Protein AF-0000000072933040 (afdb_homodimer)

Solvent-accessible surface area (backbone atoms only — not comparable to full-atom values): 58447 Å² total; per-residue (Å²): 134,60,80,68,62,63,61,52,56,67,63,56,72,63,55,68,73,72,76,81,72,90,64,68,70,64,56,59,56,57,64,57,33,71,54,54,78,55,61,25,45,39,67,64,51,66,70,76,59,55,83,39,45,58,43,48,22,52,56,70,26,64,28,59,37,87,73,39,73,36,28,48,55,51,30,63,68,15,46,45,43,56,51,50,51,49,35,66,77,33,59,66,51,57,74,63,41,65,72,60,69,64,68,52,43,39,77,52,64,68,63,58,52,84,74,65,62,55,80,68,82,65,70,59,64,66,20,47,51,24,17,61,36,50,49,30,23,54,49,48,29,74,54,61,70,62,49,55,52,50,68,69,48,84,82,65,58,75,87,51,38,46,32,44,49,22,26,52,21,45,44,40,19,52,1,36,36,47,28,87,59,86,55,85,57,53,27,55,57,28,46,58,69,18,45,84,45,56,38,54,56,46,49,19,39,41,34,48,46,33,47,53,21,44,41,47,41,22,58,42,52,27,47,75,70,19,29,52,62,29,11,51,8,49,38,32,17,38,51,40,43,40,45,32,36,35,33,41,39,27,58,78,58,89,77,70,65,84,64,85,54,55,83,54,44,45,50,71,67,38,35,39,33,36,42,53,33,47,52,40,36,50,41,55,51,21,50,49,38,27,44,80,69,76,63,62,83,38,67,53,67,30,56,36,49,60,54,80,71,54,76,66,79,44,70,38,44,54,41,38,34,52,45,50,56,50,40,59,52,49,45,53,52,42,48,41,63,60,22,75,73,68,72,47,71,68,56,41,52,49,54,49,50,50,54,53,50,50,58,72,64,43,55,64,52,61,60,33,78,88,64,28,50,77,52,42,40,55,30,36,52,52,52,52,50,49,51,42,51,54,52,32,55,61,21,38,60,26,34,50,50,31,45,73,65,63,41,59,36,73,82,42,84,46,69,42,20,50,30,25,51,49,26,45,51,46,26,48,53,40,45,53,51,53,62,71,67,60,59,100,32,43,49,52,40,58,58,47,51,58,52,48,49,56,33,42,51,47,38,50,49,40,39,65,43,31,47,72,50,24,53,74,68,42,36,64,61,44,45,51,50,45,41,50,50,28,60,69,38,29,88,69,33,60,68,31,46,53,52,32,51,51,49,51,52,54,54,54,48,52,70,64,64,60,83,73,77,77,69,74,78,64,88,65,56,72,59,47,62,46,40,70,69,66,47,77,76,80,75,72,82,73,66,75,71,53,93,107,133,58,80,69,59,59,59,54,55,65,64,55,70,63,54,66,72,71,75,78,71,89,62,68,69,64,54,58,56,55,65,59,36,72,54,54,78,57,61,24,45,40,66,64,52,68,72,74,59,58,80,32,44,58,51,41,25,48,59,70,26,65,30,58,36,84,72,39,75,37,27,48,55,50,31,64,68,14,48,43,42,57,51,50,52,49,36,67,75,33,59,68,53,56,72,66,41,63,73,60,64,63,67,52,40,39,75,49,64,69,63,58,53,84,74,66,61,55,82,68,81,65,70,59,64,65,20,47,50,23,17,61,37,48,50,29,25,55,50,47,28,73,54,60,71,61,50,55,53,50,68,69,49,84,80,64,56,75,88,51,39,46,32,44,48,23,28,52,21,46,43,40,19,51,0,34,36,46,27,88,58,87,54,84,57,53,28,55,58,27,46,60,68,17,45,85,45,55,38,54,56,46,49,20,40,41,33,47,47,34,46,52,21,44,42,45,39,23,58,41,52,27,48,75,69,22,30,51,62,30,11,52,8,48,38,32,18,38,51,41,42,40,44,32,35,37,34,42,39,28,58,79,58,89,76,70,66,83,62,86,52,55,81,55,46,46,51,71,68,38,35,40,32,34,42,53,34,49,52,40,37,49,42,54,52,22,51,51,39,26,44,79,71,75,62,64,84,37,69,54,67,29,58,36,50,61,55,80,72,52,76,65,80,42,70,38,43,54,40,38,33,52,45,48,57,49,39,59,52,50,45,52,52,41,49,42,65,62,22,75,73,66,71,48,71,68,55,42,52,50,52,49,50,50,51,54,51,50,58,72,65,44,56,62,52,62,58,34,76,89,63,29,50,76,51,44,40,54,30,37,49,52,54,51,50,50,51,40,51,55,52,32,55,60,21,38,61,26,34,51,49,30,45,74,66,65,40,59,36,72,82,41,84,47,69,41,18,50,30,25,52,50,24,45,51,46,25,47,52,41,44,52,49,52,62,70,66,62,59,97,34,43,49,52,40,57,57,47,52,59,52,48,49,55,31,42,52,47,36,50,48,39,40,64,44,30,46,71,50,24,53,74,69,41,35,62,60,45,44,51,50,44,42,50,51,28,59,71,38,28,88,68,33,61,70,31,47,53,53,32,51,52,51,50,52,52,54,56,48,52,69,63,64,62,84,71,77,76,68,75,78,62,90,65,55,71,60,46,61,46,40,71,73,65,45,76,74,82,73,73,82,72,66,69,73,56,87,107

Secondary structure (DSSP, 8-state):
--HHHHHHHHTTS-------S--TTHHHHHTTSPPTTPPP--BS--SSS-TTTSSHHHHTT---STTGGGSS---TTSHHHHHHHHHHH-HHHHHHS--STTTT----TTS--GGG-------HHHHHHHIIIIITTTS--S-HHHHHHHHH-----HHHHHHHHHHHHHHHHHHHHHS--S-TTHHHHHHHHHGGGSSGGGGGB--HHHHHHHHHIIIIIHHHTT-HHHHHHHHHHHHHHHHHTTGGG----SS-------TTT--HHHHHHHHHHHHHHHHHHHHHHT-PPPGGG-TTT--PPPGGG-----HHHHHHHHHHHHHHHHHHHHHHHTSSSPPPHHHHHHHHHHHHHHHHTS-HHHH-GGG--HHHHHHHHHHHHHHHHHHHHHHHHHHHHHHHTT--SSS--SHHHHHHHHHHHHHHHHHHHHHHT--S-HHHHHHHHHHHHHHHHHHHHHHHH-HHHHHHTTHHHHHHHHHHHHHHHTTT-HHHHHHHHHHHHHHHHHHH--S-------S-HHHHHHHHTT---------TT---/--HHHHHHHHTTS-------S--TTHHHHHTTSPPTT-----BS--SSS-TTTSSHHHHTT---STTGGGSS---TTSHHHHHHHHHHH-HHHHHHS--STTTT----TTS--GGG-------HHHHHHHIIIIITTTS--S-HHHHHHHHH-----HHHHHHHHHHHHHHHHHHHHHS--S-TTHHHHHHHHHGGGSSGGGGGB--HHHHHHHHHIIIIIHHHTT-HHHHHHHHHHHHHHHHHTTGGG----SS-------TTT--HHHHHHHHHHHHHHHHHHHHHHT-PPPGGG-TTT--SPPGGG-----HHHHHHHHHHHHHHHHHHHHHHHTSSSPPPHHHHHHHHHHHHHHHHTS-HHHH-GGG--HHHHHHHHHHHHHHHHHHHHHHHHHHHHHHHTT--SSS--SHHHHHHHHHHHHHHHHHHHHHHT--S-HHHHHHHHHHHHHHHHHHHHHHHH-HHHHHHTTHHHHHHHHHHHHHHHTTT-HHHHHHHHHHHHHHHHHHH----------S-HHHHHHHHTT---------TT---

Organism: Fusarium oxysporum f. sp. lycopersici (strain 4287 / CBS 123668 / FGSC 9935 / NRRL 34936) (NCBI:txid426428)

pLDDT: mean 75.83, std 23.28, range [16.5, 98.31]

Nearest PDB structures (foldseek):
  8jau-assembly1_A  TM=4.461E-01  e=1.249E+00  Homo sapiens
  6xns-assembly2_D  TM=2.530E-01  e=1.953E+00  synthetic construct
  5z2c-assembly7_G  TM=2.762E-01  e=6.592E+00  Homo sapiens
  3nd2-assembly1_A  TM=1.743E-01  e=6.592E+00  Saccharomyces cerevisiae

Foldseek 3Di:
DDPVPVVVVVVVVPPPPPPPPPCPLLVVLVLLFPDPPQAAAFDPDPPPLQLQQGQLCQLCVLNVALVHVRHDGFGSLGNVSLVLLLCVLPVVLNVVSDYDSPVSRPPVCVPPPPVVVPPPVPDQVQLLVLLQQFPCLLQVLDDSVLLVVVVPVPDDDPLCPLLNLLLSLLSSLNSQQRDPDPSLNVSVVSVVSNVVSDDPCLLVDLFPSSLNSLLSVLLPVCSLSSNLVVSLVSLVSSLVSLVVNVLLAQEPPPCLDPDPDDPRNDGSLSSPSSNLSSLLSQLVSCSSRLHAGDPSLDCVNRNRDQLVPVPPPDSSSLLSNLSSQVSSLSNVLSNQCRDPPHQDLVNLVVSLVSLVVSLVPRDPLLNDQVNPDSSCLNSSLLSVLVSLSSNLSSLVSLLSSLQSVLHALQPDPDSSSVSLVVSLLSLLVSLVSLLVSDDQGSSSLSSSLSSLLSSLSSLLSNCSSHVVNSVVVVSVVSNVSSLVVLVVSCSSDVVSVSSSSSSVSSSVVSVVPPDDDPPPPPPVSVVVSVVVSPPPPPPPPPPVVPVD/DDPVVVVVVVVVVPPPPPPPPPPPLLVVLVLLFPDPPQAAAADPDPPPPQLQQGQLCQLCCLNVALVNVRHDGFGSLGNVSLVLLLCVLPVVLNVVSDYDSPVSRPPVCVPPPPVVVPPPVPDQVQLLVLLQQFPCLLQVLDDSVLLVVVVPVPDDDPLCPLLNLLLSLLSSLNSQQRDPDPPLNVSVVSVVSNVVSDDPCLLVDLFPSSLNSLLSVLLPVCSLSSNLVVSLVSLVSSLVSLVVNVLLAQEPPPCLPPPPDDPRNDGSLSSPSSNLSSLLSQLVSCSSRLHAGDPSLDCVNRNRDQLVPVPPPDSSSLLSNLSSQLSSLSNVLSNQCRDPPHQDLVNLVVSLVSLVVSLVPRDPLLNDQVNPDSSCLNSSLLSVLVSLSSNLSSLVSLLSSLQSVLHALQPDPDSSSVSLVVSLVSLLVSLVSLLVSDDQGSSSLSSSLSSLLSSLSSLLSNCSSHVVNSVVVVSVVSNVSSLVVLVVSCSSDVSSVSSSSSSVSSSVVSVPPPDDDPPPPPPVPVVVSVVVSPPPPPPPPPPVVPPD

InterPro domains:
  IPR007219 Xylanolytic transcriptional activator, regulatory domain [PF04082] (128-293)
  IPR007219 Xylanolytic transcriptional activator, regulatory domain [SM00906] (231-312)
  IPR051127 Fungal secondary metabolite regulators [PTHR47424] (19-510)

Structure (mmCIF, N/CA/C/O backbone):
data_AF-0000000072933040-model_v1
#
loop_
_entity.id
_entity.type
_entity.pdbx_description
1 polymer 'Transcription factor domain-containing protein'
#
loop_
_atom_site.group_PDB
_atom_site.id
_atom_site.type_symbol
_atom_site.label_atom_id
_atom_site.label_alt_id
_atom_site.label_comp_id
_atom_site.label_asym_id
_atom_site.label_entity_id
_atom_site.label_seq_id
_atom_site.pdbx_PDB_ins_code
_atom_site.Cartn_x
_atom_site.Cartn_y
_atom_site.Cartn_z
_atom_site.occupancy
_atom_site.B_iso_or_equiv
_atom_site.auth_seq_id
_atom_site.auth_comp_id
_atom_site.auth_asym_id
_atom_site.auth_atom_id
_atom_site.pdbx_PDB_model_num
ATOM 1 N N . MET A 1 1 ? -2.729 11.742 -55.375 1 27.72 1 MET A N 1
ATOM 2 C CA . MET A 1 1 ? -1.386 11.711 -54.781 1 27.72 1 MET A CA 1
ATOM 3 C C . MET A 1 1 ? -1.083 10.344 -54.188 1 27.72 1 MET A C 1
ATOM 5 O O . MET A 1 1 ? -1.957 9.727 -53.562 1 27.72 1 MET A O 1
ATOM 9 N N . THR A 1 2 ? -0.022 9.711 -54.656 1 39.56 2 THR A N 1
ATOM 10 C CA . THR A 1 2 ? 0.259 8.281 -54.562 1 39.56 2 THR A CA 1
ATOM 11 C C . THR A 1 2 ? 0.595 7.883 -53.125 1 39.56 2 THR A C 1
ATOM 13 O O . THR A 1 2 ? 0.904 8.734 -52.281 1 39.56 2 THR A O 1
ATOM 16 N N . ARG A 1 3 ? 0.396 6.602 -52.875 1 43.69 3 ARG A N 1
ATOM 17 C CA . ARG A 1 3 ? 0.588 5.844 -51.625 1 43.69 3 ARG A CA 1
ATOM 18 C C . ARG A 1 3 ? 1.846 6.301 -50.906 1 43.69 3 ARG A C 1
ATOM 20 O O . ARG A 1 3 ? 1.92 6.219 -49.688 1 43.69 3 ARG A O 1
ATOM 27 N N . GLN A 1 4 ? 2.809 6.609 -51.688 1 43.56 4 GLN A N 1
ATOM 28 C CA . GLN A 1 4 ? 4.176 6.906 -51.25 1 43.56 4 GLN A CA 1
ATOM 29 C C . GLN A 1 4 ? 4.242 8.211 -50.469 1 43.56 4 GLN A C 1
ATOM 31 O O . GLN A 1 4 ? 4.977 8.32 -49.5 1 43.56 4 GLN A O 1
ATOM 36 N N . GLN A 1 5 ? 3.48 9.18 -50.844 1 40.09 5 GLN A N 1
ATOM 37 C CA . GLN A 1 5 ? 3.645 10.547 -50.375 1 40.09 5 GLN A CA 1
ATOM 38 C C . GLN A 1 5 ? 3.064 10.703 -48.969 1 40.09 5 GLN A C 1
ATOM 40 O O . GLN A 1 5 ? 3.475 11.594 -48.219 1 40.09 5 GLN A O 1
ATOM 45 N N . LEU A 1 6 ? 1.97 9.93 -48.719 1 38.25 6 LEU A N 1
ATOM 46 C CA . LEU A 1 6 ? 1.281 10.039 -47.438 1 38.25 6 LEU A CA 1
ATOM 47 C C . LEU A 1 6 ? 2.154 9.516 -46.312 1 38.25 6 LEU A C 1
ATOM 49 O O . LEU A 1 6 ? 2.004 9.938 -45.156 1 38.25 6 LEU A O 1
ATOM 53 N N . LEU A 1 7 ? 3.033 8.438 -46.594 1 39.06 7 LEU A N 1
ATOM 54 C CA . LEU A 1 7 ? 3.994 7.867 -45.656 1 39.06 7 LEU A CA 1
ATOM 55 C C . LEU A 1 7 ? 4.98 8.93 -45.156 1 39.06 7 LEU A C 1
ATOM 57 O O . LEU A 1 7 ? 5.469 8.859 -44.031 1 39.06 7 LEU A O 1
ATOM 61 N N . ILE A 1 8 ? 5.324 9.82 -46 1 38.16 8 ILE A N 1
ATOM 62 C CA . ILE A 1 8 ? 6.363 10.812 -45.719 1 38.16 8 ILE A CA 1
ATOM 63 C C . ILE A 1 8 ? 5.883 11.789 -44.656 1 38.16 8 ILE A C 1
ATOM 65 O O . ILE A 1 8 ? 6.648 12.164 -43.75 1 38.16 8 ILE A O 1
ATOM 69 N N . ARG A 1 9 ? 4.641 12.234 -44.781 1 37.78 9 ARG A N 1
ATOM 70 C CA . ARG A 1 9 ? 4.176 13.32 -43.938 1 37.78 9 ARG A CA 1
ATOM 71 C C . ARG A 1 9 ? 3.992 12.836 -42.5 1 37.78 9 ARG A C 1
ATOM 73 O O . ARG A 1 9 ? 3.918 13.648 -41.562 1 37.78 9 ARG A O 1
ATOM 80 N N . LEU A 1 10 ? 3.447 11.594 -42.281 1 34.72 10 LEU A N 1
ATOM 81 C CA . LEU A 1 10 ? 3.32 11.016 -40.938 1 34.72 10 LEU A CA 1
ATOM 82 C C . LEU A 1 10 ? 4.66 11.023 -40.219 1 34.72 10 LEU A C 1
ATOM 84 O O . LEU A 1 10 ? 4.707 10.984 -39 1 34.72 10 LEU A O 1
ATOM 88 N N . GLN A 1 11 ? 5.766 10.812 -40.906 1 33.28 11 GLN A N 1
ATOM 89 C CA . GLN A 1 11 ? 7.133 10.867 -40.375 1 33.28 11 GLN A CA 1
ATOM 90 C C . GLN A 1 11 ? 7.477 12.266 -39.875 1 33.28 11 GLN A C 1
ATOM 92 O O . GLN A 1 11 ? 8.477 12.453 -39.188 1 33.28 11 GLN A O 1
ATOM 97 N N . ALA A 1 12 ? 6.988 13.336 -40.656 1 32.94 12 ALA A N 1
ATOM 98 C CA . ALA A 1 12 ? 7.418 14.688 -40.312 1 32.94 12 ALA A CA 1
ATOM 99 C C . ALA A 1 12 ? 6.945 15.078 -38.906 1 32.94 12 ALA A C 1
ATOM 101 O O . ALA A 1 12 ? 7.484 16.016 -38.312 1 32.94 12 ALA A O 1
ATOM 102 N N . SER A 1 13 ? 5.648 14.914 -38.688 1 31.67 13 SER A N 1
ATOM 103 C CA . SER A 1 13 ? 5.066 15.555 -37.531 1 31.67 13 SER A CA 1
ATOM 104 C C . SER A 1 13 ? 5.613 14.953 -36.25 1 31.67 13 SER A C 1
ATOM 106 O O . SER A 1 13 ? 5.07 15.188 -35.156 1 31.67 13 SER A O 1
ATOM 108 N N . ASN A 1 14 ? 6.242 13.797 -36.375 1 30.95 14 ASN A N 1
ATOM 109 C CA . ASN A 1 14 ? 6.938 13.141 -35.281 1 30.95 14 ASN A CA 1
ATOM 110 C C . ASN A 1 14 ? 8.008 14.047 -34.688 1 30.95 14 ASN A C 1
ATOM 112 O O . ASN A 1 14 ? 9.078 13.57 -34.281 1 30.95 14 ASN A O 1
ATOM 116 N N . LYS A 1 15 ? 7.977 15.305 -35.219 1 28.77 15 LYS A N 1
ATOM 117 C CA . LYS A 1 15 ? 9.109 16.078 -34.688 1 28.77 15 LYS A CA 1
ATOM 118 C C . LYS A 1 15 ? 9.164 16.016 -33.156 1 28.77 15 LYS A C 1
ATOM 120 O O . LYS A 1 15 ? 8.156 16.25 -32.5 1 28.77 15 LYS A O 1
ATOM 125 N N . ALA A 1 16 ? 10.148 15.461 -32.719 1 30.17 16 ALA A N 1
ATOM 126 C CA . ALA A 1 16 ? 10.594 15.461 -31.328 1 30.17 16 ALA A CA 1
ATOM 127 C C . ALA A 1 16 ? 10.336 16.812 -30.672 1 30.17 16 ALA A C 1
ATOM 129 O O . ALA A 1 16 ? 10.711 17.859 -31.203 1 30.17 16 ALA A O 1
ATOM 130 N N . PRO A 1 17 ? 9.125 16.953 -29.969 1 32.47 17 PRO A N 1
ATOM 131 C CA . PRO A 1 17 ? 8.938 18.328 -29.469 1 32.47 17 PRO A CA 1
ATOM 132 C C . PRO A 1 17 ? 10.25 19.016 -29.141 1 32.47 17 PRO A C 1
ATOM 134 O O . PRO A 1 17 ? 11.242 18.344 -28.828 1 32.47 17 PRO A O 1
ATOM 137 N N . PRO A 1 18 ? 10.523 20.219 -29.719 1 30.44 18 PRO A N 1
ATOM 138 C CA . PRO A 1 18 ? 11.805 20.906 -29.516 1 30.44 18 PRO A CA 1
ATOM 139 C C . PRO A 1 18 ? 12.32 20.781 -28.078 1 30.44 18 PRO A C 1
ATOM 141 O O . PRO A 1 18 ? 11.531 20.578 -27.156 1 30.44 18 PRO A O 1
ATOM 144 N N . PRO A 1 19 ? 13.594 20.453 -27.953 1 30.53 19 PRO A N 1
ATOM 145 C CA . PRO A 1 19 ? 14.266 20.406 -26.656 1 30.53 19 PRO A CA 1
ATOM 146 C C . PRO A 1 19 ? 13.82 21.531 -25.719 1 30.53 19 PRO A C 1
ATOM 148 O O . PRO A 1 19 ? 13.742 22.688 -26.141 1 30.53 19 PRO A O 1
ATOM 151 N N . ALA A 1 20 ? 12.852 21.281 -24.922 1 31.7 20 ALA A N 1
ATOM 152 C CA . ALA A 1 20 ? 12.422 22.281 -23.953 1 31.7 20 ALA A CA 1
ATOM 153 C C . ALA A 1 20 ? 13.555 23.25 -23.625 1 31.7 20 ALA A C 1
ATOM 155 O O . ALA A 1 20 ? 14.617 22.844 -23.172 1 31.7 20 ALA A O 1
ATOM 156 N N . THR A 1 21 ? 13.695 24.312 -24.219 1 32.88 21 THR A N 1
ATOM 157 C CA . THR A 1 21 ? 14.688 25.391 -24.188 1 32.88 21 THR A CA 1
ATOM 158 C C . THR A 1 21 ? 15.195 25.609 -22.766 1 32.88 21 THR A C 1
ATOM 160 O O . THR A 1 21 ? 16.406 25.641 -22.531 1 32.88 21 THR A O 1
ATOM 163 N N . GLU A 1 22 ? 14.57 26.656 -21.922 1 34.5 22 GLU A N 1
ATOM 164 C CA . GLU A 1 22 ? 15.297 27.344 -20.859 1 34.5 22 GLU A CA 1
ATOM 165 C C . GLU A 1 22 ? 15.383 26.484 -19.609 1 34.5 22 GLU A C 1
ATOM 167 O O . GLU A 1 22 ? 14.445 26.438 -18.812 1 34.5 22 GLU A O 1
ATOM 172 N N . THR A 1 23 ? 16.031 25.484 -19.375 1 40.09 23 THR A N 1
ATOM 173 C CA . THR A 1 23 ? 16.516 24.422 -18.5 1 40.09 23 THR A CA 1
ATOM 174 C C . THR A 1 23 ? 17.047 25 -17.203 1 40.09 23 THR A C 1
ATOM 176 O O . THR A 1 23 ? 17.469 24.266 -16.312 1 40.09 23 THR A O 1
ATOM 179 N N . GLY A 1 24 ? 17.219 26.25 -17.016 1 38.91 24 GLY A N 1
ATOM 180 C CA . GLY A 1 24 ? 18 26.828 -15.938 1 38.91 24 GLY A CA 1
ATOM 181 C C . GLY A 1 24 ? 17.328 26.719 -14.586 1 38.91 24 GLY A C 1
ATOM 182 O O . GLY A 1 24 ? 18 26.469 -13.578 1 38.91 24 GLY A O 1
ATOM 183 N N . SER A 1 25 ? 16.094 27.062 -14.469 1 44.56 25 SER A N 1
ATOM 184 C CA . SER A 1 25 ? 15.422 27.172 -13.18 1 44.56 25 SER A CA 1
ATOM 185 C C . SER A 1 25 ? 15.141 25.812 -12.578 1 44.56 25 SER A C 1
ATOM 187 O O . SER A 1 25 ? 15.203 25.641 -11.359 1 44.56 25 SER A O 1
ATOM 189 N N . GLN A 1 26 ? 14.836 24.797 -13.367 1 49.22 26 GLN A N 1
ATOM 190 C CA . GLN A 1 26 ? 14.469 23.453 -12.953 1 49.22 26 GLN A CA 1
ATOM 191 C C . GLN A 1 26 ? 15.617 22.766 -12.227 1 49.22 26 GLN A C 1
ATOM 193 O O . GLN A 1 26 ? 15.391 21.969 -11.312 1 49.22 26 GLN A O 1
ATOM 198 N N . ASP A 1 27 ? 16.766 23.203 -12.539 1 52.22 27 ASP A N 1
ATOM 199 C CA . ASP A 1 27 ? 17.984 22.609 -12.031 1 52.22 27 ASP A CA 1
ATOM 200 C C . ASP A 1 27 ? 18.203 22.953 -10.555 1 52.22 27 ASP A C 1
ATOM 202 O O . ASP A 1 27 ? 18.719 22.141 -9.789 1 52.22 27 ASP A O 1
ATOM 206 N N . HIS A 1 28 ? 17.516 24.094 -10.172 1 52.72 28 HIS A N 1
ATOM 207 C CA . HIS A 1 28 ? 17.828 24.562 -8.82 1 52.72 28 HIS A CA 1
ATOM 208 C C . HIS A 1 28 ? 17.031 23.781 -7.773 1 52.72 28 HIS A C 1
ATOM 210 O O . HIS A 1 28 ? 17.531 23.516 -6.68 1 52.72 28 HIS A O 1
ATOM 216 N N . LEU A 1 29 ? 15.898 23.391 -8.141 1 56.16 29 LEU A N 1
ATOM 217 C CA . LEU A 1 29 ? 15.078 22.719 -7.148 1 56.16 29 LEU A CA 1
ATOM 218 C C . LEU A 1 29 ? 15.453 21.234 -7.047 1 56.16 29 LEU A C 1
ATOM 220 O O . LEU A 1 29 ? 15.289 20.625 -5.996 1 56.16 29 LEU A O 1
ATOM 224 N N . GLN A 1 30 ? 15.922 20.812 -8.109 1 59 30 GLN A N 1
ATOM 225 C CA . GLN A 1 30 ? 16.297 19.406 -8.102 1 59 30 GLN A CA 1
ATOM 226 C C . GLN A 1 30 ? 17.422 19.141 -7.094 1 59 30 GLN A C 1
ATOM 228 O O . GLN A 1 30 ? 17.531 18.047 -6.559 1 59 30 GLN A O 1
ATOM 233 N N . VAL A 1 31 ? 18.047 20.344 -6.879 1 48.53 31 VAL A N 1
ATOM 234 C CA . VAL A 1 31 ? 19.156 20.25 -5.938 1 48.53 31 VAL A CA 1
ATOM 235 C C . VAL A 1 31 ? 18.625 20.031 -4.523 1 48.53 31 VAL A C 1
ATOM 237 O O . VAL A 1 31 ? 19.328 19.5 -3.66 1 48.53 31 VAL A O 1
ATOM 240 N N . LEU A 1 32 ? 17.391 20.359 -4.418 1 56.66 32 LEU A N 1
ATOM 241 C CA . LEU A 1 32 ? 16.812 20.281 -3.086 1 56.66 32 LEU A CA 1
ATOM 242 C C . LEU A 1 32 ? 16.234 18.891 -2.83 1 56.66 32 LEU A C 1
ATOM 244 O O . LEU A 1 32 ? 15.891 18.547 -1.694 1 56.66 32 LEU A O 1
ATOM 248 N N . GLU A 1 33 ? 16.156 18.172 -3.9 1 59.22 33 GLU A N 1
ATOM 249 C CA . GLU A 1 33 ? 15.758 16.781 -3.709 1 59.22 33 GLU A CA 1
ATOM 250 C C . GLU A 1 33 ? 16.844 15.992 -2.994 1 59.22 33 GLU A C 1
ATOM 252 O O . GLU A 1 33 ? 18.031 16.188 -3.246 1 59.22 33 GLU A O 1
ATOM 257 N N . PRO A 1 34 ? 16.391 15.211 -1.995 1 56.62 34 PRO A N 1
ATOM 258 C CA . PRO A 1 34 ? 17.422 14.391 -1.378 1 56.62 34 PRO A CA 1
ATOM 259 C C . PRO A 1 34 ? 18.25 13.602 -2.402 1 56.62 34 PRO A C 1
ATOM 261 O O . PRO A 1 34 ? 17.688 13.133 -3.402 1 56.62 34 PRO A O 1
ATOM 264 N N . SER A 1 35 ? 19.469 13.648 -2.199 1 54.31 35 SER A N 1
ATOM 265 C CA . SER A 1 35 ? 20.344 12.961 -3.133 1 54.31 35 SER A CA 1
ATOM 266 C C . SER A 1 35 ? 19.984 11.484 -3.26 1 54.31 35 SER A C 1
ATOM 268 O O . SER A 1 35 ? 19.516 10.867 -2.299 1 54.31 35 SER A O 1
ATOM 270 N N . VAL A 1 36 ? 20.188 11.07 -4.332 1 53.03 36 VAL A N 1
ATOM 271 C CA . VAL A 1 36 ? 19.922 9.672 -4.66 1 53.03 36 VAL A CA 1
ATOM 272 C C . VAL A 1 36 ? 20.828 8.773 -3.82 1 53.03 36 VAL A C 1
ATOM 274 O O . VAL A 1 36 ? 20.5 7.609 -3.572 1 53.03 36 VAL A O 1
ATOM 277 N N . GLU A 1 37 ? 21.828 9.422 -3.252 1 48.84 37 GLU A N 1
ATOM 278 C CA . GLU A 1 37 ? 22.797 8.641 -2.49 1 48.84 37 GLU A CA 1
ATOM 279 C C . GLU A 1 37 ? 22.453 8.625 -1.006 1 48.84 37 GLU A C 1
ATOM 281 O O . GLU A 1 37 ? 23.062 7.887 -0.227 1 48.84 37 GLU A O 1
ATOM 286 N N . GLN A 1 38 ? 21.469 9.391 -0.765 1 55.53 38 GLN A N 1
ATOM 287 C CA . GLN A 1 38 ? 21.141 9.508 0.652 1 55.53 38 GLN A CA 1
ATOM 288 C C . GLN A 1 38 ? 20.484 8.234 1.169 1 55.53 38 GLN A C 1
ATOM 290 O O . GLN A 1 38 ? 19.625 7.652 0.499 1 55.53 38 GLN A O 1
ATOM 295 N N . ASN A 1 39 ? 21.156 7.711 2.213 1 55.88 39 ASN A N 1
ATOM 296 C CA . ASN A 1 39 ? 20.656 6.527 2.896 1 55.88 39 ASN A CA 1
ATOM 297 C C . ASN A 1 39 ? 19.688 6.898 4.023 1 55.88 39 ASN A C 1
ATOM 299 O O . ASN A 1 39 ? 19.984 7.785 4.828 1 55.88 39 ASN A O 1
ATOM 303 N N . PHE A 1 40 ? 18.547 6.41 3.938 1 64.5 40 PHE A N 1
ATOM 304 C CA . PHE A 1 40 ? 17.547 6.734 4.953 1 64.5 40 PHE A CA 1
ATOM 305 C C . PHE A 1 40 ? 17.375 5.57 5.918 1 64.5 40 PHE A C 1
ATOM 307 O O . PHE A 1 40 ? 17.203 4.422 5.496 1 64.5 40 PHE A O 1
ATOM 314 N N . THR A 1 41 ? 17.641 5.773 7.23 1 62.66 41 THR A N 1
ATOM 315 C CA . THR A 1 41 ? 17.344 4.82 8.289 1 62.66 41 THR A CA 1
ATOM 316 C C . THR A 1 41 ? 16.609 5.508 9.445 1 62.66 41 THR A C 1
ATOM 318 O O . THR A 1 41 ? 16.875 6.676 9.742 1 62.66 41 THR A O 1
ATOM 321 N N . TRP A 1 42 ? 15.625 4.941 9.938 1 64.81 42 TRP A N 1
ATOM 322 C CA . TRP A 1 42 ? 14.93 5.512 11.086 1 64.81 42 TRP A CA 1
ATOM 323 C C . TRP A 1 42 ? 14.477 4.418 12.047 1 64.81 42 TRP A C 1
ATOM 325 O O . TRP A 1 42 ? 14.461 3.238 11.695 1 64.81 42 TRP A O 1
ATOM 335 N N . ASP A 1 43 ? 14.258 4.711 13.383 1 67.5 43 ASP A N 1
ATOM 336 C CA . ASP A 1 43 ? 13.727 3.805 14.391 1 67.5 43 ASP A CA 1
ATOM 337 C C . ASP A 1 43 ? 12.562 4.449 15.148 1 67.5 43 ASP A C 1
ATOM 339 O O . ASP A 1 43 ? 12.781 5.191 16.109 1 67.5 43 ASP A O 1
ATOM 343 N N . GLU A 1 44 ? 11.438 4.234 14.781 1 67.69 44 GLU A N 1
ATOM 344 C CA . GLU A 1 44 ? 10.227 4.723 15.438 1 67.69 44 GLU A CA 1
ATOM 345 C C . GLU A 1 44 ? 9.703 3.709 16.453 1 67.69 44 GLU A C 1
ATOM 347 O O . GLU A 1 44 ? 8.641 3.908 17.047 1 67.69 44 GLU A O 1
ATOM 352 N N . VAL A 1 45 ? 10.445 2.521 16.672 1 64.12 45 VAL A N 1
ATOM 353 C CA . VAL A 1 45 ? 9.969 1.414 17.484 1 64.12 45 VAL A CA 1
ATOM 354 C C . VAL A 1 45 ? 10.477 1.569 18.922 1 64.12 45 VAL A C 1
ATOM 356 O O . VAL A 1 45 ? 9.734 1.348 19.875 1 64.12 45 VAL A O 1
ATOM 359 N N . SER A 1 46 ? 11.922 1.591 19.016 1 54.84 46 SER A N 1
ATOM 360 C CA . SER A 1 46 ? 12.555 1.574 20.344 1 54.84 46 SER A CA 1
ATOM 361 C C . SER A 1 46 ? 11.961 2.639 21.25 1 54.84 46 SER A C 1
ATOM 363 O O . SER A 1 46 ? 11.742 3.775 20.828 1 54.84 46 SER A O 1
ATOM 365 N N . GLU A 1 47 ? 11.195 2.102 22.203 1 50.78 47 GLU A N 1
ATOM 366 C CA . GLU A 1 47 ? 10.695 2.977 23.25 1 50.78 47 GLU A CA 1
ATOM 367 C C . GLU A 1 47 ? 11.836 3.693 23.969 1 50.78 47 GLU A C 1
ATOM 369 O O . GLU A 1 47 ? 11.609 4.633 24.734 1 50.78 47 GLU A O 1
ATOM 374 N N . THR A 1 48 ? 12.961 2.971 24 1 41.03 48 THR A N 1
ATOM 375 C CA . THR A 1 48 ? 14.047 3.521 24.812 1 41.03 48 THR A CA 1
ATOM 376 C C . THR A 1 48 ? 14.367 4.953 24.391 1 41.03 48 THR A C 1
ATOM 378 O O . THR A 1 48 ? 15.031 5.688 25.109 1 41.03 48 THR A O 1
ATOM 381 N N . GLU A 1 49 ? 14.68 5.043 23.141 1 39.06 49 GLU A N 1
ATOM 382 C CA . GLU A 1 49 ? 15.07 6.434 22.922 1 39.06 49 GLU A CA 1
ATOM 383 C C . GLU A 1 49 ? 13.922 7.387 23.234 1 39.06 49 GLU A C 1
ATOM 385 O O . GLU A 1 49 ? 12.758 7.059 23 1 39.06 49 GLU A O 1
ATOM 390 N N . SER A 1 50 ? 14.109 8.312 24.047 1 34.38 50 SER A N 1
ATOM 391 C CA . SER A 1 50 ? 13.211 9.297 24.641 1 34.38 50 SER A CA 1
ATOM 392 C C . SER A 1 50 ? 12.102 9.68 23.656 1 34.38 50 SER A C 1
ATOM 394 O O . SER A 1 50 ? 12.359 9.93 22.484 1 34.38 50 SER A O 1
ATOM 396 N N . GLU A 1 51 ? 10.766 9.164 23.938 1 36.38 51 GLU A N 1
ATOM 397 C CA . GLU A 1 51 ? 9.508 9.594 23.328 1 36.38 51 GLU A CA 1
ATOM 398 C C . GLU A 1 51 ? 9.703 10.844 22.469 1 36.38 51 GLU A C 1
ATOM 400 O O . GLU A 1 51 ? 9 11.047 21.484 1 36.38 51 GLU A O 1
ATOM 405 N N . THR A 1 52 ? 10.312 11.805 23.125 1 33.5 52 THR A N 1
ATOM 406 C CA . THR A 1 52 ? 10.5 13.188 22.719 1 33.5 52 THR A CA 1
ATOM 407 C C . THR A 1 52 ? 11.344 13.273 21.453 1 33.5 52 THR A C 1
ATOM 409 O O . THR A 1 52 ? 11.398 14.32 20.797 1 33.5 52 THR A O 1
ATOM 412 N N . SER A 1 53 ? 12.32 12.461 21.328 1 37.28 53 SER A N 1
ATOM 413 C CA . SER A 1 53 ? 13.406 12.727 20.391 1 37.28 53 SER A CA 1
ATOM 414 C C . SER A 1 53 ? 13 12.398 18.953 1 37.28 53 SER A C 1
ATOM 416 O O . SER A 1 53 ? 13.578 12.93 18 1 37.28 53 SER A O 1
ATOM 418 N N . ARG A 1 54 ? 12.281 11.328 18.781 1 39.97 54 ARG A N 1
ATOM 419 C CA . ARG A 1 54 ? 12.43 10.672 17.484 1 39.97 54 ARG A CA 1
ATOM 420 C C . ARG A 1 54 ? 11.805 11.516 16.375 1 39.97 54 ARG A C 1
ATOM 422 O O . ARG A 1 54 ? 12.5 11.93 15.445 1 39.97 54 ARG A O 1
ATOM 429 N N . VAL A 1 55 ? 10.641 10.852 15.781 1 40.59 55 VAL A N 1
ATOM 430 C CA . VAL A 1 55 ? 10.07 10.906 14.438 1 40.59 55 VAL A CA 1
ATOM 431 C C . VAL A 1 55 ? 9.289 12.203 14.266 1 40.59 55 VAL A C 1
ATOM 433 O O . VAL A 1 55 ? 8.969 12.594 13.133 1 40.59 55 VAL A O 1
ATOM 436 N N . ALA A 1 56 ? 8.555 12.617 15.367 1 42.5 56 ALA A N 1
ATOM 437 C CA . ALA A 1 56 ? 7.609 13.727 15.227 1 42.5 56 ALA A CA 1
ATOM 438 C C . ALA A 1 56 ? 8.211 14.859 14.406 1 42.5 56 ALA A C 1
ATOM 440 O O . ALA A 1 56 ? 7.488 15.609 13.75 1 42.5 56 ALA A O 1
ATOM 441 N N . ASP A 1 57 ? 9.461 15.055 14.656 1 44.69 57 ASP A N 1
ATOM 442 C CA . ASP A 1 57 ? 10.18 16.203 14.109 1 44.69 57 ASP A CA 1
ATOM 443 C C . ASP A 1 57 ? 10.352 16.078 12.602 1 44.69 57 ASP A C 1
ATOM 445 O O . ASP A 1 57 ? 10.922 16.969 11.961 1 44.69 57 ASP A O 1
ATOM 449 N N . ASP A 1 58 ? 10.125 14.867 12.141 1 47.88 58 ASP A N 1
ATOM 450 C CA . ASP A 1 58 ? 10.414 14.68 10.719 1 47.88 58 ASP A CA 1
ATOM 451 C C . ASP A 1 58 ? 9.414 15.445 9.852 1 47.88 58 ASP A C 1
ATOM 453 O O . ASP A 1 58 ? 9.797 16.031 8.836 1 47.88 58 ASP A O 1
ATOM 457 N N . VAL A 1 59 ? 8.117 15.359 10.344 1 49.06 59 VAL A N 1
ATOM 458 C CA . VAL A 1 59 ? 7.156 15.977 9.438 1 49.06 59 VAL A CA 1
ATOM 459 C C . VAL A 1 59 ? 7.34 17.5 9.445 1 49.06 59 VAL A C 1
ATOM 461 O O . VAL A 1 59 ? 7.27 18.141 8.398 1 49.06 59 VAL A O 1
ATOM 464 N N . ASN A 1 60 ? 7.426 17.953 10.734 1 48.34 60 ASN A N 1
ATOM 465 C CA . ASN A 1 60 ? 7.656 19.391 10.812 1 48.34 60 ASN A CA 1
ATOM 466 C C . ASN A 1 60 ? 9.141 19.734 10.734 1 48.34 60 ASN A C 1
ATOM 468 O O . ASN A 1 60 ? 9.523 20.906 10.766 1 48.34 60 ASN A O 1
ATOM 472 N N . GLY A 1 61 ? 9.922 18.641 10.289 1 49.66 61 GLY A N 1
ATOM 473 C CA . GLY A 1 61 ? 11.344 18.906 10.109 1 49.66 61 GLY A CA 1
ATOM 474 C C . GLY A 1 61 ? 12.023 19.359 11.383 1 49.66 61 GLY A C 1
ATOM 475 O O . GLY A 1 61 ? 13.109 19.953 11.344 1 49.66 61 GLY A O 1
ATOM 476 N N . LEU A 1 62 ? 11.297 19.375 12.422 1 44.47 62 LEU A N 1
ATOM 477 C CA . LEU A 1 62 ? 11.844 19.984 13.633 1 44.47 62 LEU A CA 1
ATOM 478 C C . LEU A 1 62 ? 12.992 19.141 14.188 1 44.47 62 LEU A C 1
ATOM 480 O O . LEU A 1 62 ? 13.711 19.578 15.094 1 44.47 62 LEU A O 1
ATOM 484 N N . ALA A 1 63 ? 12.938 17.828 13.828 1 43.66 63 ALA A N 1
ATOM 485 C CA . ALA A 1 63 ? 14.172 17.141 14.211 1 43.66 63 ALA A CA 1
ATOM 486 C C . ALA A 1 63 ? 15.359 17.672 13.414 1 43.66 63 ALA A C 1
ATOM 488 O O . ALA A 1 63 ? 15.992 16.922 12.664 1 43.66 63 ALA A O 1
ATOM 489 N N . PHE A 1 64 ? 15.305 18.781 13 1 41.53 64 PHE A N 1
ATOM 490 C CA . PHE A 1 64 ? 16.359 19.438 12.227 1 41.53 64 PHE A CA 1
ATOM 491 C C . PHE A 1 64 ? 17.719 19.156 12.828 1 41.53 64 PHE A C 1
ATOM 493 O O . PHE A 1 64 ? 18.484 20.078 13.141 1 41.53 64 PHE A O 1
ATOM 500 N N . SER A 1 65 ? 17.719 18.172 13.68 1 41.16 65 SER A N 1
ATOM 501 C CA . SER A 1 65 ? 19.125 17.859 13.93 1 41.16 65 SER A CA 1
ATOM 502 C C . SER A 1 65 ? 19.766 17.188 12.711 1 41.16 65 SER A C 1
ATOM 504 O O . SER A 1 65 ? 19.078 16.562 11.906 1 41.16 65 SER A O 1
ATOM 506 N N . ARG A 1 66 ? 20.969 17.609 12.312 1 41.94 66 ARG A N 1
ATOM 507 C CA . ARG A 1 66 ? 21.766 17.047 11.219 1 41.94 66 ARG A CA 1
ATOM 508 C C . ARG A 1 66 ? 21.406 15.586 10.977 1 41.94 66 ARG A C 1
ATOM 510 O O . ARG A 1 66 ? 21.359 15.133 9.828 1 41.94 66 ARG A O 1
ATOM 517 N N . GLN A 1 67 ? 21.203 14.914 11.984 1 41.84 67 GLN A N 1
ATOM 518 C CA . GLN A 1 67 ? 21 13.469 11.914 1 41.84 67 GLN A CA 1
ATOM 519 C C . GLN A 1 67 ? 19.578 13.141 11.469 1 41.84 67 GLN A C 1
ATOM 521 O O . GLN A 1 67 ? 19.328 12.094 10.867 1 41.84 67 GLN A O 1
ATOM 526 N N . SER A 1 68 ? 18.656 14.133 11.633 1 47.69 68 SER A N 1
ATOM 527 C CA . SER A 1 68 ? 17.219 13.891 11.461 1 47.69 68 SER A CA 1
ATOM 528 C C . SER A 1 68 ? 16.812 14.008 10 1 47.69 68 SER A C 1
ATOM 530 O O . SER A 1 68 ? 15.906 13.312 9.547 1 47.69 68 SER A O 1
ATOM 532 N N . LEU A 1 69 ? 17.531 14.969 9.242 1 46.97 69 LEU A N 1
ATOM 533 C CA . LEU A 1 69 ? 17.219 15.148 7.828 1 46.97 69 LEU A CA 1
ATOM 534 C C . LEU A 1 69 ? 17.406 13.844 7.059 1 46.97 69 LEU A C 1
ATOM 536 O O . LEU A 1 69 ? 16.922 13.703 5.934 1 46.97 69 LEU A O 1
ATOM 540 N N . ASN A 1 70 ? 18.047 12.867 7.785 1 53.75 70 ASN A N 1
ATOM 541 C CA . ASN A 1 70 ? 18.359 11.609 7.109 1 53.75 70 ASN A CA 1
ATOM 542 C C . ASN A 1 70 ? 17.453 10.477 7.582 1 53.75 70 ASN A C 1
ATOM 544 O O . ASN A 1 70 ? 17.781 9.305 7.418 1 53.75 70 ASN A O 1
ATOM 548 N N . ALA A 1 71 ? 16.359 11.023 8.18 1 63.72 71 ALA A N 1
ATOM 549 C CA . ALA A 1 71 ? 15.594 9.938 8.797 1 63.72 71 ALA A CA 1
ATOM 550 C C . ALA A 1 71 ? 14.758 9.195 7.754 1 63.72 71 ALA A C 1
ATOM 552 O O . ALA A 1 71 ? 14.828 7.969 7.656 1 63.72 71 ALA A O 1
ATOM 553 N N . SER A 1 72 ? 13.969 9.891 6.922 1 71.62 72 SER A N 1
ATOM 554 C CA . SER A 1 72 ? 13.188 9.219 5.887 1 71.62 72 SER A CA 1
ATOM 555 C C . SER A 1 72 ? 13.047 10.102 4.648 1 71.62 72 SER A C 1
ATOM 557 O O . SER A 1 72 ? 13.336 11.297 4.695 1 71.62 72 SER A O 1
ATOM 559 N N . TYR A 1 73 ? 12.852 9.516 3.592 1 71.12 73 TYR A N 1
ATOM 560 C CA . TYR A 1 73 ? 12.688 10.289 2.367 1 71.12 73 TYR A CA 1
ATOM 561 C C . TYR A 1 73 ? 11.484 11.227 2.477 1 71.12 73 TYR A C 1
ATOM 563 O O . TYR A 1 73 ? 10.367 10.781 2.742 1 71.12 73 TYR A O 1
ATOM 571 N N . LEU A 1 74 ? 11.812 12.461 2.33 1 70.62 74 LEU A N 1
ATOM 572 C CA . LEU A 1 74 ? 10.805 13.508 2.236 1 70.62 74 LEU A CA 1
ATOM 573 C C . LEU A 1 74 ? 10.953 14.289 0.932 1 70.62 74 LEU A C 1
ATOM 575 O O . LEU A 1 74 ? 12.055 14.703 0.569 1 70.62 74 LEU A O 1
ATOM 579 N N . GLY A 1 75 ? 9.992 14.523 0.201 1 72.38 75 GLY A N 1
ATOM 580 C CA . GLY A 1 75 ? 10.031 15.156 -1.106 1 72.38 75 GLY A CA 1
ATOM 581 C C . GLY A 1 75 ? 10.258 16.656 -1.034 1 72.38 75 GLY A C 1
ATOM 582 O O . GLY A 1 75 ? 10.336 17.234 0.056 1 72.38 75 GLY A O 1
ATOM 583 N N . ILE A 1 76 ? 10.352 17.281 -2.139 1 70.56 76 ILE A N 1
ATOM 584 C CA . ILE A 1 76 ? 10.672 18.688 -2.289 1 70.56 76 ILE A CA 1
ATOM 585 C C . ILE A 1 76 ? 9.547 19.547 -1.704 1 70.56 76 ILE A C 1
ATOM 587 O O . ILE A 1 76 ? 9.781 20.672 -1.263 1 70.56 76 ILE A O 1
ATOM 591 N N . SER A 1 77 ? 8.383 18.984 -1.618 1 74.69 77 SER A N 1
ATOM 592 C CA . SER A 1 77 ? 7.238 19.75 -1.144 1 74.69 77 SER A CA 1
ATOM 593 C C . SER A 1 77 ? 7.105 19.672 0.374 1 74.69 77 SER A C 1
ATOM 595 O O . SER A 1 77 ? 6.195 20.266 0.956 1 74.69 77 SER A O 1
ATOM 597 N N . SER A 1 78 ? 8.086 19.078 0.979 1 76 78 SER A N 1
ATOM 598 C CA . SER A 1 78 ? 7.992 18.859 2.42 1 76 78 SER A CA 1
ATOM 599 C C . SER A 1 78 ? 8.594 20.031 3.189 1 76 78 SER A C 1
ATOM 601 O O . SER A 1 78 ? 9.305 20.859 2.615 1 76 78 SER A O 1
ATOM 603 N N . VAL A 1 79 ? 8.305 20.109 4.461 1 76.25 79 VAL A N 1
ATOM 604 C CA . VAL A 1 79 ? 8.711 21.203 5.348 1 76.25 79 VAL A CA 1
ATOM 605 C C . VAL A 1 79 ? 10.227 21.203 5.504 1 76.25 79 VAL A C 1
ATOM 607 O O . VAL A 1 79 ? 10.867 22.25 5.457 1 76.25 79 VAL A O 1
ATOM 610 N N . PRO A 1 80 ? 10.852 20.047 5.562 1 72.81 80 PRO A N 1
ATOM 611 C CA . PRO A 1 80 ? 12.305 20.062 5.711 1 72.81 80 PRO A CA 1
ATOM 612 C C . PRO A 1 80 ? 13.008 20.75 4.543 1 72.81 80 PRO A C 1
ATOM 614 O O . PRO A 1 80 ? 14.094 21.312 4.715 1 72.81 80 PRO A O 1
ATOM 617 N N . THR A 1 81 ? 12.445 20.766 3.459 1 76.25 81 THR A N 1
ATOM 618 C CA . THR A 1 81 ? 13.039 21.453 2.312 1 76.25 81 THR A CA 1
ATOM 619 C C . THR A 1 81 ? 13.125 22.953 2.572 1 76.25 81 THR A C 1
ATOM 621 O O . THR A 1 81 ? 14.117 23.594 2.211 1 76.25 81 THR A O 1
ATOM 624 N N . ILE A 1 82 ? 12.086 23.531 3.193 1 79.69 82 ILE A N 1
ATOM 625 C CA . ILE A 1 82 ? 12.102 24.953 3.533 1 79.69 82 ILE A CA 1
ATOM 626 C C . ILE A 1 82 ? 13.219 25.234 4.535 1 79.69 82 ILE A C 1
ATOM 628 O O . ILE A 1 82 ? 13.961 26.203 4.398 1 79.69 82 ILE A O 1
ATOM 632 N N . LEU A 1 83 ? 13.289 24.344 5.426 1 76.69 83 LEU A N 1
ATOM 633 C CA . LEU A 1 83 ? 14.297 24.5 6.473 1 76.69 83 LEU A CA 1
ATOM 634 C C . LEU A 1 83 ? 15.703 24.391 5.895 1 76.69 83 LEU A C 1
ATOM 636 O O . LEU A 1 83 ? 16.609 25.109 6.336 1 76.69 83 LEU A O 1
ATOM 640 N N . LYS A 1 84 ? 15.844 23.578 4.926 1 75.56 84 LYS A N 1
ATOM 641 C CA . LYS A 1 84 ? 17.141 23.453 4.25 1 75.56 84 LYS A CA 1
ATOM 642 C C . LYS A 1 84 ? 17.531 24.75 3.559 1 75.56 84 LYS A C 1
ATOM 644 O O . LYS A 1 84 ? 18.688 25.156 3.598 1 75.56 84 LYS A O 1
ATOM 649 N N . VAL A 1 85 ? 16.578 25.328 2.977 1 78.25 85 VAL A N 1
ATOM 650 C CA . VAL A 1 85 ? 16.844 26.578 2.281 1 78.25 85 VAL A CA 1
ATOM 651 C C . VAL A 1 85 ? 17.156 27.688 3.297 1 78.25 85 VAL A C 1
ATOM 653 O O . VAL A 1 85 ? 18.062 28.484 3.088 1 78.25 85 VAL A O 1
ATOM 656 N N . ILE A 1 86 ? 16.453 27.672 4.387 1 79.5 86 ILE A N 1
ATOM 657 C CA . ILE A 1 86 ? 16.688 28.656 5.438 1 79.5 86 ILE A CA 1
ATOM 658 C C . ILE A 1 86 ? 18.094 28.484 6.004 1 79.5 86 ILE A C 1
ATOM 660 O O . ILE A 1 86 ? 18.812 29.453 6.215 1 79.5 86 ILE A O 1
ATOM 664 N N . ALA A 1 87 ? 18.422 27.25 6.199 1 75.25 87 ALA A N 1
ATOM 665 C CA . ALA A 1 87 ? 19.75 26.938 6.734 1 75.25 87 ALA A CA 1
ATOM 666 C C . ALA A 1 87 ? 20.828 27.359 5.75 1 75.25 87 ALA A C 1
ATOM 668 O O . ALA A 1 87 ? 21.922 27.766 6.156 1 75.25 87 ALA A O 1
ATOM 669 N N . HIS A 1 88 ? 20.5 27.219 4.535 1 74.94 88 HIS A N 1
ATOM 670 C CA . HIS A 1 88 ? 21.438 27.625 3.492 1 74.94 88 HIS A CA 1
ATOM 671 C C . HIS A 1 88 ? 21.625 29.141 3.467 1 74.94 88 HIS A C 1
ATOM 673 O O . HIS A 1 88 ? 22.75 29.625 3.258 1 74.94 88 HIS A O 1
ATOM 679 N N . LEU A 1 89 ? 20.641 29.828 3.631 1 77.12 89 LEU A N 1
ATOM 680 C CA . LEU A 1 89 ? 20.672 31.281 3.578 1 77.12 89 LEU A CA 1
ATOM 681 C C . LEU A 1 89 ? 21.281 31.859 4.848 1 77.12 89 LEU A C 1
ATOM 683 O O . LEU A 1 89 ? 21.875 32.938 4.82 1 77.12 89 LEU A O 1
ATOM 687 N N . SER A 1 90 ? 21.062 31.141 5.91 1 73.62 90 SER A N 1
ATOM 688 C CA . SER A 1 90 ? 21.594 31.625 7.188 1 73.62 90 SER A CA 1
ATOM 689 C C . SER A 1 90 ? 22.25 30.484 7.965 1 73.62 90 SER A C 1
ATOM 691 O O . SER A 1 90 ? 21.625 29.875 8.836 1 73.62 90 SER A O 1
ATOM 693 N N . PRO A 1 91 ? 23.469 30.281 7.645 1 65.5 91 PRO A N 1
ATOM 694 C CA . PRO A 1 91 ? 24.156 29.172 8.289 1 65.5 91 PRO A CA 1
ATOM 695 C C . PRO A 1 91 ? 24.188 29.297 9.812 1 65.5 91 PRO A C 1
ATOM 697 O O . PRO A 1 91 ? 24.328 28.297 10.516 1 65.5 91 PRO A O 1
ATOM 700 N N . HIS A 1 92 ? 24.094 30.5 10.273 1 60.84 92 HIS A N 1
ATOM 701 C CA . HIS A 1 92 ? 24.109 30.703 11.719 1 60.84 92 HIS A CA 1
ATOM 702 C C . HIS A 1 92 ? 22.875 30.078 12.375 1 60.84 92 HIS A C 1
ATOM 704 O O . HIS A 1 92 ? 22.891 29.766 13.562 1 60.84 92 HIS A O 1
ATOM 710 N N . VAL A 1 93 ? 21.875 29.984 11.578 1 60.22 93 VAL A N 1
ATOM 711 C CA . VAL A 1 93 ? 20.641 29.391 12.07 1 60.22 93 VAL A CA 1
ATOM 712 C C . VAL A 1 93 ? 20.875 27.938 12.461 1 60.22 93 VAL A C 1
ATOM 714 O O . VAL A 1 93 ? 20.234 27.422 13.383 1 60.22 93 VAL A O 1
ATOM 717 N N . GLN A 1 94 ? 21.844 27.344 11.781 1 57.72 94 GLN A N 1
ATOM 718 C CA . GLN A 1 94 ? 22.156 25.953 12.109 1 57.72 94 GLN A CA 1
ATOM 719 C C . GLN A 1 94 ? 22.672 25.828 13.539 1 57.72 94 GLN A C 1
ATOM 721 O O . GLN A 1 94 ? 22.469 24.797 14.188 1 57.72 94 GLN A O 1
ATOM 726 N N . GLN A 1 95 ? 23.422 26.906 13.914 1 51.97 95 GLN A N 1
ATOM 727 C CA . GLN A 1 95 ? 24.016 26.891 15.25 1 51.97 95 GLN A CA 1
ATOM 728 C C . GLN A 1 95 ? 22.938 27.047 16.312 1 51.97 95 GLN A C 1
ATOM 730 O O . GLN A 1 95 ? 23.141 26.656 17.469 1 51.97 95 GLN A O 1
ATOM 735 N N . ARG A 1 96 ? 21.875 27.625 15.945 1 48.09 96 ARG A N 1
ATOM 736 C CA . ARG A 1 96 ? 20.844 27.922 16.938 1 48.09 96 ARG A CA 1
ATOM 737 C C . ARG A 1 96 ? 19.781 26.828 16.969 1 48.09 96 ARG A C 1
ATOM 739 O O . ARG A 1 96 ? 18.906 26.828 17.844 1 48.09 96 ARG A O 1
ATOM 746 N N . VAL A 1 97 ? 19.812 26.109 15.992 1 50.62 97 VAL A N 1
ATOM 747 C CA . VAL A 1 97 ? 18.906 24.969 16.031 1 50.62 97 VAL A CA 1
ATOM 748 C C . VAL A 1 97 ? 19.391 23.953 17.062 1 50.62 97 VAL A C 1
ATOM 750 O O . VAL A 1 97 ? 20.562 23.594 17.094 1 50.62 97 VAL A O 1
ATOM 753 N N . PRO A 1 98 ? 18.781 24 18.422 1 44.34 98 PRO A N 1
ATOM 754 C CA . PRO A 1 98 ? 19.25 23.125 19.5 1 44.34 98 PRO A CA 1
ATOM 755 C C . PRO A 1 98 ? 19.859 21.828 19 1 44.34 98 PRO A C 1
ATOM 757 O O . PRO A 1 98 ? 19.297 21.172 18.109 1 44.34 98 PRO A O 1
ATOM 760 N N . LYS A 1 99 ? 21.188 21.828 19.344 1 40.19 99 LYS A N 1
ATOM 761 C CA . LYS A 1 99 ? 22.047 20.656 19.141 1 40.19 99 LYS A CA 1
ATOM 762 C C . LYS A 1 99 ? 21.672 19.531 20.094 1 40.19 99 LYS A C 1
ATOM 764 O O . LYS A 1 99 ? 21.438 19.766 21.281 1 40.19 99 LYS A O 1
ATOM 769 N N . GLY A 1 100 ? 21.422 18.328 19.703 1 37.44 100 GLY A N 1
ATOM 770 C CA . GLY A 1 100 ? 21.406 17.125 20.516 1 37.44 100 GLY A CA 1
ATOM 771 C C . GLY A 1 100 ? 20.016 16.594 20.766 1 37.44 100 GLY A C 1
ATOM 772 O O . GLY A 1 100 ? 19.031 17.312 20.578 1 37.44 100 GLY A O 1
ATOM 773 N N . PRO A 1 101 ? 19.969 15.367 20.969 1 37.97 101 PRO A N 1
ATOM 774 C CA . PRO A 1 101 ? 18.719 14.688 21.297 1 37.97 101 PRO A CA 1
ATOM 775 C C . PRO A 1 101 ? 17.969 15.352 22.453 1 37.97 101 PRO A C 1
ATOM 777 O O . PRO A 1 101 ? 16.75 15.164 22.609 1 37.97 101 PRO A O 1
ATOM 780 N N . GLU A 1 102 ? 18.797 16.047 23.344 1 35.41 102 GLU A N 1
ATOM 781 C CA . GLU A 1 102 ? 18.328 16.516 24.641 1 35.41 102 GLU A CA 1
ATOM 782 C C . GLU A 1 102 ? 17.453 17.766 24.5 1 35.41 102 GLU A C 1
ATOM 784 O O . GLU A 1 102 ? 16.578 18.016 25.328 1 35.41 102 GLU A O 1
ATOM 789 N N . ALA A 1 103 ? 17.969 18.719 23.828 1 34.59 103 ALA A N 1
ATOM 790 C CA . ALA A 1 103 ? 17.312 20.016 23.812 1 34.59 103 ALA A CA 1
ATOM 791 C C . ALA A 1 103 ? 15.852 19.906 23.375 1 34.59 103 ALA A C 1
ATOM 793 O O . ALA A 1 103 ? 15.062 20.828 23.594 1 34.59 103 ALA A O 1
ATOM 794 N N . TRP A 1 104 ? 15.648 19.031 22.609 1 35.22 104 TRP A N 1
ATOM 795 C CA . TRP A 1 104 ? 14.328 18.828 22.016 1 35.22 104 TRP A CA 1
ATOM 796 C C . TRP A 1 104 ? 13.516 17.828 22.812 1 35.22 104 TRP A C 1
ATOM 798 O O . TRP A 1 104 ? 12.492 17.312 22.344 1 35.22 104 TRP A O 1
ATOM 808 N N . ARG A 1 105 ? 14.117 17.547 24.047 1 34.47 105 ARG A N 1
ATOM 809 C CA . ARG A 1 105 ? 13.438 16.672 25 1 34.47 105 ARG A CA 1
ATOM 810 C C . ARG A 1 105 ? 12.117 17.281 25.438 1 34.47 105 ARG A C 1
ATOM 812 O O . ARG A 1 105 ? 12.094 18.266 26.188 1 34.47 105 ARG A O 1
ATOM 819 N N . SER A 1 106 ? 11.312 17.531 24.578 1 33.72 106 SER A N 1
ATOM 820 C CA . SER A 1 106 ? 10.148 17.781 25.422 1 33.72 106 SER A CA 1
ATOM 821 C C . SER A 1 106 ? 9.969 16.672 26.453 1 33.72 106 SER A C 1
ATOM 823 O O . SER A 1 106 ? 10.273 15.516 26.188 1 33.72 106 SER A O 1
ATOM 825 N N . PRO A 1 107 ? 9.914 16.969 27.781 1 29.75 107 PRO A N 1
ATOM 826 C CA . PRO A 1 107 ? 9.539 15.984 28.812 1 29.75 107 PRO A CA 1
ATOM 827 C C . PRO A 1 107 ? 8.43 15.039 28.359 1 29.75 107 PRO A C 1
ATOM 829 O O . PRO A 1 107 ? 7.348 15.492 27.969 1 29.75 107 PRO A O 1
ATOM 832 N N . SER A 1 108 ? 8.625 14.234 27.375 1 33.53 108 SER A N 1
ATOM 833 C CA . SER A 1 108 ? 7.578 13.219 27.453 1 33.53 108 SER A CA 1
ATOM 834 C C . SER A 1 108 ? 7.199 12.922 28.891 1 33.53 108 SER A C 1
ATOM 836 O O . SER A 1 108 ? 7.82 12.078 29.547 1 33.53 108 SER A O 1
ATOM 838 N N . THR A 1 109 ? 7.207 13.766 29.75 1 31.44 109 THR A N 1
ATOM 839 C CA . THR A 1 109 ? 6.496 13.461 31 1 31.44 109 THR A CA 1
ATOM 840 C C . THR A 1 109 ? 5.27 12.594 30.719 1 31.44 109 THR A C 1
ATOM 842 O O . THR A 1 109 ? 4.496 12.297 31.625 1 31.44 109 THR A O 1
ATOM 845 N N . LEU A 1 110 ? 4.918 12.586 29.344 1 34.47 110 LEU A N 1
ATOM 846 C CA . LEU A 1 110 ? 3.705 11.789 29.234 1 34.47 110 LEU A CA 1
ATOM 847 C C . LEU A 1 110 ? 4.012 10.305 29.422 1 34.47 110 LEU A C 1
ATOM 849 O O . LEU A 1 110 ? 3.18 9.453 29.125 1 34.47 110 LEU A O 1
ATOM 853 N N . ALA A 1 111 ? 5.207 9.914 29.312 1 33.47 111 ALA A N 1
ATOM 854 C CA . ALA A 1 111 ? 5.484 8.586 29.859 1 33.47 111 ALA A CA 1
ATOM 855 C C . ALA A 1 111 ? 4.961 8.461 31.281 1 33.47 111 ALA A C 1
ATOM 857 O O . ALA A 1 111 ? 5.684 8.727 32.25 1 33.47 111 ALA A O 1
ATOM 858 N N . ALA A 1 112 ? 3.812 8.773 31.547 1 33.44 112 ALA A N 1
ATOM 859 C CA . ALA A 1 112 ? 3.332 8.297 32.844 1 33.44 112 ALA A CA 1
ATOM 860 C C . ALA A 1 112 ? 3.91 6.926 33.156 1 33.44 112 ALA A C 1
ATOM 862 O O . ALA A 1 112 ? 4.078 6.09 32.281 1 33.44 112 ALA A O 1
ATOM 863 N N . SER A 1 113 ? 4.762 6.691 34.062 1 33.75 113 SER A N 1
ATOM 864 C CA . SER A 1 113 ? 5.152 5.441 34.719 1 33.75 113 SER A CA 1
ATOM 865 C C . SER A 1 113 ? 4.098 4.359 34.5 1 33.75 113 SER A C 1
ATOM 867 O O . SER A 1 113 ? 2.898 4.641 34.531 1 33.75 113 SER A O 1
ATOM 869 N N . PRO A 1 114 ? 4.504 3.232 33.875 1 37.38 114 PRO A N 1
ATOM 870 C CA . PRO A 1 114 ? 3.572 2.104 33.938 1 37.38 114 PRO A CA 1
ATOM 871 C C . PRO A 1 114 ? 2.646 2.18 35.156 1 37.38 114 PRO A C 1
ATOM 873 O O . PRO A 1 114 ? 1.518 1.688 35.125 1 37.38 114 PRO A O 1
ATOM 876 N N . ASP A 1 115 ? 3.225 2.566 36.25 1 37.19 115 ASP A N 1
ATOM 877 C CA . ASP A 1 115 ? 2.59 2.477 37.562 1 37.19 115 ASP A CA 1
ATOM 878 C C . ASP A 1 115 ? 1.411 3.439 37.656 1 37.19 115 ASP A C 1
ATOM 880 O O . ASP A 1 115 ? 0.619 3.357 38.594 1 37.19 115 ASP A O 1
ATOM 884 N N . ASP A 1 116 ? 1.644 4.617 37.094 1 38.41 116 ASP A N 1
ATOM 885 C CA . ASP A 1 116 ? 0.515 5.508 37.375 1 38.41 116 ASP A CA 1
ATOM 886 C C . ASP A 1 116 ? -0.692 5.125 36.5 1 38.41 116 ASP A C 1
ATOM 888 O O . ASP A 1 116 ? -1.577 5.949 36.281 1 38.41 116 ASP A O 1
ATOM 892 N N . MET A 1 117 ? -0.573 4.176 35.688 1 42.38 117 MET A N 1
ATOM 893 C CA . MET A 1 117 ? -1.762 3.549 35.125 1 42.38 117 MET A CA 1
ATOM 894 C C . MET A 1 117 ? -2.869 3.428 36.156 1 42.38 117 MET A C 1
ATOM 896 O O . MET A 1 117 ? -3.041 2.369 36.75 1 42.38 117 MET A O 1
ATOM 900 N N . ALA A 1 118 ? -2.732 4.074 37.219 1 37.94 118 ALA A N 1
ATOM 901 C CA . ALA A 1 118 ? -3.947 4.074 38.031 1 37.94 118 ALA A CA 1
ATOM 902 C C . ALA A 1 118 ? -5.191 3.932 37.156 1 37.94 118 ALA A C 1
ATOM 904 O O . ALA A 1 118 ? -5.207 4.391 36 1 37.94 118 ALA A O 1
ATOM 905 N N . CYS A 1 119 ? -5.977 2.861 37.312 1 43.94 119 CYS A N 1
ATOM 906 C CA . CYS A 1 119 ? -7.352 2.568 36.906 1 43.94 119 CYS A CA 1
ATOM 907 C C . CYS A 1 119 ? -8.125 3.854 36.656 1 43.94 119 CYS A C 1
ATOM 909 O O . CYS A 1 119 ? -8.727 4.426 37.562 1 43.94 119 CYS A O 1
ATOM 911 N N . LEU A 1 120 ? -7.52 4.785 36.062 1 49.41 120 LEU A N 1
ATOM 912 C CA . LEU A 1 120 ? -8.383 5.93 35.781 1 49.41 120 LEU A CA 1
ATOM 913 C C . LEU A 1 120 ? -9.758 5.469 35.281 1 49.41 120 LEU A C 1
ATOM 915 O O . LEU A 1 120 ? -9.867 4.703 34.344 1 49.41 120 LEU A O 1
ATOM 919 N N . GLN A 1 121 ? -10.547 5.078 36.156 1 59.34 121 GLN A N 1
ATOM 920 C CA . GLN A 1 121 ? -11.969 4.902 35.875 1 59.34 121 GLN A CA 1
ATOM 921 C C . GLN A 1 121 ? -12.508 6.027 35 1 59.34 121 GLN A C 1
ATOM 923 O O . GLN A 1 121 ? -13.102 6.984 35.5 1 59.34 121 GLN A O 1
ATOM 928 N N . VAL A 1 122 ? -11.812 6.246 33.812 1 70.94 122 VAL A N 1
ATOM 929 C CA . VAL A 1 122 ? -12.297 7.273 32.875 1 70.94 122 VAL A CA 1
ATOM 930 C C . VAL A 1 122 ? -13.648 6.852 32.312 1 70.94 122 VAL A C 1
ATOM 932 O O . VAL A 1 122 ? -13.82 5.711 31.859 1 70.94 122 VAL A O 1
ATOM 935 N N . ASP A 1 123 ? -14.555 7.668 32.625 1 84.56 123 ASP A N 1
ATOM 936 C CA . ASP A 1 123 ? -15.852 7.48 31.984 1 84.56 123 ASP A CA 1
ATOM 937 C C . ASP A 1 123 ? -15.727 7.504 30.469 1 84.56 123 ASP A C 1
ATOM 939 O O . ASP A 1 123 ? -15.289 8.508 29.891 1 84.56 123 ASP A O 1
ATOM 943 N N . GLU A 1 124 ? -16.016 6.422 29.844 1 90.56 124 GLU A N 1
ATOM 944 C CA . GLU A 1 124 ? -15.789 6.254 28.406 1 90.56 124 GLU A CA 1
ATOM 945 C C . GLU A 1 124 ? -16.875 6.961 27.594 1 90.56 124 GLU A C 1
ATOM 947 O O . GLU A 1 124 ? -16.641 7.359 26.453 1 90.56 124 GLU A O 1
ATOM 952 N N . ILE A 1 125 ? -18.047 7.234 28.156 1 92.44 125 ILE A N 1
ATOM 953 C CA . ILE A 1 125 ? -19.188 7.77 27.406 1 92.44 125 ILE A CA 1
ATOM 954 C C . ILE A 1 125 ? -18.891 9.203 26.969 1 92.44 125 ILE A C 1
ATOM 956 O O . ILE A 1 125 ? -19.094 9.562 25.812 1 92.44 125 ILE A O 1
ATOM 960 N N . PRO A 1 126 ? -18.359 10.031 27.891 1 93.12 126 PRO A N 1
ATOM 961 C CA . PRO A 1 126 ? -18.031 11.383 27.453 1 93.12 126 PRO A CA 1
ATOM 962 C C . PRO A 1 126 ? -16.969 11.391 26.344 1 93.12 126 PRO A C 1
ATOM 964 O O . PRO A 1 126 ? -16.984 12.273 25.484 1 93.12 126 PRO A O 1
ATOM 967 N N . LEU A 1 127 ? -16.094 10.453 26.375 1 93.81 127 LEU A N 1
ATOM 968 C CA . LEU A 1 127 ? -15.07 10.352 25.344 1 93.81 127 LEU A CA 1
ATOM 969 C C . LEU A 1 127 ? -15.68 9.945 24.016 1 93.81 127 LEU A C 1
ATOM 971 O O . LEU A 1 127 ? -15.289 10.453 22.953 1 93.81 127 LEU A O 1
ATOM 975 N N . ILE A 1 128 ? -16.594 9.023 24.078 1 95.88 128 ILE A N 1
ATOM 976 C CA . ILE A 1 128 ? -17.297 8.609 22.859 1 95.88 128 ILE A CA 1
ATOM 977 C C . ILE A 1 128 ? -18.062 9.805 22.281 1 95.88 128 ILE A C 1
ATOM 979 O O . ILE A 1 128 ? -18.031 10.031 21.078 1 95.88 128 ILE A O 1
ATOM 983 N N . ASN A 1 129 ? -18.688 10.594 23.141 1 95.38 129 ASN A N 1
ATOM 984 C CA . ASN A 1 129 ? -19.375 11.797 22.703 1 95.38 129 ASN A CA 1
ATOM 985 C C . ASN A 1 129 ? -18.422 12.789 22.047 1 95.38 129 ASN A C 1
ATOM 987 O O . ASN A 1 129 ? -18.75 13.383 21.016 1 95.38 129 ASN A O 1
ATOM 991 N N . ALA A 1 130 ? -17.312 12.961 22.656 1 94.44 130 ALA A N 1
ATOM 992 C CA . ALA A 1 130 ? -16.328 13.898 22.141 1 94.44 130 ALA A CA 1
ATOM 993 C C . ALA A 1 130 ? -15.844 13.461 20.75 1 94.44 130 ALA A C 1
ATOM 995 O O . ALA A 1 130 ? -15.672 14.289 19.859 1 94.44 130 ALA A O 1
ATOM 996 N N . TYR A 1 131 ? -15.602 12.195 20.625 1 96.44 131 TYR A N 1
ATOM 997 C CA . TYR A 1 131 ? -15.164 11.688 19.328 1 96.44 131 TYR A CA 1
ATOM 998 C C . TYR A 1 131 ? -16.188 12.008 18.25 1 96.44 131 TYR A C 1
ATOM 1000 O O . TYR A 1 131 ? -15.844 12.555 17.188 1 96.44 131 TYR A O 1
ATOM 1008 N N . PHE A 1 132 ? -17.406 11.617 18.438 1 96.44 132 PHE A N 1
ATOM 1009 C CA . PHE A 1 132 ? -18.406 11.727 17.391 1 96.44 132 PHE A CA 1
ATOM 1010 C C . PHE A 1 132 ? -18.797 13.188 17.156 1 96.44 132 PHE A C 1
ATOM 1012 O O . PHE A 1 132 ? -19.234 13.547 16.062 1 96.44 132 PHE A O 1
ATOM 1019 N N . SER A 1 133 ? -18.5 14.086 18.109 1 93.94 133 SER A N 1
ATOM 1020 C CA . SER A 1 133 ? -18.844 15.492 17.953 1 93.94 133 SER A CA 1
ATOM 1021 C C . SER A 1 133 ? -17.734 16.281 17.281 1 93.94 133 SER A C 1
ATOM 1023 O O . SER A 1 133 ? -17.984 17.219 16.547 1 93.94 133 SER A O 1
ATOM 1025 N N . HIS A 1 134 ? -16.469 15.859 17.562 1 93.19 134 HIS A N 1
ATOM 1026 C CA . HIS A 1 134 ? -15.383 16.75 17.156 1 93.19 134 HIS A CA 1
ATOM 1027 C C . HIS A 1 134 ? -14.453 16.078 16.172 1 93.19 134 HIS A C 1
ATOM 1029 O O . HIS A 1 134 ? -13.836 16.734 15.328 1 93.19 134 HIS A O 1
ATOM 1035 N N . VAL A 1 135 ? -14.289 14.789 16.25 1 96.12 135 VAL A N 1
ATOM 1036 C CA . VAL A 1 135 ? -13.312 14.102 15.422 1 96.12 135 VAL A CA 1
ATOM 1037 C C . VAL A 1 135 ? -14 13.445 14.227 1 96.12 135 VAL A C 1
ATOM 1039 O O . VAL A 1 135 ? -13.555 13.586 13.086 1 96.12 135 VAL A O 1
ATOM 1042 N N . HIS A 1 136 ? -15.109 12.781 14.508 1 97.38 136 HIS A N 1
ATOM 1043 C CA . HIS A 1 136 ? -15.797 11.953 13.523 1 97.38 136 HIS A CA 1
ATOM 1044 C C . HIS A 1 136 ? -16.203 12.766 12.305 1 97.38 136 HIS A C 1
ATOM 1046 O O . HIS A 1 136 ? -16.125 12.281 11.172 1 97.38 136 HIS A O 1
ATOM 1052 N N . PRO A 1 137 ? -16.609 14.016 12.477 1 95.69 137 PRO A N 1
ATOM 1053 C CA . PRO A 1 137 ? -17.031 14.781 11.297 1 95.69 137 PRO A CA 1
ATOM 1054 C C . PRO A 1 137 ? -15.891 15.055 10.328 1 95.69 137 PRO A C 1
ATOM 1056 O O . PRO A 1 137 ? -16.125 15.344 9.156 1 95.69 137 PRO A O 1
ATOM 1059 N N . VAL A 1 138 ? -14.688 14.984 10.773 1 96.38 138 VAL A N 1
ATOM 1060 C CA . VAL A 1 138 ? -13.539 15.164 9.891 1 96.38 138 VAL A CA 1
ATOM 1061 C C . VAL A 1 138 ? -13.414 13.961 8.953 1 96.38 138 VAL A C 1
ATOM 1063 O O . VAL A 1 138 ? -13.102 14.125 7.77 1 96.38 138 VAL A O 1
ATOM 1066 N N . ILE A 1 139 ? -13.586 12.781 9.461 1 96.88 139 ILE A N 1
ATOM 1067 C CA . ILE A 1 139 ? -13.555 11.531 8.711 1 96.88 139 ILE A CA 1
ATOM 1068 C C . ILE A 1 139 ? -14.68 10.617 9.18 1 96.88 139 ILE A C 1
ATOM 1070 O O . ILE A 1 139 ? -14.445 9.633 9.883 1 96.88 139 ILE A O 1
ATOM 1074 N N . PRO A 1 140 ? -15.836 10.82 8.758 1 96.5 140 PRO A N 1
ATOM 1075 C CA . PRO A 1 140 ? -17.016 10.156 9.305 1 96.5 140 PRO A CA 1
ATOM 1076 C C . PRO A 1 140 ? -17.203 8.742 8.766 1 96.5 140 PRO A C 1
ATOM 1078 O O . PRO A 1 140 ? -18.266 8.422 8.203 1 96.5 140 PRO A O 1
ATOM 1081 N N . MET A 1 141 ? -16.375 7.848 9.07 1 95.81 141 MET A N 1
ATOM 1082 C CA . MET A 1 141 ? -16.438 6.496 8.523 1 95.81 141 MET A CA 1
ATOM 1083 C C . MET A 1 141 ? -17.172 5.559 9.477 1 95.81 141 MET A C 1
ATOM 1085 O O . MET A 1 141 ? -17.797 4.59 9.039 1 95.81 141 MET A O 1
ATOM 1089 N N . VAL A 1 142 ? -17.188 5.812 10.812 1 96.38 142 VAL A N 1
ATOM 1090 C CA . VAL A 1 142 ? -17.781 4.906 11.797 1 96.38 142 VAL A CA 1
ATOM 1091 C C . VAL A 1 142 ? -19.281 5.18 11.93 1 96.38 142 VAL A C 1
ATOM 1093 O O . VAL A 1 142 ? -19.688 6.332 12.078 1 96.38 142 VAL A O 1
ATOM 1096 N N . ASP A 1 143 ? -20.047 4.18 11.82 1 94.25 143 ASP A N 1
ATOM 1097 C CA . ASP A 1 143 ? -21.484 4.316 12.07 1 94.25 143 ASP A CA 1
ATOM 1098 C C . ASP A 1 143 ? -21.766 4.508 13.562 1 94.25 143 ASP A C 1
ATOM 1100 O O . ASP A 1 143 ? -21.656 3.559 14.344 1 94.25 143 ASP A O 1
ATOM 1104 N N . GLU A 1 144 ? -22.25 5.629 13.93 1 95.06 144 GLU A N 1
ATOM 1105 C CA . GLU A 1 144 ? -22.406 5.961 15.344 1 95.06 144 GLU A CA 1
ATOM 1106 C C . GLU A 1 144 ? -23.469 5.098 16.016 1 95.06 144 GLU A C 1
ATOM 1108 O O . GLU A 1 144 ? -23.281 4.621 17.125 1 95.06 144 GLU A O 1
ATOM 1113 N N . ALA A 1 145 ? -24.594 4.957 15.344 1 92.19 145 ALA A N 1
ATOM 1114 C CA . ALA A 1 145 ? -25.688 4.172 15.922 1 92.19 145 ALA A CA 1
ATOM 1115 C C . ALA A 1 145 ? -25.25 2.732 16.172 1 92.19 145 ALA A C 1
ATOM 1117 O O . ALA A 1 145 ? -25.484 2.184 17.25 1 92.19 145 ALA A O 1
ATOM 1118 N N . ASP A 1 146 ? -24.594 2.217 15.195 1 90.62 146 ASP A N 1
ATOM 1119 C CA . ASP A 1 146 ? -24.094 0.853 15.32 1 90.62 146 ASP A CA 1
ATOM 1120 C C . ASP A 1 146 ? -23.031 0.756 16.422 1 90.62 146 ASP A C 1
ATOM 1122 O O . ASP A 1 146 ? -23.031 -0.209 17.188 1 90.62 146 ASP A O 1
ATOM 1126 N N . PHE A 1 147 ? -22.172 1.699 16.547 1 94.75 147 PHE A N 1
ATOM 1127 C CA . PHE A 1 147 ? -21.094 1.717 17.516 1 94.75 147 PHE A CA 1
ATOM 1128 C C . PHE A 1 147 ? -21.656 1.766 18.938 1 94.75 147 PHE A C 1
ATOM 1130 O O . PHE A 1 147 ? -21.25 0.98 19.797 1 94.75 147 PHE A O 1
ATOM 1137 N N . ARG A 1 148 ? -22.578 2.672 19.172 1 94.75 148 ARG A N 1
ATOM 1138 C CA . ARG A 1 148 ? -23.125 2.852 20.5 1 94.75 148 ARG A CA 1
ATOM 1139 C C . ARG A 1 148 ? -23.953 1.635 20.922 1 94.75 148 ARG A C 1
ATOM 1141 O O . ARG A 1 148 ? -23.938 1.247 22.094 1 94.75 148 ARG A O 1
ATOM 1148 N N . GLN A 1 149 ? -24.656 1.071 19.969 1 90.94 149 GLN A N 1
ATOM 1149 C CA . GLN A 1 149 ? -25.406 -0.144 20.266 1 90.94 149 GLN A CA 1
ATOM 1150 C C . GLN A 1 149 ? -24.469 -1.277 20.688 1 90.94 149 GLN A C 1
ATOM 1152 O O . GLN A 1 149 ? -24.734 -1.964 21.672 1 90.94 149 GLN A O 1
ATOM 1157 N N . ARG A 1 150 ? -23.422 -1.414 19.969 1 88.88 150 ARG A N 1
ATOM 1158 C CA . ARG A 1 150 ? -22.469 -2.48 20.281 1 88.88 150 ARG A CA 1
ATOM 1159 C C . ARG A 1 150 ? -21.75 -2.215 21.594 1 88.88 150 ARG A C 1
ATOM 1161 O O . ARG A 1 150 ? -21.453 -3.148 22.344 1 88.88 150 ARG A O 1
ATOM 1168 N N . TYR A 1 151 ? -21.438 -1.014 21.828 1 91.19 151 TYR A N 1
ATOM 1169 C CA . TYR A 1 151 ? -20.75 -0.637 23.062 1 91.19 151 TYR A CA 1
ATOM 1170 C C . TYR A 1 151 ? -21.594 -1.01 24.281 1 91.19 151 TYR A C 1
ATOM 1172 O O . TYR A 1 151 ? -21.062 -1.431 25.297 1 91.19 151 TYR A O 1
ATOM 1180 N N . LEU A 1 152 ? -22.844 -0.896 24.109 1 88.81 152 LEU A N 1
ATOM 1181 C CA . LEU A 1 152 ? -23.75 -1.185 25.203 1 88.81 152 LEU A CA 1
ATOM 1182 C C . LEU A 1 152 ? -23.969 -2.688 25.359 1 88.81 152 LEU A C 1
ATOM 1184 O O . LEU A 1 152 ? -24.266 -3.17 26.453 1 88.81 152 LEU A O 1
ATOM 1188 N N . GLN A 1 153 ? -23.719 -3.363 24.172 1 80.81 153 GLN A N 1
ATOM 1189 C CA . GLN A 1 153 ? -23.984 -4.801 24.188 1 80.81 153 GLN A CA 1
ATOM 1190 C C . GLN A 1 153 ? -22.797 -5.566 24.781 1 80.81 153 GLN A C 1
ATOM 1192 O O . GLN A 1 153 ? -21.641 -5.23 24.516 1 80.81 153 GLN A O 1
ATOM 1197 N N . SER A 1 154 ? -22.562 -5.965 25.984 1 61.41 154 SER A N 1
ATOM 1198 C CA . SER A 1 154 ? -21.5 -6.637 26.719 1 61.41 154 SER A CA 1
ATOM 1199 C C . SER A 1 154 ? -21.062 -7.922 26.031 1 61.41 154 SER A C 1
ATOM 1201 O O . SER A 1 154 ? -19.938 -8.383 26.219 1 61.41 154 SER A O 1
ATOM 1203 N N . ASN A 1 155 ? -21.844 -8.727 25.25 1 57.06 155 ASN A N 1
ATOM 1204 C CA . ASN A 1 155 ? -21.562 -10.102 24.859 1 57.06 155 ASN A CA 1
ATOM 1205 C C . ASN A 1 155 ? -21.062 -10.195 23.422 1 57.06 155 ASN A C 1
ATOM 1207 O O . ASN A 1 155 ? -21.812 -9.961 22.469 1 57.06 155 ASN A O 1
ATOM 1211 N N . MET A 1 156 ? -19.859 -10.031 23.234 1 57.47 156 MET A N 1
ATOM 1212 C CA . MET A 1 156 ? -19.422 -10.078 21.844 1 57.47 156 MET A CA 1
ATOM 1213 C C . MET A 1 156 ? -19 -11.492 21.453 1 57.47 156 MET A C 1
ATOM 1215 O O . MET A 1 156 ? -18.438 -12.219 22.281 1 57.47 156 MET A O 1
ATOM 1219 N N . GLU A 1 157 ? -19.484 -11.859 20.359 1 58.25 157 GLU A N 1
ATOM 1220 C CA . GLU A 1 157 ? -18.969 -13.086 19.781 1 58.25 157 GLU A CA 1
ATOM 1221 C C . GLU A 1 157 ? -17.453 -13.023 19.625 1 58.25 157 GLU A C 1
ATOM 1223 O O . GLU A 1 157 ? -16.891 -11.961 19.359 1 58.25 157 GLU A O 1
ATOM 1228 N N . GLU A 1 158 ? -16.781 -14.055 19.938 1 54.59 158 GLU A N 1
ATOM 1229 C CA . GLU A 1 158 ? -15.344 -14.211 20.047 1 54.59 158 GLU A CA 1
ATOM 1230 C C . GLU A 1 158 ? -14.625 -13.656 18.828 1 54.59 158 GLU A C 1
ATOM 1232 O O . GLU A 1 158 ? -13.602 -12.977 18.938 1 54.59 158 GLU A O 1
ATOM 1237 N N . ASP A 1 159 ? -15.234 -13.953 17.609 1 53.19 159 ASP A N 1
ATOM 1238 C CA . ASP A 1 159 ? -14.531 -13.617 16.375 1 53.19 159 ASP A CA 1
ATOM 1239 C C . ASP A 1 159 ? -14.523 -12.109 16.141 1 53.19 159 ASP A C 1
ATOM 1241 O O . ASP A 1 159 ? -13.672 -11.594 15.422 1 53.19 159 ASP A O 1
ATOM 1245 N N . GLU A 1 160 ? -15.5 -11.477 16.781 1 62.59 160 GLU A N 1
ATOM 1246 C CA . GLU A 1 160 ? -15.641 -10.039 16.562 1 62.59 160 GLU A CA 1
ATOM 1247 C C . GLU A 1 160 ? -14.977 -9.25 17.688 1 62.59 160 GLU A C 1
ATOM 1249 O O . GLU A 1 160 ? -14.859 -8.023 17.609 1 62.59 160 GLU A O 1
ATOM 1254 N N . ALA A 1 161 ? -14.43 -10.023 18.469 1 76.38 161 ALA A N 1
ATOM 1255 C CA . ALA A 1 161 ? -13.961 -9.336 19.672 1 76.38 161 ALA A CA 1
ATOM 1256 C C . ALA A 1 161 ? -12.695 -8.531 19.375 1 76.38 161 ALA A C 1
ATOM 1258 O O . ALA A 1 161 ? -12.586 -7.371 19.797 1 76.38 161 ALA A O 1
ATOM 1259 N N . GLY A 1 162 ? -11.836 -9.07 18.547 1 85.5 162 GLY A N 1
ATOM 1260 C CA . GLY A 1 162 ? -10.594 -8.367 18.297 1 85.5 162 GLY A CA 1
ATOM 1261 C C . GLY A 1 162 ? -10.781 -7.07 17.531 1 85.5 162 GLY A C 1
ATOM 1262 O O . GLY A 1 162 ? -10.461 -5.996 18.047 1 85.5 162 GLY A O 1
ATOM 1263 N N . PRO A 1 163 ? -11.453 -7.168 16.406 1 89.75 163 PRO A N 1
ATOM 1264 C CA . PRO A 1 163 ? -11.695 -5.961 15.609 1 89.75 163 PRO A CA 1
ATOM 1265 C C . PRO A 1 163 ? -12.5 -4.906 16.375 1 89.75 163 PRO A C 1
ATOM 1267 O O . PRO A 1 163 ? -12.203 -3.713 16.281 1 89.75 163 PRO A O 1
ATOM 1270 N N . TRP A 1 164 ? -13.453 -5.309 17.156 1 91.94 164 TRP A N 1
ATOM 1271 C CA . TRP A 1 164 ? -14.273 -4.375 17.922 1 91.94 164 TRP A CA 1
ATOM 1272 C C . TRP A 1 164 ? -13.461 -3.674 19 1 91.94 164 TRP A C 1
ATOM 1274 O O . TRP A 1 164 ? -13.531 -2.451 19.141 1 91.94 164 TRP A O 1
ATOM 1284 N N . VAL A 1 165 ? -12.703 -4.426 19.719 1 93.25 165 VAL A N 1
ATOM 1285 C CA . VAL A 1 165 ? -11.898 -3.859 20.797 1 93.25 165 VAL A CA 1
ATOM 1286 C C . VAL A 1 165 ? -10.898 -2.863 20.219 1 93.25 165 VAL A C 1
ATOM 1288 O O . VAL A 1 165 ? -10.641 -1.813 20.812 1 93.25 165 VAL A O 1
ATOM 1291 N N . ALA A 1 166 ? -10.336 -3.209 19.078 1 94.81 166 ALA A N 1
ATOM 1292 C CA . ALA A 1 166 ? -9.406 -2.295 18.422 1 94.81 166 ALA A CA 1
ATOM 1293 C C . ALA A 1 166 ? -10.094 -0.984 18.062 1 94.81 166 ALA A C 1
ATOM 1295 O O . ALA A 1 166 ? -9.594 0.098 18.359 1 94.81 166 ALA A O 1
ATOM 1296 N N . LEU A 1 167 ? -11.266 -1.072 17.422 1 96.31 167 LEU A N 1
ATOM 1297 C CA . LEU A 1 167 ? -11.992 0.119 16.984 1 96.31 167 LEU A CA 1
ATOM 1298 C C . LEU A 1 167 ? -12.438 0.949 18.188 1 96.31 167 LEU A C 1
ATOM 1300 O O . LEU A 1 167 ? -12.289 2.174 18.188 1 96.31 167 LEU A O 1
ATOM 1304 N N . MET A 1 168 ? -13 0.261 19.172 1 95.69 168 MET A N 1
ATOM 1305 C CA . MET A 1 168 ? -13.484 0.939 20.359 1 95.69 168 MET A CA 1
ATOM 1306 C C . MET A 1 168 ? -12.367 1.751 21.016 1 95.69 168 MET A C 1
ATOM 1308 O O . MET A 1 168 ? -12.562 2.918 21.359 1 95.69 168 MET A O 1
ATOM 1312 N N . ASN A 1 169 ? -11.242 1.19 21.141 1 95.81 169 ASN A N 1
ATOM 1313 C CA . ASN A 1 169 ? -10.141 1.879 21.797 1 95.81 169 ASN A CA 1
ATOM 1314 C C . ASN A 1 169 ? -9.578 3.008 20.938 1 95.81 169 ASN A C 1
ATOM 1316 O O . ASN A 1 169 ? -9.102 4.016 21.469 1 95.81 169 ASN A O 1
ATOM 1320 N N . MET A 1 170 ? -9.594 2.865 19.625 1 97 170 MET A N 1
ATOM 1321 C CA . MET A 1 170 ? -9.188 3.975 18.766 1 97 170 MET A CA 1
ATOM 1322 C C . MET A 1 170 ? -10.141 5.156 18.922 1 97 170 MET A C 1
ATOM 1324 O O . MET A 1 170 ? -9.711 6.309 18.969 1 97 170 MET A O 1
ATOM 1328 N N . VAL A 1 171 ? -11.445 4.844 18.984 1 97.44 171 VAL A N 1
ATOM 1329 C CA . VAL A 1 171 ? -12.453 5.883 19.188 1 97.44 171 VAL A CA 1
ATOM 1330 C C . VAL A 1 171 ? -12.234 6.566 20.531 1 97.44 171 VAL A C 1
ATOM 1332 O O . VAL A 1 171 ? -12.266 7.797 20.625 1 97.44 171 VAL A O 1
ATOM 1335 N N . LEU A 1 172 ? -11.969 5.785 21.547 1 95.62 172 LEU A N 1
ATOM 1336 C CA . LEU A 1 172 ? -11.727 6.324 22.891 1 95.62 172 LEU A CA 1
ATOM 1337 C C . LEU A 1 172 ? -10.445 7.148 22.922 1 95.62 172 LEU A C 1
ATOM 1339 O O . LEU A 1 172 ? -10.398 8.203 23.547 1 95.62 172 LEU A O 1
ATOM 1343 N N . ALA A 1 173 ? -9.422 6.688 22.25 1 94.94 173 ALA A N 1
ATOM 1344 C CA . ALA A 1 173 ? -8.172 7.441 22.188 1 94.94 173 ALA A CA 1
ATOM 1345 C C . ALA A 1 173 ? -8.375 8.797 21.516 1 94.94 173 ALA A C 1
ATOM 1347 O O . ALA A 1 173 ? -7.961 9.828 22.047 1 94.94 173 ALA A O 1
ATOM 1348 N N . MET A 1 174 ? -9.055 8.805 20.406 1 95.94 174 MET A N 1
ATOM 1349 C CA . MET A 1 174 ? -9.312 10.047 19.688 1 95.94 174 MET A CA 1
ATOM 1350 C C . MET A 1 174 ? -10.25 10.953 20.484 1 95.94 174 MET A C 1
ATOM 1352 O O . MET A 1 174 ? -10.094 12.172 20.469 1 95.94 174 MET A O 1
ATOM 1356 N N . GLY A 1 175 ? -11.211 10.312 21.094 1 95.38 175 GLY A N 1
ATOM 1357 C CA . GLY A 1 175 ? -12.117 11.078 21.938 1 95.38 175 GLY A CA 1
ATOM 1358 C C . GLY A 1 175 ? -11.414 11.758 23.094 1 95.38 175 GLY A C 1
ATOM 1359 O O . GLY A 1 175 ? -11.773 12.875 23.469 1 95.38 175 GLY A O 1
ATOM 1360 N N . SER A 1 176 ? -10.484 11.117 23.641 1 92.56 176 SER A N 1
ATOM 1361 C CA . SER A 1 176 ? -9.727 11.695 24.734 1 92.56 176 SER A CA 1
ATOM 1362 C C . SER A 1 176 ? -8.953 12.93 24.281 1 92.56 176 SER A C 1
ATOM 1364 O O . SER A 1 176 ? -8.805 13.891 25.047 1 92.56 176 SER A O 1
ATOM 1366 N N . MET A 1 177 ? -8.492 12.914 23.109 1 90.88 177 MET A N 1
ATOM 1367 C CA . MET A 1 177 ? -7.766 14.055 22.547 1 90.88 177 MET A CA 1
ATOM 1368 C C . MET A 1 177 ? -8.703 15.234 22.312 1 90.88 177 MET A C 1
ATOM 1370 O O . MET A 1 177 ? -8.289 16.391 22.406 1 90.88 177 MET A O 1
ATOM 1374 N N . ALA A 1 178 ? -9.867 14.898 22 1 92.31 178 ALA A N 1
ATOM 1375 C CA . ALA A 1 178 ? -10.82 15.938 21.625 1 92.31 178 ALA A CA 1
ATOM 1376 C C . ALA A 1 178 ? -11.633 16.406 22.828 1 92.31 178 ALA A C 1
ATOM 1378 O O . ALA A 1 178 ? -12.383 17.375 22.75 1 92.31 178 ALA A O 1
ATOM 1379 N N . SER A 1 179 ? -11.445 15.695 23.891 1 88.69 179 SER A N 1
ATOM 1380 C CA . SER A 1 179 ? -12.219 16.031 25.078 1 88.69 179 SER A CA 1
ATOM 1381 C C . SER A 1 179 ? -11.594 17.203 25.828 1 88.69 179 SER A C 1
ATOM 1383 O O . SER A 1 179 ? -10.414 17.516 25.641 1 88.69 179 SER A O 1
ATOM 1385 N N . ASP A 1 180 ? -12.367 17.906 26.547 1 77.38 180 ASP A N 1
ATOM 1386 C CA . ASP A 1 180 ? -11.914 19.031 27.344 1 77.38 180 ASP A CA 1
ATOM 1387 C C . ASP A 1 180 ? -11.258 18.547 28.641 1 77.38 180 ASP A C 1
ATOM 1389 O O . ASP A 1 180 ? -10.938 19.359 29.516 1 77.38 180 ASP A O 1
ATOM 1393 N N . SER A 1 181 ? -11.031 17.328 28.594 1 68.44 181 SER A N 1
ATOM 1394 C CA . SER A 1 181 ? -10.469 16.781 29.828 1 68.44 181 SER A CA 1
ATOM 1395 C C . SER A 1 181 ? -9.047 17.266 30.047 1 68.44 181 SER A C 1
ATOM 1397 O O . SER A 1 181 ? -8.344 17.625 29.094 1 68.44 181 SER A O 1
ATOM 1399 N N . ILE A 1 182 ? -8.789 17.328 31.328 1 61.84 182 ILE A N 1
ATOM 1400 C CA . ILE A 1 182 ? -7.512 17.844 31.797 1 61.84 182 ILE A CA 1
ATOM 1401 C C . ILE A 1 182 ? -6.426 16.781 31.641 1 61.84 182 ILE A C 1
ATOM 1403 O O . ILE A 1 182 ? -5.234 17.094 31.703 1 61.84 182 ILE A O 1
ATOM 1407 N N . HIS A 1 183 ? -6.871 15.609 31.375 1 66.75 183 HIS A N 1
ATOM 1408 C CA . HIS A 1 183 ? -5.871 14.555 31.266 1 66.75 183 HIS A CA 1
ATOM 1409 C C . HIS A 1 183 ? -5.355 14.438 29.828 1 66.75 183 HIS A C 1
ATOM 1411 O O . HIS A 1 183 ? -5.855 13.625 29.047 1 66.75 183 HIS A O 1
ATOM 1417 N N . PHE A 1 184 ? -4.305 15.07 29.562 1 66.69 184 PHE A N 1
ATOM 1418 C CA . PHE A 1 184 ? -3.799 15.211 28.203 1 66.69 184 PHE A CA 1
ATOM 1419 C C . PHE A 1 184 ? -3.115 13.922 27.75 1 66.69 184 PHE A C 1
ATOM 1421 O O . PHE A 1 184 ? -2.865 13.742 26.562 1 66.69 184 PHE A O 1
ATOM 1428 N N . ASN A 1 185 ? -3.01 12.961 28.672 1 71.81 185 ASN A N 1
ATOM 1429 C CA . ASN A 1 185 ? -2.326 11.742 28.266 1 71.81 185 ASN A CA 1
ATOM 1430 C C . ASN A 1 185 ? -3.254 10.531 28.328 1 71.81 185 ASN A C 1
ATOM 1432 O O . ASN A 1 185 ? -2.801 9.391 28.219 1 71.81 185 ASN A O 1
ATOM 1436 N N . ALA A 1 186 ? -4.504 10.812 28.406 1 79 186 ALA A N 1
ATOM 1437 C CA . ALA A 1 186 ? -5.465 9.719 28.547 1 79 186 ALA A CA 1
ATOM 1438 C C . ALA A 1 186 ? -5.488 8.852 27.281 1 79 186 ALA A C 1
ATOM 1440 O O . ALA A 1 186 ? -5.844 7.676 27.344 1 79 186 ALA A O 1
ATOM 1441 N N . HIS A 1 187 ? -5.137 9.43 26.156 1 86.12 187 HIS A N 1
ATOM 1442 C CA . HIS A 1 187 ? -5.145 8.688 24.906 1 86.12 187 HIS A CA 1
ATOM 1443 C C . HIS A 1 187 ? -4.168 7.516 24.953 1 86.12 187 HIS A C 1
ATOM 1445 O O . HIS A 1 187 ? -4.383 6.496 24.297 1 86.12 187 HIS A O 1
ATOM 1451 N N . ASN A 1 188 ? -3.137 7.602 25.734 1 85.38 188 ASN A N 1
ATOM 1452 C CA . ASN A 1 188 ? -2.111 6.562 25.812 1 85.38 188 ASN A CA 1
ATOM 1453 C C . ASN A 1 188 ? -2.664 5.27 26.406 1 85.38 188 ASN A C 1
ATOM 1455 O O . ASN A 1 188 ? -2.271 4.176 25.984 1 85.38 188 ASN A O 1
ATOM 1459 N N . HIS A 1 189 ? -3.51 5.504 27.328 1 87.19 189 HIS A N 1
ATOM 1460 C CA . HIS A 1 189 ? -4.133 4.344 27.953 1 87.19 189 HIS A CA 1
ATOM 1461 C C . HIS A 1 189 ? -4.914 3.523 26.938 1 87.19 189 HIS A C 1
ATOM 1463 O O . HIS A 1 189 ? -4.754 2.303 26.859 1 87.19 189 HIS A O 1
ATOM 1469 N N . PHE A 1 190 ? -5.699 4.172 26.203 1 91.31 190 PHE A N 1
ATOM 1470 C CA . PHE A 1 190 ? -6.543 3.492 25.234 1 91.31 190 PHE A CA 1
ATOM 1471 C C . PHE A 1 190 ? -5.715 2.975 24.062 1 91.31 190 PHE A C 1
ATOM 1473 O O . PHE A 1 190 ? -6.016 1.921 23.5 1 91.31 190 PHE A O 1
ATOM 1480 N N . TYR A 1 191 ? -4.703 3.693 23.797 1 89.31 191 TYR A N 1
ATOM 1481 C CA . TYR A 1 191 ? -3.762 3.256 22.766 1 89.31 191 TYR A CA 1
ATOM 1482 C C . TYR A 1 191 ? -3.113 1.932 23.156 1 89.31 191 TYR A C 1
ATOM 1484 O O . TYR A 1 191 ? -3.086 0.992 22.359 1 89.31 191 TYR A O 1
ATOM 1492 N N . LYS A 1 192 ? -2.68 1.8 24.297 1 87.25 192 LYS A N 1
ATOM 1493 C CA . LYS A 1 192 ? -2.012 0.594 24.766 1 87.25 192 LYS A CA 1
ATOM 1494 C C . LYS A 1 192 ? -2.984 -0.581 24.844 1 87.25 192 LYS A C 1
ATOM 1496 O O . LYS A 1 192 ? -2.607 -1.722 24.562 1 87.25 192 LYS A O 1
ATOM 1501 N N . ARG A 1 193 ? -4.176 -0.234 25.203 1 89.88 193 ARG A N 1
ATOM 1502 C CA . ARG A 1 193 ? -5.211 -1.26 25.266 1 89.88 193 ARG A CA 1
ATOM 1503 C C . ARG A 1 193 ? -5.52 -1.821 23.875 1 89.88 193 ARG A C 1
ATOM 1505 O O . ARG A 1 193 ? -5.941 -2.973 23.75 1 89.88 193 ARG A O 1
ATOM 1512 N N . ALA A 1 194 ? -5.293 -1.038 22.812 1 91.56 194 ALA A N 1
ATOM 1513 C CA . ALA A 1 194 ? -5.621 -1.444 21.453 1 91.56 194 ALA A CA 1
ATOM 1514 C C . ALA A 1 194 ? -4.484 -2.252 20.828 1 91.56 194 ALA A C 1
ATOM 1516 O O . ALA A 1 194 ? -4.707 -3.053 19.922 1 91.56 194 ALA A O 1
ATOM 1517 N N . LEU A 1 195 ? -3.291 -2.135 21.281 1 87.88 195 LEU A N 1
ATOM 1518 C CA . LEU A 1 195 ? -2.08 -2.627 20.641 1 87.88 195 LEU A CA 1
ATOM 1519 C C . LEU A 1 195 ? -2.121 -4.145 20.484 1 87.88 195 LEU A C 1
ATOM 1521 O O . LEU A 1 195 ? -1.761 -4.676 19.438 1 87.88 195 LEU A O 1
ATOM 1525 N N . PRO A 1 196 ? -2.646 -4.84 21.531 1 86.56 196 PRO A N 1
ATOM 1526 C CA . PRO A 1 196 ? -2.703 -6.293 21.375 1 86.56 196 PRO A CA 1
ATOM 1527 C C . PRO A 1 196 ? -3.627 -6.727 20.234 1 86.56 196 PRO A C 1
ATOM 1529 O O . PRO A 1 196 ? -3.506 -7.848 19.734 1 86.56 196 PRO A O 1
ATOM 1532 N N . HIS A 1 197 ? -4.477 -5.895 19.828 1 89.44 197 HIS A N 1
ATOM 1533 C CA . HIS A 1 197 ? -5.449 -6.238 18.797 1 89.44 197 HIS A CA 1
ATOM 1534 C C . HIS A 1 197 ? -5.082 -5.609 17.469 1 89.44 197 HIS A C 1
ATOM 1536 O O . HIS A 1 197 ? -5.793 -5.785 16.469 1 89.44 197 HIS A O 1
ATOM 1542 N N . LEU A 1 198 ? -4.055 -4.844 17.5 1 90.44 198 LEU A N 1
ATOM 1543 C CA . LEU A 1 198 ? -3.523 -4.242 16.281 1 90.44 198 LEU A CA 1
ATOM 1544 C C . LEU A 1 198 ? -2.148 -4.809 15.945 1 90.44 198 LEU A C 1
ATOM 1546 O O . LEU A 1 198 ? -1.131 -4.145 16.156 1 90.44 198 LEU A O 1
ATOM 1550 N N . ASN A 1 199 ? -2.107 -5.902 15.453 1 87.06 199 ASN A N 1
ATOM 1551 C CA . ASN A 1 199 ? -0.854 -6.566 15.109 1 87.06 199 ASN A CA 1
ATOM 1552 C C . ASN A 1 199 ? -0.823 -6.973 13.641 1 87.06 199 ASN A C 1
ATOM 1554 O O . ASN A 1 199 ? -1.762 -6.695 12.891 1 87.06 199 ASN A O 1
ATOM 1558 N N . ILE A 1 200 ? 0.271 -7.551 13.258 1 87.75 200 ILE A N 1
ATOM 1559 C CA . ILE A 1 200 ? 0.483 -7.855 11.852 1 87.75 200 ILE A CA 1
ATOM 1560 C C . ILE A 1 200 ? -0.545 -8.883 11.383 1 87.75 200 ILE A C 1
ATOM 1562 O O . ILE A 1 200 ? -0.967 -8.867 10.227 1 87.75 200 ILE A O 1
ATOM 1566 N N . ASN A 1 201 ? -1.006 -9.742 12.258 1 85.69 201 ASN A N 1
ATOM 1567 C CA . ASN A 1 201 ? -2.023 -10.734 11.922 1 85.69 201 ASN A CA 1
ATOM 1568 C C . ASN A 1 201 ? -3.381 -10.086 11.68 1 85.69 201 ASN A C 1
ATOM 1570 O O . ASN A 1 201 ? -4.238 -10.656 11 1 85.69 201 ASN A O 1
ATOM 1574 N N . SER A 1 202 ? -3.545 -8.898 12.219 1 88.12 202 SER A N 1
ATOM 1575 C CA . SER A 1 202 ? -4.801 -8.172 12.062 1 88.12 202 SER A CA 1
ATOM 1576 C C . SER A 1 202 ? -5.082 -7.871 10.594 1 88.12 202 SER A C 1
ATOM 1578 O O . SER A 1 202 ? -6.238 -7.699 10.195 1 88.12 202 SER A O 1
ATOM 1580 N N . PHE A 1 203 ? -4.094 -7.887 9.797 1 90.44 203 PHE A N 1
ATOM 1581 C CA . PHE A 1 203 ? -4.266 -7.617 8.375 1 90.44 203 PHE A CA 1
ATOM 1582 C C . PHE A 1 203 ? -4.945 -8.789 7.68 1 90.44 203 PHE A C 1
ATOM 1584 O O . PHE A 1 203 ? -5.418 -8.656 6.547 1 90.44 203 PHE A O 1
ATOM 1591 N N . GLY A 1 204 ? -4.988 -9.867 8.344 1 85.56 204 GLY A N 1
ATOM 1592 C CA . GLY A 1 204 ? -5.691 -11.023 7.816 1 85.56 204 GLY A CA 1
ATOM 1593 C C . GLY A 1 204 ? -7.145 -11.086 8.25 1 85.56 204 GLY A C 1
ATOM 1594 O O . GLY A 1 204 ? -7.848 -12.047 7.938 1 85.56 204 GLY A O 1
ATOM 1595 N N . SER A 1 205 ? -7.578 -10.062 8.922 1 82.25 205 SER A N 1
ATOM 1596 C CA . SER A 1 205 ? -8.961 -10.008 9.391 1 82.25 205 SER A CA 1
ATOM 1597 C C . SER A 1 205 ? -9.812 -9.117 8.484 1 82.25 205 SER A C 1
ATOM 1599 O O . SER A 1 205 ? -9.766 -7.891 8.594 1 82.25 205 SER A O 1
ATOM 1601 N N . GLY A 1 206 ? -10.648 -9.734 7.695 1 84.38 206 GLY A N 1
ATOM 1602 C CA . GLY A 1 206 ? -11.523 -8.992 6.801 1 84.38 206 GLY A CA 1
ATOM 1603 C C . GLY A 1 206 ? -12.781 -8.492 7.477 1 84.38 206 GLY A C 1
ATOM 1604 O O . GLY A 1 206 ? -13.891 -8.938 7.148 1 84.38 206 GLY A O 1
ATOM 1605 N N . HIS A 1 207 ? -12.656 -7.625 8.43 1 86.88 207 HIS A N 1
ATOM 1606 C CA . HIS A 1 207 ? -13.75 -7.008 9.156 1 86.88 207 HIS A CA 1
ATOM 1607 C C . HIS A 1 207 ? -13.703 -5.488 9.047 1 86.88 207 HIS A C 1
ATOM 1609 O O . HIS A 1 207 ? -12.633 -4.887 9.164 1 86.88 207 HIS A O 1
ATOM 1615 N N . LEU A 1 208 ? -14.914 -4.941 8.852 1 91.88 208 LEU A N 1
ATOM 1616 C CA . LEU A 1 208 ? -14.969 -3.5 8.648 1 91.88 208 LEU A CA 1
ATOM 1617 C C . LEU A 1 208 ? -14.43 -2.76 9.867 1 91.88 208 LEU A C 1
ATOM 1619 O O . LEU A 1 208 ? -13.727 -1.758 9.734 1 91.88 208 LEU A O 1
ATOM 1623 N N . TYR A 1 209 ? -14.75 -3.307 11.102 1 93.25 209 TYR A N 1
ATOM 1624 C CA . TYR A 1 209 ? -14.25 -2.682 12.32 1 93.25 209 TYR A CA 1
ATOM 1625 C C . TYR A 1 209 ? -12.727 -2.627 12.32 1 93.25 209 TYR A C 1
ATOM 1627 O O . TYR A 1 209 ? -12.133 -1.641 12.766 1 93.25 209 TYR A O 1
ATOM 1635 N N . MET A 1 210 ? -12.133 -3.699 11.805 1 94.25 210 MET A N 1
ATOM 1636 C CA . MET A 1 210 ? -10.672 -3.738 11.797 1 94.25 210 MET A CA 1
ATOM 1637 C C . MET A 1 210 ? -10.109 -2.713 10.82 1 94.25 210 MET A C 1
ATOM 1639 O O . MET A 1 210 ? -9.156 -1.997 11.148 1 94.25 210 MET A O 1
ATOM 1643 N N . VAL A 1 211 ? -10.688 -2.641 9.688 1 95.94 211 VAL A N 1
ATOM 1644 C CA . VAL A 1 211 ? -10.242 -1.679 8.688 1 95.94 211 VAL A CA 1
ATOM 1645 C C . VAL A 1 211 ? -10.391 -0.26 9.234 1 95.94 211 VAL A C 1
ATOM 1647 O O . VAL A 1 211 ? -9.484 0.568 9.078 1 95.94 211 VAL A O 1
ATOM 1650 N N . GLN A 1 212 ? -11.492 0.024 9.852 1 97.56 212 GLN A N 1
ATOM 1651 C CA . GLN A 1 212 ? -11.742 1.346 10.414 1 97.56 212 GLN A CA 1
ATOM 1652 C C . GLN A 1 212 ? -10.789 1.638 11.57 1 97.56 212 GLN A C 1
ATOM 1654 O O . GLN A 1 212 ? -10.297 2.76 11.711 1 97.56 212 GLN A O 1
ATOM 1659 N N . ALA A 1 213 ? -10.562 0.647 12.398 1 97.5 213 ALA A N 1
ATOM 1660 C CA . ALA A 1 213 ? -9.609 0.806 13.492 1 97.5 213 ALA A CA 1
ATOM 1661 C C . ALA A 1 213 ? -8.211 1.132 12.961 1 97.5 213 ALA A C 1
ATOM 1663 O O . ALA A 1 213 ? -7.551 2.047 13.461 1 97.5 213 ALA A O 1
ATOM 1664 N N . LEU A 1 214 ? -7.801 0.384 11.961 1 97.75 214 LEU A N 1
ATOM 1665 C CA . LEU A 1 214 ? -6.488 0.598 11.367 1 97.75 214 LEU A CA 1
ATOM 1666 C C . LEU A 1 214 ? -6.418 1.955 10.672 1 97.75 214 LEU A C 1
ATOM 1668 O O . LEU A 1 214 ? -5.367 2.6 10.664 1 97.75 214 LEU A O 1
ATOM 1672 N N . ALA A 1 215 ? -7.496 2.381 10.086 1 98.19 215 ALA A N 1
ATOM 1673 C CA . ALA A 1 215 ? -7.555 3.693 9.445 1 98.19 215 ALA A CA 1
ATOM 1674 C C . ALA A 1 215 ? -7.355 4.809 10.469 1 98.19 215 ALA A C 1
ATOM 1676 O O . ALA A 1 215 ? -6.602 5.754 10.227 1 98.19 215 ALA A O 1
ATOM 1677 N N . LEU A 1 216 ? -8.031 4.703 11.609 1 98.19 216 LEU A N 1
ATOM 1678 C CA . LEU A 1 216 ? -7.855 5.688 12.664 1 98.19 216 LEU A CA 1
ATOM 1679 C C . LEU A 1 216 ? -6.449 5.621 13.25 1 98.19 216 LEU A C 1
ATOM 1681 O O . LEU A 1 216 ? -5.84 6.652 13.531 1 98.19 216 LEU A O 1
ATOM 1685 N N . TYR A 1 217 ? -6.012 4.418 13.414 1 97.12 217 TYR A N 1
ATOM 1686 C CA . TYR A 1 217 ? -4.68 4.195 13.961 1 97.12 217 TYR A CA 1
ATOM 1687 C C . TYR A 1 217 ? -3.609 4.812 13.07 1 97.12 217 TYR A C 1
ATOM 1689 O O . TYR A 1 217 ? -2.797 5.617 13.531 1 97.12 217 TYR A O 1
ATOM 1697 N N . SER A 1 218 ? -3.629 4.504 11.797 1 96.81 218 SER A N 1
ATOM 1698 C CA . SER A 1 218 ? -2.59 4.918 10.867 1 96.81 218 SER A CA 1
ATOM 1699 C C . SER A 1 218 ? -2.826 6.344 10.375 1 96.81 218 SER A C 1
ATOM 1701 O O . SER A 1 218 ? -1.874 7.09 10.133 1 96.81 218 SER A O 1
ATOM 1703 N N . GLY A 1 219 ? -4.016 6.75 10.266 1 96.62 219 GLY A N 1
ATOM 1704 C CA . GLY A 1 219 ? -4.328 8.039 9.672 1 96.62 219 GLY A CA 1
ATOM 1705 C C . GLY A 1 219 ? -4.363 9.172 10.68 1 96.62 219 GLY A C 1
ATOM 1706 O O . GLY A 1 219 ? -4.285 10.344 10.312 1 96.62 219 GLY A O 1
ATOM 1707 N N . MET A 1 220 ? -4.473 8.82 11.992 1 95.94 220 MET A N 1
ATOM 1708 C CA . MET A 1 220 ? -4.609 9.875 12.992 1 95.94 220 MET A CA 1
ATOM 1709 C C . MET A 1 220 ? -3.674 9.625 14.172 1 95.94 220 MET A C 1
ATOM 1711 O O . MET A 1 220 ? -2.729 10.383 14.383 1 95.94 220 MET A O 1
ATOM 1715 N N . VAL A 1 221 ? -3.83 8.555 14.852 1 94.06 221 VAL A N 1
ATOM 1716 C CA . VAL A 1 221 ? -3.164 8.328 16.141 1 94.06 221 VAL A CA 1
ATOM 1717 C C . VAL A 1 221 ? -1.651 8.312 15.93 1 94.06 221 VAL A C 1
ATOM 1719 O O . VAL A 1 221 ? -0.912 8.977 16.672 1 94.06 221 VAL A O 1
ATOM 1722 N N . LEU A 1 222 ? -1.182 7.574 14.961 1 92.56 222 LEU A N 1
ATOM 1723 C CA . LEU A 1 222 ? 0.256 7.465 14.742 1 92.56 222 LEU A CA 1
ATOM 1724 C C . LEU A 1 222 ? 0.853 8.812 14.352 1 92.56 222 LEU A C 1
ATOM 1726 O O . LEU A 1 222 ? 1.988 9.125 14.719 1 92.56 222 LEU A O 1
ATOM 1730 N N . HIS A 1 223 ? 0.155 9.594 13.57 1 90.31 223 HIS A N 1
ATOM 1731 C CA . HIS A 1 223 ? 0.627 10.93 13.242 1 90.31 223 HIS A CA 1
ATOM 1732 C C . HIS A 1 223 ? 0.696 11.812 14.484 1 90.31 223 HIS A C 1
ATOM 1734 O O . HIS A 1 223 ? 1.642 12.586 14.648 1 90.31 223 HIS A O 1
ATOM 1740 N N . PHE A 1 224 ? -0.339 11.695 15.32 1 88.88 224 PHE A N 1
ATOM 1741 C CA . PHE A 1 224 ? -0.344 12.445 16.562 1 88.88 224 PHE A CA 1
ATOM 1742 C C . PHE A 1 224 ? 0.852 12.062 17.438 1 88.88 224 PHE A C 1
ATOM 1744 O O . PHE A 1 224 ? 1.428 12.906 18.109 1 88.88 224 PHE A O 1
ATOM 1751 N N . LEU A 1 225 ? 1.175 10.75 17.344 1 83.19 225 LEU A N 1
ATOM 1752 C CA . LEU A 1 225 ? 2.273 10.234 18.156 1 83.19 225 LEU A CA 1
ATOM 1753 C C . LEU A 1 225 ? 3.611 10.445 17.453 1 83.19 225 LEU A C 1
ATOM 1755 O O . LEU A 1 225 ? 4.633 9.898 17.875 1 83.19 225 LEU A O 1
ATOM 1759 N N . ASN A 1 226 ? 3.617 11.086 16.328 1 81.56 226 ASN A N 1
ATOM 1760 C CA . ASN A 1 226 ? 4.805 11.445 15.555 1 81.56 226 ASN A CA 1
ATOM 1761 C C . ASN A 1 226 ? 5.523 10.203 15.031 1 81.56 226 ASN A C 1
ATOM 1763 O O . ASN A 1 226 ? 6.738 10.078 15.172 1 81.56 226 ASN A O 1
ATOM 1767 N N . LYS A 1 227 ? 4.805 9.32 14.57 1 87 227 LYS A N 1
ATOM 1768 C CA . LYS A 1 227 ? 5.297 8.133 13.875 1 87 227 LYS A CA 1
ATOM 1769 C C . LYS A 1 227 ? 4.773 8.078 12.438 1 87 227 LYS A C 1
ATOM 1771 O O . LYS A 1 227 ? 4.105 7.121 12.047 1 87 227 LYS A O 1
ATOM 1776 N N . PRO A 1 228 ? 5.199 9.086 11.68 1 88.44 228 PRO A N 1
ATOM 1777 C CA . PRO A 1 228 ? 4.605 9.234 10.344 1 88.44 228 PRO A CA 1
ATOM 1778 C C . PRO A 1 228 ? 4.992 8.094 9.398 1 88.44 228 PRO A C 1
ATOM 1780 O O . PRO A 1 228 ? 4.191 7.699 8.547 1 88.44 228 PRO A O 1
ATOM 1783 N N . ASN A 1 229 ? 6.234 7.543 9.445 1 88.38 229 ASN A N 1
ATOM 1784 C CA . ASN A 1 229 ? 6.633 6.461 8.555 1 88.38 229 ASN A CA 1
ATOM 1785 C C . ASN A 1 229 ? 5.832 5.188 8.812 1 88.38 229 ASN A C 1
ATOM 1787 O O . ASN A 1 229 ? 5.371 4.535 7.879 1 88.38 229 ASN A O 1
ATOM 1791 N N . MET A 1 230 ? 5.711 4.906 10.125 1 92.62 230 MET A N 1
ATOM 1792 C CA . MET A 1 230 ? 4.855 3.781 10.492 1 92.62 230 MET A CA 1
ATOM 1793 C C . MET A 1 230 ? 3.422 4.016 10.031 1 92.62 230 MET A C 1
ATOM 1795 O O . MET A 1 230 ? 2.758 3.092 9.555 1 92.62 230 MET A O 1
ATOM 1799 N N . ALA A 1 231 ? 3 5.234 10.219 1 94.06 231 ALA A N 1
ATOM 1800 C CA . ALA A 1 231 ? 1.634 5.602 9.852 1 94.06 231 ALA A CA 1
ATOM 1801 C C . ALA A 1 231 ? 1.373 5.336 8.375 1 94.06 231 ALA A C 1
ATOM 1803 O O . ALA A 1 231 ? 0.387 4.688 8.016 1 94.06 231 ALA A O 1
ATOM 1804 N N . VAL A 1 232 ? 2.256 5.777 7.516 1 93.62 232 VAL A N 1
ATOM 1805 C CA . VAL A 1 232 ? 2.062 5.641 6.078 1 93.62 232 VAL A CA 1
ATOM 1806 C C . VAL A 1 232 ? 2.164 4.168 5.68 1 93.62 232 VAL A C 1
ATOM 1808 O O . VAL A 1 232 ? 1.445 3.711 4.789 1 93.62 232 VAL A O 1
ATOM 1811 N N . ALA A 1 233 ? 3.098 3.455 6.312 1 94.69 233 ALA A N 1
ATOM 1812 C CA . ALA A 1 233 ? 3.229 2.027 6.027 1 94.69 233 ALA A CA 1
ATOM 1813 C C . ALA A 1 233 ? 1.95 1.277 6.383 1 94.69 233 ALA A C 1
ATOM 1815 O O . ALA A 1 233 ? 1.401 0.545 5.559 1 94.69 233 ALA A O 1
ATOM 1816 N N . VAL A 1 234 ? 1.435 1.495 7.562 1 96.38 234 VAL A N 1
ATOM 1817 C CA . VAL A 1 234 ? 0.224 0.815 8.008 1 96.38 234 VAL A CA 1
ATOM 1818 C C . VAL A 1 234 ? -0.957 1.233 7.137 1 96.38 234 VAL A C 1
ATOM 1820 O O . VAL A 1 234 ? -1.846 0.427 6.855 1 96.38 234 VAL A O 1
ATOM 1823 N N . MET A 1 235 ? -0.986 2.471 6.746 1 96.69 235 MET A N 1
ATOM 1824 C CA . MET A 1 235 ? -2.041 2.924 5.84 1 96.69 235 MET A CA 1
ATOM 1825 C C . MET A 1 235 ? -1.995 2.16 4.523 1 96.69 235 MET A C 1
ATOM 1827 O O . MET A 1 235 ? -3.037 1.83 3.955 1 96.69 235 MET A O 1
ATOM 1831 N N . GLY A 1 236 ? -0.811 1.936 4.02 1 95.44 236 GLY A N 1
ATOM 1832 C CA . GLY A 1 236 ? -0.689 1.115 2.826 1 95.44 236 GLY A CA 1
ATOM 1833 C C . GLY A 1 236 ? -1.341 -0.247 2.969 1 95.44 236 GLY A C 1
ATOM 1834 O O . GLY A 1 236 ? -2.049 -0.7 2.066 1 95.44 236 GLY A O 1
ATOM 1835 N N . ALA A 1 237 ? -1.071 -0.876 4.094 1 96.38 237 ALA A N 1
ATOM 1836 C CA . ALA A 1 237 ? -1.688 -2.17 4.371 1 96.38 237 ALA A CA 1
ATOM 1837 C C . ALA A 1 237 ? -3.203 -2.041 4.492 1 96.38 237 ALA A C 1
ATOM 1839 O O . ALA A 1 237 ? -3.947 -2.891 3.998 1 96.38 237 ALA A O 1
ATOM 1840 N N . THR A 1 238 ? -3.658 -0.998 5.176 1 96.75 238 THR A N 1
ATOM 1841 C CA . THR A 1 238 ? -5.082 -0.765 5.391 1 96.75 238 THR A CA 1
ATOM 1842 C C . THR A 1 238 ? -5.812 -0.609 4.059 1 96.75 238 THR A C 1
ATOM 1844 O O . THR A 1 238 ? -6.914 -1.13 3.887 1 96.75 238 THR A O 1
ATOM 1847 N N . LEU A 1 239 ? -5.195 0.078 3.182 1 95.69 239 LEU A N 1
ATOM 1848 C CA . LEU A 1 239 ? -5.781 0.292 1.864 1 95.69 239 LEU A CA 1
ATOM 1849 C C . LEU A 1 239 ? -5.945 -1.029 1.122 1 95.69 239 LEU A C 1
ATOM 1851 O O . LEU A 1 239 ? -6.977 -1.266 0.487 1 95.69 239 LEU A O 1
ATOM 1855 N N . GLN A 1 240 ? -4.945 -1.892 1.167 1 94.44 240 GLN A N 1
ATOM 1856 C CA . GLN A 1 240 ? -5.043 -3.193 0.517 1 94.44 240 GLN A CA 1
ATOM 1857 C C . GLN A 1 240 ? -6.152 -4.035 1.137 1 94.44 240 GLN A C 1
ATOM 1859 O O . GLN A 1 240 ? -6.844 -4.777 0.434 1 94.44 240 GLN A O 1
ATOM 1864 N N . MET A 1 241 ? -6.316 -3.957 2.453 1 93.75 241 MET A N 1
ATOM 1865 C CA . MET A 1 241 ? -7.41 -4.656 3.123 1 93.75 241 MET A CA 1
ATOM 1866 C C . MET A 1 241 ? -8.758 -4.152 2.625 1 93.75 241 MET A C 1
ATOM 1868 O O . MET A 1 241 ? -9.68 -4.941 2.4 1 93.75 241 MET A O 1
ATOM 1872 N N . ALA A 1 242 ? -8.852 -2.826 2.527 1 94.12 242 ALA A N 1
ATOM 1873 C CA . ALA A 1 242 ? -10.094 -2.236 2.043 1 94.12 242 ALA A CA 1
ATOM 1874 C C . ALA A 1 242 ? -10.422 -2.723 0.635 1 94.12 242 ALA A C 1
ATOM 1876 O O . ALA A 1 242 ? -11.578 -3.016 0.326 1 94.12 242 ALA A O 1
ATOM 1877 N N . VAL A 1 243 ? -9.445 -2.826 -0.219 1 91 243 VAL A N 1
ATOM 1878 C CA . VAL A 1 243 ? -9.641 -3.322 -1.578 1 91 243 VAL A CA 1
ATOM 1879 C C . VAL A 1 243 ? -10.062 -4.785 -1.539 1 91 243 VAL A C 1
ATOM 1881 O O . VAL A 1 243 ? -10.977 -5.195 -2.266 1 91 243 VAL A O 1
ATOM 1884 N N . ALA A 1 244 ? -9.375 -5.539 -0.675 1 89.06 244 ALA A N 1
ATOM 1885 C CA . ALA A 1 244 ? -9.711 -6.953 -0.542 1 89.06 244 ALA A CA 1
ATOM 1886 C C . ALA A 1 244 ? -11.156 -7.133 -0.092 1 89.06 244 ALA A C 1
ATOM 1888 O O . ALA A 1 244 ? -11.797 -8.133 -0.428 1 89.06 244 ALA A O 1
ATOM 1889 N N . MET A 1 245 ? -11.695 -6.156 0.588 1 88.81 245 MET A N 1
ATOM 1890 C CA . MET A 1 245 ? -13.078 -6.211 1.06 1 88.81 245 MET A CA 1
ATOM 1891 C C . MET A 1 245 ? -14.039 -5.672 0.001 1 88.81 245 MET A C 1
ATOM 1893 O O . MET A 1 245 ? -15.25 -5.688 0.195 1 88.81 245 MET A O 1
ATOM 1897 N N . GLY A 1 246 ? -13.539 -5.164 -1.075 1 88 246 GLY A N 1
ATOM 1898 C CA . GLY A 1 246 ? -14.359 -4.672 -2.17 1 88 246 GLY A CA 1
ATOM 1899 C C . GLY A 1 246 ? -14.875 -3.264 -1.944 1 88 246 GLY A C 1
ATOM 1900 O O . GLY A 1 246 ? -15.836 -2.836 -2.59 1 88 246 GLY A O 1
ATOM 1901 N N . LEU A 1 247 ? -14.266 -2.479 -1.048 1 91.88 247 LEU A N 1
ATOM 1902 C CA . LEU A 1 247 ? -14.758 -1.148 -0.713 1 91.88 247 LEU A CA 1
ATOM 1903 C C . LEU A 1 247 ? -14.547 -0.182 -1.874 1 91.88 247 LEU A C 1
ATOM 1905 O O . LEU A 1 247 ? -15.188 0.873 -1.932 1 91.88 247 LEU A O 1
ATOM 1909 N N . HIS A 1 248 ? -13.68 -0.458 -2.814 1 90.56 248 HIS A N 1
ATOM 1910 C CA . HIS A 1 248 ? -13.383 0.427 -3.938 1 90.56 248 HIS A CA 1
ATOM 1911 C C . HIS A 1 248 ? -14.43 0.284 -5.039 1 90.56 248 HIS A C 1
ATOM 1913 O O . HIS A 1 248 ? -14.344 0.949 -6.074 1 90.56 248 HIS A O 1
ATOM 1919 N N . ARG A 1 249 ? -15.453 -0.543 -4.828 1 88.75 249 ARG A N 1
ATOM 1920 C CA . ARG A 1 249 ? -16.453 -0.75 -5.879 1 88.75 249 ARG A CA 1
ATOM 1921 C C . ARG A 1 249 ? -17.859 -0.74 -5.305 1 88.75 249 ARG A C 1
ATOM 1923 O O . ARG A 1 249 ? -18.781 -1.322 -5.887 1 88.75 249 ARG A O 1
ATOM 1930 N N . VAL A 1 250 ? -18.094 -0.123 -4.195 1 88.06 250 VAL A N 1
ATOM 1931 C CA . VAL A 1 250 ? -19.391 -0.094 -3.545 1 88.06 250 VAL A CA 1
ATOM 1932 C C . VAL A 1 250 ? -20.297 0.918 -4.246 1 88.06 250 VAL A C 1
ATOM 1934 O O . VAL A 1 250 ? -19.906 2.072 -4.445 1 88.06 250 VAL A O 1
ATOM 1937 N N . GLN A 1 251 ? -21.5 0.474 -4.672 1 86.5 251 GLN A N 1
ATOM 1938 C CA . GLN A 1 251 ? -22.438 1.358 -5.355 1 86.5 251 GLN A CA 1
ATOM 1939 C C . GLN A 1 251 ? -23.672 1.604 -4.508 1 86.5 251 GLN A C 1
ATOM 1941 O O . GLN A 1 251 ? -24.203 0.679 -3.881 1 86.5 251 GLN A O 1
ATOM 1946 N N . ALA A 1 252 ? -24.078 2.883 -4.453 1 81.25 252 ALA A N 1
ATOM 1947 C CA . ALA A 1 252 ? -25.266 3.268 -3.695 1 81.25 252 ALA A CA 1
ATOM 1948 C C . ALA A 1 252 ? -26.531 2.887 -4.441 1 81.25 252 ALA A C 1
ATOM 1950 O O . ALA A 1 252 ? -26.641 3.117 -5.648 1 81.25 252 ALA A O 1
ATOM 1951 N N . SER A 1 253 ? -26.859 1.6 -4.73 1 65.06 253 SER A N 1
ATOM 1952 C CA . SER A 1 253 ? -28.062 1.238 -5.488 1 65.06 253 SER A CA 1
ATOM 1953 C C . SER A 1 253 ? -29.281 2.014 -5.004 1 65.06 253 SER A C 1
ATOM 1955 O O . SER A 1 253 ? -29.359 2.381 -3.83 1 65.06 253 SER A O 1
ATOM 1957 N N . GLN A 1 254 ? -30.031 2.768 -5.992 1 52.31 254 GLN A N 1
ATOM 1958 C CA . GLN A 1 254 ? -31.344 3.377 -5.754 1 52.31 254 GLN A CA 1
ATOM 1959 C C . GLN A 1 254 ? -32.219 2.484 -4.875 1 52.31 254 GLN A C 1
ATOM 1961 O O . GLN A 1 254 ? -33.094 2.977 -4.152 1 52.31 254 GLN A O 1
ATOM 1966 N N . SER A 1 255 ? -32.406 1.218 -5.156 1 45.25 255 SER A N 1
ATOM 1967 C CA . SER A 1 255 ? -33.312 0.405 -4.375 1 45.25 255 SER A CA 1
ATOM 1968 C C . SER A 1 255 ? -32.688 -0.04 -3.059 1 45.25 255 SER A C 1
ATOM 1970 O O . SER A 1 255 ? -31.859 -0.946 -3.041 1 45.25 255 SER A O 1
ATOM 1972 N N . SER A 1 256 ? -32.188 0.808 -2.346 1 44.88 256 SER A N 1
ATOM 1973 C CA . SER A 1 256 ? -31.703 0.713 -0.972 1 44.88 256 SER A CA 1
ATOM 1974 C C . SER A 1 256 ? -32.375 -0.447 -0.234 1 44.88 256 SER A C 1
ATOM 1976 O O . SER A 1 256 ? -33.281 -0.244 0.546 1 44.88 256 SER A O 1
ATOM 1978 N N . THR A 1 257 ? -32.875 -1.419 -0.89 1 39.06 257 THR A N 1
ATOM 1979 C CA . THR A 1 257 ? -33.531 -2.416 -0.044 1 39.06 257 THR A CA 1
ATOM 1980 C C . THR A 1 257 ? -32.562 -2.959 0.994 1 39.06 257 THR A C 1
ATOM 1982 O O . THR A 1 257 ? -31.344 -3 0.757 1 39.06 257 THR A O 1
ATOM 1985 N N . ASN A 1 258 ? -33.062 -3.277 2.217 1 41.31 258 ASN A N 1
ATOM 1986 C CA . ASN A 1 258 ? -32.781 -3.938 3.49 1 41.31 258 ASN A CA 1
ATOM 1987 C C . ASN A 1 258 ? -31.922 -5.18 3.305 1 41.31 258 ASN A C 1
ATOM 1989 O O . ASN A 1 258 ? -32.406 -6.305 3.455 1 41.31 258 ASN A O 1
ATOM 1993 N N . THR A 1 259 ? -31.266 -5.27 2.303 1 45.38 259 THR A N 1
ATOM 1994 C CA . THR A 1 259 ? -30.562 -6.551 2.318 1 45.38 259 THR A CA 1
ATOM 1995 C C . THR A 1 259 ? -29.641 -6.652 3.531 1 45.38 259 THR A C 1
ATOM 1997 O O . THR A 1 259 ? -28.906 -5.715 3.83 1 45.38 259 THR A O 1
ATOM 2000 N N . ALA A 1 260 ? -29.906 -7.664 4.289 1 43.81 260 ALA A N 1
ATOM 2001 C CA . ALA A 1 260 ? -29.234 -8.023 5.531 1 43.81 260 ALA A CA 1
ATOM 2002 C C . ALA A 1 260 ? -27.719 -8.016 5.359 1 43.81 260 ALA A C 1
ATOM 2004 O O . ALA A 1 260 ? -27.188 -8.758 4.543 1 43.81 260 ALA A O 1
ATOM 2005 N N . CYS A 1 261 ? -27.078 -6.828 5.586 1 53.59 261 CYS A N 1
ATOM 2006 C CA . CYS A 1 261 ? -25.625 -6.734 5.586 1 53.59 261 CYS A CA 1
ATOM 2007 C C . CYS A 1 261 ? -25.031 -7.516 6.754 1 53.59 261 CYS A C 1
ATOM 2009 O O . CYS A 1 261 ? -25.531 -7.457 7.871 1 53.59 261 CYS A O 1
ATOM 2011 N N . HIS A 1 262 ? -24.25 -8.508 6.48 1 56 262 HIS A N 1
ATOM 2012 C CA . HIS A 1 262 ? -23.5 -9.125 7.57 1 56 262 HIS A CA 1
ATOM 2013 C C . HIS A 1 262 ? -22.891 -8.078 8.484 1 56 262 HIS A C 1
ATOM 2015 O O . HIS A 1 262 ? -22.344 -7.074 8.016 1 56 262 HIS A O 1
ATOM 2021 N N . PRO A 1 263 ? -23.25 -8.18 9.766 1 54.22 263 PRO A N 1
ATOM 2022 C CA . PRO A 1 263 ? -22.719 -7.203 10.719 1 54.22 263 PRO A CA 1
ATOM 2023 C C . PRO A 1 263 ? -21.25 -6.859 10.461 1 54.22 263 PRO A C 1
ATOM 2025 O O . PRO A 1 263 ? -20.828 -5.719 10.672 1 54.22 263 PRO A O 1
ATOM 2028 N N . ALA A 1 264 ? -20.516 -7.84 9.883 1 62.12 264 ALA A N 1
ATOM 2029 C CA . ALA A 1 264 ? -19.094 -7.609 9.648 1 62.12 264 ALA A CA 1
ATOM 2030 C C . ALA A 1 264 ? -18.875 -6.656 8.469 1 62.12 264 ALA A C 1
ATOM 2032 O O . ALA A 1 264 ? -17.828 -6.016 8.367 1 62.12 264 ALA A O 1
ATOM 2033 N N . ASN A 1 265 ? -19.812 -6.48 7.648 1 70.81 265 ASN A N 1
ATOM 2034 C CA . ASN A 1 265 ? -19.609 -5.699 6.43 1 70.81 265 ASN A CA 1
ATOM 2035 C C . ASN A 1 265 ? -20.188 -4.293 6.566 1 70.81 265 ASN A C 1
ATOM 2037 O O . ASN A 1 265 ? -19.812 -3.385 5.828 1 70.81 265 ASN A O 1
ATOM 2041 N N . GLY A 1 266 ? -21.031 -4.086 7.516 1 75.19 266 GLY A N 1
ATOM 2042 C CA . GLY A 1 266 ? -21.609 -2.762 7.695 1 75.19 266 GLY A CA 1
ATOM 2043 C C . GLY A 1 266 ? -22.594 -2.383 6.594 1 75.19 266 GLY A C 1
ATOM 2044 O O . GLY A 1 266 ? -22.719 -3.105 5.602 1 75.19 266 GLY A O 1
ATOM 2045 N N . SER A 1 267 ? -23.219 -1.275 6.723 1 83.25 267 SER A N 1
ATOM 2046 C CA . SER A 1 267 ? -24.172 -0.752 5.738 1 83.25 267 SER A CA 1
ATOM 2047 C C . SER A 1 267 ? -23.438 -0.234 4.5 1 83.25 267 SER A C 1
ATOM 2049 O O . SER A 1 267 ? -22.234 0.017 4.539 1 83.25 267 SER A O 1
ATOM 2051 N N . ILE A 1 268 ? -24.125 -0.135 3.432 1 87.31 268 ILE A N 1
ATOM 2052 C CA . ILE A 1 268 ? -23.578 0.375 2.182 1 87.31 268 ILE A CA 1
ATOM 2053 C C . ILE A 1 268 ? -23.016 1.781 2.398 1 87.31 268 ILE A C 1
ATOM 2055 O O . ILE A 1 268 ? -21.922 2.098 1.939 1 87.31 268 ILE A O 1
ATOM 2059 N N . ALA A 1 269 ? -23.781 2.602 3.119 1 89.56 269 ALA A N 1
ATOM 2060 C CA . ALA A 1 269 ? -23.344 3.969 3.387 1 89.56 269 ALA A CA 1
ATOM 2061 C C . ALA A 1 269 ? -22.047 3.979 4.184 1 89.56 269 ALA A C 1
ATOM 2063 O O . ALA A 1 269 ? -21.141 4.773 3.902 1 89.56 269 ALA A O 1
ATOM 2064 N N . THR A 1 270 ? -22 3.119 5.152 1 92.5 270 THR A N 1
ATOM 2065 C CA . THR A 1 270 ? -20.812 3.049 5.984 1 92.5 270 THR A CA 1
ATOM 2066 C C . THR A 1 270 ? -19.609 2.58 5.172 1 92.5 270 THR A C 1
ATOM 2068 O O . THR A 1 270 ? -18.484 3.051 5.383 1 92.5 270 THR A O 1
ATOM 2071 N N . ARG A 1 271 ? -19.797 1.663 4.273 1 93.12 271 ARG A N 1
ATOM 2072 C CA . ARG A 1 271 ? -18.734 1.162 3.416 1 93.12 271 ARG A CA 1
ATOM 2073 C C . ARG A 1 271 ? -18.219 2.256 2.486 1 93.12 271 ARG A C 1
ATOM 2075 O O . ARG A 1 271 ? -17.016 2.422 2.324 1 93.12 271 ARG A O 1
ATOM 2082 N N . ILE A 1 272 ? -19.125 2.996 1.896 1 93.88 272 ILE A N 1
ATOM 2083 C CA . ILE A 1 272 ? -18.75 4.098 1.017 1 93.88 272 ILE A CA 1
ATOM 2084 C C . ILE A 1 272 ? -17.969 5.145 1.807 1 93.88 272 ILE A C 1
ATOM 2086 O O . ILE A 1 272 ? -16.891 5.586 1.377 1 93.88 272 ILE A O 1
ATOM 2090 N N . ARG A 1 273 ? -18.484 5.473 2.992 1 95.56 273 ARG A N 1
ATOM 2091 C CA . ARG A 1 273 ? -17.844 6.473 3.842 1 95.56 273 ARG A CA 1
ATOM 2092 C C . ARG A 1 273 ? -16.453 6.02 4.258 1 95.56 273 ARG A C 1
ATOM 2094 O O . ARG A 1 273 ? -15.516 6.828 4.324 1 95.56 273 ARG A O 1
ATOM 2101 N N . THR A 1 274 ? -16.375 4.754 4.559 1 96.88 274 THR A N 1
ATOM 2102 C CA . THR A 1 274 ? -15.086 4.219 4.988 1 96.88 274 THR A CA 1
ATOM 2103 C C . THR A 1 274 ? -14.055 4.312 3.867 1 96.88 274 THR A C 1
ATOM 2105 O O . THR A 1 274 ? -12.922 4.738 4.094 1 96.88 274 THR A O 1
ATOM 2108 N N . TRP A 1 275 ? -14.406 3.967 2.631 1 96.69 275 TRP A N 1
ATOM 2109 C CA . TRP A 1 275 ? -13.492 4.02 1.493 1 96.69 275 TRP A CA 1
ATOM 2110 C C . TRP A 1 275 ? -12.961 5.438 1.284 1 96.69 275 TRP A C 1
ATOM 2112 O O . TRP A 1 275 ? -11.75 5.652 1.239 1 96.69 275 TRP A O 1
ATOM 2122 N N . TRP A 1 276 ? -13.859 6.406 1.22 1 97.62 276 TRP A N 1
ATOM 2123 C CA . TRP A 1 276 ? -13.461 7.781 0.935 1 97.62 276 TRP A CA 1
ATOM 2124 C C . TRP A 1 276 ? -12.688 8.375 2.105 1 97.62 276 TRP A C 1
ATOM 2126 O O . TRP A 1 276 ? -11.766 9.172 1.908 1 97.62 276 TRP A O 1
ATOM 2136 N N . SER A 1 277 ? -13.062 8.023 3.332 1 98.31 277 SER A N 1
ATOM 2137 C CA . SER A 1 277 ? -12.312 8.484 4.492 1 98.31 277 SER A CA 1
ATOM 2138 C C . SER A 1 277 ? -10.867 8.008 4.438 1 98.31 277 SER A C 1
ATOM 2140 O O . SER A 1 277 ? -9.938 8.773 4.715 1 98.31 277 SER A O 1
ATOM 2142 N N . ILE A 1 278 ? -10.695 6.766 4.055 1 98 278 ILE A N 1
ATOM 2143 C CA . ILE A 1 278 ? -9.359 6.184 3.988 1 98 278 ILE A CA 1
ATOM 2144 C C . ILE A 1 278 ? -8.539 6.902 2.922 1 98 278 ILE A C 1
ATOM 2146 O O . ILE A 1 278 ? -7.371 7.234 3.146 1 98 278 ILE A O 1
ATOM 2150 N N . LEU A 1 279 ? -9.117 7.145 1.791 1 97.31 279 LEU A N 1
ATOM 2151 C CA . LEU A 1 279 ? -8.391 7.824 0.721 1 97.31 279 LEU A CA 1
ATOM 2152 C C . LEU A 1 279 ? -8.023 9.242 1.132 1 97.31 279 LEU A C 1
ATOM 2154 O O . LEU A 1 279 ? -6.941 9.727 0.8 1 97.31 279 LEU A O 1
ATOM 2158 N N . CYS A 1 280 ? -8.93 9.906 1.831 1 97.75 280 CYS A N 1
ATOM 2159 C CA . CYS A 1 280 ? -8.617 11.242 2.314 1 97.75 280 CYS A CA 1
ATOM 2160 C C . CYS A 1 280 ? -7.449 11.211 3.291 1 97.75 280 CYS A C 1
ATOM 2162 O O . CYS A 1 280 ? -6.523 12.016 3.18 1 97.75 280 CYS A O 1
ATOM 2164 N N . LEU A 1 281 ? -7.512 10.32 4.203 1 97.44 281 LEU A N 1
ATOM 2165 C CA . LEU A 1 281 ? -6.434 10.18 5.18 1 97.44 281 LEU A CA 1
ATOM 2166 C C . LEU A 1 281 ? -5.102 9.922 4.484 1 97.44 281 LEU A C 1
ATOM 2168 O O . LEU A 1 281 ? -4.078 10.492 4.859 1 97.44 281 LEU A O 1
ATOM 2172 N N . ASP A 1 282 ? -5.102 9.086 3.514 1 96.38 282 ASP A N 1
ATOM 2173 C CA . ASP A 1 282 ? -3.896 8.773 2.754 1 96.38 282 ASP A CA 1
ATOM 2174 C C . ASP A 1 282 ? -3.361 10.008 2.033 1 96.38 282 ASP A C 1
ATOM 2176 O O . ASP A 1 282 ? -2.154 10.258 2.021 1 96.38 282 ASP A O 1
ATOM 2180 N N . THR A 1 283 ? -4.211 10.734 1.401 1 95.81 283 THR A N 1
ATOM 2181 C CA . THR A 1 283 ? -3.824 11.938 0.677 1 95.81 283 THR A CA 1
ATOM 2182 C C . THR A 1 283 ? -3.213 12.969 1.626 1 95.81 283 THR A C 1
ATOM 2184 O O . THR A 1 283 ? -2.201 13.594 1.304 1 95.81 283 THR A O 1
ATOM 2187 N N . TRP A 1 284 ? -3.852 13.156 2.709 1 94.44 284 TRP A N 1
ATOM 2188 C CA . TRP A 1 284 ? -3.342 14.125 3.674 1 94.44 284 TRP A CA 1
ATOM 2189 C C . TRP A 1 284 ? -1.952 13.734 4.16 1 94.44 284 TRP A C 1
ATOM 2191 O O . TRP A 1 284 ? -1.062 14.578 4.273 1 94.44 284 TRP A O 1
ATOM 2201 N N . ALA A 1 285 ? -1.74 12.469 4.445 1 92.12 285 ALA A N 1
ATOM 2202 C CA . ALA A 1 285 ? -0.43 12 4.887 1 92.12 285 ALA A CA 1
ATOM 2203 C C . ALA A 1 285 ? 0.612 12.164 3.785 1 92.12 285 ALA A C 1
ATOM 2205 O O . ALA A 1 285 ? 1.717 12.648 4.035 1 92.12 285 ALA A O 1
ATOM 2206 N N . SER A 1 286 ? 0.268 11.727 2.584 1 89.56 286 SER A N 1
ATOM 2207 C CA . SER A 1 286 ? 1.196 11.805 1.461 1 89.56 286 SER A CA 1
ATOM 2208 C C . SER A 1 286 ? 1.556 13.25 1.135 1 89.56 286 SER A C 1
ATOM 2210 O O . SER A 1 286 ? 2.705 13.547 0.81 1 89.56 286 SER A O 1
ATOM 2212 N N . SER A 1 287 ? 0.625 14.133 1.225 1 88.75 287 SER A N 1
ATOM 2213 C CA . SER A 1 287 ? 0.868 15.547 0.947 1 88.75 287 SER A CA 1
ATOM 2214 C C . SER A 1 287 ? 1.785 16.156 1.996 1 88.75 287 SER A C 1
ATOM 2216 O O . SER A 1 287 ? 2.625 17 1.674 1 88.75 287 SER A O 1
ATOM 2218 N N . THR A 1 288 ? 1.583 15.734 3.146 1 84.25 288 THR A N 1
ATOM 2219 C CA . THR A 1 288 ? 2.398 16.25 4.238 1 84.25 288 THR A CA 1
ATOM 2220 C C . THR A 1 288 ? 3.842 15.773 4.113 1 84.25 288 THR A C 1
ATOM 2222 O O . THR A 1 288 ? 4.777 16.531 4.367 1 84.25 288 THR A O 1
ATOM 2225 N N . LEU A 1 289 ? 4.004 14.602 3.707 1 83.31 289 LEU A N 1
ATOM 2226 C CA . LEU A 1 289 ? 5.332 14 3.66 1 83.31 289 LEU A CA 1
ATOM 2227 C C . LEU A 1 289 ? 5.973 14.211 2.291 1 83.31 289 LEU A C 1
ATOM 2229 O O . LEU A 1 289 ? 7.18 14 2.127 1 83.31 289 LEU A O 1
ATOM 2233 N N . GLY A 1 290 ? 5.227 14.641 1.295 1 83.12 290 GLY A N 1
ATOM 2234 C CA . GLY A 1 290 ? 5.734 14.812 -0.057 1 83.12 290 GLY A CA 1
ATOM 2235 C C . GLY A 1 290 ? 6.039 13.5 -0.749 1 83.12 290 GLY A C 1
ATOM 2236 O O . GLY A 1 290 ? 7.039 13.391 -1.465 1 83.12 290 GLY A O 1
ATOM 2237 N N . ARG A 1 291 ? 5.324 12.516 -0.454 1 84.69 291 ARG A N 1
ATOM 2238 C CA . ARG A 1 291 ? 5.523 11.195 -1.04 1 84.69 291 ARG A CA 1
ATOM 2239 C C . ARG A 1 291 ? 4.43 10.875 -2.055 1 84.69 291 ARG A C 1
ATOM 2241 O O . ARG A 1 291 ? 3.354 11.477 -2.025 1 84.69 291 ARG A O 1
ATOM 2248 N N . PRO A 1 292 ? 4.746 9.992 -2.969 1 82.69 292 PRO A N 1
ATOM 2249 C CA . PRO A 1 292 ? 3.705 9.625 -3.928 1 82.69 292 PRO A CA 1
ATOM 2250 C C . PRO A 1 292 ? 2.543 8.875 -3.277 1 82.69 292 PRO A C 1
ATOM 2252 O O . PRO A 1 292 ? 2.723 8.227 -2.242 1 82.69 292 PRO A O 1
ATOM 2255 N N . SER A 1 293 ? 1.413 9.117 -3.822 1 77.31 293 SER A N 1
ATOM 2256 C CA . SER A 1 293 ? 0.225 8.453 -3.297 1 77.31 293 SER A CA 1
ATOM 2257 C C . SER A 1 293 ? -0.142 7.234 -4.133 1 77.31 293 SER A C 1
ATOM 2259 O O . SER A 1 293 ? 0.362 7.062 -5.242 1 77.31 293 SER A O 1
ATOM 2261 N N . GLU A 1 294 ? -1.051 6.539 -3.471 1 77.31 294 GLU A N 1
ATOM 2262 C CA . GLU A 1 294 ? -1.542 5.355 -4.168 1 77.31 294 GLU A CA 1
ATOM 2263 C C . GLU A 1 294 ? -2.525 5.73 -5.273 1 77.31 294 GLU A C 1
ATOM 2265 O O . GLU A 1 294 ? -3.18 6.773 -5.199 1 77.31 294 GLU A O 1
ATOM 2270 N N . GLY A 1 295 ? -2.713 5.156 -6.305 1 80.38 295 GLY A N 1
ATOM 2271 C CA . GLY A 1 295 ? -3.455 5.477 -7.512 1 80.38 295 GLY A CA 1
ATOM 2272 C C . GLY A 1 295 ? -4.934 5.145 -7.41 1 80.38 295 GLY A C 1
ATOM 2273 O O . GLY A 1 295 ? -5.613 4.992 -8.43 1 80.38 295 GLY A O 1
ATOM 2274 N N . TYR A 1 296 ? -5.52 5.184 -6.191 1 89.31 296 TYR A N 1
ATOM 2275 C CA . TYR A 1 296 ? -6.887 4.703 -6.043 1 89.31 296 TYR A CA 1
ATOM 2276 C C . TYR A 1 296 ? -7.891 5.824 -6.289 1 89.31 296 TYR A C 1
ATOM 2278 O O . TYR A 1 296 ? -9.102 5.586 -6.336 1 89.31 296 TYR A O 1
ATOM 2286 N N . TRP A 1 297 ? -7.453 7.027 -6.477 1 91.94 297 TRP A N 1
ATOM 2287 C CA . TRP A 1 297 ? -8.359 8.109 -6.836 1 91.94 297 TRP A CA 1
ATOM 2288 C C . TRP A 1 297 ? -8.758 8.023 -8.305 1 91.94 297 TRP A C 1
ATOM 2290 O O . TRP A 1 297 ? -9.664 8.727 -8.758 1 91.94 297 TRP A O 1
ATOM 2300 N N . ASP A 1 298 ? -8.117 7.176 -9.07 1 88.19 298 ASP A N 1
ATOM 2301 C CA . ASP A 1 298 ? -8.422 6.953 -10.477 1 88.19 298 ASP A CA 1
ATOM 2302 C C . ASP A 1 298 ? -9.805 6.324 -10.641 1 88.19 298 ASP A C 1
ATOM 2304 O O . ASP A 1 298 ? -10.078 5.25 -10.102 1 88.19 298 ASP A O 1
ATOM 2308 N N . PRO A 1 299 ? -10.641 6.93 -11.438 1 87.94 299 PRO A N 1
ATOM 2309 C CA . PRO A 1 299 ? -12 6.418 -11.617 1 87.94 299 PRO A CA 1
ATOM 2310 C C . PRO A 1 299 ? -12.039 5.078 -12.352 1 87.94 299 PRO A C 1
ATOM 2312 O O . PRO A 1 299 ? -13.047 4.375 -12.312 1 87.94 299 PRO A O 1
ATOM 2315 N N . ALA A 1 300 ? -11.008 4.75 -12.984 1 82.94 300 ALA A N 1
ATOM 2316 C CA . ALA A 1 300 ? -10.953 3.459 -13.656 1 82.94 300 ALA A CA 1
ATOM 2317 C C . ALA A 1 300 ? -10.758 2.322 -12.656 1 82.94 300 ALA A C 1
ATOM 2319 O O . ALA A 1 300 ? -11.07 1.167 -12.953 1 82.94 300 ALA A O 1
ATOM 2320 N N . ILE A 1 301 ? -10.25 2.645 -11.523 1 84.25 301 ILE A N 1
ATOM 2321 C CA . ILE A 1 301 ? -9.977 1.646 -10.492 1 84.25 301 ILE A CA 1
ATOM 2322 C C . ILE A 1 301 ? -11.078 1.688 -9.43 1 84.25 301 ILE A C 1
ATOM 2324 O O . ILE A 1 301 ? -11.594 0.646 -9.023 1 84.25 301 ILE A O 1
ATOM 2328 N N . THR A 1 302 ? -11.367 2.924 -8.969 1 89.88 302 THR A N 1
ATOM 2329 C CA . THR A 1 302 ? -12.383 3.117 -7.934 1 89.88 302 THR A CA 1
ATOM 2330 C C . THR A 1 302 ? -13.75 3.365 -8.562 1 89.88 302 THR A C 1
ATOM 2332 O O . THR A 1 302 ? -13.977 4.406 -9.188 1 89.88 302 THR A O 1
ATOM 2335 N N . LEU A 1 303 ? -14.641 2.479 -8.305 1 87.94 303 LEU A N 1
ATOM 2336 C CA . LEU A 1 303 ? -15.992 2.572 -8.852 1 87.94 303 LEU A CA 1
ATOM 2337 C C . LEU A 1 303 ? -17 2.941 -7.758 1 87.94 303 LEU A C 1
ATOM 2339 O O . LEU A 1 303 ? -18.188 3.084 -8.031 1 87.94 303 LEU A O 1
ATOM 2343 N N . THR A 1 304 ? -16.516 3.066 -6.559 1 92.12 304 THR A N 1
ATOM 2344 C CA . THR A 1 304 ? -17.375 3.408 -5.426 1 92.12 304 THR A CA 1
ATOM 2345 C C . THR A 1 304 ? -18.094 4.734 -5.668 1 92.12 304 THR A C 1
ATOM 2347 O O . THR A 1 304 ? -17.484 5.688 -6.16 1 92.12 304 THR A O 1
ATOM 2350 N N . SER A 1 305 ? -19.375 4.766 -5.293 1 92.62 305 SER A N 1
ATOM 2351 C CA . SER A 1 305 ? -20.188 5.961 -5.492 1 92.62 305 SER A CA 1
ATOM 2352 C C . SER A 1 305 ? -19.609 7.156 -4.742 1 92.62 305 SER A C 1
ATOM 2354 O O . SER A 1 305 ? -19.156 7.023 -3.607 1 92.62 305 SER A O 1
ATOM 2356 N N . PRO A 1 306 ? -19.562 8.32 -5.434 1 93.62 306 PRO A N 1
ATOM 2357 C CA . PRO A 1 306 ? -19.125 9.523 -4.723 1 93.62 306 PRO A CA 1
ATOM 2358 C C . PRO A 1 306 ? -20.062 9.906 -3.578 1 93.62 306 PRO A C 1
ATOM 2360 O O . PRO A 1 306 ? -21.203 9.461 -3.541 1 93.62 306 PRO A O 1
ATOM 2363 N N . MET A 1 307 ? -19.594 10.664 -2.686 1 91.69 307 MET A N 1
ATOM 2364 C CA . MET A 1 307 ? -20.359 11.062 -1.51 1 91.69 307 MET A CA 1
ATOM 2365 C C . MET A 1 307 ? -21.578 11.875 -1.911 1 91.69 307 MET A C 1
ATOM 2367 O O . MET A 1 307 ? -22.594 11.852 -1.218 1 91.69 307 MET A O 1
ATOM 2371 N N . SER A 1 308 ? -21.562 12.531 -2.984 1 86.88 308 SER A N 1
ATOM 2372 C CA . SER A 1 308 ? -22.641 13.406 -3.439 1 86.88 308 SER A CA 1
ATOM 2373 C C . SER A 1 308 ? -23.906 12.609 -3.729 1 86.88 308 SER A C 1
ATOM 2375 O O . SER A 1 308 ? -25 13.164 -3.736 1 86.88 308 SER A O 1
ATOM 2377 N N . VAL A 1 309 ? -23.75 11.312 -3.957 1 85.69 309 VAL A N 1
ATOM 2378 C CA . VAL A 1 309 ? -24.891 10.477 -4.301 1 85.69 309 VAL A CA 1
ATOM 2379 C C . VAL A 1 309 ? -25.672 10.117 -3.037 1 85.69 309 VAL A C 1
ATOM 2381 O O . VAL A 1 309 ? -26.859 9.789 -3.102 1 85.69 309 VAL A O 1
ATOM 2384 N N . LEU A 1 310 ? -24.938 10.188 -1.953 1 81.94 310 LEU A N 1
ATOM 2385 C CA . LEU A 1 310 ? -25.609 9.828 -0.711 1 81.94 310 LEU A CA 1
ATOM 2386 C C . LEU A 1 310 ? -26.609 10.898 -0.306 1 81.94 310 LEU A C 1
ATOM 2388 O O . LEU A 1 310 ? -26.312 12.094 -0.337 1 81.94 310 LEU A O 1
ATOM 2392 N N . GLN A 1 311 ? -27.812 10.562 -0.417 1 63.25 311 GLN A N 1
ATOM 2393 C CA . GLN A 1 311 ? -28.969 11.438 -0.267 1 63.25 311 GLN A CA 1
ATOM 2394 C C . GLN A 1 311 ? -29.031 12.031 1.137 1 63.25 311 GLN A C 1
ATOM 2396 O O . GLN A 1 311 ? -29.594 13.109 1.335 1 63.25 311 GLN A O 1
ATOM 2401 N N . ASP A 1 312 ? -28.547 11.242 2.072 1 62.19 312 ASP A N 1
ATOM 2402 C CA . ASP A 1 312 ? -28.75 11.688 3.449 1 62.19 312 ASP A CA 1
ATOM 2403 C C . ASP A 1 312 ? -27.797 12.828 3.807 1 62.19 312 ASP A C 1
ATOM 2405 O O . ASP A 1 312 ? -26.578 12.648 3.777 1 62.19 312 ASP A O 1
ATOM 2409 N N . LEU A 1 313 ? -28.281 13.938 3.666 1 65.62 313 LEU A N 1
ATOM 2410 C CA . LEU A 1 313 ? -27.5 15.148 3.859 1 65.62 313 LEU A CA 1
ATOM 2411 C C . LEU A 1 313 ? -27.219 15.383 5.34 1 65.62 313 LEU A C 1
ATOM 2413 O O . LEU A 1 313 ? -27.609 16.406 5.895 1 65.62 313 LEU A O 1
ATOM 2417 N N . ASP A 1 314 ? -26.594 14.398 6.012 1 86 314 ASP A N 1
ATOM 2418 C CA . ASP A 1 314 ? -26.156 14.719 7.363 1 86 314 ASP A CA 1
ATOM 2419 C C . ASP A 1 314 ? -24.797 15.438 7.336 1 86 314 ASP A C 1
ATOM 2421 O O . ASP A 1 314 ? -24.203 15.609 6.273 1 86 314 ASP A O 1
ATOM 2425 N N . TYR A 1 315 ? -24.422 15.984 8.461 1 88.5 315 TYR A N 1
ATOM 2426 C CA . TYR A 1 315 ? -23.219 16.812 8.586 1 88.5 315 TYR A CA 1
ATOM 2427 C C . TYR A 1 315 ? -21.984 16.031 8.164 1 88.5 315 TYR A C 1
ATOM 2429 O O . TYR A 1 315 ? -21.078 16.578 7.527 1 88.5 315 TYR A O 1
ATOM 2437 N N . GLY A 1 316 ? -22.031 14.758 8.508 1 89.75 316 GLY A N 1
ATOM 2438 C CA . GLY A 1 316 ? -20.922 13.914 8.125 1 89.75 316 GLY A CA 1
ATOM 2439 C C . GLY A 1 316 ? -20.781 13.758 6.621 1 89.75 316 GLY A C 1
ATOM 2440 O O . GLY A 1 316 ? -19.672 13.781 6.09 1 89.75 316 GLY A O 1
ATOM 2441 N N . THR A 1 317 ? -21.859 13.625 5.969 1 91.5 317 THR A N 1
ATOM 2442 C CA . THR A 1 317 ? -21.859 13.484 4.516 1 91.5 317 THR A CA 1
ATOM 2443 C C . THR A 1 317 ? -21.391 14.766 3.846 1 91.5 317 THR A C 1
ATOM 2445 O O . THR A 1 317 ? -20.609 14.727 2.883 1 91.5 317 THR A O 1
ATOM 2448 N N . ILE A 1 318 ? -21.875 15.867 4.363 1 92.62 318 ILE A N 1
ATOM 2449 C CA . ILE A 1 318 ? -21.5 17.156 3.811 1 92.62 318 ILE A CA 1
ATOM 2450 C C . ILE A 1 318 ? -19.984 17.359 3.969 1 92.62 318 ILE A C 1
ATOM 2452 O O . ILE A 1 318 ? -19.312 17.781 3.025 1 92.62 318 ILE A O 1
ATOM 2456 N N . SER A 1 319 ? -19.516 17.094 5.105 1 95.12 319 SER A N 1
ATOM 2457 C CA . SER A 1 319 ? -18.094 17.266 5.402 1 95.12 319 SER A CA 1
ATOM 2458 C C . SER A 1 319 ? -17.234 16.344 4.535 1 95.12 319 SER A C 1
ATOM 2460 O O . SER A 1 319 ? -16.25 16.797 3.934 1 95.12 319 SER A O 1
ATOM 2462 N N . LEU A 1 320 ? -17.609 15.078 4.445 1 96.31 320 LEU A N 1
ATOM 2463 C CA . LEU A 1 320 ? -16.812 14.109 3.697 1 96.31 320 LEU A CA 1
ATOM 2464 C C . LEU A 1 320 ? -16.875 14.398 2.201 1 96.31 320 LEU A C 1
ATOM 2466 O O . LEU A 1 320 ? -15.898 14.172 1.479 1 96.31 320 LEU A O 1
ATOM 2470 N N . ALA A 1 321 ? -18 14.82 1.744 1 95.62 321 ALA A N 1
ATOM 2471 C CA . ALA A 1 321 ? -18.109 15.195 0.338 1 95.62 321 ALA A CA 1
ATOM 2472 C C . ALA A 1 321 ? -17.141 16.328 -0.004 1 95.62 321 ALA A C 1
ATOM 2474 O O . ALA A 1 321 ? -16.5 16.297 -1.062 1 95.62 321 ALA A O 1
ATOM 2475 N N . ALA A 1 322 ? -17.094 17.312 0.855 1 96.44 322 ALA A N 1
ATOM 2476 C CA . ALA A 1 322 ? -16.156 18.422 0.656 1 96.44 322 ALA A CA 1
ATOM 2477 C C . ALA A 1 322 ? -14.711 17.922 0.689 1 96.44 322 ALA A C 1
ATOM 2479 O O . ALA A 1 322 ? -13.891 18.328 -0.139 1 96.44 322 ALA A O 1
ATOM 2480 N N . SER A 1 323 ? -14.422 17.062 1.627 1 97.44 323 SER A N 1
ATOM 2481 C CA . SER A 1 323 ? -13.078 16.516 1.743 1 97.44 323 SER A CA 1
ATOM 2482 C C . SER A 1 323 ? -12.719 15.664 0.526 1 97.44 323 SER A C 1
ATOM 2484 O O . SER A 1 323 ? -11.586 15.688 0.054 1 97.44 323 SER A O 1
ATOM 2486 N N . GLU A 1 324 ? -13.656 14.859 0.104 1 97.19 324 GLU A N 1
ATOM 2487 C CA . GLU A 1 324 ? -13.438 14.031 -1.078 1 97.19 324 GLU A CA 1
ATOM 2488 C C . GLU A 1 324 ? -13.055 14.883 -2.285 1 97.19 324 GLU A C 1
ATOM 2490 O O . GLU A 1 324 ? -12.086 14.578 -2.98 1 97.19 324 GLU A O 1
ATOM 2495 N N . ARG A 1 325 ? -13.789 15.891 -2.555 1 96.81 325 ARG A N 1
ATOM 2496 C CA . ARG A 1 325 ? -13.516 16.766 -3.688 1 96.81 325 ARG A CA 1
ATOM 2497 C C . ARG A 1 325 ? -12.172 17.469 -3.523 1 96.81 325 ARG A C 1
ATOM 2499 O O . ARG A 1 325 ? -11.414 17.625 -4.488 1 96.81 325 ARG A O 1
ATOM 2506 N N . PHE A 1 326 ? -11.945 17.953 -2.373 1 97.88 326 PHE A N 1
ATOM 2507 C CA . PHE A 1 326 ? -10.688 18.609 -2.082 1 97.88 326 PHE A CA 1
ATOM 2508 C C . PHE A 1 326 ? -9.508 17.688 -2.336 1 97.88 326 PHE A C 1
ATOM 2510 O O . PHE A 1 326 ? -8.523 18.062 -2.973 1 97.88 326 PHE A O 1
ATOM 2517 N N . CYS A 1 327 ? -9.586 16.438 -1.805 1 97.31 327 CYS A N 1
ATOM 2518 C CA . CYS A 1 327 ? -8.484 15.484 -1.887 1 97.31 327 CYS A CA 1
ATOM 2519 C C . CYS A 1 327 ? -8.258 15.039 -3.326 1 97.31 327 CYS A C 1
ATOM 2521 O O . CYS A 1 327 ? -7.133 14.711 -3.709 1 97.31 327 CYS A O 1
ATOM 2523 N N . ARG A 1 328 ? -9.266 15.039 -4.125 1 96.31 328 ARG A N 1
ATOM 2524 C CA . ARG A 1 328 ? -9.086 14.758 -5.543 1 96.31 328 ARG A CA 1
ATOM 2525 C C . ARG A 1 328 ? -8.148 15.766 -6.191 1 96.31 328 ARG A C 1
ATOM 2527 O O . ARG A 1 328 ? -7.309 15.406 -7.016 1 96.31 328 ARG A O 1
ATOM 2534 N N . ILE A 1 329 ? -8.273 16.984 -5.848 1 97 329 ILE A N 1
ATOM 2535 C CA . ILE A 1 329 ? -7.41 18.031 -6.371 1 97 329 ILE A CA 1
ATOM 2536 C C . ILE A 1 329 ? -6.02 17.922 -5.75 1 97 329 ILE A C 1
ATOM 2538 O O . ILE A 1 329 ? -5.012 17.938 -6.461 1 97 329 ILE A O 1
ATOM 2542 N N . THR A 1 330 ? -6.012 17.781 -4.426 1 96.06 330 THR A N 1
ATOM 2543 C CA . THR A 1 330 ? -4.758 17.75 -3.682 1 96.06 330 THR A CA 1
ATOM 2544 C C . THR A 1 330 ? -3.885 16.594 -4.125 1 96.06 330 THR A C 1
ATOM 2546 O O . THR A 1 330 ? -2.66 16.703 -4.191 1 96.06 330 THR A O 1
ATOM 2549 N N . THR A 1 331 ? -4.492 15.469 -4.371 1 94.56 331 THR A N 1
ATOM 2550 C CA . THR A 1 331 ? -3.738 14.312 -4.84 1 94.56 331 THR A CA 1
ATOM 2551 C C . THR A 1 331 ? -3.047 14.617 -6.164 1 94.56 331 THR A C 1
ATOM 2553 O O . THR A 1 331 ? -1.895 14.234 -6.371 1 94.56 331 THR A O 1
ATOM 2556 N N . ARG A 1 332 ? -3.703 15.234 -7.074 1 93.38 332 ARG A N 1
ATOM 2557 C CA . ARG A 1 332 ? -3.115 15.602 -8.359 1 93.38 332 ARG A CA 1
ATOM 2558 C C . ARG A 1 332 ? -1.978 16.594 -8.172 1 93.38 332 ARG A C 1
ATOM 2560 O O . ARG A 1 332 ? -0.958 16.516 -8.859 1 93.38 332 ARG A O 1
ATOM 2567 N N . VAL A 1 333 ? -2.176 17.516 -7.277 1 92.69 333 VAL A N 1
ATOM 2568 C CA . VAL A 1 333 ? -1.128 18.484 -6.973 1 92.69 333 VAL A CA 1
ATOM 2569 C C . VAL A 1 333 ? 0.117 17.75 -6.469 1 92.69 333 VAL A C 1
ATOM 2571 O O . VAL A 1 333 ? 1.224 18 -6.953 1 92.69 333 VAL A O 1
ATOM 2574 N N . GLN A 1 334 ? -0.088 16.891 -5.559 1 89.31 334 GLN A N 1
ATOM 2575 C CA . GLN A 1 334 ? 1.027 16.156 -4.965 1 89.31 334 GLN A CA 1
ATOM 2576 C C . GLN A 1 334 ? 1.729 15.281 -6 1 89.31 334 GLN A C 1
ATOM 2578 O O . GLN A 1 334 ? 2.955 15.164 -5.996 1 89.31 334 GLN A O 1
ATOM 2583 N N . GLN A 1 335 ? 0.939 14.656 -6.805 1 86.56 335 GLN A N 1
ATOM 2584 C CA . GLN A 1 335 ? 1.515 13.828 -7.855 1 86.56 335 GLN A CA 1
ATOM 2585 C C . GLN A 1 335 ? 2.41 14.648 -8.781 1 86.56 335 GLN A C 1
ATOM 2587 O O . GLN A 1 335 ? 3.492 14.203 -9.164 1 86.56 335 GLN A O 1
ATOM 2592 N N . ARG A 1 336 ? 1.958 15.773 -9.062 1 87.06 336 ARG A N 1
ATOM 2593 C CA . ARG A 1 336 ? 2.721 16.609 -9.984 1 87.06 336 ARG A CA 1
ATOM 2594 C C . ARG A 1 336 ? 3.977 17.156 -9.312 1 87.06 336 ARG A C 1
ATOM 2596 O O . ARG A 1 336 ? 5.008 17.328 -9.969 1 87.06 336 ARG A O 1
ATOM 2603 N N . LEU A 1 337 ? 3.893 17.391 -8.086 1 84.44 337 LEU A N 1
ATOM 2604 C CA . LEU A 1 337 ? 5.023 17.953 -7.355 1 84.44 337 LEU A CA 1
ATOM 2605 C C . LEU A 1 337 ? 6.113 16.906 -7.148 1 84.44 337 LEU A C 1
ATOM 2607 O O . LEU A 1 337 ? 7.273 17.25 -6.906 1 84.44 337 LEU A O 1
ATOM 2611 N N . THR A 1 338 ? 5.762 15.641 -7.207 1 77.75 338 THR A N 1
ATOM 2612 C CA . THR A 1 338 ? 6.727 14.57 -6.973 1 77.75 338 THR A CA 1
ATOM 2613 C C . THR A 1 338 ? 7.301 14.055 -8.289 1 77.75 338 THR A C 1
ATOM 2615 O O . THR A 1 338 ? 8.172 13.188 -8.297 1 77.75 338 THR A O 1
ATOM 2618 N N . GLN A 1 339 ? 6.805 14.531 -9.336 1 75.69 339 GLN A N 1
ATOM 2619 C CA . GLN A 1 339 ? 7.238 14.062 -10.648 1 75.69 339 GLN A CA 1
ATOM 2620 C C . GLN A 1 339 ? 8.18 15.062 -11.312 1 75.69 339 GLN A C 1
ATOM 2622 O O . GLN A 1 339 ? 8.188 16.234 -10.961 1 75.69 339 GLN A O 1
ATOM 2627 N N . LEU A 1 340 ? 9.109 14.555 -12.125 1 70.25 340 LEU A N 1
ATOM 2628 C CA . LEU A 1 340 ? 9.906 15.383 -13.016 1 70.25 340 LEU A CA 1
ATOM 2629 C C . LEU A 1 340 ? 9.312 15.391 -14.422 1 70.25 340 LEU A C 1
ATOM 2631 O O . LEU A 1 340 ? 8.781 14.375 -14.883 1 70.25 340 LEU A O 1
ATOM 2635 N N . PRO A 1 341 ? 9.375 16.625 -15.234 1 73.19 341 PRO A N 1
ATOM 2636 C CA . PRO A 1 341 ? 9.961 17.891 -14.766 1 73.19 341 PRO A CA 1
ATOM 2637 C C . PRO A 1 341 ? 9.117 18.562 -13.688 1 73.19 341 PRO A C 1
ATOM 2639 O O . PRO A 1 341 ? 7.949 18.203 -13.5 1 73.19 341 PRO A O 1
ATOM 2642 N N . LEU A 1 342 ? 9.664 19.578 -13.102 1 77.06 342 LEU A N 1
ATOM 2643 C CA . LEU A 1 342 ? 8.984 20.281 -12.023 1 77.06 342 LEU A CA 1
ATOM 2644 C C . LEU A 1 342 ? 7.699 20.938 -12.531 1 77.06 342 LEU A C 1
ATOM 2646 O O . LEU A 1 342 ? 7.555 21.172 -13.734 1 77.06 342 LEU A O 1
ATOM 2650 N N . ILE A 1 343 ? 6.855 21.25 -11.633 1 86.31 343 ILE A N 1
ATOM 2651 C CA . ILE A 1 343 ? 5.547 21.812 -11.938 1 86.31 343 ILE A CA 1
ATOM 2652 C C . ILE A 1 343 ? 5.723 23.156 -12.641 1 86.31 343 ILE A C 1
ATOM 2654 O O . ILE A 1 343 ? 6.559 23.969 -12.242 1 86.31 343 ILE A O 1
ATOM 2658 N N . SER A 1 344 ? 5.055 23.359 -13.742 1 88.06 344 SER A N 1
ATOM 2659 C CA . SER A 1 344 ? 5.133 24.594 -14.516 1 88.06 344 SER A CA 1
ATOM 2660 C C . SER A 1 344 ? 4.273 25.688 -13.891 1 88.06 344 SER A C 1
ATOM 2662 O O . SER A 1 344 ? 3.336 25.391 -13.148 1 88.06 344 SER A O 1
ATOM 2664 N N . PRO A 1 345 ? 4.582 26.938 -14.141 1 88 345 PRO A N 1
ATOM 2665 C CA . PRO A 1 345 ? 3.762 28.047 -13.641 1 88 345 PRO A CA 1
ATOM 2666 C C . PRO A 1 345 ? 2.311 27.953 -14.109 1 88 345 PRO A C 1
ATOM 2668 O O . PRO A 1 345 ? 1.396 28.328 -13.367 1 88 345 PRO A O 1
ATOM 2671 N N . GLU A 1 346 ? 2.145 27.484 -15.305 1 92.88 346 GLU A N 1
ATOM 2672 C CA . GLU A 1 346 ? 0.786 27.344 -15.82 1 92.88 346 GLU A CA 1
ATOM 2673 C C . GLU A 1 346 ? -0.003 26.312 -15.023 1 92.88 346 GLU A C 1
ATOM 2675 O O . GLU A 1 346 ? -1.189 26.5 -14.75 1 92.88 346 GLU A O 1
ATOM 2680 N N . GLU A 1 347 ? 0.687 25.25 -14.711 1 94.62 347 GLU A N 1
ATOM 2681 C CA . GLU A 1 347 ? 0.045 24.219 -13.898 1 94.62 347 GLU A CA 1
ATOM 2682 C C . GLU A 1 347 ? -0.285 24.734 -12.5 1 94.62 347 GLU A C 1
ATOM 2684 O O . GLU A 1 347 ? -1.323 24.391 -11.938 1 94.62 347 GLU A O 1
ATOM 2689 N N . VAL A 1 348 ? 0.58 25.578 -11.969 1 95.38 348 VAL A N 1
ATOM 2690 C CA . VAL A 1 348 ? 0.352 26.188 -10.656 1 95.38 348 VAL A CA 1
ATOM 2691 C C . VAL A 1 348 ? -0.927 27.016 -10.688 1 95.38 348 VAL A C 1
ATOM 2693 O O . VAL A 1 348 ? -1.774 26.906 -9.797 1 95.38 348 VAL A O 1
ATOM 2696 N N . ASP A 1 349 ? -1.05 27.781 -11.711 1 96.31 349 ASP A N 1
ATOM 2697 C CA . ASP A 1 349 ? -2.225 28.625 -11.852 1 96.31 349 ASP A CA 1
ATOM 2698 C C . ASP A 1 349 ? -3.496 27.797 -11.992 1 96.31 349 ASP A C 1
ATOM 2700 O O . ASP A 1 349 ? -4.539 28.141 -11.43 1 96.31 349 ASP A O 1
ATOM 2704 N N . GLU A 1 350 ? -3.355 26.797 -12.727 1 97.5 350 GLU A N 1
ATOM 2705 C CA . GLU A 1 350 ? -4.516 25.938 -12.945 1 97.5 350 GLU A CA 1
ATOM 2706 C C . GLU A 1 350 ? -4.965 25.266 -11.648 1 97.5 350 GLU A C 1
ATOM 2708 O O . GLU A 1 350 ? -6.156 25.25 -11.336 1 97.5 350 GLU A O 1
ATOM 2713 N N . PHE A 1 351 ? -4.078 24.719 -10.953 1 97.62 351 PHE A N 1
ATOM 2714 C CA . PHE A 1 351 ? -4.398 24.062 -9.695 1 97.62 351 PHE A CA 1
ATOM 2715 C C . PHE A 1 351 ? -4.969 25.062 -8.688 1 97.62 351 PHE A C 1
ATOM 2717 O O . PHE A 1 351 ? -5.902 24.75 -7.953 1 97.62 351 PHE A O 1
ATOM 2724 N N . ASP A 1 352 ? -4.398 26.234 -8.617 1 97.81 352 ASP A N 1
ATOM 2725 C CA . ASP A 1 352 ? -4.898 27.234 -7.684 1 97.81 352 ASP A CA 1
ATOM 2726 C C . ASP A 1 352 ? -6.316 27.656 -8.047 1 97.81 352 ASP A C 1
ATOM 2728 O O . ASP A 1 352 ? -7.145 27.906 -7.168 1 97.81 352 ASP A O 1
ATOM 2732 N N . ARG A 1 353 ? -6.527 27.781 -9.328 1 97.94 353 ARG A N 1
ATOM 2733 C CA . ARG A 1 353 ? -7.883 28.094 -9.773 1 97.94 353 ARG A CA 1
ATOM 2734 C C . ARG A 1 353 ? -8.875 27.031 -9.32 1 97.94 353 ARG A C 1
ATOM 2736 O O . ARG A 1 353 ? -9.984 27.344 -8.891 1 97.94 353 ARG A O 1
ATOM 2743 N N . GLU A 1 354 ? -8.484 25.797 -9.43 1 98.25 354 GLU A N 1
ATOM 2744 C CA . GLU A 1 354 ? -9.336 24.688 -8.992 1 98.25 354 GLU A CA 1
ATOM 2745 C C . GLU A 1 354 ? -9.578 24.75 -7.484 1 98.25 354 GLU A C 1
ATOM 2747 O O . GLU A 1 354 ? -10.688 24.469 -7.016 1 98.25 354 GLU A O 1
ATOM 2752 N N . LEU A 1 355 ? -8.57 25.062 -6.746 1 98.19 355 LEU A N 1
ATOM 2753 C CA . LEU A 1 355 ? -8.695 25.156 -5.293 1 98.19 355 LEU A CA 1
ATOM 2754 C C . LEU A 1 355 ? -9.609 26.297 -4.887 1 98.19 355 LEU A C 1
ATOM 2756 O O . LEU A 1 355 ? -10.406 26.156 -3.953 1 98.19 355 LEU A O 1
ATOM 2760 N N . ILE A 1 356 ? -9.492 27.391 -5.57 1 97.75 356 ILE A N 1
ATOM 2761 C CA . ILE A 1 356 ? -10.359 28.531 -5.293 1 97.75 356 ILE A CA 1
ATOM 2762 C C . ILE A 1 356 ? -11.797 28.188 -5.676 1 97.75 356 ILE A C 1
ATOM 2764 O O . ILE A 1 356 ? -12.734 28.516 -4.945 1 97.75 356 ILE A O 1
ATOM 2768 N N . ALA A 1 357 ? -11.938 27.5 -6.812 1 97.88 357 ALA A N 1
ATOM 2769 C CA . ALA A 1 357 ? -13.266 27.062 -7.23 1 97.88 357 ALA A CA 1
ATOM 2770 C C . ALA A 1 357 ? -13.875 26.094 -6.215 1 97.88 357 ALA A C 1
ATOM 2772 O O . ALA A 1 357 ? -15.078 26.125 -5.961 1 97.88 357 ALA A O 1
ATOM 2773 N N . TRP A 1 358 ? -13.133 25.219 -5.723 1 97.88 358 TRP A N 1
ATOM 2774 C CA . TRP A 1 358 ? -13.57 24.297 -4.68 1 97.88 358 TRP A CA 1
ATOM 2775 C C . TRP A 1 358 ? -14.094 25.062 -3.465 1 97.88 358 TRP A C 1
ATOM 2777 O O . TRP A 1 358 ? -15.164 24.766 -2.947 1 97.88 358 TRP A O 1
ATOM 2787 N N . LYS A 1 359 ? -13.328 26.031 -2.973 1 96.69 359 LYS A N 1
ATOM 2788 C CA . LYS A 1 359 ? -13.719 26.844 -1.83 1 96.69 359 LYS A CA 1
ATOM 2789 C C . LYS A 1 359 ? -15.078 27.5 -2.062 1 96.69 359 LYS A C 1
ATOM 2791 O O . LYS A 1 359 ? -15.93 27.516 -1.169 1 96.69 359 LYS A O 1
ATOM 2796 N N . ASP A 1 360 ? -15.281 27.922 -3.26 1 95.69 360 ASP A N 1
ATOM 2797 C CA . ASP A 1 360 ? -16.516 28.641 -3.602 1 95.69 360 ASP A CA 1
ATOM 2798 C C . ASP A 1 360 ? -17.688 27.672 -3.725 1 95.69 360 ASP A C 1
ATOM 2800 O O . ASP A 1 360 ? -18.844 28.078 -3.643 1 95.69 360 ASP A O 1
ATOM 2804 N N . SER A 1 361 ? -17.422 26.406 -3.885 1 94.75 361 SER A N 1
ATOM 2805 C CA . SER A 1 361 ? -18.469 25.406 -4.082 1 94.75 361 SER A CA 1
ATOM 2806 C C . SER A 1 361 ? -18.891 24.781 -2.76 1 94.75 361 SER A C 1
ATOM 2808 O O . SER A 1 361 ? -19.797 23.953 -2.725 1 94.75 361 SER A O 1
ATOM 2810 N N . LEU A 1 362 ? -18.297 25.219 -1.697 1 94.75 362 LEU A N 1
ATOM 2811 C CA . LEU A 1 362 ? -18.562 24.609 -0.402 1 94.75 362 LEU A CA 1
ATOM 2812 C C . LEU A 1 362 ? -20 24.875 0.043 1 94.75 362 LEU A C 1
ATOM 2814 O O . LEU A 1 362 ? -20.531 25.953 -0.202 1 94.75 362 LEU A O 1
ATOM 2818 N N . HIS A 1 363 ? -20.609 23.859 0.612 1 92.12 363 HIS A N 1
ATOM 2819 C CA . HIS A 1 363 ? -21.906 24.031 1.256 1 92.12 363 HIS A CA 1
ATOM 2820 C C . HIS A 1 363 ? -21.859 25.172 2.273 1 92.12 363 HIS A C 1
ATOM 2822 O O . HIS A 1 363 ? -20.828 25.391 2.916 1 92.12 363 HIS A O 1
ATOM 2828 N N . MET A 1 364 ? -22.953 25.797 2.564 1 90.88 364 MET A N 1
ATOM 2829 C CA . MET A 1 364 ? -23.047 27 3.4 1 90.88 364 MET A CA 1
ATOM 2830 C C . MET A 1 364 ? -22.516 26.719 4.805 1 90.88 364 MET A C 1
ATOM 2832 O O . MET A 1 364 ? -21.891 27.578 5.418 1 90.88 364 MET A O 1
ATOM 2836 N N . PHE A 1 365 ? -22.703 25.5 5.281 1 90.56 365 PHE A N 1
ATOM 2837 C CA . PHE A 1 365 ? -22.266 25.141 6.625 1 90.56 365 PHE A CA 1
ATOM 2838 C C . PHE A 1 365 ? -20.75 25.141 6.719 1 90.56 365 PHE A C 1
ATOM 2840 O O . PHE A 1 365 ? -20.188 25.312 7.805 1 90.56 365 PHE A O 1
ATOM 2847 N N . LEU A 1 366 ? -20.078 24.953 5.574 1 94.25 366 LEU A N 1
ATOM 2848 C CA . LEU A 1 366 ? -18.625 24.875 5.57 1 94.25 366 LEU A CA 1
ATOM 2849 C C . LEU A 1 366 ? -18.016 26.172 5.062 1 94.25 366 LEU A C 1
ATOM 2851 O O . LEU A 1 366 ? -16.875 26.5 5.387 1 94.25 366 LEU A O 1
ATOM 2855 N N . ALA A 1 367 ? -18.797 26.875 4.336 1 93.5 367 ALA A N 1
ATOM 2856 C CA . ALA A 1 367 ? -18.281 28.078 3.686 1 93.5 367 ALA A CA 1
ATOM 2857 C C . ALA A 1 367 ? -18.203 29.234 4.668 1 93.5 367 ALA A C 1
ATOM 2859 O O . ALA A 1 367 ? -17.25 30.031 4.633 1 93.5 367 ALA A O 1
ATOM 2860 N N . HIS A 1 368 ? -19.172 29.297 5.57 1 90.62 368 HIS A N 1
ATOM 2861 C CA . HIS A 1 368 ? -19.25 30.438 6.461 1 90.62 368 HIS A CA 1
ATOM 2862 C C . HIS A 1 368 ? -19.156 30.016 7.922 1 90.62 368 HIS A C 1
ATOM 2864 O O . HIS A 1 368 ? -19.969 29.219 8.398 1 90.62 368 HIS A O 1
ATOM 2870 N N . ARG A 1 369 ? -18.312 30.594 8.594 1 89.19 369 ARG A N 1
ATOM 2871 C CA . ARG A 1 369 ? -18.031 30.25 9.984 1 89.19 369 ARG A CA 1
ATOM 2872 C C . ARG A 1 369 ? -19.266 30.484 10.852 1 89.19 369 ARG A C 1
ATOM 2874 O O . ARG A 1 369 ? -19.562 29.688 11.75 1 89.19 369 ARG A O 1
ATOM 2881 N N . GLU A 1 370 ? -20 31.516 10.562 1 89.75 370 GLU A N 1
ATOM 2882 C CA . GLU A 1 370 ? -21.141 31.891 11.391 1 89.75 370 GLU A CA 1
ATOM 2883 C C . GLU A 1 370 ? -22.297 30.906 11.211 1 89.75 370 GLU A C 1
ATOM 2885 O O . GLU A 1 370 ? -23.109 30.734 12.125 1 89.75 370 GLU A O 1
ATOM 2890 N N . GLN A 1 371 ? -22.422 30.266 10.156 1 90.5 371 GLN A N 1
ATOM 2891 C CA . GLN A 1 371 ? -23.5 29.344 9.859 1 90.5 371 GLN A CA 1
ATOM 2892 C C . GLN A 1 371 ? -23.094 27.891 10.141 1 90.5 371 GLN A C 1
ATOM 2894 O O . GLN A 1 371 ? -23.906 26.984 10.008 1 90.5 371 GLN A O 1
ATOM 2899 N N . CYS A 1 372 ? -21.906 27.734 10.547 1 92.06 372 CYS A N 1
ATOM 2900 C CA . CYS A 1 372 ? -21.359 26.391 10.742 1 92.06 372 CYS A CA 1
ATOM 2901 C C . CYS A 1 372 ? -21.859 25.781 12.039 1 92.06 372 CYS A C 1
ATOM 2903 O O . CYS A 1 372 ? -21.641 26.328 13.117 1 92.06 372 CYS A O 1
ATOM 2905 N N . PRO A 1 373 ? -22.531 24.656 11.875 1 91.56 373 PRO A N 1
ATOM 2906 C CA . PRO A 1 373 ? -22.922 23.969 13.109 1 91.56 373 PRO A CA 1
ATOM 2907 C C . PRO A 1 373 ? -21.734 23.594 13.977 1 91.56 373 PRO A C 1
ATOM 2909 O O . PRO A 1 373 ? -20.672 23.25 13.453 1 91.56 373 PRO A O 1
ATOM 2912 N N . PRO A 1 374 ? -21.906 23.562 15.273 1 88.12 374 PRO A N 1
ATOM 2913 C CA . PRO A 1 374 ? -20.812 23.25 16.188 1 88.12 374 PRO A CA 1
ATOM 2914 C C . PRO A 1 374 ? -20.188 21.875 15.914 1 88.12 374 PRO A C 1
ATOM 2916 O O . PRO A 1 374 ? -18.984 21.688 16.094 1 88.12 374 PRO A O 1
ATOM 2919 N N . SER A 1 375 ? -20.984 20.984 15.438 1 88.19 375 SER A N 1
ATOM 2920 C CA . SER A 1 375 ? -20.516 19.609 15.234 1 88.19 375 SER A CA 1
ATOM 2921 C C . SER A 1 375 ? -19.562 19.531 14.047 1 88.19 375 SER A C 1
ATOM 2923 O O . SER A 1 375 ? -18.797 18.562 13.93 1 88.19 375 SER A O 1
ATOM 2925 N N . VAL A 1 376 ? -19.578 20.5 13.172 1 92.94 376 VAL A N 1
ATOM 2926 C CA . VAL A 1 376 ? -18.75 20.406 11.977 1 92.94 376 VAL A CA 1
ATOM 2927 C C . VAL A 1 376 ? -17.688 21.516 11.992 1 92.94 376 VAL A C 1
ATOM 2929 O O . VAL A 1 376 ? -16.938 21.672 11.031 1 92.94 376 VAL A O 1
ATOM 2932 N N . ASN A 1 377 ? -17.656 22.266 13.086 1 93 377 ASN A N 1
ATOM 2933 C CA . ASN A 1 377 ? -16.734 23.391 13.172 1 93 377 ASN A CA 1
ATOM 2934 C C . ASN A 1 377 ? -15.281 22.953 13.078 1 93 377 ASN A C 1
ATOM 2936 O O . ASN A 1 377 ? -14.477 23.594 12.414 1 93 377 ASN A O 1
ATOM 2940 N N . THR A 1 378 ? -14.992 21.906 13.812 1 93.56 378 THR A N 1
ATOM 2941 C CA . THR A 1 378 ? -13.633 21.375 13.781 1 93.56 378 THR A CA 1
ATOM 2942 C C . THR A 1 378 ? -13.266 20.922 12.375 1 93.56 378 THR A C 1
ATOM 2944 O O . THR A 1 378 ? -12.172 21.219 11.883 1 93.56 378 THR A O 1
ATOM 2947 N N . ALA A 1 379 ? -14.141 20.188 11.766 1 95.5 379 ALA A N 1
ATOM 2948 C CA . ALA A 1 379 ? -13.906 19.703 10.406 1 95.5 379 ALA A CA 1
ATOM 2949 C C . ALA A 1 379 ? -13.719 20.875 9.438 1 95.5 379 ALA A C 1
ATOM 2951 O O . ALA A 1 379 ? -12.852 20.828 8.562 1 95.5 379 ALA A O 1
ATOM 2952 N N . ARG A 1 380 ? -14.547 21.891 9.578 1 95.94 380 ARG A N 1
ATOM 2953 C CA . ARG A 1 380 ? -14.438 23.078 8.734 1 95.94 380 ARG A CA 1
ATOM 2954 C C . ARG A 1 380 ? -13.07 23.734 8.891 1 95.94 38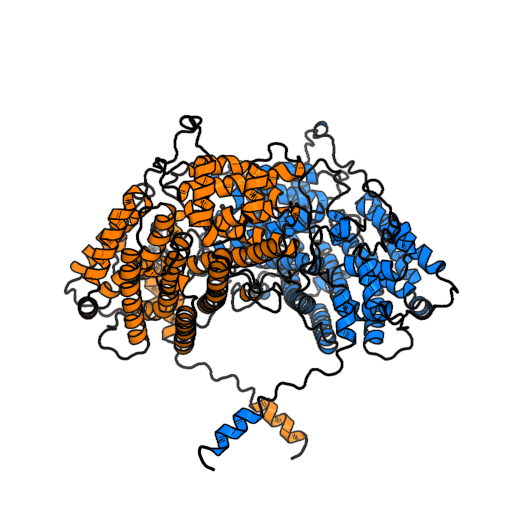0 ARG A C 1
ATOM 2956 O O . ARG A 1 380 ? -12.414 24.062 7.898 1 95.94 380 ARG A O 1
ATOM 2963 N N . ALA A 1 381 ? -12.672 23.984 10.102 1 95.56 381 ALA A N 1
ATOM 2964 C CA . ALA A 1 381 ? -11.398 24.656 10.375 1 95.56 381 ALA A CA 1
ATOM 2965 C C . ALA A 1 381 ? -10.234 23.891 9.742 1 95.56 381 ALA A C 1
ATOM 2967 O O . ALA A 1 381 ? -9.406 24.484 9.047 1 95.56 381 ALA A O 1
ATOM 2968 N N . ILE A 1 382 ? -10.195 22.609 9.961 1 95.31 382 ILE A N 1
ATOM 2969 C CA . ILE A 1 382 ? -9.109 21.781 9.453 1 95.31 382 ILE A CA 1
ATOM 2970 C C . ILE A 1 382 ? -9.086 21.828 7.93 1 95.31 382 ILE A C 1
ATOM 2972 O O . ILE A 1 382 ? -8.023 21.922 7.316 1 95.31 382 ILE A O 1
ATOM 2976 N N . LEU A 1 383 ? -10.227 21.703 7.332 1 96.12 383 LEU A N 1
ATOM 2977 C CA . LEU A 1 383 ? -10.328 21.75 5.879 1 96.12 383 LEU A CA 1
ATOM 2978 C C . LEU A 1 383 ? -9.797 23.062 5.332 1 96.12 383 LEU A C 1
ATOM 2980 O O . LEU A 1 383 ? -9.094 23.078 4.32 1 96.12 383 LEU A O 1
ATOM 2984 N N . TRP A 1 384 ? -10.109 24.172 5.988 1 96.69 384 TRP A N 1
ATOM 2985 C CA . TRP A 1 384 ? -9.656 25.484 5.551 1 96.69 384 TRP A CA 1
ATOM 2986 C C . TRP A 1 384 ? -8.148 25.641 5.727 1 96.69 384 TRP A C 1
ATOM 2988 O O . TRP A 1 384 ? -7.477 26.266 4.906 1 96.69 384 TRP A O 1
ATOM 2998 N N . TRP A 1 385 ? -7.652 25.156 6.82 1 96.38 385 TRP A N 1
ATOM 2999 C CA . TRP A 1 385 ? -6.207 25.188 7.031 1 96.38 385 TRP A CA 1
ATOM 3000 C C . TRP A 1 385 ? -5.48 24.406 5.949 1 96.38 385 TRP A C 1
ATOM 3002 O O . TRP A 1 385 ? -4.461 24.859 5.422 1 96.38 385 TRP A O 1
ATOM 3012 N N . ARG A 1 386 ? -5.98 23.234 5.621 1 95.94 386 ARG A N 1
ATOM 3013 C CA . ARG A 1 386 ? -5.383 22.406 4.57 1 95.94 386 ARG A CA 1
ATOM 3014 C C . ARG A 1 386 ? -5.465 23.125 3.219 1 95.94 386 ARG A C 1
ATOM 3016 O O . ARG A 1 386 ? -4.57 22.969 2.383 1 95.94 386 ARG A O 1
ATOM 3023 N N . TRP A 1 387 ? -6.598 23.766 3.047 1 97.5 387 TRP A N 1
ATOM 3024 C CA . TRP A 1 387 ? -6.742 24.547 1.827 1 97.5 387 TRP A CA 1
ATOM 3025 C C . TRP A 1 387 ? -5.629 25.594 1.711 1 97.5 387 TRP A C 1
ATOM 3027 O O . TRP A 1 387 ? -5.008 25.719 0.654 1 97.5 387 TRP A O 1
ATOM 3037 N N . ILE A 1 388 ? -5.293 26.266 2.758 1 97 388 ILE A N 1
ATOM 3038 C CA . ILE A 1 388 ? -4.242 27.281 2.791 1 97 388 ILE A CA 1
ATOM 3039 C C . ILE A 1 388 ? -2.891 26.625 2.516 1 97 388 ILE A C 1
ATOM 3041 O O . ILE A 1 388 ? -2.121 27.109 1.68 1 97 388 ILE A O 1
ATOM 3045 N N . THR A 1 389 ? -2.609 25.562 3.184 1 95 389 THR A N 1
ATOM 3046 C CA . THR A 1 389 ? -1.282 24.969 3.084 1 95 389 THR A CA 1
ATOM 3047 C C . THR A 1 389 ? -1.088 24.312 1.723 1 95 389 THR A C 1
ATOM 3049 O O . THR A 1 389 ? 0.026 24.281 1.194 1 95 389 THR A O 1
ATOM 3052 N N . THR A 1 390 ? -2.164 23.766 1.173 1 96 390 THR A N 1
ATOM 3053 C CA . THR A 1 390 ? -2.053 23.203 -0.171 1 96 390 THR A CA 1
ATOM 3054 C C . THR A 1 390 ? -1.724 24.297 -1.183 1 96 390 THR A C 1
ATOM 3056 O O . THR A 1 390 ? -0.886 24.109 -2.066 1 96 390 THR A O 1
ATOM 3059 N N . ARG A 1 391 ? -2.365 25.422 -1.065 1 96.56 391 ARG A N 1
ATOM 3060 C CA . ARG A 1 391 ? -2.059 26.547 -1.941 1 96.56 391 ARG A CA 1
ATOM 3061 C C . ARG A 1 391 ? -0.627 27.031 -1.735 1 96.56 391 ARG A C 1
ATOM 3063 O O . ARG A 1 391 ? 0.07 27.359 -2.699 1 96.56 391 ARG A O 1
ATOM 3070 N N . LEU A 1 392 ? -0.223 27.047 -0.517 1 95 392 LEU A N 1
ATOM 3071 C CA . LEU A 1 392 ? 1.146 27.438 -0.188 1 95 392 LEU A CA 1
ATOM 3072 C C . LEU A 1 392 ? 2.148 26.516 -0.885 1 95 392 LEU A C 1
ATOM 3074 O O . LEU A 1 392 ? 3.154 26.984 -1.421 1 95 392 LEU A O 1
ATOM 3078 N N . THR A 1 393 ? 1.91 25.25 -0.863 1 91.94 393 THR A N 1
ATOM 3079 C CA . THR A 1 393 ? 2.812 24.266 -1.452 1 91.94 393 THR A CA 1
ATOM 3080 C C . THR A 1 393 ? 2.939 24.484 -2.957 1 91.94 393 THR A C 1
ATOM 3082 O O . THR A 1 393 ? 3.994 24.219 -3.541 1 91.94 393 THR A O 1
ATOM 3085 N N . LEU A 1 394 ? 1.902 24.984 -3.564 1 93.69 394 LEU A N 1
ATOM 3086 C CA . LEU A 1 394 ? 1.917 25.266 -5 1 93.69 394 LEU A CA 1
ATOM 3087 C C . LEU A 1 394 ? 2.881 26.391 -5.328 1 93.69 394 LEU A C 1
ATOM 3089 O O . LEU A 1 394 ? 3.596 26.344 -6.332 1 93.69 394 LEU A O 1
ATOM 3093 N N . TYR A 1 395 ? 2.939 27.391 -4.484 1 93.31 395 TYR A N 1
ATOM 3094 C CA . TYR A 1 395 ? 3.705 28.594 -4.777 1 93.31 395 TYR A CA 1
ATOM 3095 C C . TYR A 1 395 ? 5.082 28.547 -4.129 1 93.31 395 TYR A C 1
ATOM 3097 O O . TYR A 1 395 ? 5.973 29.328 -4.48 1 93.31 395 TYR A O 1
ATOM 3105 N N . ARG A 1 396 ? 5.281 27.656 -3.32 1 90.44 396 ARG A N 1
ATOM 3106 C CA . ARG A 1 396 ? 6.496 27.562 -2.514 1 90.44 396 ARG A CA 1
ATOM 3107 C C . ARG A 1 396 ? 7.73 27.422 -3.398 1 90.44 396 ARG A C 1
ATOM 3109 O O . ARG A 1 396 ? 8.773 28.016 -3.117 1 90.44 396 ARG A O 1
ATOM 3116 N N . PRO A 1 397 ? 7.664 26.594 -4.449 1 86.38 397 PRO A N 1
ATOM 3117 C CA . PRO A 1 397 ? 8.852 26.484 -5.301 1 86.38 397 PRO A CA 1
ATOM 3118 C C . PRO A 1 397 ? 9.328 27.828 -5.828 1 86.38 397 PRO A C 1
ATOM 3120 O O . PRO A 1 397 ? 10.539 28.078 -5.91 1 86.38 397 PRO A O 1
ATOM 3123 N N . GLY A 1 398 ? 8.453 28.719 -6.164 1 86.31 398 GLY A N 1
ATOM 3124 C CA . GLY A 1 398 ? 8.836 30.062 -6.594 1 86.31 398 GLY A CA 1
ATOM 3125 C C . GLY A 1 398 ? 9.586 30.844 -5.531 1 86.31 398 GLY A C 1
ATOM 3126 O O . GLY A 1 398 ? 10.57 31.516 -5.828 1 86.31 398 GLY A O 1
ATOM 3127 N N . LEU A 1 399 ? 9.109 30.719 -4.359 1 89.81 399 LEU A N 1
ATOM 3128 C CA . LEU A 1 399 ? 9.758 31.406 -3.244 1 89.81 399 LEU A CA 1
ATOM 3129 C C . LEU A 1 399 ? 11.133 30.812 -2.961 1 89.81 399 LEU A C 1
ATOM 3131 O O . LEU A 1 399 ? 12.086 31.531 -2.697 1 89.81 399 LEU A O 1
ATOM 3135 N N . LEU A 1 400 ? 11.211 29.5 -3.012 1 86.12 400 LEU A N 1
ATOM 3136 C CA . LEU A 1 400 ? 12.469 28.812 -2.748 1 86.12 400 LEU A CA 1
ATOM 3137 C C . LEU A 1 400 ? 13.516 29.188 -3.793 1 86.12 400 LEU A C 1
ATOM 3139 O O . LEU A 1 400 ? 14.672 29.453 -3.453 1 86.12 400 LEU A O 1
ATOM 3143 N N . ILE A 1 401 ? 13.07 29.219 -4.969 1 83.06 401 ILE A N 1
ATOM 3144 C CA . ILE A 1 401 ? 13.977 29.547 -6.059 1 83.06 401 ILE A CA 1
ATOM 3145 C C . ILE A 1 401 ? 14.469 30.984 -5.91 1 83.06 401 ILE A C 1
ATOM 3147 O O . ILE A 1 401 ? 15.664 31.266 -6.043 1 83.06 401 ILE A O 1
ATOM 3151 N N . THR A 1 402 ? 13.594 31.844 -5.652 1 86.06 402 THR A N 1
ATOM 3152 C CA . THR A 1 402 ? 13.945 33.25 -5.492 1 86.06 402 THR A CA 1
ATOM 3153 C C . THR A 1 402 ? 14.883 33.438 -4.309 1 86.06 402 THR A C 1
ATOM 3155 O O . THR A 1 402 ? 15.82 34.25 -4.371 1 86.06 402 THR A O 1
ATOM 3158 N N . ALA A 1 403 ? 14.602 32.75 -3.268 1 85.19 403 ALA A N 1
ATOM 3159 C CA . ALA A 1 403 ? 15.43 32.844 -2.07 1 85.19 403 ALA A CA 1
ATOM 3160 C C . ALA A 1 403 ? 16.828 32.281 -2.33 1 85.19 403 ALA A C 1
ATOM 3162 O O . ALA A 1 403 ? 17.828 32.875 -1.905 1 85.19 403 ALA A O 1
ATOM 3163 N N . LEU A 1 404 ? 16.891 31.234 -3.027 1 79.81 404 LEU A N 1
ATOM 3164 C CA . LEU A 1 404 ? 18.156 30.594 -3.309 1 79.81 404 LEU A CA 1
ATOM 3165 C C . LEU A 1 404 ? 19 31.438 -4.254 1 79.81 404 LEU A C 1
ATOM 3167 O O . LEU A 1 404 ? 20.234 31.484 -4.133 1 79.81 404 LEU A O 1
ATOM 3171 N N . ARG A 1 405 ? 18.281 32.062 -5.137 1 79.19 405 ARG A N 1
ATOM 3172 C CA . ARG A 1 405 ? 18.984 32.906 -6.09 1 79.19 405 ARG A CA 1
ATOM 3173 C C . ARG A 1 405 ? 19.25 34.281 -5.5 1 79.19 405 ARG A C 1
ATOM 3175 O O . ARG A 1 405 ? 19.922 35.125 -6.125 1 79.19 405 ARG A O 1
ATOM 3182 N N . GLN A 1 406 ? 18.766 34.5 -4.34 1 80.44 406 GLN A N 1
ATOM 3183 C CA . GLN A 1 406 ? 18.938 35.75 -3.631 1 80.44 406 GLN A CA 1
ATOM 3184 C C . GLN A 1 406 ? 18.469 36.938 -4.488 1 80.44 406 GLN A C 1
ATOM 3186 O O . GLN A 1 406 ? 19.188 37.938 -4.621 1 80.44 406 GLN A O 1
ATOM 3191 N N . LYS A 1 407 ? 17.453 36.688 -5.18 1 82.56 407 LYS A N 1
ATOM 3192 C CA . LYS A 1 407 ? 16.812 37.75 -5.965 1 82.56 407 LYS A CA 1
ATOM 3193 C C . LYS A 1 407 ? 15.633 38.344 -5.203 1 82.56 407 LYS A C 1
ATOM 3195 O O . LYS A 1 407 ? 14.867 37.656 -4.551 1 82.56 407 LYS A O 1
ATOM 3200 N N . PRO A 1 408 ? 15.664 39.625 -5.293 1 81.88 408 PRO A N 1
ATOM 3201 C CA . PRO A 1 408 ? 14.516 40.219 -4.621 1 81.88 408 PRO A CA 1
ATOM 3202 C C . PRO A 1 408 ? 13.188 39.938 -5.316 1 81.88 408 PRO A C 1
ATOM 3204 O O . PRO A 1 408 ? 13.102 40 -6.543 1 81.88 408 PRO A O 1
ATOM 3207 N N . TRP A 1 409 ? 12.203 39.531 -4.637 1 84.12 409 TRP A N 1
ATOM 3208 C CA . TRP A 1 409 ? 10.906 39.219 -5.223 1 84.12 409 TRP A CA 1
ATOM 3209 C C . TRP A 1 409 ? 9.969 40.406 -5.184 1 84.12 409 TRP A C 1
ATOM 3211 O O . TRP A 1 409 ? 8.961 40.438 -5.895 1 84.12 409 TRP A O 1
ATOM 3221 N N . GLY A 1 410 ? 10.211 41.469 -4.477 1 76.62 410 GLY A N 1
ATOM 3222 C CA . GLY A 1 410 ? 9.328 42.594 -4.312 1 76.62 410 GLY A CA 1
ATOM 3223 C C . GLY A 1 410 ? 9.203 43.438 -5.566 1 76.62 410 GLY A C 1
ATOM 3224 O O . GLY A 1 410 ? 8.109 43.906 -5.895 1 76.62 410 GLY A O 1
ATOM 3225 N N . GLN A 1 411 ? 10.32 43.594 -6.188 1 75.81 411 GLN A N 1
ATOM 3226 C CA . GLN A 1 411 ? 10.289 44.562 -7.281 1 75.81 411 GLN A CA 1
ATOM 3227 C C . GLN A 1 411 ? 10.352 43.844 -8.633 1 75.81 411 GLN A C 1
ATOM 3229 O O . GLN A 1 411 ? 9.969 44.406 -9.656 1 75.81 411 GLN A O 1
ATOM 3234 N N . GLU A 1 412 ? 10.609 42.594 -8.586 1 76.44 412 GLU A N 1
ATOM 3235 C CA . GLU A 1 412 ? 10.781 41.906 -9.852 1 76.44 412 GLU A CA 1
ATOM 3236 C C . GLU A 1 412 ? 9.438 41.406 -10.391 1 76.44 412 GLU A C 1
ATOM 3238 O O . GLU A 1 412 ? 8.484 41.219 -9.633 1 76.44 412 GLU A O 1
ATOM 3243 N N . THR A 1 413 ? 9.414 41.375 -11.719 1 82.5 413 THR A N 1
ATOM 3244 C CA . THR A 1 413 ? 8.172 40.969 -12.359 1 82.5 413 THR A CA 1
ATOM 3245 C C . THR A 1 413 ? 8.32 39.594 -12.984 1 82.5 413 THR A C 1
ATOM 3247 O O . THR A 1 413 ? 7.488 39.188 -13.797 1 82.5 413 THR A O 1
ATOM 3250 N N . THR A 1 414 ? 9.328 38.938 -12.57 1 86.69 414 THR A N 1
ATOM 3251 C CA . THR A 1 414 ? 9.477 37.562 -13.047 1 86.69 414 THR A CA 1
ATOM 3252 C C . THR A 1 414 ? 8.398 36.656 -12.453 1 86.69 414 THR A C 1
ATOM 3254 O O . THR A 1 414 ? 7.777 37 -11.445 1 86.69 414 THR A O 1
ATOM 3257 N N . ARG A 1 415 ? 8.117 35.625 -13.102 1 88.56 415 ARG A N 1
ATOM 3258 C CA . ARG A 1 415 ? 7.102 34.688 -12.625 1 88.56 415 ARG A CA 1
ATOM 3259 C C . ARG A 1 415 ? 7.441 34.156 -11.227 1 88.56 415 ARG A C 1
ATOM 3261 O O . ARG A 1 415 ? 6.555 34.031 -10.383 1 88.56 415 ARG A O 1
ATOM 3268 N N . GLU A 1 416 ? 8.703 33.906 -11.031 1 86.88 416 GLU A N 1
ATOM 3269 C CA . GLU A 1 416 ? 9.141 33.438 -9.719 1 86.88 416 GLU A CA 1
ATOM 3270 C C . GLU A 1 416 ? 8.852 34.469 -8.641 1 86.88 416 GLU A C 1
ATOM 3272 O O . GLU A 1 416 ? 8.422 34.125 -7.535 1 86.88 416 GLU A O 1
ATOM 3277 N N . ALA A 1 417 ? 9.078 35.625 -8.977 1 91.19 417 ALA A N 1
ATOM 3278 C CA . ALA A 1 417 ? 8.844 36.688 -8.016 1 91.19 417 ALA A CA 1
ATOM 3279 C C . ALA A 1 417 ? 7.352 36.844 -7.719 1 91.19 417 ALA A C 1
ATOM 3281 O O . ALA A 1 417 ? 6.965 37.062 -6.574 1 91.19 417 ALA A O 1
ATOM 3282 N N . ILE A 1 418 ? 6.57 36.75 -8.742 1 93.06 418 ILE A N 1
ATOM 3283 C CA . ILE A 1 418 ? 5.121 36.844 -8.57 1 93.06 418 ILE A CA 1
ATOM 3284 C C . ILE A 1 418 ? 4.629 35.719 -7.688 1 93.06 418 ILE A C 1
ATOM 3286 O O . ILE A 1 418 ? 3.805 35.906 -6.793 1 93.06 418 ILE A O 1
ATOM 3290 N N . ASP A 1 419 ? 5.109 34.531 -7.945 1 93.38 419 ASP A N 1
ATOM 3291 C CA . ASP A 1 419 ? 4.742 33.375 -7.152 1 93.38 419 ASP A CA 1
ATOM 3292 C C . ASP A 1 419 ? 5.195 33.531 -5.703 1 93.38 419 ASP A C 1
ATOM 3294 O O . ASP A 1 419 ? 4.496 33.094 -4.777 1 93.38 419 ASP A O 1
ATOM 3298 N N . ALA A 1 420 ? 6.355 34.062 -5.531 1 93.31 420 ALA A N 1
ATOM 3299 C CA . ALA A 1 420 ? 6.867 34.281 -4.184 1 93.31 420 ALA A CA 1
ATOM 3300 C C . ALA A 1 420 ? 5.969 35.25 -3.402 1 93.31 420 ALA A C 1
ATOM 3302 O O . ALA A 1 420 ? 5.656 35 -2.234 1 93.31 420 ALA A O 1
ATOM 3303 N N . ARG A 1 421 ? 5.547 36.281 -4.031 1 94.25 421 ARG A N 1
ATOM 3304 C CA . ARG A 1 421 ? 4.664 37.25 -3.385 1 94.25 421 ARG A CA 1
ATOM 3305 C C . ARG A 1 421 ? 3.332 36.625 -3.014 1 94.25 421 ARG A C 1
ATOM 3307 O O . ARG A 1 421 ? 2.811 36.844 -1.92 1 94.25 421 ARG A O 1
ATOM 3314 N N . LYS A 1 422 ? 2.844 35.875 -3.959 1 94.75 422 LYS A N 1
ATOM 3315 C CA . LYS A 1 422 ? 1.586 35.188 -3.695 1 94.75 422 LYS A CA 1
ATOM 3316 C C . LYS A 1 422 ? 1.733 34.188 -2.543 1 94.75 422 LYS A C 1
ATOM 3318 O O . LYS A 1 422 ? 0.822 34.031 -1.727 1 94.75 422 LYS A O 1
ATOM 3323 N N . CYS A 1 423 ? 2.807 33.469 -2.541 1 95.44 423 CYS A N 1
ATOM 3324 C CA . CYS A 1 423 ? 3.088 32.5 -1.478 1 95.44 423 CYS A CA 1
ATOM 3325 C C . CYS A 1 423 ? 3.051 33.188 -0.112 1 95.44 423 CYS A C 1
ATOM 3327 O O . CYS A 1 423 ? 2.432 32.688 0.822 1 95.44 423 CYS A O 1
ATOM 3329 N N . ILE A 1 424 ? 3.654 34.312 -0.012 1 96.06 424 ILE A N 1
ATOM 3330 C CA . ILE A 1 424 ? 3.74 35.062 1.246 1 96.06 424 ILE A CA 1
ATOM 3331 C C . ILE A 1 424 ? 2.361 35.594 1.63 1 96.06 424 ILE A C 1
ATOM 3333 O O . ILE A 1 424 ? 1.977 35.531 2.801 1 96.06 424 ILE A O 1
ATOM 3337 N N . GLN A 1 425 ? 1.666 36.031 0.655 1 96 425 GLN A N 1
ATOM 3338 C CA . GLN A 1 425 ? 0.32 36.531 0.917 1 96 425 GLN A CA 1
ATOM 3339 C C . GLN A 1 425 ? -0.579 35.438 1.463 1 96 425 GLN A C 1
ATOM 3341 O O . GLN A 1 425 ? -1.35 35.656 2.398 1 96 425 GLN A O 1
ATOM 3346 N N . VAL A 1 426 ? -0.484 34.281 0.867 1 97.25 426 VAL A N 1
ATOM 3347 C CA . VAL A 1 426 ? -1.275 33.125 1.31 1 97.25 426 VAL A CA 1
ATOM 3348 C C . VAL A 1 426 ? -0.873 32.75 2.73 1 97.25 426 VAL A C 1
ATOM 3350 O O . VAL A 1 426 ? -1.723 32.375 3.543 1 97.25 426 VAL A O 1
ATOM 3353 N N . ALA A 1 427 ? 0.37 32.781 3.01 1 97.81 427 ALA A N 1
ATOM 3354 C CA . ALA A 1 427 ? 0.857 32.469 4.348 1 97.81 427 ALA A CA 1
ATOM 3355 C C . ALA A 1 427 ? 0.271 33.438 5.391 1 97.81 427 ALA A C 1
ATOM 3357 O O . ALA A 1 427 ? -0.129 33 6.477 1 97.81 427 ALA A O 1
ATOM 3358 N N . LYS A 1 428 ? 0.217 34.656 5.105 1 97.38 428 LYS A N 1
ATOM 3359 C CA . LYS A 1 428 ? -0.361 35.656 6.008 1 97.38 428 LYS A CA 1
ATOM 3360 C C . LYS A 1 428 ? -1.835 35.344 6.273 1 97.38 428 LYS A C 1
ATOM 3362 O O . LYS A 1 428 ? -2.289 35.406 7.418 1 97.38 428 LYS A O 1
ATOM 3367 N N . GLU A 1 429 ? -2.51 35.062 5.184 1 96.56 429 GLU A N 1
ATOM 3368 C CA . GLU A 1 429 ? -3.914 34.719 5.32 1 96.56 429 GLU A CA 1
ATOM 3369 C C . GLU A 1 429 ? -4.078 33.5 6.223 1 96.56 429 GLU A C 1
ATOM 3371 O O . GLU A 1 429 ? -5.055 33.375 6.969 1 96.56 429 GLU A O 1
ATOM 3376 N N . GLY A 1 430 ? -3.17 32.562 6.07 1 97.62 430 GLY A N 1
ATOM 3377 C CA . GLY A 1 430 ? -3.201 31.375 6.887 1 97.62 430 GLY A CA 1
ATOM 3378 C C . GLY A 1 430 ? -3.074 31.656 8.375 1 97.62 430 GLY A C 1
ATOM 3379 O O . GLY A 1 430 ? -3.807 31.094 9.188 1 97.62 430 GLY A O 1
ATOM 3380 N N . VAL A 1 431 ? -2.162 32.531 8.734 1 97.81 431 VAL A N 1
ATOM 3381 C CA . VAL A 1 431 ? -1.982 32.906 10.133 1 97.81 431 VAL A CA 1
ATOM 3382 C C . VAL A 1 431 ? -3.264 33.531 10.672 1 97.81 431 VAL A C 1
ATOM 3384 O O . VAL A 1 431 ? -3.709 33.188 11.773 1 97.81 431 VAL A O 1
ATOM 3387 N N . ASP A 1 432 ? -3.828 34.406 9.914 1 97 432 ASP A N 1
ATOM 3388 C CA . ASP A 1 432 ? -5.066 35.062 10.32 1 97 432 ASP A CA 1
ATOM 3389 C C . ASP A 1 432 ? -6.18 34.031 10.555 1 97 432 ASP A C 1
ATOM 3391 O O . ASP A 1 432 ? -6.887 34.094 11.562 1 97 432 ASP A O 1
ATOM 3395 N N . LEU A 1 433 ? -6.301 33.156 9.633 1 95.69 433 LEU A N 1
ATOM 3396 C CA . LEU A 1 433 ? -7.359 32.156 9.703 1 95.69 433 LEU A CA 1
ATOM 3397 C C . LEU A 1 433 ? -7.172 31.25 10.914 1 95.69 433 LEU A C 1
ATOM 3399 O O . LEU A 1 433 ? -8.133 30.953 11.625 1 95.69 433 LEU A O 1
ATOM 3403 N N . MET A 1 434 ? -6.004 30.781 11.164 1 96.44 434 MET A N 1
ATOM 3404 C CA . MET A 1 434 ? -5.738 29.859 12.266 1 96.44 434 MET A CA 1
ATOM 3405 C C . MET A 1 434 ? -5.898 30.547 13.617 1 96.44 434 MET A C 1
ATOM 3407 O O . MET A 1 434 ? -6.324 29.938 14.586 1 96.44 434 MET A O 1
ATOM 3411 N N . THR A 1 435 ? -5.57 31.828 13.625 1 96.19 435 THR A N 1
ATOM 3412 C CA . THR A 1 435 ? -5.781 32.594 14.844 1 96.19 435 THR A CA 1
ATOM 3413 C C . THR A 1 435 ? -7.27 32.781 15.117 1 96.19 435 THR A C 1
ATOM 3415 O O . THR A 1 435 ? -7.715 32.688 16.266 1 96.19 435 THR A O 1
ATOM 3418 N N . LEU A 1 436 ? -8.023 32.969 14.094 1 93.69 436 LEU A N 1
ATOM 3419 C CA . LEU A 1 436 ? -9.461 33.188 14.219 1 93.69 436 LEU A CA 1
ATOM 3420 C C . LEU A 1 436 ? -10.164 31.906 14.672 1 93.69 436 LEU A C 1
ATOM 3422 O O . LEU A 1 436 ? -11.102 31.969 15.469 1 93.69 436 LEU A O 1
ATOM 3426 N N . ASP A 1 437 ? -9.734 30.75 14.203 1 91.62 437 ASP A N 1
ATOM 3427 C CA . ASP A 1 437 ? -10.406 29.469 14.438 1 91.62 437 ASP A CA 1
ATOM 3428 C C . ASP A 1 437 ? -9.852 28.781 15.688 1 91.62 437 ASP A C 1
ATOM 3430 O O . ASP A 1 437 ? -10.297 27.688 16.047 1 91.62 437 ASP A O 1
ATOM 3434 N N . TRP A 1 438 ? -8.953 29.359 16.344 1 92.06 438 TRP A N 1
ATOM 3435 C CA . TRP A 1 438 ? -8.266 28.672 17.438 1 92.06 438 TRP A CA 1
ATOM 3436 C C . TRP A 1 438 ? -9.195 28.5 18.641 1 92.06 438 TRP A C 1
ATOM 3438 O O . TRP A 1 438 ? -9.898 29.422 19.031 1 92.06 438 TRP A O 1
ATOM 3448 N N . VAL A 1 439 ? -9.32 27.266 19.047 1 88.75 439 VAL A N 1
ATOM 3449 C CA . VAL A 1 439 ? -9.984 26.875 20.281 1 88.75 439 VAL A CA 1
ATOM 3450 C C . VAL A 1 439 ? -9.086 25.906 21.062 1 88.75 439 VAL A C 1
ATOM 3452 O O . VAL A 1 439 ? -8.422 25.062 20.469 1 88.75 439 VAL A O 1
ATOM 3455 N N . SER A 1 440 ? -9.117 26.047 22.391 1 87.62 440 SER A N 1
ATOM 3456 C CA . SER A 1 440 ? -8.258 25.203 23.203 1 87.62 440 SER A CA 1
ATOM 3457 C C . SER A 1 440 ? -8.758 23.766 23.234 1 87.62 440 SER A C 1
ATOM 3459 O O . SER A 1 440 ? -9.609 23.406 24.047 1 87.62 440 SER A O 1
ATOM 3461 N N . ASN A 1 441 ? -8.234 22.969 22.438 1 89.25 441 ASN A N 1
ATOM 3462 C CA . ASN A 1 441 ? -8.492 21.547 22.234 1 89.25 441 ASN A CA 1
ATOM 3463 C C . ASN A 1 441 ? -7.277 20.844 21.656 1 89.25 441 ASN A C 1
ATOM 3465 O O . ASN A 1 441 ? -6.668 21.312 20.703 1 89.25 441 ASN A O 1
ATOM 3469 N N . GLN A 1 442 ? -6.996 19.75 22.281 1 90 442 GLN A N 1
ATOM 3470 C CA . GLN A 1 442 ? -5.754 19.078 21.891 1 90 442 GLN A CA 1
ATOM 3471 C C . GLN A 1 442 ? -5.812 18.609 20.438 1 90 442 GLN A C 1
ATOM 3473 O O . GLN A 1 442 ? -4.805 18.656 19.734 1 90 442 GLN A O 1
ATOM 3478 N N . PHE A 1 443 ? -6.969 18.109 20.109 1 92.38 443 PHE A N 1
ATOM 3479 C CA . PHE A 1 443 ? -7.129 17.656 18.734 1 92.38 443 PHE A CA 1
ATOM 3480 C C . PHE A 1 443 ? -6.953 18.812 17.75 1 92.38 443 PHE A C 1
ATOM 3482 O O . PHE A 1 443 ? -6.281 18.656 16.734 1 92.38 443 PHE A O 1
ATOM 3489 N N . LEU A 1 444 ? -7.492 19.922 17.984 1 91.69 444 LEU A N 1
ATOM 3490 C CA . LEU A 1 444 ? -7.355 21.109 17.156 1 91.69 444 LEU A CA 1
ATOM 3491 C C . LEU A 1 444 ? -5.934 21.656 17.203 1 91.69 444 LEU A C 1
ATOM 3493 O O . LEU A 1 444 ? -5.402 22.141 16.203 1 91.69 444 LEU A O 1
ATOM 3497 N N . CYS A 1 445 ? -5.402 21.594 18.375 1 91.44 445 CYS A N 1
ATOM 3498 C CA . CYS A 1 445 ? -4.043 22.078 18.562 1 91.44 445 CYS A CA 1
ATOM 3499 C C . CYS A 1 445 ? -3.061 21.328 17.672 1 91.44 445 CYS A C 1
ATOM 3501 O O . CYS A 1 445 ? -2.225 21.938 17.016 1 91.44 445 CYS A O 1
ATOM 3503 N N . TRP A 1 446 ? -3.207 20.062 17.703 1 90.38 446 TRP A N 1
ATOM 3504 C CA . TRP A 1 446 ? -2.34 19.203 16.891 1 90.38 446 TRP A CA 1
ATOM 3505 C C . TRP A 1 446 ? -2.412 19.594 15.422 1 90.38 446 TRP A C 1
ATOM 3507 O O . TRP A 1 446 ? -1.381 19.797 14.773 1 90.38 446 TRP A O 1
ATOM 3517 N N . ASN A 1 447 ? -3.553 19.75 14.875 1 92.25 447 ASN A N 1
ATOM 3518 C CA . ASN A 1 447 ? -3.746 20.078 13.461 1 92.25 447 ASN A CA 1
ATOM 3519 C C . ASN A 1 447 ? -3.316 21.516 13.156 1 92.25 447 ASN A C 1
ATOM 3521 O O . ASN A 1 447 ? -2.701 21.766 12.125 1 92.25 447 ASN A O 1
ATOM 3525 N N . SER A 1 448 ? -3.629 22.438 14.031 1 93.5 448 SER A N 1
ATOM 3526 C CA . SER A 1 448 ? -3.279 23.828 13.828 1 93.5 448 SER A CA 1
ATOM 3527 C C . SER A 1 448 ? -1.769 24.031 13.883 1 93.5 448 SER A C 1
ATOM 3529 O O . SER A 1 448 ? -1.214 24.828 13.109 1 93.5 448 SER A O 1
ATOM 3531 N N . ALA A 1 449 ? -1.14 23.328 14.789 1 91.38 449 ALA A N 1
ATOM 3532 C CA . ALA A 1 449 ? 0.302 23.484 14.969 1 91.38 449 ALA A CA 1
ATOM 3533 C C . ALA A 1 449 ? 1.056 23.109 13.695 1 91.38 449 ALA A C 1
ATOM 3535 O O . ALA A 1 449 ? 1.984 23.812 13.289 1 91.38 449 ALA A O 1
ATOM 3536 N N . TRP A 1 450 ? 0.688 22.062 13.094 1 89.06 450 TRP A N 1
ATOM 3537 C CA . TRP A 1 450 ? 1.342 21.609 11.875 1 89.06 450 TRP A CA 1
ATOM 3538 C C . TRP A 1 450 ? 1.185 22.641 10.758 1 89.06 450 TRP A C 1
ATOM 3540 O O . TRP A 1 450 ? 2.158 22.984 10.086 1 89.06 450 TRP A O 1
ATOM 3550 N N . ASN A 1 451 ? 0.047 23.062 10.539 1 93.38 451 ASN A N 1
ATOM 3551 C CA . ASN A 1 451 ? -0.23 24.031 9.477 1 93.38 451 ASN A CA 1
ATOM 3552 C C . ASN A 1 451 ? 0.392 25.391 9.781 1 93.38 451 ASN A C 1
ATOM 3554 O O . ASN A 1 451 ? 0.94 26.031 8.883 1 93.38 451 ASN A O 1
ATOM 3558 N N . LEU A 1 452 ? 0.305 25.766 11.008 1 94.94 452 LEU A N 1
ATOM 3559 C CA . LEU A 1 452 ? 0.847 27.062 11.43 1 94.94 452 LEU A CA 1
ATOM 3560 C C . LEU A 1 452 ? 2.361 27.094 11.242 1 94.94 452 LEU A C 1
ATOM 3562 O O . LEU A 1 452 ? 2.92 28.125 10.867 1 94.94 452 LEU A O 1
ATOM 3566 N N . PHE A 1 453 ? 2.961 26.094 11.5 1 92 453 PHE A N 1
ATOM 3567 C CA . PHE A 1 453 ? 4.41 26.016 11.352 1 92 453 PHE A CA 1
ATOM 3568 C C . PHE A 1 453 ? 4.82 26.234 9.898 1 92 453 PHE A C 1
ATOM 3570 O O . PHE A 1 453 ? 5.77 26.969 9.617 1 92 453 PHE A O 1
ATOM 3577 N N . GLN A 1 454 ? 4.125 25.578 9.039 1 91.19 454 GLN A N 1
ATOM 3578 C CA . GLN A 1 454 ? 4.434 25.703 7.621 1 91.19 454 GLN A CA 1
ATOM 3579 C C . GLN A 1 454 ? 4.27 27.141 7.148 1 91.19 454 GLN A C 1
ATOM 3581 O O . GLN A 1 454 ? 5.125 27.672 6.434 1 91.19 454 GLN A O 1
ATOM 3586 N N . VAL A 1 455 ? 3.213 27.766 7.539 1 95.62 455 VAL A N 1
ATOM 3587 C CA . VAL A 1 455 ? 2.953 29.125 7.113 1 95.62 455 VAL A CA 1
ATOM 3588 C C . VAL A 1 455 ? 3.984 30.078 7.73 1 95.62 455 VAL A C 1
ATOM 3590 O O . VAL A 1 455 ? 4.43 31.016 7.09 1 95.62 455 VAL A O 1
ATOM 3593 N N . SER A 1 456 ? 4.375 29.766 8.906 1 94.88 456 SER A N 1
ATOM 3594 C CA . SER A 1 456 ? 5.355 30.594 9.602 1 94.88 456 SER A CA 1
ATOM 3595 C C . SER A 1 456 ? 6.715 30.531 8.914 1 94.88 456 SER A C 1
ATOM 3597 O O . SER A 1 456 ? 7.406 31.547 8.789 1 94.88 456 SER A O 1
ATOM 3599 N N . LEU A 1 457 ? 7.082 29.359 8.508 1 91.25 457 LEU A N 1
ATOM 3600 C CA . LEU A 1 457 ? 8.375 29.203 7.848 1 91.25 457 LEU A CA 1
ATOM 3601 C C . LEU A 1 457 ? 8.414 29.984 6.539 1 91.25 457 LEU A C 1
ATOM 3603 O O . LEU A 1 457 ? 9.453 30.516 6.156 1 91.25 457 LEU A O 1
ATOM 3607 N N . VAL A 1 458 ? 7.348 30 5.871 1 94.38 458 VAL A N 1
ATOM 3608 C CA . VAL A 1 458 ? 7.258 30.766 4.633 1 94.38 458 VAL A CA 1
ATOM 3609 C C . VAL A 1 458 ? 7.457 32.25 4.926 1 94.38 458 VAL A C 1
ATOM 3611 O O . VAL A 1 458 ? 8.156 32.938 4.188 1 94.38 458 VAL A O 1
ATOM 3614 N N . LEU A 1 459 ? 6.852 32.719 5.988 1 95.44 459 LEU A N 1
ATOM 3615 C CA . LEU A 1 459 ? 7.004 34.125 6.387 1 95.44 459 LEU A CA 1
ATOM 3616 C C . LEU A 1 459 ? 8.445 34.406 6.77 1 95.44 459 LEU A C 1
ATOM 3618 O O . LEU A 1 459 ? 8.977 35.469 6.43 1 95.44 459 LEU A O 1
ATOM 3622 N N . VAL A 1 460 ? 9.055 33.438 7.449 1 91.94 460 VAL A N 1
ATOM 3623 C CA . VAL A 1 460 ? 10.461 33.594 7.809 1 91.94 460 VAL A CA 1
ATOM 3624 C C . VAL A 1 460 ? 11.305 33.719 6.543 1 91.94 460 VAL A C 1
ATOM 3626 O O . VAL A 1 460 ? 12.172 34.594 6.449 1 91.94 460 VAL A O 1
ATOM 3629 N N . LEU A 1 461 ? 11.047 32.875 5.625 1 90.56 461 LEU A N 1
ATOM 3630 C CA . LEU A 1 461 ? 11.797 32.906 4.371 1 90.56 461 LEU A CA 1
ATOM 3631 C C . LEU A 1 461 ? 11.562 34.188 3.613 1 90.56 461 LEU A C 1
ATOM 3633 O O . LEU A 1 461 ? 12.469 34.719 2.963 1 90.56 461 LEU A O 1
ATOM 3637 N N . GLY A 1 462 ? 10.328 34.656 3.668 1 91.94 462 GLY A N 1
ATOM 3638 C CA . GLY A 1 462 ? 10.031 35.938 3.072 1 91.94 462 GLY A CA 1
ATOM 3639 C C . GLY A 1 462 ? 10.836 37.094 3.678 1 91.94 462 GLY A C 1
ATOM 3640 O O . GLY A 1 462 ? 11.391 37.906 2.955 1 91.94 462 GLY A O 1
ATOM 3641 N N . LEU A 1 463 ? 10.938 37.062 4.957 1 91.06 463 LEU A N 1
ATOM 3642 C CA . LEU A 1 463 ? 11.68 38.094 5.68 1 91.06 463 LEU A CA 1
ATOM 3643 C C . LEU A 1 463 ? 13.172 37.969 5.406 1 91.06 463 LEU A C 1
ATOM 3645 O O . LEU A 1 463 ? 13.867 39 5.293 1 91.06 463 LEU A O 1
ATOM 3649 N N . MET A 1 464 ? 13.633 36.781 5.223 1 86.69 464 MET A N 1
ATOM 3650 C CA . MET A 1 464 ? 15.055 36.531 5.004 1 86.69 464 MET A CA 1
ATOM 3651 C C . MET A 1 464 ? 15.453 36.875 3.576 1 86.69 464 MET A C 1
ATOM 3653 O O . MET A 1 464 ? 16.578 37.312 3.328 1 86.69 464 MET A O 1
ATOM 3657 N N . SER A 1 465 ? 14.57 36.688 2.688 1 87.44 465 SER A N 1
ATOM 3658 C CA . SER A 1 465 ? 14.914 36.844 1.275 1 87.44 465 SER A CA 1
ATOM 3659 C C . SER A 1 465 ? 14.758 38.281 0.819 1 87.44 465 SER A C 1
ATOM 3661 O O . SER A 1 465 ? 15.547 38.781 0.012 1 87.44 465 SER A O 1
ATOM 3663 N N . ASP A 1 466 ? 13.75 39 1.213 1 88.69 466 ASP A N 1
ATOM 3664 C CA . ASP A 1 466 ? 13.492 40.406 0.87 1 88.69 466 ASP A CA 1
ATOM 3665 C C . ASP A 1 466 ? 12.82 41.125 2.027 1 88.69 466 ASP A C 1
ATOM 3667 O O . ASP A 1 466 ? 11.602 41.344 2.025 1 88.69 466 ASP A O 1
ATOM 3671 N N . LYS A 1 467 ? 13.609 41.625 2.893 1 87 467 LYS A N 1
ATOM 3672 C CA . LYS A 1 467 ? 13.125 42.219 4.141 1 87 467 LYS A CA 1
ATOM 3673 C C . LYS A 1 467 ? 12.25 43.438 3.877 1 87 467 LYS A C 1
ATOM 3675 O O . LYS A 1 467 ? 11.211 43.625 4.512 1 87 467 LYS A O 1
ATOM 3680 N N . GLN A 1 468 ? 12.695 44.25 2.992 1 87.88 468 GLN A N 1
ATOM 3681 C CA . GLN A 1 468 ? 11.984 45.469 2.709 1 87.88 468 GLN A CA 1
ATOM 3682 C C . GLN A 1 468 ? 10.57 45.219 2.217 1 87.88 468 GLN A C 1
ATOM 3684 O O . GLN A 1 468 ? 9.609 45.812 2.711 1 87.88 468 GLN A O 1
ATOM 3689 N N . GLU A 1 469 ? 10.5 44.406 1.294 1 90.19 469 GLU A N 1
ATOM 3690 C CA . GLU A 1 469 ? 9.18 44.094 0.749 1 90.19 469 GLU A CA 1
ATOM 3691 C C . GLU A 1 469 ? 8.336 43.312 1.752 1 90.19 469 GLU A C 1
ATOM 3693 O O . GLU A 1 469 ? 7.113 43.469 1.802 1 90.19 469 GLU A O 1
ATOM 3698 N N . ALA A 1 470 ? 8.945 42.406 2.48 1 91.19 470 ALA A N 1
ATOM 3699 C CA . ALA A 1 470 ? 8.25 41.625 3.504 1 91.19 470 ALA A CA 1
ATOM 3700 C C . ALA A 1 470 ? 7.641 42.531 4.57 1 91.19 470 ALA A C 1
ATOM 3702 O O . ALA A 1 470 ? 6.559 42.25 5.09 1 91.19 470 ALA A O 1
ATOM 3703 N N . ASP A 1 471 ? 8.344 43.594 4.902 1 89.06 471 ASP A N 1
ATOM 3704 C CA . ASP A 1 471 ? 7.844 44.531 5.895 1 89.06 471 ASP A CA 1
ATOM 3705 C C . ASP A 1 471 ? 6.621 45.281 5.367 1 89.06 471 ASP A C 1
ATOM 3707 O O . ASP A 1 471 ? 5.695 45.594 6.121 1 89.06 471 ASP A O 1
ATOM 3711 N N . LYS A 1 472 ? 6.68 45.562 4.121 1 90.5 472 LYS A N 1
ATOM 3712 C CA . LYS A 1 472 ? 5.523 46.219 3.506 1 90.5 472 LYS A CA 1
ATOM 3713 C C . LYS A 1 472 ? 4.289 45.312 3.57 1 90.5 472 LYS A C 1
ATOM 3715 O O . LYS A 1 472 ? 3.168 45.812 3.699 1 90.5 472 LYS A O 1
ATOM 3720 N N . LEU A 1 473 ? 4.527 44.094 3.486 1 91.25 473 LEU A N 1
ATOM 3721 C CA . LEU A 1 473 ? 3.438 43.125 3.523 1 91.25 473 LEU A CA 1
ATOM 3722 C C . LEU A 1 473 ? 3.107 42.719 4.961 1 91.25 473 LEU A C 1
ATOM 3724 O O . LEU A 1 473 ? 2.258 41.875 5.195 1 91.25 473 LEU A O 1
ATOM 3728 N N . GLU A 1 474 ? 3.807 43.344 5.953 1 94.19 474 GLU A N 1
ATOM 3729 C CA . GLU A 1 474 ? 3.572 43.125 7.379 1 94.19 474 GLU A CA 1
ATOM 3730 C C . GLU A 1 474 ? 3.85 41.688 7.766 1 94.19 474 GLU A C 1
ATOM 3732 O O . GLU A 1 474 ? 3.123 41.094 8.57 1 94.19 474 GLU A O 1
ATOM 3737 N N . CYS A 1 475 ? 4.82 41.062 7.082 1 94.44 475 CYS A N 1
ATOM 3738 C CA . CYS A 1 475 ? 5.207 39.688 7.367 1 94.44 475 CYS A CA 1
ATOM 3739 C C . CYS A 1 475 ? 5.668 39.562 8.812 1 94.44 475 CYS A C 1
ATOM 3741 O O . CYS A 1 475 ? 5.379 38.531 9.461 1 94.44 475 CYS A O 1
ATOM 3743 N N . TYR A 1 476 ? 6.34 40.531 9.297 1 94.19 476 TYR A N 1
ATOM 3744 C CA . TYR A 1 476 ? 6.836 40.5 10.672 1 94.19 476 TYR A CA 1
ATOM 3745 C C . TYR A 1 476 ? 5.688 40.406 11.664 1 94.19 476 TYR A C 1
ATOM 3747 O O . TYR A 1 476 ? 5.73 39.594 12.594 1 94.19 476 TYR A O 1
ATOM 3755 N N . GLY A 1 477 ? 4.695 41.25 11.484 1 95.62 477 GLY A N 1
ATOM 3756 C CA . GLY A 1 477 ? 3.533 41.219 12.352 1 95.62 477 GLY A CA 1
ATOM 3757 C C . GLY A 1 477 ? 2.818 39.875 12.344 1 95.62 477 GLY A C 1
ATOM 3758 O O . GLY A 1 477 ? 2.383 39.406 13.391 1 95.62 477 GLY A O 1
ATOM 3759 N N . SER A 1 478 ? 2.643 39.375 11.188 1 97.38 478 SER A N 1
ATOM 3760 C CA . SER A 1 478 ? 1.995 38.062 11.055 1 97.38 478 SER A CA 1
ATOM 3761 C C . SER A 1 478 ? 2.803 36.969 11.742 1 97.38 478 SER A C 1
ATOM 3763 O O . SER A 1 478 ? 2.234 36.062 12.359 1 97.38 478 SER A O 1
ATOM 3765 N N . LEU A 1 479 ? 4.098 36.969 11.578 1 96.5 479 LEU A N 1
ATOM 3766 C CA . LEU A 1 479 ? 4.957 35.969 12.234 1 96.5 479 LEU A CA 1
ATOM 3767 C C . LEU A 1 479 ? 4.859 36.094 13.75 1 96.5 479 LEU A C 1
ATOM 3769 O O . LEU A 1 479 ? 4.836 35.062 14.453 1 96.5 479 LEU A O 1
ATOM 3773 N N . CYS A 1 480 ? 4.812 37.312 14.281 1 96.25 480 CYS A N 1
ATOM 3774 C CA . CYS A 1 480 ? 4.641 37.5 15.711 1 96.25 480 CYS A CA 1
ATOM 3775 C C . CYS A 1 480 ? 3.311 36.938 16.188 1 96.25 480 CYS A C 1
ATOM 3777 O O . CYS A 1 480 ? 3.236 36.344 17.266 1 96.25 480 CYS A O 1
ATOM 3779 N N . GLN A 1 481 ? 2.336 37.188 15.398 1 97.69 481 GLN A N 1
ATOM 3780 C CA . GLN A 1 481 ? 1.024 36.625 15.711 1 97.69 481 GLN A CA 1
ATOM 3781 C C . GLN A 1 481 ? 1.074 35.125 15.773 1 97.69 481 GLN A C 1
ATOM 3783 O O . GLN A 1 481 ? 0.451 34.5 16.641 1 97.69 481 GLN A O 1
ATOM 3788 N N . ALA A 1 482 ? 1.738 34.5 14.82 1 97.38 482 ALA A N 1
ATOM 3789 C CA . ALA A 1 482 ? 1.902 33.062 14.797 1 97.38 482 ALA A CA 1
ATOM 3790 C C . ALA A 1 482 ? 2.633 32.562 16.047 1 97.38 482 ALA A C 1
ATOM 3792 O O . ALA A 1 482 ? 2.25 31.562 16.641 1 97.38 482 ALA A O 1
ATOM 3793 N N . ILE A 1 483 ? 3.693 33.25 16.438 1 96 483 ILE A N 1
ATOM 3794 C CA . ILE A 1 483 ? 4.469 32.906 17.625 1 96 483 ILE A CA 1
ATOM 3795 C C . ILE A 1 483 ? 3.59 33 18.875 1 96 483 ILE A C 1
ATOM 3797 O O . ILE A 1 483 ? 3.656 32.156 19.766 1 96 483 ILE A O 1
ATOM 3801 N N . GLU A 1 484 ? 2.771 34 18.875 1 97.25 484 GLU A N 1
ATOM 3802 C CA . GLU A 1 484 ? 1.841 34.156 19.984 1 97.25 484 GLU A CA 1
ATOM 3803 C C . GLU A 1 484 ? 0.841 33 20.047 1 97.25 484 GLU A C 1
ATOM 3805 O O . GLU A 1 484 ? 0.458 32.562 21.125 1 97.25 484 GLU A O 1
ATOM 3810 N N . LEU A 1 485 ? 0.35 32.688 18.922 1 97.06 485 LEU A N 1
ATOM 3811 C CA . LEU A 1 485 ? -0.58 31.562 18.859 1 97.06 485 LEU A CA 1
ATOM 3812 C C . LEU A 1 485 ? 0.084 30.281 19.359 1 97.06 485 LEU A C 1
ATOM 3814 O O . LEU A 1 485 ? -0.533 29.5 20.094 1 97.06 485 LEU A O 1
ATOM 3818 N N . PHE A 1 486 ? 1.341 29.969 18.984 1 94.69 486 PHE A N 1
ATOM 3819 C CA . PHE A 1 486 ? 2.078 28.828 19.484 1 94.69 486 PHE A CA 1
ATOM 3820 C C . PHE A 1 486 ? 2.205 28.891 21 1 94.69 486 PHE A C 1
ATOM 3822 O O . PHE A 1 486 ? 2.16 27.859 21.672 1 94.69 486 PHE A O 1
ATOM 3829 N N . ALA A 1 487 ? 2.377 30.078 21.516 1 95.12 487 ALA A N 1
ATOM 3830 C CA . ALA A 1 487 ? 2.451 30.234 22.969 1 95.12 487 ALA A CA 1
ATOM 3831 C C . ALA A 1 487 ? 1.155 29.797 23.641 1 95.12 487 ALA A C 1
ATOM 3833 O O . ALA A 1 487 ? 1.181 29.203 24.719 1 95.12 487 ALA A O 1
ATOM 3834 N N . GLN A 1 488 ? 0.052 30.078 23.016 1 94.75 488 GLN A N 1
ATOM 3835 C CA . GLN A 1 488 ? -1.245 29.672 23.547 1 94.75 488 GLN A CA 1
ATOM 3836 C C . GLN A 1 488 ? -1.41 28.156 23.469 1 94.75 488 GLN A C 1
ATOM 3838 O O . GLN A 1 488 ? -2.125 27.562 24.281 1 94.75 488 GLN A O 1
ATOM 3843 N N . MET A 1 489 ? -0.763 27.516 22.562 1 92.5 489 MET A N 1
ATOM 3844 C CA . MET A 1 489 ? -0.914 26.094 22.312 1 92.5 489 MET A CA 1
ATOM 3845 C C . MET A 1 489 ? 0.022 25.281 23.219 1 92.5 489 MET A C 1
ATOM 3847 O O . MET A 1 489 ? -0.153 24.078 23.375 1 92.5 489 MET A O 1
ATOM 3851 N N . GLU A 1 490 ? 0.999 25.828 23.828 1 88.31 490 GLU A N 1
ATOM 3852 C CA . GLU A 1 490 ? 2.084 25.188 24.547 1 88.31 490 GLU A CA 1
ATOM 3853 C C . GLU A 1 490 ? 1.543 24.266 25.641 1 88.31 490 GLU A C 1
ATOM 3855 O O . GLU A 1 490 ? 2.041 23.156 25.844 1 88.31 490 GLU A O 1
ATOM 3860 N N . PRO A 1 491 ? 0.499 24.688 26.344 1 85.31 491 PRO A N 1
ATOM 3861 C CA . PRO A 1 491 ? -0.001 23.812 27.406 1 85.31 491 PRO A CA 1
ATOM 3862 C C . PRO A 1 491 ? -0.593 22.5 26.859 1 85.31 491 PRO A C 1
ATOM 3864 O O . PRO A 1 491 ? -0.659 21.5 27.594 1 85.31 491 PRO A O 1
ATOM 3867 N N . LEU A 1 492 ? -1.01 22.5 25.688 1 84.19 492 LEU A N 1
ATOM 3868 C CA . LEU A 1 492 ? -1.716 21.359 25.125 1 84.19 492 LEU A CA 1
ATOM 3869 C C . LEU A 1 492 ? -0.746 20.422 24.422 1 84.19 492 LEU A C 1
ATOM 3871 O O . LEU A 1 492 ? -1.024 19.219 24.281 1 84.19 492 LEU A O 1
ATOM 3875 N N . ASP A 1 493 ? 0.314 20.906 23.953 1 81.94 493 ASP A N 1
ATOM 3876 C CA . ASP A 1 493 ? 1.27 20.141 23.156 1 81.94 493 ASP A CA 1
ATOM 3877 C C . ASP A 1 493 ? 2.699 20.625 23.406 1 81.94 493 ASP A C 1
ATOM 3879 O O . ASP A 1 493 ? 3.053 21.75 23.031 1 81.94 493 ASP A O 1
ATOM 3883 N N . PRO A 1 494 ? 3.477 19.797 23.859 1 74.19 494 PRO A N 1
ATOM 3884 C CA . PRO A 1 494 ? 4.867 20.188 24.094 1 74.19 494 PRO A CA 1
ATOM 3885 C C . PRO A 1 494 ? 5.617 20.5 22.797 1 74.19 494 PRO A C 1
ATOM 3887 O O . PRO A 1 494 ? 6.574 21.281 22.812 1 74.19 494 PRO A O 1
ATOM 3890 N N . GLY A 1 495 ? 5.262 19.906 21.719 1 77 495 GLY A N 1
ATOM 3891 C CA . GLY A 1 495 ? 5.871 20.219 20.438 1 77 495 GLY A CA 1
ATOM 3892 C C . GLY A 1 495 ? 5.723 21.672 20.047 1 77 495 GLY A C 1
ATOM 3893 O O . GLY A 1 495 ? 6.57 22.219 19.344 1 77 495 GLY A O 1
ATOM 3894 N N . CYS A 1 496 ? 4.742 22.344 20.547 1 85.62 496 CYS A N 1
ATOM 3895 C CA . CYS A 1 496 ? 4.496 23.75 20.234 1 85.62 496 CYS A CA 1
ATOM 3896 C C . CYS A 1 496 ? 5.523 24.656 20.906 1 85.62 496 CYS A C 1
ATOM 3898 O O . CYS A 1 496 ? 5.836 25.734 20.406 1 85.62 496 CYS A O 1
ATOM 3900 N N . THR A 1 497 ? 6.047 24.203 22 1 82.69 497 THR A N 1
ATOM 3901 C CA . THR A 1 497 ? 7.098 24.953 22.672 1 82.69 497 THR A CA 1
ATOM 3902 C C . THR A 1 497 ? 8.359 25 21.812 1 82.69 497 THR A C 1
ATOM 3904 O O . THR A 1 497 ? 8.977 26.062 21.656 1 82.69 497 THR A O 1
ATOM 3907 N N . ARG A 1 498 ? 8.633 23.953 21.234 1 77.56 498 ARG A N 1
ATOM 3908 C CA . ARG A 1 498 ? 9.805 23.875 20.375 1 77.56 498 ARG A CA 1
ATOM 3909 C C . ARG A 1 498 ? 9.625 24.719 19.125 1 77.56 498 ARG A C 1
ATOM 3911 O O . ARG A 1 498 ? 10.555 25.422 18.688 1 77.56 498 ARG A O 1
ATOM 3918 N N . SER A 1 499 ? 8.492 24.562 18.547 1 83.06 499 SER A N 1
ATOM 3919 C CA . SER A 1 499 ? 8.203 25.344 17.344 1 83.06 499 SER A CA 1
ATOM 3920 C C . SER A 1 499 ? 8.273 26.844 17.625 1 83.06 499 SER A C 1
ATOM 3922 O O . SER A 1 499 ? 8.812 27.609 16.828 1 83.06 499 SER A O 1
ATOM 3924 N N . ARG A 1 500 ? 7.762 27.188 18.766 1 88.12 500 ARG A N 1
ATOM 3925 C CA . ARG A 1 500 ? 7.777 28.594 19.141 1 88.12 500 ARG A CA 1
ATOM 3926 C C . ARG A 1 500 ? 9.203 29.094 19.312 1 88.12 500 ARG A C 1
ATOM 3928 O O . ARG A 1 500 ? 9.562 30.172 18.812 1 88.12 500 ARG A O 1
ATOM 3935 N N . LYS A 1 501 ? 10.039 28.328 19.984 1 82.38 501 LYS A N 1
ATOM 3936 C CA . LYS A 1 501 ? 11.422 28.719 20.234 1 82.38 501 LYS A CA 1
ATOM 3937 C C . LYS A 1 501 ? 12.211 28.812 18.938 1 82.38 501 LYS A C 1
ATOM 3939 O O . LYS A 1 501 ? 13.016 29.734 18.766 1 82.38 501 LYS A O 1
ATOM 3944 N N . LEU A 1 502 ? 12 27.859 18.109 1 81.5 502 LEU A N 1
ATOM 3945 C CA . LEU A 1 502 ? 12.672 27.875 16.828 1 81.5 502 LEU A CA 1
ATOM 3946 C C . LEU A 1 502 ? 12.289 29.109 16.031 1 81.5 502 LEU A C 1
ATOM 3948 O O . LEU A 1 502 ? 13.156 29.797 15.461 1 81.5 502 LEU A O 1
ATOM 3952 N N . LEU A 1 503 ? 11.047 29.422 15.977 1 87.5 503 LEU A N 1
ATOM 3953 C CA . LEU A 1 503 ? 10.562 30.562 15.211 1 87.5 503 LEU A CA 1
ATOM 3954 C C . LEU A 1 503 ? 11.07 31.875 15.805 1 87.5 503 LEU A C 1
ATOM 3956 O O . LEU A 1 503 ? 11.406 32.781 15.07 1 87.5 503 LEU A O 1
ATOM 3960 N N . GLN A 1 504 ? 11.102 31.859 17.109 1 86.5 504 GLN A N 1
ATOM 3961 C CA . GLN A 1 504 ? 11.648 33.031 17.766 1 86.5 504 GLN A CA 1
ATOM 3962 C C . GLN A 1 504 ? 13.125 33.219 17.438 1 86.5 504 GLN A C 1
ATOM 3964 O O . GLN A 1 504 ? 13.578 34.344 17.203 1 86.5 504 GLN A O 1
ATOM 3969 N N . GLY A 1 505 ? 13.797 32.125 17.406 1 82 505 GLY A N 1
ATOM 3970 C CA . GLY A 1 505 ? 15.203 32.188 17.031 1 82 505 GLY A CA 1
ATOM 3971 C C . GLY A 1 505 ? 15.414 32.625 15.602 1 82 505 GLY A C 1
ATOM 3972 O O . GLY A 1 505 ? 16.328 33.406 15.32 1 82 505 GLY A O 1
ATOM 3973 N N . LEU A 1 506 ? 14.594 32.156 14.758 1 83.12 506 LEU A N 1
ATOM 3974 C CA . LEU A 1 506 ? 14.695 32.531 13.359 1 83.12 506 LEU A CA 1
ATOM 3975 C C . LEU A 1 506 ? 14.328 34 13.164 1 83.12 506 LEU A C 1
ATOM 3977 O O . LEU A 1 506 ? 14.953 34.688 12.367 1 83.12 506 LEU A O 1
ATOM 3981 N N . LEU A 1 507 ? 13.328 34.406 13.898 1 85.88 507 LEU A N 1
ATOM 3982 C CA . LEU A 1 507 ? 12.891 35.812 13.836 1 85.88 507 LEU A CA 1
ATOM 3983 C C . LEU A 1 507 ? 13.992 36.75 14.312 1 85.88 507 LEU A C 1
ATOM 3985 O O . LEU A 1 507 ? 14.227 37.781 13.703 1 85.88 507 LEU A O 1
ATOM 3989 N N . ASP A 1 508 ? 14.695 36.375 15.312 1 81.62 508 ASP A N 1
ATOM 3990 C CA . ASP A 1 508 ? 15.781 37.156 15.859 1 81.62 508 ASP A CA 1
ATOM 3991 C C . ASP A 1 508 ? 16.953 37.25 14.875 1 81.62 508 ASP A C 1
ATOM 3993 O O . ASP A 1 508 ? 17.641 38.281 14.828 1 81.62 508 ASP A O 1
ATOM 3997 N N . ASN A 1 509 ? 17.141 36.281 14.156 1 76.56 509 ASN A N 1
ATOM 3998 C CA . ASN A 1 509 ? 18.219 36.25 13.18 1 76.56 509 ASN A CA 1
ATOM 3999 C C . ASN A 1 509 ? 17.891 37.125 11.969 1 76.56 509 ASN A C 1
ATOM 4001 O O . ASN A 1 509 ? 18.797 37.562 11.258 1 76.56 509 ASN A O 1
ATOM 4005 N N . THR A 1 510 ? 16.703 37.188 11.594 1 75.69 510 THR A N 1
ATOM 4006 C CA . THR A 1 510 ? 16.312 38.031 10.469 1 75.69 510 THR A CA 1
ATOM 4007 C C . THR A 1 510 ? 16.547 39.5 10.797 1 75.69 510 THR A C 1
ATOM 4009 O O . THR A 1 510 ? 16.766 40.312 9.891 1 75.69 510 THR A O 1
ATOM 4012 N N . GLU A 1 511 ? 16.547 39.906 12.086 1 65.62 511 GLU A N 1
ATOM 4013 C CA . GLU A 1 511 ? 16.812 41.281 12.5 1 65.62 511 GLU A CA 1
ATOM 4014 C C . GLU A 1 511 ? 18.312 41.562 12.445 1 65.62 511 GLU A C 1
ATOM 4016 O O . GLU A 1 511 ? 18.703 42.719 12.141 1 65.62 511 GLU A O 1
ATOM 4021 N N . GLY A 1 512 ? 19.203 40.562 12.695 1 55.47 512 GLY A N 1
ATOM 4022 C CA . GLY A 1 512 ? 20.641 40.75 12.68 1 55.47 512 GLY A CA 1
ATOM 4023 C C . GLY A 1 512 ? 21.25 40.656 11.289 1 55.47 512 GLY A C 1
ATOM 4024 O O . GLY A 1 512 ? 22.453 40.875 11.109 1 55.47 512 GLY A O 1
ATOM 4025 N N . VAL A 1 513 ? 20.75 39.969 10.383 1 50.94 513 VAL A N 1
ATOM 4026 C CA . VAL A 1 513 ? 21.281 39.938 9.023 1 50.94 513 VAL A CA 1
ATOM 4027 C C . VAL A 1 513 ? 21.328 41.344 8.461 1 50.94 513 VAL A C 1
ATOM 4029 O O . VAL A 1 513 ? 20.312 41.875 7.996 1 50.94 513 VAL A O 1
ATOM 4032 N N . GLU A 1 514 ? 21.609 42.469 9.18 1 41.81 514 GLU A N 1
ATOM 4033 C CA . GLU A 1 514 ? 21.984 43.719 8.539 1 41.81 514 GLU A CA 1
ATOM 4034 C C . GLU A 1 514 ? 22.891 43.5 7.336 1 41.81 514 GLU A C 1
ATOM 4036 O O . GLU A 1 514 ? 23.281 42.344 7.07 1 41.81 514 GLU A O 1
ATOM 4041 N N . GLU A 1 515 ? 24.094 44.656 7.27 1 36 515 GLU A N 1
ATOM 4042 C CA . GLU A 1 515 ? 24.891 45.188 6.16 1 36 515 GLU A CA 1
ATOM 4043 C C . GLU A 1 515 ? 25.844 44.125 5.629 1 36 515 GLU A C 1
ATOM 4045 O O . GLU A 1 515 ? 26.922 44.438 5.125 1 36 515 GLU A O 1
ATOM 4050 N N . ASN A 1 516 ? 25.969 43.031 6.082 1 33.97 516 ASN A N 1
ATOM 4051 C CA . ASN A 1 516 ? 27.141 42.438 5.457 1 33.97 516 ASN A CA 1
ATOM 4052 C C . ASN A 1 516 ? 26.984 42.344 3.941 1 33.97 516 ASN A C 1
ATOM 4054 O O . ASN A 1 516 ? 25.922 42 3.432 1 33.97 516 ASN A O 1
ATOM 4058 N N . THR A 1 517 ? 27.797 43.156 3.189 1 33.72 517 THR A N 1
ATOM 4059 C CA . THR A 1 517 ? 28.109 43.188 1.767 1 33.72 517 THR A CA 1
ATOM 4060 C C . THR A 1 517 ? 28.062 41.781 1.176 1 33.72 517 THR A C 1
ATOM 4062 O O . THR A 1 517 ? 28.828 40.906 1.587 1 33.72 517 THR A O 1
ATOM 4065 N N . ALA A 1 518 ? 27.047 41.344 0.62 1 34.78 518 ALA A N 1
ATOM 4066 C CA . ALA A 1 518 ? 26.781 40.188 -0.203 1 34.78 518 ALA A CA 1
ATOM 4067 C C . ALA A 1 518 ? 28 39.812 -1.058 1 34.78 518 ALA A C 1
ATOM 4069 O O . ALA A 1 518 ? 28.375 40.562 -1.963 1 34.78 518 ALA A O 1
ATOM 4070 N N . SER A 1 519 ? 29.094 39.312 -0.521 1 32.25 519 SER A N 1
ATOM 4071 C CA . SER A 1 519 ? 30.062 38.812 -1.491 1 32.25 519 SER A CA 1
ATOM 4072 C C . SER A 1 519 ? 29.375 37.938 -2.545 1 32.25 519 SER A C 1
ATOM 4074 O O . SER A 1 519 ? 28.422 37.219 -2.24 1 32.25 519 SER A O 1
ATOM 4076 N N . PRO A 1 520 ? 29.547 38.25 -3.816 1 33.25 520 PRO A N 1
ATOM 4077 C CA . PRO A 1 520 ? 28.953 37.562 -4.969 1 33.25 520 PRO A CA 1
ATOM 4078 C C . PRO A 1 520 ? 28.984 36.031 -4.82 1 33.25 520 PRO A C 1
ATOM 4080 O O . PRO A 1 520 ? 29.953 35.469 -4.289 1 33.25 520 PRO A O 1
ATOM 4083 N N . ILE A 1 521 ? 27.859 35.438 -4.645 1 35.53 521 ILE A N 1
ATOM 4084 C CA . ILE A 1 521 ? 27.672 33.969 -4.672 1 35.53 521 ILE A CA 1
ATOM 4085 C C . ILE A 1 521 ? 28.562 33.375 -5.742 1 35.53 521 ILE A C 1
ATOM 4087 O O . ILE A 1 521 ? 28.453 33.688 -6.926 1 35.53 521 ILE A O 1
ATOM 4091 N N . PRO A 1 522 ? 29.859 33 -5.418 1 32.16 522 PRO A N 1
ATOM 4092 C CA . PRO A 1 522 ? 30.641 32.406 -6.504 1 32.16 522 PRO A CA 1
ATOM 4093 C C . PRO A 1 522 ? 29.844 31.391 -7.328 1 32.16 522 PRO A C 1
ATOM 4095 O O . PRO A 1 522 ? 28.875 30.812 -6.836 1 32.16 522 PRO A O 1
ATOM 4098 N N . GLU A 1 523 ? 30.047 31.328 -8.617 1 33.16 523 GLU A N 1
ATOM 4099 C CA . GLU A 1 523 ? 29.5 30.453 -9.648 1 33.16 523 GLU A CA 1
ATOM 4100 C C . GLU A 1 523 ? 29.344 29.031 -9.125 1 33.16 523 GLU A C 1
ATOM 4102 O O . GLU A 1 523 ? 28.594 28.234 -9.695 1 33.16 523 GLU A O 1
ATOM 4107 N N . ALA A 1 524 ? 30.25 28.547 -8.18 1 29.89 524 ALA A N 1
ATOM 4108 C CA . ALA A 1 524 ? 30.328 27.125 -7.824 1 29.89 524 ALA A CA 1
ATOM 4109 C C . ALA A 1 524 ? 29.234 26.75 -6.84 1 29.89 524 ALA A C 1
ATOM 4111 O O . ALA A 1 524 ? 29.5 26.406 -5.688 1 29.89 524 ALA A O 1
ATOM 4112 N N . LEU A 1 525 ? 28.219 27.234 -6.801 1 33.47 525 LEU A N 1
ATOM 4113 C CA . LEU A 1 525 ? 27.016 26.953 -6 1 33.47 525 LEU A CA 1
ATOM 4114 C C . LEU A 1 525 ? 26.719 25.453 -5.988 1 33.47 525 LEU A C 1
ATOM 4116 O O . LEU A 1 525 ? 26.172 24.938 -5.02 1 33.47 525 LEU A O 1
ATOM 4120 N N . ASP A 1 526 ? 27.125 24.766 -7.082 1 34.97 526 ASP A N 1
ATOM 4121 C CA . ASP A 1 526 ? 26.844 23.344 -7.234 1 34.97 526 ASP A CA 1
ATOM 4122 C C . ASP A 1 526 ? 27.516 22.531 -6.137 1 34.97 526 ASP A C 1
ATOM 4124 O O . ASP A 1 526 ? 26.906 21.625 -5.566 1 34.97 526 ASP A O 1
ATOM 4128 N N . SER A 1 527 ? 28.891 22.844 -5.914 1 35.12 527 SER A N 1
ATOM 4129 C CA . SER A 1 527 ? 29.734 22 -5.062 1 35.12 527 SER A CA 1
ATOM 4130 C C . SER A 1 527 ? 29.391 22.219 -3.588 1 35.12 527 SER A C 1
ATOM 4132 O O . SER A 1 527 ? 29.5 21.281 -2.787 1 35.12 527 SER A O 1
ATOM 4134 N N . PHE A 1 528 ? 29.125 23.391 -3.195 1 32.12 528 PHE A N 1
ATOM 4135 C CA . PHE A 1 528 ? 28.984 23.719 -1.782 1 32.12 528 PHE A CA 1
ATOM 4136 C C . PHE A 1 528 ? 27.703 23.141 -1.208 1 32.12 528 PHE A C 1
ATOM 4138 O O . PHE A 1 528 ? 27.688 22.656 -0.079 1 32.12 528 PHE A O 1
ATOM 4145 N N . ILE A 1 529 ? 26.672 23.406 -1.918 1 34.5 529 ILE A N 1
ATOM 4146 C CA . ILE A 1 529 ? 25.406 22.844 -1.422 1 34.5 529 ILE A CA 1
ATOM 4147 C C . ILE A 1 529 ? 25.562 21.344 -1.168 1 34.5 529 ILE A C 1
ATOM 4149 O O . ILE A 1 529 ? 25.094 20.828 -0.157 1 34.5 529 ILE A O 1
ATOM 4153 N N . LEU A 1 530 ? 26.422 20.75 -2.062 1 35.16 530 LEU A N 1
ATOM 4154 C CA . LEU A 1 530 ? 26.688 19.328 -1.895 1 35.16 530 LEU A CA 1
ATOM 4155 C C . LEU A 1 530 ? 27.531 19.078 -0.644 1 35.16 530 LEU A C 1
ATOM 4157 O O . LEU A 1 530 ? 27.344 18.078 0.044 1 35.16 530 LEU A O 1
ATOM 4161 N N . GLU A 1 531 ? 28.656 19.906 -0.433 1 36.66 531 GLU A N 1
ATOM 4162 C CA . GLU A 1 531 ? 29.547 19.734 0.714 1 36.66 531 GLU A CA 1
ATOM 4163 C C . GLU A 1 531 ? 28.797 19.938 2.027 1 36.66 531 GLU A C 1
ATOM 4165 O O . GLU A 1 531 ? 29.031 19.203 3 1 36.66 531 GLU A O 1
ATOM 4170 N N . TYR A 1 532 ? 28.188 21.016 2.057 1 32.19 532 TYR A N 1
ATOM 4171 C CA . TYR A 1 532 ? 27.469 21.359 3.275 1 32.19 532 TYR A CA 1
ATOM 4172 C C . TYR A 1 532 ? 26.484 20.266 3.662 1 32.19 532 TYR A C 1
ATOM 4174 O O . TYR A 1 532 ? 26.266 20 4.848 1 32.19 532 TYR A O 1
ATOM 4182 N N . PHE A 1 533 ? 25.797 19.844 2.643 1 34.28 533 PHE A N 1
ATOM 4183 C CA . PHE A 1 533 ? 24.828 18.797 2.939 1 34.28 533 PHE A CA 1
ATOM 4184 C C . PHE A 1 533 ? 25.531 17.453 3.148 1 34.28 533 PHE A C 1
ATOM 4186 O O . PHE A 1 533 ? 24.875 16.422 3.27 1 34.28 533 PHE A O 1
ATOM 4193 N N . GLY A 1 534 ? 26.719 17.359 4.023 1 33.19 534 GLY A N 1
ATOM 4194 C CA . GLY A 1 534 ? 27.547 16.328 4.621 1 33.19 534 GLY A CA 1
ATOM 4195 C C . GLY A 1 534 ? 28.125 15.375 3.604 1 33.19 534 GLY A C 1
ATOM 4196 O O . GLY A 1 534 ? 28.5 14.25 3.943 1 33.19 534 GLY A O 1
ATOM 4197 N N . THR A 1 535 ? 28.312 15.852 2.311 1 29.55 535 THR A N 1
ATOM 4198 C CA . THR A 1 535 ? 29.281 15.023 1.601 1 29.55 535 THR A CA 1
ATOM 4199 C C . THR A 1 535 ? 30.703 15.289 2.115 1 29.55 535 THR A C 1
ATOM 4201 O O . THR A 1 535 ? 31.219 16.391 1.96 1 29.55 535 THR A O 1
ATOM 4204 N N . ASP A 1 536 ? 31.188 14.859 3.236 1 28.28 536 ASP A N 1
ATOM 4205 C CA . ASP A 1 536 ? 32.625 14.695 3.457 1 28.28 536 ASP A CA 1
ATOM 4206 C C . ASP A 1 536 ? 33.312 14.18 2.199 1 28.28 536 ASP A C 1
ATOM 4208 O O . ASP A 1 536 ? 33.312 12.969 1.938 1 28.28 536 ASP A O 1
ATOM 4212 N N . LEU A 1 537 ? 33.375 14.898 1.146 1 25.59 537 LEU A N 1
ATOM 4213 C CA . LEU A 1 537 ? 34.562 14.68 0.309 1 25.59 537 LEU A CA 1
ATOM 4214 C C . LEU A 1 537 ? 35.844 14.992 1.075 1 25.59 537 LEU A C 1
ATOM 4216 O O . LEU A 1 537 ? 36.031 16.125 1.531 1 25.59 537 LEU A O 1
ATOM 4220 N N . VAL A 1 538 ? 36.531 14.023 1.859 1 25.73 538 VAL A N 1
ATOM 4221 C CA . VAL A 1 538 ? 37.906 13.938 2.307 1 25.73 538 VAL A CA 1
ATOM 4222 C C . VAL A 1 538 ? 38.844 14.266 1.146 1 25.73 538 VAL A C 1
ATOM 4224 O O . VAL A 1 538 ? 39 13.461 0.222 1 25.73 538 VAL A O 1
ATOM 4227 N N . TRP A 1 539 ? 38.969 15.398 0.607 1 23.52 539 TRP A N 1
ATOM 4228 C CA . TRP A 1 539 ? 40.188 15.82 -0.077 1 23.52 539 TRP A CA 1
ATOM 4229 C C . TRP A 1 539 ? 41.344 15.93 0.903 1 23.52 539 TRP A C 1
ATOM 4231 O O . TRP A 1 539 ? 41.469 16.906 1.643 1 23.52 539 TRP A O 1
ATOM 4241 N N . GLU A 1 540 ? 41.812 14.945 1.698 1 23.38 540 GLU A N 1
ATOM 4242 C CA . GLU A 1 540 ? 43.188 15.062 2.203 1 23.38 540 GLU A CA 1
ATOM 4243 C C . GLU A 1 540 ? 44.188 15.195 1.059 1 23.38 540 GLU A C 1
ATOM 4245 O O . GLU A 1 540 ? 44.125 14.43 0.094 1 23.38 540 GLU A O 1
ATOM 4250 N N . ASP A 1 541 ? 44.75 16.406 0.797 1 23.78 541 ASP A N 1
ATOM 4251 C CA . ASP A 1 541 ? 46.125 16.625 0.416 1 23.78 541 ASP A CA 1
ATOM 4252 C C . ASP A 1 541 ? 47.062 15.805 1.297 1 23.78 541 ASP A C 1
ATOM 4254 O O . ASP A 1 541 ? 47.281 16.141 2.467 1 23.78 541 ASP A O 1
ATOM 4258 N N . MET A 1 542 ? 47.031 14.438 1.5 1 22.53 542 MET A N 1
ATOM 4259 C CA . MET A 1 542 ? 48.25 13.75 1.89 1 22.53 542 MET A CA 1
ATOM 4260 C C . MET A 1 542 ? 49.406 14.109 0.946 1 22.53 542 MET A C 1
ATOM 4262 O O . MET A 1 542 ? 49.344 13.82 -0.25 1 22.53 542 MET A O 1
ATOM 4266 N N . ASP A 1 543 ? 50.094 15.258 1.17 1 21.59 543 ASP A N 1
ATOM 4267 C CA . ASP A 1 543 ? 51.531 15.445 1.114 1 21.59 543 ASP A CA 1
ATOM 4268 C C . ASP A 1 543 ? 52.281 14.328 1.864 1 21.59 543 ASP A C 1
ATOM 4270 O O . ASP A 1 543 ? 53.469 14.445 2.168 1 21.59 543 ASP A O 1
ATOM 4274 N N . TRP A 1 544 ? 51.719 13.156 2.365 1 20.05 544 TRP A N 1
ATOM 4275 C CA . TRP A 1 544 ? 52.719 12.125 2.688 1 20.05 544 TRP A CA 1
ATOM 4276 C C . TRP A 1 544 ? 53.469 11.672 1.436 1 20.05 544 TRP A C 1
ATOM 4278 O O . TRP A 1 544 ? 53.844 10.5 1.317 1 20.05 544 TRP A O 1
ATOM 4288 N N . LEU A 1 545 ? 53.812 12.5 0.398 1 19.48 545 LEU A N 1
ATOM 4289 C CA . LEU A 1 545 ? 55.094 12.312 -0.267 1 19.48 545 LEU A CA 1
ATOM 4290 C C . LEU A 1 545 ? 56.25 12.391 0.735 1 19.48 545 LEU A C 1
ATOM 4292 O O . LEU A 1 545 ? 57.344 11.891 0.47 1 19.48 545 LEU A O 1
ATOM 4296 N N . GLY A 1 546 ? 56.125 13.242 1.877 1 19.58 546 GLY A N 1
ATOM 4297 C CA . GLY A 1 546 ? 57.406 13.586 2.461 1 19.58 546 GLY A CA 1
ATOM 4298 C C . GLY A 1 546 ? 58.062 12.438 3.232 1 19.58 546 GLY A C 1
ATOM 4299 O O . GLY A 1 546 ? 59.156 12.562 3.746 1 19.58 546 GLY A O 1
ATOM 4300 N N . TYR A 1 547 ? 57.312 11.438 4.02 1 17.97 547 TYR A N 1
ATOM 4301 C CA . TYR A 1 547 ? 58.312 10.586 4.68 1 17.97 547 TYR A CA 1
ATOM 4302 C C . TYR A 1 547 ? 59.031 9.703 3.668 1 17.97 547 TYR A C 1
ATOM 4304 O O . TYR A 1 547 ? 58.5 8.672 3.244 1 17.97 547 TYR A O 1
ATOM 4312 N N . PHE A 1 548 ? 59.625 10.641 2.748 1 17.19 548 PHE A N 1
ATOM 4313 C CA . PHE A 1 548 ? 61.062 10.438 2.518 1 17.19 548 PHE A CA 1
ATOM 4314 C C . PHE A 1 548 ? 61.875 10.883 3.73 1 17.19 548 PHE A C 1
ATOM 4316 O O . PHE A 1 548 ? 61.531 11.875 4.383 1 17.19 548 PHE A O 1
ATOM 4323 N N . MET B 1 1 ? -9.078 33 -43.594 1 27.38 1 MET B N 1
ATOM 4324 C CA . MET B 1 1 ? -10.297 32.625 -42.875 1 27.38 1 MET B CA 1
ATOM 4325 C C . MET B 1 1 ? -10.312 33.25 -41.5 1 27.38 1 MET B C 1
ATOM 4327 O O . MET B 1 1 ? -9.273 33.344 -40.844 1 27.38 1 MET B O 1
ATOM 4331 N N . THR B 1 2 ? -11.289 34.031 -41.188 1 40.09 2 THR B N 1
ATOM 4332 C CA . THR B 1 2 ? -11.352 34.969 -40.094 1 40.09 2 THR B CA 1
ATOM 4333 C C . THR B 1 2 ? -11.383 34.219 -38.75 1 40.09 2 THR B C 1
ATOM 4335 O O . THR B 1 2 ? -11.672 33.031 -38.719 1 40.09 2 THR B O 1
ATOM 4338 N N . ARG B 1 3 ? -10.898 34.938 -37.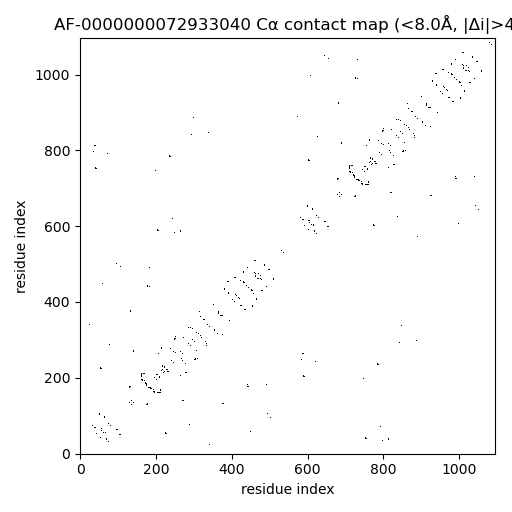781 1 43.69 3 ARG B N 1
ATOM 4339 C CA . ARG B 1 3 ? -10.734 34.531 -36.375 1 43.69 3 ARG B CA 1
ATOM 4340 C C . ARG B 1 3 ? -11.93 33.75 -35.875 1 43.69 3 ARG B C 1
ATOM 4342 O O . ARG B 1 3 ? -11.797 32.906 -35 1 43.69 3 ARG B O 1
ATOM 4349 N N . GLN B 1 4 ? -13.07 34.156 -36.344 1 44.59 4 GLN B N 1
ATOM 4350 C CA . GLN B 1 4 ? -14.383 33.656 -35.938 1 44.59 4 GLN B CA 1
ATOM 4351 C C . GLN B 1 4 ? -14.562 32.188 -36.344 1 44.59 4 GLN B C 1
ATOM 4353 O O . GLN B 1 4 ? -15.117 31.406 -35.594 1 44.59 4 GLN B O 1
ATOM 4358 N N . GLN B 1 5 ? -14.078 31.859 -37.469 1 40.5 5 GLN B N 1
ATOM 4359 C CA . GLN B 1 5 ? -14.398 30.562 -38.094 1 40.5 5 GLN B CA 1
ATOM 4360 C C . GLN B 1 5 ? -13.617 29.438 -37.438 1 40.5 5 GLN B C 1
ATOM 4362 O O . GLN B 1 5 ? -14.031 28.281 -37.5 1 40.5 5 GLN B O 1
ATOM 4367 N N . LEU B 1 6 ? -12.383 29.812 -37 1 38.41 6 LEU B N 1
ATOM 4368 C CA . LEU B 1 6 ? -11.516 28.797 -36.406 1 38.41 6 LEU B CA 1
ATOM 4369 C C . LEU B 1 6 ? -12.086 28.312 -35.062 1 38.41 6 LEU B C 1
ATOM 4371 O O . LEU B 1 6 ? -11.828 27.172 -34.656 1 38.41 6 LEU B O 1
ATOM 4375 N N . LEU B 1 7 ? -12.781 29.25 -34.25 1 38.78 7 LEU B N 1
ATOM 4376 C CA . LEU B 1 7 ? -13.453 28.938 -33 1 38.78 7 LEU B CA 1
ATOM 4377 C C . LEU B 1 7 ? -14.508 27.844 -33.219 1 38.78 7 LEU B C 1
ATOM 4379 O O . LEU B 1 7 ? -14.758 27.031 -32.344 1 38.78 7 LEU B O 1
ATOM 4383 N N . ILE B 1 8 ? -15.148 27.906 -34.344 1 38.28 8 ILE B N 1
ATOM 4384 C CA . ILE B 1 8 ? -16.281 27.016 -34.656 1 38.28 8 ILE B CA 1
ATOM 4385 C C . ILE B 1 8 ? -15.781 25.578 -34.781 1 38.28 8 ILE B C 1
ATOM 4387 O O . ILE B 1 8 ? -16.422 24.656 -34.312 1 38.28 8 ILE B O 1
ATOM 4391 N N . ARG B 1 9 ? -14.656 25.422 -35.531 1 36.84 9 ARG B N 1
ATOM 4392 C CA . ARG B 1 9 ? -14.227 24.062 -35.844 1 36.84 9 ARG B CA 1
ATOM 4393 C C . ARG B 1 9 ? -13.703 23.344 -34.625 1 36.84 9 ARG B C 1
ATOM 4395 O O . ARG B 1 9 ? -13.578 22.109 -34.625 1 36.84 9 ARG B O 1
ATOM 4402 N N . LEU B 1 10 ? -12.961 24.031 -33.688 1 33.72 10 LEU B N 1
ATOM 4403 C CA . LEU B 1 10 ? -12.508 23.453 -32.438 1 33.72 10 LEU B CA 1
ATOM 4404 C C . LEU B 1 10 ? -13.68 22.906 -31.641 1 33.72 10 LEU B C 1
ATOM 4406 O O . LEU B 1 10 ? -13.5 22.047 -30.766 1 33.72 10 LEU B O 1
ATOM 4410 N N . GLN B 1 11 ? -14.852 23.578 -31.609 1 34 11 GLN B N 1
ATOM 4411 C CA . GLN B 1 11 ? -16.094 23.141 -31 1 34 11 GLN B CA 1
ATOM 4412 C C . GLN B 1 11 ? -16.578 21.812 -31.609 1 34 11 GLN B C 1
ATOM 4414 O O . GLN B 1 11 ? -17.516 21.203 -31.109 1 34 11 GLN B O 1
ATOM 4419 N N . ALA B 1 12 ? -16.438 21.734 -32.969 1 28.92 12 ALA B N 1
ATOM 4420 C CA . ALA B 1 12 ? -17.016 20.578 -33.688 1 28.92 12 ALA B CA 1
ATOM 4421 C C . ALA B 1 12 ? -16.359 19.281 -33.219 1 28.92 12 ALA B C 1
ATOM 4423 O O . ALA B 1 12 ? -16.906 18.188 -33.438 1 28.92 12 ALA B O 1
ATOM 4424 N N . SER B 1 13 ? -15.008 19.281 -33.312 1 30.03 13 SER B N 1
ATOM 4425 C CA . SER B 1 13 ? -14.344 18 -33.219 1 30.03 13 SER B CA 1
ATOM 4426 C C . SER B 1 13 ? -14.555 17.375 -31.828 1 30.03 13 SER B C 1
ATOM 4428 O O . SER B 1 13 ? -13.867 16.422 -31.469 1 30.03 13 SER B O 1
ATOM 4430 N N . ASN B 1 14 ? -15.047 18.203 -30.906 1 30.84 14 ASN B N 1
ATOM 4431 C CA . ASN B 1 14 ? -15.445 17.75 -29.578 1 30.84 14 ASN B CA 1
ATOM 4432 C C . ASN B 1 14 ? -16.453 16.594 -29.656 1 30.84 14 ASN B C 1
ATOM 4434 O O . ASN B 1 14 ? -17.359 16.516 -28.828 1 30.84 14 ASN B O 1
ATOM 4438 N N . LYS B 1 15 ? -16.703 16.25 -30.922 1 28.7 15 LYS B N 1
ATOM 4439 C CA . LYS B 1 15 ? -17.766 15.242 -30.938 1 28.7 15 LYS B CA 1
ATOM 4440 C C . LYS B 1 15 ? -17.453 14.102 -29.969 1 28.7 15 LYS B C 1
ATOM 4442 O O . LYS B 1 15 ? -16.359 13.531 -30.016 1 28.7 15 LYS B O 1
ATOM 4447 N N . ALA B 1 16 ? -18.219 14.031 -29.062 1 29.77 16 ALA B N 1
ATOM 4448 C CA . ALA B 1 16 ? -18.312 12.906 -28.141 1 29.77 16 ALA B CA 1
ATOM 4449 C C . ALA B 1 16 ? -18.078 11.586 -28.859 1 29.77 16 ALA B C 1
ATOM 4451 O O . ALA B 1 16 ? -18.703 11.312 -29.891 1 29.77 16 ALA B O 1
ATOM 4452 N N . PRO B 1 17 ? -16.766 11.109 -28.875 1 32.19 17 PRO B N 1
ATOM 4453 C CA . PRO B 1 17 ? -16.672 9.891 -29.688 1 32.19 17 PRO B CA 1
ATOM 4454 C C . PRO B 1 17 ? -17.953 9.07 -29.688 1 32.19 17 PRO B C 1
ATOM 4456 O O . PRO B 1 17 ? -18.734 9.156 -28.734 1 32.19 17 PRO B O 1
ATOM 4459 N N . PRO B 1 18 ? -18.5 8.742 -30.891 1 30.73 18 PRO B N 1
ATOM 4460 C CA . PRO B 1 18 ? -19.766 8.016 -30.969 1 30.73 18 PRO B CA 1
ATOM 4461 C C . PRO B 1 18 ? -19.891 6.93 -29.891 1 30.73 18 PRO B C 1
ATOM 4463 O O . PRO B 1 18 ? -18.875 6.434 -29.391 1 30.73 18 PRO B O 1
ATOM 4466 N N . PRO B 1 19 ? -21.016 6.91 -29.234 1 31.08 19 PRO B N 1
ATOM 4467 C CA . PRO B 1 19 ? -21.344 5.852 -28.281 1 31.08 19 PRO B CA 1
ATOM 4468 C C . PRO B 1 19 ? -20.875 4.477 -28.734 1 31.08 19 PRO B C 1
ATOM 4470 O O . PRO B 1 19 ? -21.094 4.094 -29.891 1 31.08 19 PRO B O 1
ATOM 4473 N N . ALA B 1 20 ? -19.672 4.109 -28.422 1 31.81 20 ALA B N 1
ATOM 4474 C CA . ALA B 1 20 ? -19.188 2.785 -28.797 1 31.81 20 ALA B CA 1
ATOM 4475 C C . ALA B 1 20 ? -20.344 1.811 -29.016 1 31.81 20 ALA B C 1
ATOM 4477 O O . ALA B 1 20 ? -21.156 1.61 -28.125 1 31.81 20 ALA B O 1
ATOM 4478 N N . THR B 1 21 ? -20.812 1.582 -30.109 1 33.34 21 THR B N 1
ATOM 4479 C CA . THR B 1 21 ? -21.922 0.789 -30.641 1 33.34 21 THR B CA 1
ATOM 4480 C C . THR B 1 21 ? -22.062 -0.528 -29.875 1 33.34 21 THR B C 1
ATOM 4482 O O . THR B 1 21 ? -23.156 -0.913 -29.469 1 33.34 21 THR B O 1
ATOM 4485 N N . GLU B 1 22 ? -21.25 -1.652 -30.281 1 34.72 22 GLU B N 1
ATOM 4486 C CA . GLU B 1 22 ? -21.703 -3.016 -30.031 1 34.72 22 GLU B CA 1
ATOM 4487 C C . GLU B 1 22 ? -21.484 -3.416 -28.578 1 34.72 22 GLU B C 1
ATOM 4489 O O . GLU B 1 22 ? -20.391 -3.844 -28.203 1 34.72 22 GLU B O 1
ATOM 4494 N N . THR B 1 23 ? -22.047 -3.031 -27.578 1 40.5 23 THR B N 1
ATOM 4495 C CA . THR B 1 23 ? -22.297 -3.066 -26.141 1 40.5 23 THR B CA 1
ATOM 4496 C C . THR B 1 23 ? -22.562 -4.492 -25.672 1 40.5 23 THR B C 1
ATOM 4498 O O . THR B 1 23 ? -22.703 -4.742 -24.469 1 40.5 23 THR B O 1
ATOM 4501 N N . GLY B 1 24 ? -22.797 -5.457 -26.5 1 39.03 24 GLY B N 1
ATOM 4502 C CA . GLY B 1 24 ? -23.391 -6.73 -26.109 1 39.03 24 GLY B CA 1
ATOM 4503 C C . GLY B 1 24 ? -22.422 -7.617 -25.344 1 39.03 24 GLY B C 1
ATOM 4504 O O . GLY B 1 24 ? -22.828 -8.305 -24.406 1 39.03 24 GLY B O 1
ATOM 4505 N N . SER B 1 25 ? -21.25 -7.812 -25.812 1 44.94 25 SER B N 1
ATOM 4506 C CA . SER B 1 25 ? -20.328 -8.797 -25.266 1 44.94 25 SER B CA 1
ATOM 4507 C C . SER B 1 25 ? -19.766 -8.352 -23.922 1 44.94 25 SER B C 1
ATOM 4509 O O . SER B 1 25 ? -19.547 -9.172 -23.016 1 44.94 25 SER B O 1
ATOM 4511 N N . GLN B 1 26 ? -19.516 -7.07 -23.734 1 49.66 26 GLN B N 1
ATOM 4512 C CA . GLN B 1 26 ? -18.938 -6.484 -22.531 1 49.66 26 GLN B CA 1
ATOM 4513 C C . GLN B 1 26 ? -19.844 -6.711 -21.328 1 49.66 26 GLN B C 1
ATOM 4515 O O . GLN B 1 26 ? -19.359 -6.863 -20.203 1 49.66 26 GLN B O 1
ATOM 4520 N N . ASP B 1 27 ? -21.062 -6.895 -21.625 1 52.69 27 ASP B N 1
ATOM 4521 C CA . ASP B 1 27 ? -22.094 -7.023 -20.594 1 52.69 27 ASP B CA 1
ATOM 4522 C C . ASP B 1 27 ? -22.016 -8.391 -19.922 1 52.69 27 ASP B C 1
ATOM 4524 O O . ASP B 1 27 ? -22.281 -8.508 -18.719 1 52.69 27 ASP B O 1
ATOM 4528 N N . HIS B 1 28 ? -21.391 -9.336 -20.688 1 53.22 28 HIS B N 1
ATOM 4529 C CA . HIS B 1 28 ? -21.453 -10.688 -20.141 1 53.22 28 HIS B CA 1
ATOM 4530 C C . HIS B 1 28 ? -20.375 -10.906 -19.094 1 53.22 28 HIS B C 1
ATOM 4532 O O . HIS B 1 28 ? -20.609 -11.625 -18.109 1 53.22 28 HIS B O 1
ATOM 4538 N N . LEU B 1 29 ? -19.328 -10.281 -19.281 1 56.38 29 LEU B N 1
ATOM 4539 C CA . LEU B 1 29 ? -18.25 -10.508 -18.312 1 56.38 29 LEU B CA 1
ATOM 4540 C C . LEU B 1 29 ? -18.453 -9.68 -17.062 1 56.38 29 LEU B C 1
ATOM 4542 O O . LEU B 1 29 ? -18 -10.062 -15.977 1 56.38 29 LEU B O 1
ATOM 4546 N N . GLN B 1 30 ? -19.125 -8.664 -17.281 1 59.03 30 GLN B N 1
ATOM 4547 C CA . GLN B 1 30 ? -19.359 -7.812 -16.125 1 59.03 30 GLN B CA 1
ATOM 4548 C C . GLN B 1 30 ? -20.188 -8.531 -15.078 1 59.03 30 GLN B C 1
ATOM 4550 O O . GLN B 1 30 ? -20.078 -8.242 -13.883 1 59.03 30 GLN B O 1
ATOM 4555 N N . VAL B 1 31 ? -20.859 -9.539 -15.711 1 48.91 31 VAL B N 1
ATOM 4556 C CA . VAL B 1 31 ? -21.719 -10.32 -14.828 1 48.91 31 VAL B CA 1
ATOM 4557 C C . VAL B 1 31 ? -20.859 -11.195 -13.906 1 48.91 31 VAL B C 1
ATOM 4559 O O . VAL B 1 31 ? -21.297 -11.586 -12.82 1 48.91 31 VAL B O 1
ATOM 4562 N N . LEU B 1 32 ? -19.672 -11.336 -14.359 1 57.59 32 LEU B N 1
ATOM 4563 C CA . LEU B 1 32 ? -18.797 -12.227 -13.602 1 57.59 32 LEU B CA 1
ATOM 4564 C C . LEU B 1 32 ? -18.047 -11.453 -12.516 1 57.59 32 LEU B C 1
ATOM 4566 O O . LEU B 1 32 ? -17.438 -12.062 -11.633 1 57.59 32 LEU B O 1
ATOM 4570 N N . GLU B 1 33 ? -18.156 -10.18 -12.656 1 59.66 33 GLU B N 1
ATOM 4571 C CA . GLU B 1 33 ? -17.578 -9.383 -11.57 1 59.66 33 GLU B CA 1
ATOM 4572 C C . GLU B 1 33 ? -18.406 -9.531 -10.297 1 59.66 33 GLU B C 1
ATOM 4574 O O . GLU B 1 33 ? -19.641 -9.594 -10.344 1 59.66 33 GLU B O 1
ATOM 4579 N N . PRO B 1 34 ? -17.656 -9.75 -9.188 1 57.47 34 PRO B N 1
ATOM 4580 C CA . PRO B 1 34 ? -18.453 -9.789 -7.957 1 57.47 34 PRO B CA 1
ATOM 4581 C C . PRO B 1 34 ? -19.375 -8.594 -7.816 1 57.47 34 PRO B C 1
ATOM 4583 O O . PRO B 1 34 ? -19.016 -7.477 -8.195 1 57.47 34 PRO B O 1
ATOM 4586 N N . SER B 1 35 ? -20.516 -8.883 -7.449 1 55.06 35 SER B N 1
ATOM 4587 C CA . SER B 1 35 ? -21.516 -7.828 -7.309 1 55.06 35 SER B CA 1
ATOM 4588 C C . SER B 1 35 ? -21.047 -6.746 -6.348 1 55.06 35 SER B C 1
ATOM 4590 O O . SER B 1 35 ? -20.328 -7.027 -5.391 1 55.06 35 SER B O 1
ATOM 4592 N N . VAL B 1 36 ? -21.422 -5.691 -6.656 1 53.38 36 VAL B N 1
ATOM 4593 C CA . VAL B 1 36 ? -21.094 -4.516 -5.855 1 53.38 36 VAL B CA 1
ATOM 4594 C C . VAL B 1 36 ? -21.688 -4.656 -4.457 1 53.38 36 VAL B C 1
ATOM 4596 O O . VAL B 1 36 ? -21.188 -4.062 -3.5 1 53.38 36 VAL B O 1
ATOM 4599 N N . GLU B 1 37 ? -22.609 -5.605 -4.367 1 49.47 37 GLU B N 1
ATOM 4600 C CA . GLU B 1 37 ? -23.297 -5.781 -3.094 1 49.47 37 GLU B CA 1
ATOM 4601 C C . GLU B 1 37 ? -22.641 -6.859 -2.246 1 49.47 37 GLU B C 1
ATOM 4603 O O . GLU B 1 37 ? -22.984 -7.035 -1.074 1 49.47 37 GLU B O 1
ATOM 4608 N N . GLN B 1 38 ? -21.719 -7.449 -2.912 1 56.09 38 GLN B N 1
ATOM 4609 C CA . GLN B 1 38 ? -21.109 -8.57 -2.205 1 56.09 38 GLN B CA 1
ATOM 4610 C C . GLN B 1 38 ? -20.219 -8.078 -1.065 1 56.09 38 GLN B C 1
ATOM 4612 O O . GLN B 1 38 ? -19.469 -7.109 -1.226 1 56.09 38 GLN B O 1
ATOM 4617 N N . ASN B 1 39 ? -20.594 -8.617 0.127 1 56 39 ASN B N 1
ATOM 4618 C CA . ASN B 1 39 ? -19.812 -8.328 1.328 1 56 39 ASN B CA 1
ATOM 4619 C C . ASN B 1 39 ? -18.672 -9.328 1.519 1 56 39 ASN B C 1
ATOM 4621 O O . ASN B 1 39 ? -18.875 -10.531 1.355 1 56 39 ASN B O 1
ATOM 4625 N N . PHE B 1 40 ? -17.547 -8.828 1.614 1 65 40 PHE B N 1
ATOM 4626 C CA . PHE B 1 40 ? -16.406 -9.711 1.772 1 65 40 PHE B CA 1
ATOM 4627 C C . PHE B 1 40 ? -15.891 -9.68 3.211 1 65 40 PHE B C 1
ATOM 4629 O O . PHE B 1 40 ? -15.719 -8.609 3.795 1 65 40 PHE B O 1
ATOM 4636 N N . THR B 1 41 ? -15.891 -10.836 3.908 1 63.5 41 THR B N 1
ATOM 4637 C CA . THR B 1 41 ? -15.273 -11.008 5.219 1 63.5 41 THR B CA 1
ATOM 4638 C C . THR B 1 41 ? -14.383 -12.242 5.238 1 63.5 41 THR B C 1
ATOM 4640 O O . THR B 1 41 ? -14.688 -13.25 4.594 1 63.5 41 THR B O 1
ATOM 4643 N N . TRP B 1 42 ? -13.266 -12.148 5.773 1 65.25 42 TRP B N 1
ATOM 4644 C CA . TRP B 1 42 ? -12.398 -13.312 5.891 1 65.25 42 TRP B CA 1
ATOM 4645 C C . TRP B 1 42 ? -11.641 -13.297 7.219 1 65.25 42 TRP B C 1
ATOM 4647 O O . TRP B 1 42 ? -11.586 -12.266 7.891 1 65.25 42 TRP B O 1
ATOM 4657 N N . ASP B 1 43 ? -11.172 -14.477 7.766 1 67.69 43 ASP B N 1
ATOM 4658 C CA . ASP B 1 43 ? -10.344 -14.602 8.961 1 67.69 43 ASP B CA 1
ATOM 4659 C C . ASP B 1 43 ? -9.117 -15.477 8.688 1 67.69 43 ASP B C 1
ATOM 4661 O O . ASP B 1 43 ? -9.195 -16.703 8.758 1 67.69 43 ASP B O 1
ATOM 4665 N N . GLU B 1 44 ? -8.07 -14.938 8.375 1 68.31 44 GLU B N 1
ATOM 4666 C CA . GLU B 1 44 ? -6.809 -15.641 8.156 1 68.31 44 GLU B CA 1
ATOM 4667 C C . GLU B 1 44 ? -5.98 -15.711 9.438 1 68.31 44 GLU B C 1
ATOM 4669 O O . GLU B 1 44 ? -4.852 -16.203 9.422 1 68.31 44 GLU B O 1
ATOM 4674 N N . VAL B 1 45 ? -6.52 -15.156 10.633 1 64.88 45 VAL B N 1
ATOM 4675 C CA . VAL B 1 45 ? -5.766 -15.023 11.875 1 64.88 45 VAL B CA 1
ATOM 4676 C C . VAL B 1 45 ? -5.977 -16.266 12.742 1 64.88 45 VAL B C 1
ATOM 4678 O O . VAL B 1 45 ? -5.027 -16.781 13.336 1 64.88 45 VAL B O 1
ATOM 4681 N N . SER B 1 46 ? -7.359 -16.516 13.117 1 55.28 46 SER B N 1
ATOM 4682 C CA . SER B 1 46 ? -7.695 -17.578 14.07 1 55.28 46 SER B CA 1
ATOM 4683 C C . SER B 1 46 ? -7.027 -18.891 13.695 1 55.28 46 SER B C 1
ATOM 4685 O O . SER B 1 46 ? -7.012 -19.281 12.523 1 55.28 46 SER B O 1
ATOM 4687 N N . GLU B 1 47 ? -6.023 -19.203 14.508 1 51.19 47 GLU B N 1
ATOM 4688 C CA . GLU B 1 47 ? -5.406 -20.516 14.383 1 51.19 47 GLU B CA 1
ATOM 4689 C C . GLU B 1 47 ? -6.441 -21.625 14.539 1 51.19 47 GLU B C 1
ATOM 4691 O O . GLU B 1 47 ? -6.156 -22.797 14.25 1 51.19 47 GLU B O 1
ATOM 4696 N N . THR B 1 48 ? -7.441 -21.328 15.398 1 40.75 48 THR B N 1
ATOM 4697 C CA . THR B 1 48 ? -8.375 -22.391 15.727 1 40.75 48 THR B CA 1
ATOM 4698 C C . THR B 1 48 ? -8.93 -23.047 14.461 1 40.75 48 THR B C 1
ATOM 4700 O O . THR B 1 48 ? -9.516 -24.125 14.516 1 40.75 48 THR B O 1
ATOM 4703 N N . GLU B 1 49 ? -9.617 -22.219 13.758 1 38.47 49 GLU B N 1
ATOM 4704 C CA . GLU B 1 49 ? -10.227 -23.031 12.703 1 38.47 49 GLU B CA 1
ATOM 4705 C C . GLU B 1 49 ? -9.18 -23.781 11.898 1 38.47 49 GLU B C 1
ATOM 4707 O O . GLU B 1 49 ? -8.055 -23.297 11.727 1 38.47 49 GLU B O 1
ATOM 4712 N N . SER B 1 50 ? -9.398 -25.031 11.672 1 34.47 50 SER B N 1
ATOM 4713 C CA . SER B 1 50 ? -8.555 -26.047 11.047 1 34.47 50 SER B CA 1
ATOM 4714 C C . SER B 1 50 ? -7.695 -25.453 9.938 1 34.47 50 SER B C 1
ATOM 4716 O O . SER B 1 50 ? -8.188 -24.688 9.102 1 34.47 50 SER B O 1
ATOM 4718 N N . GLU B 1 51 ? -6.293 -25.219 10.219 1 36.19 51 GLU B N 1
ATOM 4719 C CA . GLU B 1 51 ? -5.238 -24.953 9.25 1 36.19 51 GLU B CA 1
ATOM 4720 C C . GLU B 1 51 ? -5.75 -25.125 7.82 1 36.19 51 GLU B C 1
ATOM 4722 O O . GLU B 1 51 ? -5.266 -24.469 6.898 1 36.19 51 GLU B O 1
ATOM 4727 N N . THR B 1 52 ? -6.363 -26.25 7.641 1 33.16 52 THR B N 1
ATOM 4728 C CA . THR B 1 52 ? -6.816 -26.844 6.387 1 33.16 52 THR B CA 1
ATOM 4729 C C . THR B 1 52 ? -7.863 -25.953 5.719 1 33.16 52 THR B C 1
ATOM 4731 O O . THR B 1 52 ? -8.203 -26.156 4.551 1 33.16 52 THR B O 1
ATOM 4734 N N . SER B 1 53 ? -8.742 -25.406 6.477 1 36.97 53 SER B N 1
ATOM 4735 C CA . SER B 1 53 ? -9.984 -24.891 5.91 1 36.97 53 SER B CA 1
ATOM 4736 C C . SER B 1 53 ? -9.766 -23.562 5.207 1 36.97 53 SER B C 1
ATOM 4738 O O . SER B 1 53 ? -10.602 -23.125 4.418 1 36.97 53 SER B O 1
ATOM 4740 N N . ARG B 1 54 ? -8.914 -22.719 5.777 1 40.12 54 ARG B N 1
ATOM 4741 C CA . ARG B 1 54 ? -9.125 -21.297 5.523 1 40.12 54 ARG B CA 1
ATOM 4742 C C . ARG B 1 54 ? -8.938 -20.969 4.047 1 40.12 54 ARG B C 1
ATOM 4744 O O . ARG B 1 54 ? -9.914 -20.781 3.318 1 40.12 54 ARG B O 1
ATOM 4751 N N . VAL B 1 55 ? -8.125 -19.75 3.865 1 40.34 55 VAL B N 1
ATOM 4752 C CA . VAL B 1 55 ? -8.016 -18.734 2.822 1 40.34 55 VAL B CA 1
ATOM 4753 C C . VAL B 1 55 ? -7.293 -19.312 1.609 1 40.34 55 VAL B C 1
ATOM 4755 O O . VAL B 1 55 ? -7.301 -18.719 0.53 1 40.34 55 VAL B O 1
ATOM 4758 N N . ALA B 1 56 ? -6.262 -20.188 1.871 1 42.41 56 ALA B N 1
ATOM 4759 C CA . ALA B 1 56 ? -5.355 -20.609 0.805 1 42.41 56 ALA B CA 1
ATOM 4760 C C . ALA B 1 56 ? -6.125 -20.953 -0.468 1 42.41 56 ALA B C 1
ATOM 4762 O O . ALA B 1 56 ? -5.566 -20.938 -1.565 1 42.41 56 ALA B O 1
ATOM 4763 N N . ASP B 1 57 ? -7.23 -21.625 -0.235 1 44.84 57 ASP B N 1
ATOM 4764 C CA . ASP B 1 57 ? -8.031 -22.094 -1.355 1 44.84 57 ASP B CA 1
ATOM 4765 C C . ASP B 1 57 ? -8.578 -20.938 -2.18 1 44.84 57 ASP B C 1
ATOM 4767 O O . ASP B 1 57 ? -9.336 -21.141 -3.131 1 44.84 57 ASP B O 1
ATOM 4771 N N . ASP B 1 58 ? -8.43 -19.797 -1.624 1 48.16 58 ASP B N 1
ATOM 4772 C CA . ASP B 1 58 ? -9.039 -18.656 -2.289 1 48.16 58 ASP B CA 1
ATOM 4773 C C . ASP B 1 58 ? -8.344 -18.344 -3.615 1 48.16 58 ASP B C 1
ATOM 4775 O O . ASP B 1 58 ? -9 -18.031 -4.605 1 48.16 58 ASP B O 1
ATOM 4779 N N . VAL B 1 59 ? -6.961 -18.453 -3.508 1 49.44 59 VAL B N 1
ATOM 4780 C CA . VAL B 1 59 ? -6.312 -18.031 -4.746 1 49.44 59 VAL B CA 1
ATOM 4781 C C . VAL B 1 59 ? -6.641 -19.031 -5.859 1 49.44 59 VAL B C 1
ATOM 4783 O O . VAL B 1 59 ? -6.883 -18.641 -7 1 49.44 59 VAL B O 1
ATOM 4786 N N . ASN B 1 60 ? -6.469 -20.312 -5.406 1 48.34 60 ASN B N 1
ATOM 4787 C CA . ASN B 1 60 ? -6.816 -21.312 -6.406 1 48.34 60 ASN B CA 1
ATOM 4788 C C . ASN B 1 60 ? -8.305 -21.656 -6.363 1 48.34 60 ASN B C 1
ATOM 4790 O O . ASN B 1 60 ? -8.781 -22.469 -7.16 1 48.34 60 ASN B O 1
ATOM 4794 N N . GLY B 1 61 ? -9.055 -20.688 -5.609 1 49.88 61 GLY B N 1
ATOM 4795 C CA . GLY B 1 61 ? -10.492 -20.906 -5.598 1 49.88 61 GLY B CA 1
ATOM 4796 C C . GLY B 1 61 ? -10.898 -22.25 -5.027 1 49.88 61 GLY B C 1
ATOM 4797 O O . GLY B 1 61 ? -12.008 -22.719 -5.27 1 49.88 61 GLY B O 1
ATOM 4798 N N . LEU B 1 62 ? -9.93 -22.953 -4.578 1 44.62 62 LEU B N 1
ATOM 4799 C CA . LEU B 1 62 ? -10.211 -24.328 -4.203 1 44.62 62 LEU B CA 1
ATOM 4800 C C . LEU B 1 62 ? -11.133 -24.391 -2.984 1 44.62 62 LEU B C 1
ATOM 4802 O O . LEU B 1 62 ? -11.664 -25.453 -2.648 1 44.62 62 LEU B O 1
ATOM 4806 N N . ALA B 1 63 ? -11.031 -23.266 -2.182 1 43.78 63 ALA B N 1
ATOM 4807 C CA . ALA B 1 63 ? -12.078 -23.281 -1.166 1 43.78 63 ALA B CA 1
ATOM 4808 C C . ALA B 1 63 ? -13.461 -23.125 -1.8 1 43.78 63 ALA B C 1
ATOM 4810 O O . ALA B 1 63 ? -14.148 -22.125 -1.558 1 43.78 63 ALA B O 1
ATOM 4811 N N . PHE B 1 64 ? -13.617 -23.484 -2.928 1 41.69 64 PHE B N 1
ATOM 4812 C CA . PHE B 1 64 ? -14.852 -23.406 -3.697 1 41.69 64 PHE B CA 1
ATOM 4813 C C . PHE B 1 64 ? -16.062 -23.75 -2.826 1 41.69 64 PHE B C 1
ATOM 4815 O O . PHE B 1 64 ? -16.953 -24.484 -3.256 1 41.69 64 PHE B O 1
ATOM 4822 N N . SER B 1 65 ? -15.781 -23.734 -1.568 1 41.78 65 SER B N 1
ATOM 4823 C CA . SER B 1 65 ? -17.062 -23.812 -0.862 1 41.78 65 SER B CA 1
ATOM 4824 C C . SER B 1 65 ? -17.844 -22.5 -0.989 1 41.78 65 SER B C 1
ATOM 4826 O O . SER B 1 65 ? -17.266 -21.438 -1.159 1 41.78 65 SER B O 1
ATOM 4828 N N . ARG B 1 66 ? -19.141 -22.547 -1.294 1 42.59 66 ARG B N 1
ATOM 4829 C CA . ARG B 1 66 ? -20.062 -21.422 -1.392 1 42.59 66 ARG B CA 1
ATOM 4830 C C . ARG B 1 66 ? -19.625 -20.281 -0.5 1 42.59 66 ARG B C 1
ATOM 4832 O O . ARG B 1 66 ? -19.734 -19.109 -0.881 1 42.59 66 ARG B O 1
ATOM 4839 N N . GLN B 1 67 ? -19.172 -20.609 0.602 1 42.47 67 GLN B N 1
ATOM 4840 C CA . GLN B 1 67 ? -18.828 -19.609 1.611 1 42.47 67 GLN B CA 1
ATOM 4841 C C . GLN B 1 67 ? -17.5 -18.938 1.283 1 42.47 67 GLN B C 1
ATOM 4843 O O . GLN B 1 67 ? -17.281 -17.766 1.616 1 42.47 67 GLN B O 1
ATOM 4848 N N . SER B 1 68 ? -16.672 -19.625 0.449 1 48.25 68 SER B N 1
ATOM 4849 C CA . SER B 1 68 ? -15.289 -19.203 0.212 1 48.25 68 SER B CA 1
ATOM 4850 C C . SER B 1 68 ? -15.219 -18.141 -0.869 1 48.25 68 SER B C 1
ATOM 4852 O O . SER B 1 68 ? -14.383 -17.234 -0.802 1 48.25 68 SER B O 1
ATOM 4854 N N . LEU B 1 69 ? -16.188 -18.25 -1.89 1 47.94 69 LEU B N 1
ATOM 4855 C CA . LEU B 1 69 ? -16.188 -17.266 -2.969 1 47.94 69 LEU B CA 1
ATOM 4856 C C . LEU B 1 69 ? -16.453 -15.867 -2.428 1 47.94 69 LEU B C 1
ATOM 4858 O O . LEU B 1 69 ? -16.203 -14.883 -3.119 1 47.94 69 LEU B O 1
ATOM 4862 N N . ASN B 1 70 ? -16.828 -15.867 -1.103 1 54.31 70 ASN B N 1
ATOM 4863 C CA . ASN B 1 70 ? -17.172 -14.578 -0.51 1 54.31 70 ASN B CA 1
ATOM 4864 C C . ASN B 1 70 ? -16.109 -14.102 0.462 1 54.31 70 ASN B C 1
ATOM 4866 O O . ASN B 1 70 ? -16.359 -13.234 1.303 1 54.31 70 ASN B O 1
ATOM 4870 N N . ALA B 1 71 ? -14.961 -14.789 0.221 1 63.69 71 ALA B N 1
ATOM 4871 C CA . ALA B 1 71 ? -13.992 -14.469 1.269 1 63.69 71 ALA B CA 1
ATOM 4872 C C . ALA B 1 71 ? -13.336 -13.117 1.011 1 63.69 71 ALA B C 1
ATOM 4874 O O . ALA B 1 71 ? -13.289 -12.266 1.896 1 63.69 71 ALA B O 1
ATOM 4875 N N . SER B 1 72 ? -12.82 -12.867 -0.189 1 71.38 72 SER B N 1
ATOM 4876 C CA . SER B 1 72 ? -12.211 -11.578 -0.489 1 71.38 72 SER B CA 1
ATOM 4877 C C . SER B 1 72 ? -12.438 -11.188 -1.946 1 71.38 72 SER B C 1
ATOM 4879 O O . SER B 1 72 ? -12.828 -12.023 -2.766 1 71.38 72 SER B O 1
ATOM 4881 N N . TYR B 1 73 ? -12.414 -9.984 -2.193 1 71.44 73 TYR B N 1
ATOM 4882 C CA . TYR B 1 73 ? -12.594 -9.531 -3.568 1 71.44 73 TYR B CA 1
ATOM 4883 C C . TYR B 1 73 ? -11.5 -10.102 -4.473 1 71.44 73 TYR B C 1
ATOM 4885 O O . TYR B 1 73 ? -10.312 -9.906 -4.215 1 71.44 73 TYR B O 1
ATOM 4893 N N . LEU B 1 74 ? -11.969 -10.812 -5.426 1 71.25 74 LEU B N 1
ATOM 4894 C CA . LEU B 1 74 ? -11.117 -11.32 -6.5 1 71.25 74 LEU B CA 1
ATOM 4895 C C . LEU B 1 74 ? -11.625 -10.836 -7.859 1 71.25 74 LEU B C 1
ATOM 4897 O O . LEU B 1 74 ? -12.812 -10.945 -8.156 1 71.25 74 LEU B O 1
ATOM 4901 N N . GLY B 1 75 ? -10.875 -10.336 -8.688 1 72.5 75 GLY B N 1
ATOM 4902 C CA . GLY B 1 75 ? -11.258 -9.75 -9.969 1 72.5 75 GLY B CA 1
ATOM 4903 C C . GLY B 1 75 ? -11.609 -10.789 -11.016 1 72.5 75 GLY B C 1
ATOM 4904 O O . GLY B 1 75 ? -11.508 -11.992 -10.758 1 72.5 75 GLY B O 1
ATOM 4905 N N . ILE B 1 76 ? -12.008 -10.359 -12.133 1 70.69 76 ILE B N 1
ATOM 4906 C CA . ILE B 1 76 ? -12.5 -11.188 -13.234 1 70.69 76 ILE B CA 1
ATOM 4907 C C . ILE B 1 76 ? -11.367 -12.062 -13.766 1 70.69 76 ILE B C 1
ATOM 4909 O O . ILE B 1 76 ? -11.609 -13.148 -14.305 1 70.69 76 ILE B O 1
ATOM 4913 N N . SER B 1 77 ? -10.156 -11.648 -13.547 1 74.62 77 SER B N 1
ATOM 4914 C CA . SER B 1 77 ? -9.023 -12.391 -14.086 1 74.62 77 SER B CA 1
ATOM 4915 C C . SER B 1 77 ? -8.562 -13.477 -13.125 1 74.62 77 SER B C 1
ATOM 4917 O O . SER B 1 77 ? -7.617 -14.211 -13.414 1 74.62 77 SER B O 1
ATOM 4919 N N . SER B 1 78 ? -9.305 -13.648 -12.078 1 76.19 78 SER B N 1
ATOM 4920 C CA . SER B 1 78 ? -8.891 -14.594 -11.055 1 76.19 78 SER B CA 1
ATOM 4921 C C . SER B 1 78 ? -9.422 -15.992 -11.336 1 76.19 78 SER B C 1
ATOM 4923 O O . SER B 1 78 ? -10.32 -16.156 -12.172 1 76.19 78 SER B O 1
ATOM 4925 N N . VAL B 1 79 ? -8.867 -16.984 -10.688 1 76.38 79 VAL B N 1
ATOM 4926 C CA . VAL B 1 79 ? -9.18 -18.391 -10.875 1 76.38 79 VAL B CA 1
ATOM 4927 C C . VAL B 1 79 ? -10.625 -18.672 -10.461 1 76.38 79 VAL B C 1
ATOM 4929 O O . VAL B 1 79 ? -11.359 -19.375 -11.156 1 76.38 79 VAL B O 1
ATOM 4932 N N . PRO B 1 80 ? -11.102 -18.047 -9.422 1 72.69 80 PRO B N 1
ATOM 4933 C CA . PRO B 1 80 ? -12.484 -18.328 -9.031 1 72.69 80 PRO B CA 1
ATOM 4934 C C . PRO B 1 80 ? -13.492 -17.938 -10.117 1 72.69 80 PRO B C 1
ATOM 4936 O O . PRO B 1 80 ? -14.562 -18.547 -10.195 1 72.69 80 PRO B O 1
ATOM 4939 N N . THR B 1 81 ? -13.18 -17.047 -10.906 1 76.31 81 THR B N 1
ATOM 4940 C CA . THR B 1 81 ? -14.07 -16.688 -12 1 76.31 81 THR B CA 1
ATOM 4941 C C . THR B 1 81 ? -14.25 -17.859 -12.969 1 76.31 81 THR B C 1
ATOM 4943 O O . THR B 1 81 ? -15.359 -18.094 -13.461 1 76.31 81 THR B O 1
ATOM 4946 N N . ILE B 1 82 ? -13.164 -18.594 -13.25 1 79.75 82 ILE B N 1
ATOM 4947 C CA . ILE B 1 82 ? -13.25 -19.781 -14.117 1 79.75 82 ILE B CA 1
ATOM 4948 C C . ILE B 1 82 ? -14.156 -20.828 -13.469 1 79.75 82 ILE B C 1
ATOM 4950 O O . ILE B 1 82 ? -15.008 -21.422 -14.141 1 79.75 82 ILE B O 1
ATOM 4954 N N . LEU B 1 83 ? -13.938 -20.938 -12.227 1 76.69 83 LEU B N 1
ATOM 4955 C CA . LEU B 1 83 ? -14.711 -21.938 -11.492 1 76.69 83 LEU B CA 1
ATOM 4956 C C . LEU B 1 83 ? -16.188 -21.578 -11.469 1 76.69 83 LEU B C 1
ATOM 4958 O O . LEU B 1 83 ? -17.047 -22.453 -11.547 1 76.69 83 LEU B O 1
ATOM 4962 N N . LYS B 1 84 ? -16.453 -20.312 -11.398 1 75.44 84 LYS B N 1
ATOM 4963 C CA . LYS B 1 84 ? -17.828 -19.844 -11.438 1 75.44 84 LYS B CA 1
ATOM 4964 C C . LYS B 1 84 ? -18.5 -20.203 -12.766 1 75.44 84 LYS B C 1
ATOM 4966 O O . LYS B 1 84 ? -19.656 -20.625 -12.797 1 75.44 84 LYS B O 1
ATOM 4971 N N . VAL B 1 85 ? -17.766 -20.047 -13.773 1 78.31 85 VAL B N 1
ATOM 4972 C CA . VAL B 1 85 ? -18.297 -20.344 -15.102 1 78.31 85 VAL B CA 1
ATOM 4973 C C . VAL B 1 85 ? -18.5 -21.859 -15.242 1 78.31 85 VAL B C 1
ATOM 4975 O O . VAL B 1 85 ? -19.5 -22.312 -15.781 1 78.31 85 VAL B O 1
ATOM 4978 N N . ILE B 1 86 ? -17.578 -22.609 -14.719 1 79.44 86 ILE B N 1
ATOM 4979 C CA . ILE B 1 86 ? -17.672 -24.062 -14.766 1 79.44 86 ILE B CA 1
ATOM 4980 C C . ILE B 1 86 ? -18.906 -24.516 -13.977 1 79.44 86 ILE B C 1
ATOM 4982 O O . ILE B 1 86 ? -19.656 -25.375 -14.438 1 79.44 86 ILE B O 1
ATOM 4986 N N . ALA B 1 87 ? -19.047 -23.906 -12.852 1 75.25 87 ALA B N 1
ATOM 4987 C CA . ALA B 1 87 ? -20.203 -24.25 -12.008 1 75.25 87 ALA B CA 1
ATOM 4988 C C . ALA B 1 87 ? -21.516 -23.875 -12.688 1 75.25 87 ALA B C 1
ATOM 4990 O O . ALA B 1 87 ? -22.531 -24.562 -12.508 1 75.25 87 ALA B O 1
ATOM 4991 N N . HIS B 1 88 ? -21.438 -22.844 -13.414 1 74.81 88 HIS B N 1
ATOM 4992 C CA . HIS B 1 88 ? -22.609 -22.406 -14.156 1 74.81 88 HIS B CA 1
ATOM 4993 C C . HIS B 1 88 ? -22.953 -23.375 -15.273 1 74.81 88 HIS B C 1
ATOM 4995 O O . HIS B 1 88 ? -24.141 -23.641 -15.531 1 74.81 88 HIS B O 1
ATOM 5001 N N . LEU B 1 89 ? -22.031 -23.844 -15.906 1 77.12 89 LEU B N 1
ATOM 5002 C CA . LEU B 1 89 ? -22.219 -24.734 -17.047 1 77.12 89 LEU B CA 1
ATOM 5003 C C . LEU B 1 89 ? -22.594 -26.141 -16.562 1 77.12 89 LEU B C 1
ATOM 5005 O O . LEU B 1 89 ? -23.281 -26.875 -17.281 1 77.12 89 LEU B O 1
ATOM 5009 N N . SER B 1 90 ? -22.094 -26.453 -15.43 1 73.56 90 SER B N 1
ATOM 5010 C CA . SER B 1 90 ? -22.375 -27.781 -14.891 1 73.56 90 SER B CA 1
ATOM 5011 C C . SER B 1 90 ? -22.719 -27.719 -13.406 1 73.56 90 SER B C 1
ATOM 5013 O O . SER B 1 90 ? -21.875 -27.922 -12.547 1 73.56 90 SER B O 1
ATOM 5015 N N . PRO B 1 91 ? -23.953 -27.453 -13.188 1 65.5 91 PRO B N 1
ATOM 5016 C CA . PRO B 1 91 ? -24.375 -27.312 -11.797 1 65.5 91 PRO B CA 1
ATOM 5017 C C . PRO B 1 91 ? -24.109 -28.547 -10.953 1 65.5 91 PRO B C 1
ATOM 5019 O O . PRO B 1 91 ? -23.984 -28.453 -9.727 1 65.5 91 PRO B O 1
ATOM 5022 N N . HIS B 1 92 ? -24.031 -29.672 -11.609 1 61 92 HIS B N 1
ATOM 5023 C CA . HIS B 1 92 ? -23.75 -30.906 -10.875 1 61 92 HIS B CA 1
ATOM 5024 C C . HIS B 1 92 ? -22.359 -30.875 -10.258 1 61 92 HIS B C 1
ATOM 5026 O O . HIS B 1 92 ? -22.094 -31.578 -9.273 1 61 92 HIS B O 1
ATOM 5032 N N . VAL B 1 93 ? -21.547 -30.109 -10.891 1 60.25 93 VAL B N 1
ATOM 5033 C CA . VAL B 1 93 ? -20.172 -29.984 -10.406 1 60.25 93 VAL B CA 1
ATOM 5034 C C . VAL B 1 93 ? -20.172 -29.375 -9.008 1 60.25 93 VAL B C 1
ATOM 5036 O O . VAL B 1 93 ? -19.297 -29.672 -8.188 1 60.25 93 VAL B O 1
ATOM 5039 N N . GLN B 1 94 ? -21.203 -28.578 -8.773 1 58.03 94 GLN B N 1
ATOM 5040 C CA . GLN B 1 94 ? -21.281 -27.953 -7.457 1 58.03 94 GLN B CA 1
ATOM 5041 C C . GLN B 1 94 ? -21.469 -29 -6.367 1 58.03 94 GLN B C 1
ATOM 5043 O O . GLN B 1 94 ? -21.031 -28.812 -5.23 1 58.03 94 GLN B O 1
ATOM 5048 N N . GLN B 1 95 ? -22.234 -30.062 -6.801 1 52.59 95 GLN B N 1
ATOM 5049 C CA . GLN B 1 95 ? -22.516 -31.125 -5.844 1 52.59 95 GLN B CA 1
ATOM 5050 C C . GLN B 1 95 ? -21.266 -31.922 -5.527 1 52.59 95 GLN B C 1
ATOM 5052 O O . GLN B 1 95 ? -21.172 -32.562 -4.469 1 52.59 95 GLN B O 1
ATOM 5057 N N . ARG B 1 96 ? -20.375 -31.906 -6.406 1 48.56 96 ARG B N 1
ATOM 5058 C CA . ARG B 1 96 ? -19.188 -32.75 -6.238 1 48.56 96 ARG B CA 1
ATOM 5059 C C . ARG B 1 96 ? -18.047 -31.953 -5.613 1 48.56 96 ARG B C 1
ATOM 5061 O O . ARG B 1 96 ? -17 -32.531 -5.273 1 48.56 96 ARG B O 1
ATOM 5068 N N . VAL B 1 97 ? -18.203 -30.75 -5.66 1 50.97 97 VAL B N 1
ATOM 5069 C CA . VAL B 1 97 ? -17.188 -29.938 -4.973 1 50.97 97 VAL B CA 1
ATOM 5070 C C . VAL B 1 97 ? -17.344 -30.109 -3.465 1 50.97 97 VAL B C 1
ATOM 5072 O O . VAL B 1 97 ? -18.438 -29.984 -2.924 1 50.97 97 VAL B O 1
ATOM 5075 N N . PRO B 1 98 ? -16.453 -31.109 -2.783 1 44.56 98 PRO B N 1
ATOM 5076 C CA . PRO B 1 98 ? -16.594 -31.391 -1.353 1 44.56 98 PRO B CA 1
ATOM 5077 C C . PRO B 1 98 ? -17.141 -30.203 -0.565 1 44.56 98 PRO B C 1
ATOM 5079 O O . PRO B 1 98 ? -16.688 -29.062 -0.758 1 44.56 98 PRO B O 1
ATOM 5082 N N . LYS B 1 99 ? -18.375 -30.547 -0.061 1 40.94 99 LYS B N 1
ATOM 5083 C CA . LYS B 1 99 ? -19.109 -29.688 0.857 1 40.94 99 LYS B CA 1
ATOM 5084 C C . LYS B 1 99 ? -18.453 -29.656 2.234 1 40.94 99 LYS B C 1
ATOM 5086 O O . LYS B 1 99 ? -18.031 -30.703 2.748 1 40.94 99 LYS B O 1
ATOM 5091 N N . GLY B 1 100 ? -18.172 -28.562 2.855 1 37.75 100 GLY B N 1
ATOM 5092 C CA . GLY B 1 100 ? -17.875 -28.406 4.27 1 37.75 100 GLY B CA 1
ATOM 5093 C C . GLY B 1 100 ? -16.406 -28.141 4.539 1 37.75 100 GLY B C 1
ATOM 5094 O O . GLY B 1 100 ? -15.555 -28.344 3.664 1 37.75 100 GLY B O 1
ATOM 5095 N N . PRO B 1 101 ? -16.188 -27.516 5.59 1 38.38 101 PRO B N 1
ATOM 5096 C CA . PRO B 1 101 ? -14.828 -27.219 6.043 1 38.38 101 PRO B CA 1
ATOM 5097 C C . PRO B 1 101 ? -13.922 -28.453 6.074 1 38.38 101 PRO B C 1
ATOM 5099 O O . PRO B 1 101 ? -12.695 -28.328 6.039 1 38.38 101 PRO B O 1
ATOM 5102 N N . GLU B 1 102 ? -14.594 -29.656 6.254 1 35.5 102 GLU B N 1
ATOM 5103 C CA . GLU B 1 102 ? -13.906 -30.906 6.59 1 35.5 102 GLU B CA 1
ATOM 5104 C C . GLU B 1 102 ? -13.211 -31.5 5.367 1 35.5 102 GLU B C 1
ATOM 5106 O O . GLU B 1 102 ? -12.203 -32.188 5.5 1 35.5 102 GLU B O 1
ATOM 5111 N N . ALA B 1 103 ? -13.922 -31.641 4.328 1 34.81 103 ALA B N 1
ATOM 5112 C CA . ALA B 1 103 ? -13.438 -32.406 3.191 1 34.81 103 ALA B CA 1
ATOM 5113 C C . ALA B 1 103 ? -12.109 -31.859 2.678 1 34.81 103 ALA B C 1
ATOM 5115 O O . ALA B 1 103 ? -11.391 -32.531 1.938 1 34.81 103 ALA B O 1
ATOM 5116 N N . TRP B 1 104 ? -12 -30.688 2.816 1 35.38 104 TRP B N 1
ATOM 5117 C CA . TRP B 1 104 ? -10.828 -29.984 2.301 1 35.38 104 TRP B CA 1
ATOM 5118 C C . TRP B 1 104 ? -9.758 -29.844 3.381 1 35.38 104 TRP B C 1
ATOM 5120 O O . TRP B 1 104 ? -8.805 -29.078 3.225 1 35.38 104 TRP B O 1
ATOM 5130 N N . ARG B 1 105 ? -10.047 -30.625 4.5 1 34.47 105 ARG B N 1
ATOM 5131 C CA . ARG B 1 105 ? -9.094 -30.719 5.602 1 34.47 105 ARG B CA 1
ATOM 5132 C C . ARG B 1 105 ? -7.785 -31.344 5.145 1 34.47 105 ARG B C 1
ATOM 5134 O O . ARG B 1 105 ? -7.719 -32.562 4.887 1 34.47 105 ARG B O 1
ATOM 5141 N N . SER B 1 106 ? -7.211 -30.797 4.211 1 33.56 106 SER B N 1
ATOM 5142 C CA . SER B 1 106 ? -5.945 -31.516 4.34 1 33.56 106 SER B CA 1
ATOM 5143 C C . SER B 1 106 ? -5.441 -31.5 5.781 1 33.56 106 SER B C 1
ATOM 5145 O O . SER B 1 106 ? -5.641 -30.516 6.496 1 33.56 106 SER B O 1
ATOM 5147 N N . PRO B 1 107 ? -5.184 -32.625 6.438 1 29.78 107 PRO B N 1
ATOM 5148 C CA . PRO B 1 107 ? -4.52 -32.688 7.742 1 29.78 107 PRO B CA 1
ATOM 5149 C C . PRO B 1 107 ? -3.41 -31.656 7.887 1 29.78 107 PRO B C 1
ATOM 5151 O O . PRO B 1 107 ? -2.49 -31.609 7.066 1 29.78 107 PRO B O 1
ATOM 5154 N N . SER B 1 108 ? -3.701 -30.375 7.887 1 33.66 108 SER B N 1
ATOM 5155 C CA . SER B 1 108 ? -2.521 -29.734 8.445 1 33.66 108 SER B CA 1
ATOM 5156 C C . SER B 1 108 ? -1.84 -30.625 9.484 1 33.66 108 SER B C 1
ATOM 5158 O O . SER B 1 108 ? -2.207 -30.609 10.656 1 33.66 108 SER B O 1
ATOM 5160 N N . THR B 1 109 ? -1.783 -31.812 9.367 1 31.39 109 THR B N 1
ATOM 5161 C CA . THR B 1 109 ? -0.811 -32.5 10.195 1 31.39 109 THR B CA 1
ATOM 5162 C C . THR B 1 109 ? 0.419 -31.641 10.445 1 31.39 109 THR B C 1
ATOM 5164 O O . THR B 1 109 ? 1.382 -32.094 11.078 1 31.39 109 THR B O 1
ATOM 5167 N N . LEU B 1 110 ? 0.483 -30.547 9.539 1 34.47 110 LEU B N 1
ATOM 5168 C CA . LEU B 1 110 ? 1.729 -29.844 9.805 1 34.47 110 LEU B CA 1
ATOM 5169 C C . LEU B 1 110 ? 1.641 -29.062 11.117 1 34.47 110 LEU B C 1
ATOM 5171 O O . LEU B 1 110 ? 2.506 -28.234 11.406 1 34.47 110 LEU B O 1
ATOM 5175 N N . ALA B 1 111 ? 0.508 -28.812 11.594 1 33.84 111 ALA B N 1
ATOM 5176 C CA . ALA B 1 111 ? 0.498 -28.406 13 1 33.84 111 ALA B CA 1
ATOM 5177 C C . ALA B 1 111 ? 1.281 -29.391 13.867 1 33.84 111 ALA B C 1
ATOM 5179 O O . ALA B 1 111 ? 0.711 -30.328 14.406 1 33.84 111 ALA B O 1
ATOM 5180 N N . ALA B 1 112 ? 2.396 -29.75 13.547 1 33.56 112 ALA B N 1
ATOM 5181 C CA . ALA B 1 112 ? 3.17 -30.422 14.586 1 33.56 112 ALA B CA 1
ATOM 5182 C C . ALA B 1 112 ? 2.852 -29.844 15.961 1 33.56 112 ALA B C 1
ATOM 5184 O O . ALA B 1 112 ? 2.613 -28.641 16.094 1 33.56 112 ALA B O 1
ATOM 5185 N N . SER B 1 113 ? 2.234 -30.469 16.875 1 34.12 113 SER B N 1
ATOM 5186 C CA . SER B 1 113 ? 2.139 -30.203 18.312 1 34.12 113 SER B CA 1
ATOM 5187 C C . SER B 1 113 ? 3.244 -29.266 18.781 1 34.12 113 SER B C 1
ATOM 5189 O O . SER B 1 113 ? 4.379 -29.359 18.312 1 34.12 113 SER B O 1
ATOM 5191 N N . PRO B 1 114 ? 2.842 -28.094 19.312 1 37.47 114 PRO B N 1
ATOM 5192 C CA . PRO B 1 114 ? 3.893 -27.344 20.016 1 37.47 114 PRO B CA 1
ATOM 5193 C C . PRO B 1 114 ? 5.035 -28.234 20.5 1 37.47 114 PRO B C 1
ATOM 5195 O O . PRO B 1 114 ? 6.176 -27.766 20.594 1 37.47 114 PRO B O 1
ATOM 5198 N N . ASP B 1 115 ? 4.652 -29.344 21 1 37.12 115 ASP B N 1
ATOM 5199 C CA . ASP B 1 115 ? 5.551 -30.234 21.734 1 37.12 115 ASP B CA 1
ATOM 5200 C C . ASP B 1 115 ? 6.609 -30.828 20.797 1 37.12 115 ASP B C 1
ATOM 5202 O O . ASP B 1 115 ? 7.57 -31.453 21.266 1 37.12 115 ASP B O 1
ATOM 5206 N N . ASP B 1 116 ? 6.133 -31.172 19.609 1 38.5 116 ASP B N 1
ATOM 5207 C CA . ASP B 1 116 ? 7.18 -31.828 18.844 1 38.5 116 ASP B CA 1
ATOM 5208 C C . ASP B 1 116 ? 8.227 -30.828 18.359 1 38.5 116 ASP B C 1
ATOM 5210 O O . ASP B 1 116 ? 8.953 -31.078 17.406 1 38.5 116 ASP B O 1
ATOM 5214 N N . MET B 1 117 ? 8.047 -29.594 18.625 1 42.75 117 MET B N 1
ATOM 5215 C CA . MET B 1 117 ? 9.141 -28.641 18.5 1 42.75 117 MET B CA 1
ATOM 5216 C C . MET B 1 117 ? 10.453 -29.25 18.984 1 42.7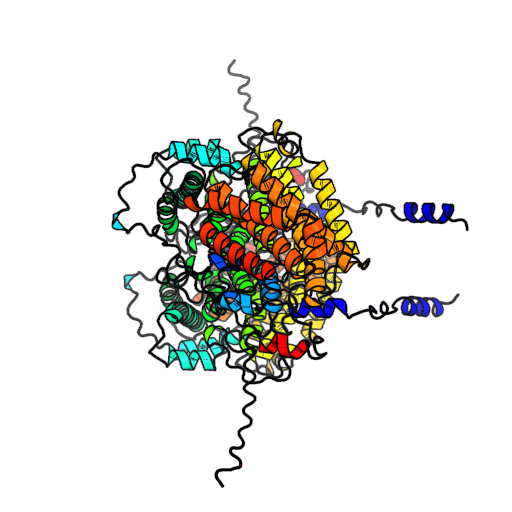5 117 MET B C 1
ATOM 5218 O O . MET B 1 117 ? 10.867 -29.047 20.125 1 42.75 117 MET B O 1
ATOM 5222 N N . ALA B 1 118 ? 10.492 -30.484 19.172 1 38.22 118 ALA B N 1
ATOM 5223 C CA . ALA B 1 118 ? 11.852 -30.984 19.406 1 38.22 118 ALA B CA 1
ATOM 5224 C C . ALA B 1 118 ? 12.883 -30.094 18.703 1 38.22 118 ALA B C 1
ATOM 5226 O O . ALA B 1 118 ? 12.602 -29.516 17.656 1 38.22 118 ALA B O 1
ATOM 5227 N N . CYS B 1 119 ? 13.789 -29.453 19.453 1 44.06 119 CYS B N 1
ATOM 5228 C CA . CYS B 1 119 ? 15.078 -28.844 19.125 1 44.06 119 CYS B CA 1
ATOM 5229 C C . CYS B 1 119 ? 15.625 -29.375 17.812 1 44.06 119 CYS B C 1
ATOM 5231 O O . CYS B 1 119 ? 16.359 -30.375 17.797 1 44.06 119 CYS B O 1
ATOM 5233 N N . LEU B 1 120 ? 14.828 -29.594 16.891 1 49.28 120 LEU B N 1
ATOM 5234 C CA . LEU B 1 120 ? 15.5 -30.016 15.672 1 49.28 120 LEU B CA 1
ATOM 5235 C C . LEU B 1 120 ? 16.766 -29.219 15.438 1 49.28 120 LEU B C 1
ATOM 5237 O O . LEU B 1 120 ? 16.734 -27.984 15.406 1 49.28 120 LEU B O 1
ATOM 5241 N N . GLN B 1 121 ? 17.766 -29.516 16.094 1 59.38 121 GLN B N 1
ATOM 5242 C CA . GLN B 1 121 ? 19.109 -29.047 15.742 1 59.38 121 GLN B CA 1
ATOM 5243 C C . GLN B 1 121 ? 19.312 -29.047 14.234 1 59.38 121 GLN B C 1
ATOM 5245 O O . GLN B 1 121 ? 19.906 -29.969 13.688 1 59.38 121 GLN B O 1
ATOM 5250 N N . VAL B 1 122 ? 18.375 -28.328 13.5 1 70.81 122 VAL B N 1
ATOM 5251 C CA . VAL B 1 122 ? 18.547 -28.25 12.055 1 70.81 122 VAL B CA 1
ATOM 5252 C C . VAL B 1 122 ? 19.766 -27.406 11.734 1 70.81 122 VAL B C 1
ATOM 5254 O O . VAL B 1 122 ? 19.953 -26.312 12.289 1 70.81 122 VAL B O 1
ATOM 5257 N N . ASP B 1 123 ? 20.625 -28.078 11.109 1 84.62 123 ASP B N 1
ATOM 5258 C CA . ASP B 1 123 ? 21.781 -27.328 10.578 1 84.62 123 ASP B CA 1
ATOM 5259 C C . ASP B 1 123 ? 21.312 -26.203 9.656 1 84.62 123 ASP B C 1
ATOM 5261 O O . ASP B 1 123 ? 20.672 -26.453 8.633 1 84.62 123 ASP B O 1
ATOM 5265 N N . GLU B 1 124 ? 21.578 -25.016 10.039 1 90.69 124 GLU B N 1
ATOM 5266 C CA . GLU B 1 124 ? 21.062 -23.844 9.336 1 90.69 124 GLU B CA 1
ATOM 5267 C C . GLU B 1 124 ? 21.875 -23.562 8.07 1 90.69 124 GLU B C 1
ATOM 5269 O O . GLU B 1 124 ? 21.359 -22.984 7.113 1 90.69 124 GLU B O 1
ATOM 5274 N N . ILE B 1 125 ? 23.109 -24.031 7.953 1 92.56 125 ILE B N 1
ATOM 5275 C CA . ILE B 1 125 ? 24 -23.688 6.848 1 92.56 125 ILE B CA 1
ATOM 5276 C C . ILE B 1 125 ? 23.469 -24.312 5.555 1 92.56 125 ILE B C 1
ATOM 5278 O O . ILE B 1 125 ? 23.391 -23.641 4.523 1 92.56 125 ILE B O 1
ATOM 5282 N N . PRO B 1 126 ? 23.078 -25.609 5.605 1 93.19 126 PRO B N 1
ATOM 5283 C CA . PRO B 1 126 ? 22.516 -26.172 4.375 1 93.19 126 PRO B CA 1
ATOM 5284 C C . PRO B 1 126 ? 21.25 -25.438 3.92 1 93.19 126 PRO B C 1
ATOM 5286 O O . PRO B 1 126 ? 20.984 -25.359 2.717 1 93.19 126 PRO B O 1
ATOM 5289 N N . LEU B 1 127 ? 20.5 -24.938 4.836 1 93.81 127 LEU B N 1
ATOM 5290 C CA . LEU B 1 127 ? 19.297 -24.203 4.492 1 93.81 127 LEU B CA 1
ATOM 5291 C C . LEU B 1 127 ? 19.641 -22.859 3.852 1 93.81 127 LEU B C 1
ATOM 5293 O O . LEU B 1 127 ? 18.984 -22.438 2.904 1 93.81 127 LEU B O 1
ATOM 5297 N N . ILE B 1 128 ? 20.641 -22.234 4.41 1 95.88 128 ILE B N 1
ATOM 5298 C CA . ILE B 1 128 ? 21.109 -20.984 3.83 1 95.88 128 ILE B CA 1
ATOM 5299 C C . ILE B 1 128 ? 21.594 -21.234 2.404 1 95.88 128 ILE B C 1
ATOM 5301 O O . ILE B 1 128 ? 21.281 -20.453 1.493 1 95.88 128 ILE B O 1
ATOM 5305 N N . ASN B 1 129 ? 22.312 -22.328 2.197 1 95.38 129 ASN B N 1
ATOM 5306 C CA . ASN B 1 129 ? 22.781 -22.703 0.863 1 95.38 129 ASN B CA 1
ATOM 5307 C C . ASN B 1 129 ? 21.609 -22.938 -0.089 1 95.38 129 ASN B C 1
ATOM 5309 O O . ASN B 1 129 ? 21.641 -22.5 -1.24 1 95.38 129 ASN B O 1
ATOM 5313 N N . ALA B 1 130 ? 20.641 -23.625 0.397 1 94.44 130 ALA B N 1
ATOM 5314 C CA . ALA B 1 130 ? 19.469 -23.922 -0.427 1 94.44 130 ALA B CA 1
ATOM 5315 C C . ALA B 1 130 ? 18.75 -22.641 -0.836 1 94.44 130 ALA B C 1
ATOM 5317 O O . ALA B 1 130 ? 18.312 -22.516 -1.98 1 94.44 130 ALA B O 1
ATOM 5318 N N . TYR B 1 131 ? 18.609 -21.75 0.094 1 96.44 131 TYR B N 1
ATOM 5319 C CA . TYR B 1 131 ? 17.969 -20.484 -0.222 1 96.44 131 TYR B CA 1
ATOM 5320 C C . TYR B 1 131 ? 18.703 -19.766 -1.349 1 96.44 131 TYR B C 1
ATOM 5322 O O . TYR B 1 131 ? 18.078 -19.359 -2.334 1 96.44 131 TYR B O 1
ATOM 5330 N N . PHE B 1 132 ? 19.953 -19.531 -1.19 1 96.44 132 PHE B N 1
ATOM 5331 C CA . PHE B 1 132 ? 20.703 -18.719 -2.133 1 96.44 132 PHE B CA 1
ATOM 5332 C C . PHE B 1 132 ? 20.875 -19.438 -3.467 1 96.44 132 PHE B C 1
ATOM 5334 O O . PHE B 1 132 ? 21.031 -18.797 -4.508 1 96.44 132 PHE B O 1
ATOM 5341 N N . SER B 1 133 ? 20.688 -20.766 -3.506 1 94 133 SER B N 1
ATOM 5342 C CA . SER B 1 133 ? 20.859 -21.516 -4.742 1 94 133 SER B CA 1
ATOM 5343 C C . SER B 1 133 ? 19.547 -21.625 -5.512 1 94 133 SER B C 1
ATOM 5345 O O . SER B 1 133 ? 19.547 -21.641 -6.742 1 94 133 SER B O 1
ATOM 5347 N N . HIS B 1 134 ? 18.422 -21.688 -4.758 1 93.25 134 HIS B N 1
ATOM 5348 C CA . HIS B 1 134 ? 17.188 -22.062 -5.441 1 93.25 134 HIS B CA 1
ATOM 5349 C C . HIS B 1 134 ? 16.141 -20.969 -5.34 1 93.25 134 HIS B C 1
ATOM 5351 O O . HIS B 1 134 ? 15.312 -20.812 -6.23 1 93.25 134 HIS B O 1
ATOM 5357 N N . VAL B 1 135 ? 16.141 -20.234 -4.281 1 96.19 135 VAL B N 1
ATOM 5358 C CA . VAL B 1 135 ? 15.078 -19.25 -4.051 1 96.19 135 VAL B CA 1
ATOM 5359 C C . VAL B 1 135 ? 15.562 -17.859 -4.441 1 96.19 135 VAL B C 1
ATOM 5361 O O . VAL B 1 135 ? 14.867 -17.141 -5.156 1 96.19 135 VAL B O 1
ATOM 5364 N N . HIS B 1 136 ? 16.766 -17.531 -4 1 97.38 136 HIS B N 1
ATOM 5365 C CA . HIS B 1 136 ? 17.312 -16.188 -4.121 1 97.38 136 HIS B CA 1
ATOM 5366 C C . HIS B 1 136 ? 17.359 -15.742 -5.578 1 97.38 136 HIS B C 1
ATOM 5368 O O . HIS B 1 136 ? 17.094 -14.578 -5.883 1 97.38 136 HIS B O 1
ATOM 5374 N N . PRO B 1 137 ? 17.656 -16.625 -6.508 1 95.69 137 PRO B N 1
ATOM 5375 C CA . PRO B 1 137 ? 17.75 -16.172 -7.898 1 95.69 137 PRO B CA 1
ATOM 5376 C C . PRO B 1 137 ? 16.391 -15.727 -8.453 1 95.69 137 PRO B C 1
ATOM 5378 O O . PRO B 1 137 ? 16.344 -15 -9.445 1 95.69 137 PRO B O 1
ATOM 5381 N N . VAL B 1 138 ? 15.32 -16.141 -7.863 1 96.38 138 VAL B N 1
ATOM 5382 C CA . VAL B 1 138 ? 14 -15.703 -8.297 1 96.38 138 VAL B CA 1
ATOM 5383 C C . VAL B 1 138 ? 13.797 -14.227 -7.941 1 96.38 138 VAL B C 1
ATOM 5385 O O . VAL B 1 138 ? 13.227 -13.469 -8.719 1 96.38 138 VAL B O 1
ATOM 5388 N N . ILE B 1 139 ? 14.203 -13.852 -6.766 1 96.81 139 ILE B N 1
ATOM 5389 C CA . ILE B 1 139 ? 14.141 -12.484 -6.27 1 96.81 139 ILE B CA 1
ATOM 5390 C C . ILE B 1 139 ? 15.43 -12.141 -5.531 1 96.81 139 ILE B C 1
ATOM 5392 O O . ILE B 1 139 ? 15.445 -12.062 -4.301 1 96.81 139 ILE B O 1
ATOM 5396 N N . PRO B 1 140 ? 16.438 -11.828 -6.195 1 96.56 140 PRO B N 1
ATOM 5397 C CA . PRO B 1 140 ? 17.781 -11.703 -5.605 1 96.56 140 PRO B CA 1
ATOM 5398 C C . PRO B 1 140 ? 18 -10.367 -4.906 1 96.56 140 PRO B C 1
ATOM 5400 O O . PRO B 1 140 ? 18.938 -9.641 -5.234 1 96.56 140 PRO B O 1
ATOM 5403 N N . MET B 1 141 ? 17.328 -10.117 -3.855 1 95.88 141 MET B N 1
ATOM 5404 C CA . MET B 1 141 ? 17.406 -8.82 -3.186 1 95.88 141 MET B CA 1
ATOM 5405 C C . MET B 1 141 ? 18.422 -8.859 -2.045 1 95.88 141 MET B C 1
ATOM 5407 O O . MET B 1 141 ? 19.031 -7.84 -1.708 1 95.88 141 MET B O 1
ATOM 5411 N N . VAL B 1 142 ? 18.719 -10.039 -1.428 1 96.44 142 VAL B N 1
ATOM 5412 C CA . VAL B 1 142 ? 19.594 -10.141 -0.262 1 96.44 142 VAL B CA 1
ATOM 5413 C C . VAL B 1 142 ? 21.047 -10.258 -0.712 1 96.44 142 VAL B C 1
ATOM 5415 O O . VAL B 1 142 ? 21.359 -11.07 -1.588 1 96.44 142 VAL B O 1
ATOM 5418 N N . ASP B 1 143 ? 21.875 -9.453 -0.186 1 94.31 143 ASP B N 1
ATOM 5419 C CA . ASP B 1 143 ? 23.312 -9.594 -0.44 1 94.31 143 ASP B CA 1
ATOM 5420 C C . ASP B 1 143 ? 23.875 -10.82 0.273 1 94.31 143 ASP B C 1
ATOM 5422 O O . ASP B 1 143 ? 24.047 -10.812 1.494 1 94.31 143 ASP B O 1
ATOM 5426 N N . GLU B 1 144 ? 24.312 -11.781 -0.46 1 95.19 144 GLU B N 1
ATOM 5427 C CA . GLU B 1 144 ? 24.719 -13.055 0.121 1 95.19 144 GLU B CA 1
ATOM 5428 C C . GLU B 1 144 ? 25.984 -12.898 0.955 1 95.19 144 GLU B C 1
ATOM 5430 O O . GLU B 1 144 ? 26.094 -13.461 2.047 1 95.19 144 GLU B O 1
ATOM 5435 N N . ALA B 1 145 ? 26.969 -12.188 0.415 1 92.31 145 ALA B N 1
ATOM 5436 C CA . ALA B 1 145 ? 28.219 -12.008 1.136 1 92.31 145 ALA B CA 1
ATOM 5437 C C . ALA B 1 145 ? 27.984 -11.32 2.479 1 92.31 145 ALA B C 1
ATOM 5439 O O . ALA B 1 145 ? 28.516 -11.766 3.506 1 92.31 145 ALA B O 1
ATOM 5440 N N . ASP B 1 146 ? 27.203 -10.305 2.404 1 90.81 146 ASP B N 1
ATOM 5441 C CA . ASP B 1 146 ? 26.875 -9.57 3.625 1 90.81 146 ASP B CA 1
ATOM 5442 C C . ASP B 1 146 ? 26.109 -10.453 4.602 1 90.81 146 ASP B C 1
ATOM 5444 O O . ASP B 1 146 ? 26.359 -10.422 5.809 1 90.81 146 ASP B O 1
ATOM 5448 N N . PHE B 1 147 ? 25.188 -11.242 4.145 1 94.75 147 PHE B N 1
ATOM 5449 C CA . PHE B 1 147 ? 24.344 -12.102 4.969 1 94.75 147 PHE B CA 1
ATOM 5450 C C . PHE B 1 147 ? 25.188 -13.156 5.68 1 94.75 147 PHE B C 1
ATOM 5452 O O . PHE B 1 147 ? 25.062 -13.344 6.891 1 94.75 147 PHE B O 1
ATOM 5459 N N . ARG B 1 148 ? 26.047 -13.82 4.945 1 94.81 148 ARG B N 1
ATOM 5460 C CA . ARG B 1 148 ? 26.859 -14.891 5.512 1 94.81 148 ARG B CA 1
ATOM 5461 C C . ARG B 1 148 ? 27.875 -14.344 6.52 1 94.81 148 ARG B C 1
ATOM 5463 O O . ARG B 1 148 ? 28.156 -14.984 7.535 1 94.81 148 ARG B O 1
ATOM 5470 N N . GLN B 1 149 ? 28.406 -13.188 6.203 1 91.12 149 GLN B N 1
ATOM 5471 C CA . GLN B 1 149 ? 29.312 -12.547 7.145 1 91.12 149 GLN B CA 1
ATOM 5472 C C . GLN B 1 149 ? 28.625 -12.242 8.469 1 91.12 149 GLN B C 1
ATOM 5474 O O . GLN B 1 149 ? 29.156 -12.523 9.539 1 91.12 149 GLN B O 1
ATOM 5479 N N . ARG B 1 150 ? 27.453 -11.727 8.352 1 89 150 ARG B N 1
ATOM 5480 C CA . ARG B 1 150 ? 26.703 -11.367 9.555 1 89 150 ARG B CA 1
ATOM 5481 C C . ARG B 1 150 ? 26.266 -12.617 10.312 1 89 150 ARG B C 1
ATOM 5483 O O . ARG B 1 150 ? 26.234 -12.609 11.547 1 89 150 ARG B O 1
ATOM 5490 N N . TYR B 1 151 ? 25.891 -13.586 9.609 1 91.44 151 TYR B N 1
ATOM 5491 C CA . TYR B 1 151 ? 25.453 -14.836 10.234 1 91.44 151 TYR B CA 1
ATOM 5492 C C . TYR B 1 151 ? 26.578 -15.438 11.078 1 91.44 151 TYR B C 1
ATOM 5494 O O . TYR B 1 151 ? 26.312 -16 12.148 1 91.44 151 TYR B O 1
ATOM 5502 N N . LEU B 1 152 ? 27.734 -15.242 10.617 1 88.94 152 LEU B N 1
ATOM 5503 C CA . LEU B 1 152 ? 28.891 -15.797 11.32 1 88.94 152 LEU B CA 1
ATOM 5504 C C . LEU B 1 152 ? 29.281 -14.922 12.508 1 88.94 152 LEU B C 1
ATOM 5506 O O . LEU B 1 152 ? 29.844 -15.414 13.484 1 88.94 152 LEU B O 1
ATOM 5510 N N . GLN B 1 153 ? 28.844 -13.617 12.336 1 81.06 153 GLN B N 1
ATOM 5511 C CA . GLN B 1 153 ? 29.25 -12.68 13.383 1 81.06 153 GLN B CA 1
ATOM 5512 C C . GLN B 1 153 ? 28.312 -12.758 14.578 1 81.06 153 GLN B C 1
ATOM 5514 O O . GLN B 1 153 ? 27.094 -12.891 14.414 1 81.06 153 GLN B O 1
ATOM 5519 N N . SER B 1 154 ? 28.422 -13.406 15.711 1 61.56 154 SER B N 1
ATOM 5520 C CA . SER B 1 154 ? 27.641 -13.641 16.906 1 61.56 154 SER B CA 1
ATOM 5521 C C . SER B 1 154 ? 27.188 -12.336 17.547 1 61.56 154 SER B C 1
ATOM 5523 O O . SER B 1 154 ? 26.188 -12.297 18.266 1 61.56 154 SER B O 1
ATOM 5525 N N . ASN B 1 155 ? 27.844 -11.133 17.469 1 57.41 155 ASN B N 1
ATOM 5526 C CA . ASN B 1 155 ? 27.625 -9.969 18.328 1 57.41 155 ASN B CA 1
ATOM 5527 C C . ASN B 1 155 ? 26.828 -8.891 17.609 1 57.41 155 ASN B C 1
ATOM 5529 O O . ASN B 1 155 ? 27.312 -8.266 16.672 1 57.41 155 ASN B O 1
ATOM 5533 N N . MET B 1 156 ? 25.594 -8.977 17.656 1 57.91 156 MET B N 1
ATOM 5534 C CA . MET B 1 156 ? 24.859 -7.949 16.938 1 57.91 156 MET B CA 1
ATOM 5535 C C . MET B 1 156 ? 24.5 -6.785 17.844 1 57.91 156 MET B C 1
ATOM 5537 O O . MET B 1 156 ? 24.219 -6.984 19.031 1 57.91 156 MET B O 1
ATOM 5541 N N . GLU B 1 157 ? 24.781 -5.668 17.328 1 58.81 157 GLU B N 1
ATOM 5542 C CA . GLU B 1 157 ? 24.266 -4.488 18.016 1 58.81 157 GLU B CA 1
ATOM 5543 C C . GLU B 1 157 ? 22.75 -4.574 18.203 1 58.81 157 GLU B C 1
ATOM 5545 O O . GLU B 1 157 ? 22.047 -5.121 17.359 1 58.81 157 GLU B O 1
ATOM 5550 N N . GLU B 1 158 ? 22.297 -4.23 19.328 1 54.66 158 GLU B N 1
ATOM 5551 C CA . GLU B 1 158 ? 20.938 -4.363 19.828 1 54.66 158 GLU B CA 1
ATOM 5552 C C . GLU B 1 158 ? 19.922 -3.859 18.812 1 54.66 158 GLU B C 1
ATOM 5554 O O . GLU B 1 158 ? 18.891 -4.488 18.594 1 54.66 158 GLU B O 1
ATOM 5559 N N . ASP B 1 159 ? 20.281 -2.682 18.156 1 53.5 159 ASP B N 1
ATOM 5560 C CA . ASP B 1 159 ? 19.281 -2.035 17.297 1 53.5 159 ASP B CA 1
ATOM 5561 C C . ASP B 1 159 ? 19.078 -2.826 16 1 53.5 159 ASP B C 1
ATOM 5563 O O . ASP B 1 159 ? 18.047 -2.691 15.344 1 53.5 159 ASP B O 1
ATOM 5567 N N . GLU B 1 160 ? 20.094 -3.623 15.711 1 62.75 160 GLU B N 1
ATOM 5568 C CA . GLU B 1 160 ? 20.031 -4.379 14.461 1 62.75 160 GLU B CA 1
ATOM 5569 C C . GLU B 1 160 ? 19.547 -5.805 14.703 1 62.75 160 GLU B C 1
ATOM 5571 O O . GLU B 1 160 ? 19.281 -6.547 13.758 1 62.75 160 GLU B O 1
ATOM 5576 N N . ALA B 1 161 ? 19.266 -5.953 15.891 1 76.31 161 ALA B N 1
ATOM 5577 C CA . ALA B 1 161 ? 19 -7.352 16.219 1 76.31 161 ALA B CA 1
ATOM 5578 C C . ALA B 1 161 ? 17.625 -7.781 15.695 1 76.31 161 ALA B C 1
ATOM 5580 O O . ALA B 1 161 ? 17.5 -8.852 15.094 1 76.31 161 ALA B O 1
ATOM 5581 N N . GLY B 1 162 ? 16.672 -6.883 15.781 1 85.62 162 GLY B N 1
ATOM 5582 C CA . GLY B 1 162 ? 15.328 -7.262 15.359 1 85.62 162 GLY B CA 1
ATOM 5583 C C . GLY B 1 162 ? 15.227 -7.504 13.859 1 85.62 162 GLY B C 1
ATOM 5584 O O . GLY B 1 162 ? 14.906 -8.609 13.43 1 85.62 162 GLY B O 1
ATOM 5585 N N . PRO B 1 163 ? 15.648 -6.523 13.094 1 89.94 163 PRO B N 1
ATOM 5586 C CA . PRO B 1 163 ? 15.602 -6.672 11.641 1 89.94 163 PRO B CA 1
ATOM 5587 C C . PRO B 1 163 ? 16.438 -7.848 11.141 1 89.94 163 PRO B C 1
ATOM 5589 O O . PRO B 1 163 ? 16 -8.57 10.234 1 89.94 163 PRO B O 1
ATOM 5592 N N . TRP B 1 164 ? 17.562 -8.086 11.719 1 92.06 164 TRP B N 1
ATOM 5593 C CA . TRP B 1 164 ? 18.438 -9.18 11.297 1 92.06 164 TRP B CA 1
ATOM 5594 C C . TRP B 1 164 ? 17.797 -10.531 11.609 1 92.06 164 TRP B C 1
ATOM 5596 O O . TRP B 1 164 ? 17.781 -11.422 10.758 1 92.06 164 TRP B O 1
ATOM 5606 N N . VAL B 1 165 ? 17.297 -10.672 12.781 1 93.25 165 VAL B N 1
ATOM 5607 C CA . VAL B 1 165 ? 16.688 -11.938 13.188 1 93.25 165 VAL B CA 1
ATOM 5608 C C . VAL B 1 165 ? 15.492 -12.242 12.289 1 93.25 165 VAL B C 1
ATOM 5610 O O . VAL B 1 165 ? 15.266 -13.391 11.914 1 93.25 165 VAL B O 1
ATOM 5613 N N . ALA B 1 166 ? 14.742 -11.219 11.977 1 94.81 166 ALA B N 1
ATOM 5614 C CA . ALA B 1 166 ? 13.609 -11.398 11.07 1 94.81 166 ALA B CA 1
ATOM 5615 C C . ALA B 1 166 ? 14.062 -11.883 9.703 1 94.81 166 ALA B C 1
ATOM 5617 O O . ALA B 1 166 ? 13.531 -12.867 9.18 1 94.81 166 ALA B O 1
ATOM 5618 N N . LEU B 1 167 ? 15.07 -11.227 9.125 1 96.31 167 LEU B N 1
ATOM 5619 C CA . LEU B 1 167 ? 15.562 -11.586 7.805 1 96.31 167 LEU B CA 1
ATOM 5620 C C . LEU B 1 167 ? 16.172 -12.984 7.812 1 96.31 167 LEU B C 1
ATOM 5622 O O . LEU B 1 167 ? 15.898 -13.789 6.918 1 96.31 167 LEU B O 1
ATOM 5626 N N . MET B 1 168 ? 17 -13.234 8.828 1 95.69 168 MET B N 1
ATOM 5627 C CA . MET B 1 168 ? 17.656 -14.539 8.945 1 95.69 168 MET B CA 1
ATOM 5628 C C . MET B 1 168 ? 16.625 -15.664 8.969 1 95.69 168 MET B C 1
ATOM 5630 O O . MET B 1 168 ? 16.766 -16.656 8.25 1 95.69 168 MET B O 1
ATOM 5634 N N . ASN B 1 169 ? 15.609 -15.5 9.703 1 95.81 169 ASN B N 1
ATOM 5635 C CA . ASN B 1 169 ? 14.609 -16.562 9.82 1 95.81 169 ASN B CA 1
ATOM 5636 C C . ASN B 1 169 ? 13.766 -16.688 8.555 1 95.81 169 ASN B C 1
ATOM 5638 O O . ASN B 1 169 ? 13.312 -17.781 8.211 1 95.81 169 ASN B O 1
ATOM 5642 N N . MET B 1 170 ? 13.523 -15.609 7.855 1 97.06 170 MET B N 1
ATOM 5643 C CA . MET B 1 170 ? 12.836 -15.711 6.57 1 97.06 170 MET B CA 1
ATOM 5644 C C . MET B 1 170 ? 13.672 -16.484 5.562 1 97.06 170 MET B C 1
ATOM 5646 O O . MET B 1 170 ? 13.148 -17.297 4.805 1 97.06 170 MET B O 1
ATOM 5650 N N . VAL B 1 171 ? 14.984 -16.188 5.559 1 97.5 171 VAL B N 1
ATOM 5651 C CA . VAL B 1 171 ? 15.906 -16.906 4.676 1 97.5 171 VAL B CA 1
ATOM 5652 C C . VAL B 1 171 ? 15.906 -18.391 5.027 1 97.5 171 VAL B C 1
ATOM 5654 O O . VAL B 1 171 ? 15.836 -19.25 4.145 1 97.5 171 VAL B O 1
ATOM 5657 N N . LEU B 1 172 ? 15.938 -18.703 6.305 1 95.62 172 LEU B N 1
ATOM 5658 C CA . LEU B 1 172 ? 15.938 -20.078 6.762 1 95.62 172 LEU B CA 1
ATOM 5659 C C . LEU B 1 172 ? 14.617 -20.766 6.434 1 95.62 172 LEU B C 1
ATOM 5661 O O . LEU B 1 172 ? 14.602 -21.938 6.027 1 95.62 172 LEU B O 1
ATOM 5665 N N . ALA B 1 173 ? 13.523 -20.078 6.602 1 94.94 173 ALA B N 1
ATOM 5666 C CA . ALA B 1 173 ? 12.219 -20.625 6.258 1 94.94 173 ALA B CA 1
ATOM 5667 C C . ALA B 1 173 ? 12.133 -20.969 4.77 1 94.94 173 ALA B C 1
ATOM 5669 O O . ALA B 1 173 ? 11.742 -22.078 4.398 1 94.94 173 ALA B O 1
ATOM 5670 N N . MET B 1 174 ? 12.555 -20.078 3.941 1 95.88 174 MET B N 1
ATOM 5671 C CA . MET B 1 174 ? 12.523 -20.297 2.498 1 95.88 174 MET B CA 1
ATOM 5672 C C . MET B 1 174 ? 13.508 -21.391 2.096 1 95.88 174 MET B C 1
ATOM 5674 O O . MET B 1 174 ? 13.227 -22.188 1.197 1 95.88 174 MET B O 1
ATOM 5678 N N . GLY B 1 175 ? 14.648 -21.344 2.742 1 95.38 175 GLY B N 1
ATOM 5679 C CA . GLY B 1 175 ? 15.633 -22.391 2.486 1 95.38 175 GLY B CA 1
ATOM 5680 C C . GLY B 1 175 ? 15.133 -23.781 2.832 1 95.38 175 GLY B C 1
ATOM 5681 O O . GLY B 1 175 ? 15.438 -24.75 2.137 1 95.38 175 GLY B O 1
ATOM 5682 N N . SER B 1 176 ? 14.406 -23.859 3.859 1 92.5 176 SER B N 1
ATOM 5683 C CA . SER B 1 176 ? 13.844 -25.156 4.254 1 92.5 176 SER B CA 1
ATOM 5684 C C . SER B 1 176 ? 12.867 -25.672 3.207 1 92.5 176 SER B C 1
ATOM 5686 O O . SER B 1 176 ? 12.789 -26.891 2.973 1 92.5 176 SER B O 1
ATOM 5688 N N . MET B 1 177 ? 12.164 -24.812 2.59 1 90.81 177 MET B N 1
ATOM 5689 C CA . MET B 1 177 ? 11.227 -25.203 1.54 1 90.81 177 MET B CA 1
ATOM 5690 C C . MET B 1 177 ? 11.961 -25.672 0.294 1 90.81 177 MET B C 1
ATOM 5692 O O . MET B 1 177 ? 11.469 -26.531 -0.439 1 90.81 177 MET B O 1
ATOM 5696 N N . ALA B 1 178 ? 13.062 -25.109 0.111 1 92.31 178 ALA B N 1
ATOM 5697 C CA . ALA B 1 178 ? 13.805 -25.406 -1.114 1 92.31 178 ALA B CA 1
ATOM 5698 C C . ALA B 1 178 ? 14.805 -26.531 -0.894 1 92.31 178 ALA B C 1
ATOM 5700 O O . ALA B 1 178 ? 15.43 -27.016 -1.845 1 92.31 178 ALA B O 1
ATOM 5701 N N . SER B 1 179 ? 14.93 -26.891 0.328 1 88.69 179 SER B N 1
ATOM 5702 C CA . SER B 1 179 ? 15.898 -27.938 0.631 1 88.69 179 SER B CA 1
ATOM 5703 C C . SER B 1 179 ? 15.336 -29.328 0.336 1 88.69 179 SER B C 1
ATOM 5705 O O . SER B 1 179 ? 14.117 -29.5 0.24 1 88.69 179 SER B O 1
ATOM 5707 N N . ASP B 1 180 ? 16.172 -30.234 0.081 1 77.5 180 ASP B N 1
ATOM 5708 C CA . ASP B 1 180 ? 15.781 -31.625 -0.181 1 77.5 180 ASP B CA 1
ATOM 5709 C C . ASP B 1 180 ? 15.477 -32.344 1.119 1 77.5 180 ASP B C 1
ATOM 5711 O O . ASP B 1 180 ? 15.266 -33.562 1.113 1 77.5 180 ASP B O 1
ATOM 5715 N N . SER B 1 181 ? 15.391 -31.562 2.078 1 68.5 181 SER B N 1
ATOM 5716 C CA . SER B 1 181 ? 15.172 -32.188 3.373 1 68.5 181 SER B CA 1
ATOM 5717 C C . SER B 1 181 ? 13.789 -32.844 3.451 1 68.5 181 SER B C 1
ATOM 5719 O O . SER B 1 181 ? 12.859 -32.406 2.756 1 68.5 181 SER B O 1
ATOM 5721 N N . ILE B 1 182 ? 13.797 -33.875 4.246 1 61.47 182 ILE B N 1
ATOM 5722 C CA . ILE B 1 182 ? 12.609 -34.688 4.422 1 61.47 182 ILE B CA 1
ATOM 5723 C C . ILE B 1 182 ? 11.633 -34 5.367 1 61.47 182 ILE B C 1
ATOM 5725 O O . ILE B 1 182 ? 10.461 -34.375 5.438 1 61.47 182 ILE B O 1
ATOM 5729 N N . HIS B 1 183 ? 12.125 -33 5.988 1 66.44 183 HIS B N 1
ATOM 5730 C CA . HIS B 1 183 ? 11.234 -32.312 6.938 1 66.44 183 HIS B CA 1
ATOM 5731 C C . HIS B 1 183 ? 10.438 -31.219 6.258 1 66.44 183 HIS B C 1
ATOM 5733 O O . HIS B 1 183 ? 10.836 -30.047 6.285 1 66.44 183 HIS B O 1
ATOM 5739 N N . PHE B 1 184 ? 9.289 -31.531 5.852 1 66.31 184 PHE B N 1
ATOM 5740 C CA . PHE B 1 184 ? 8.484 -30.641 5.016 1 66.31 184 PHE B CA 1
ATOM 5741 C C . PHE B 1 184 ? 7.855 -29.531 5.852 1 66.31 184 PHE B C 1
ATOM 5743 O O . PHE B 1 184 ? 7.379 -28.531 5.309 1 66.31 184 PHE B O 1
ATOM 5750 N N . ASN B 1 185 ? 8.047 -29.625 7.172 1 72 185 ASN B N 1
ATOM 5751 C CA . ASN B 1 185 ? 7.414 -28.594 7.988 1 72 185 ASN B CA 1
ATOM 5752 C C . ASN B 1 185 ? 8.445 -27.766 8.742 1 72 185 ASN B C 1
ATOM 5754 O O . ASN B 1 185 ? 8.094 -27 9.633 1 72 185 ASN B O 1
ATOM 5758 N N . ALA B 1 186 ? 9.664 -27.875 8.328 1 79.12 186 ALA B N 1
ATOM 5759 C CA . ALA B 1 186 ? 10.727 -27.172 9.031 1 79.12 186 ALA B CA 1
ATOM 5760 C C . ALA B 1 186 ? 10.562 -25.656 8.898 1 79.12 186 ALA B C 1
ATOM 5762 O O . ALA B 1 186 ? 11.031 -24.906 9.758 1 79.12 186 ALA B O 1
ATOM 5763 N N . HIS B 1 187 ? 9.93 -25.234 7.844 1 86.06 187 HIS B N 1
ATOM 5764 C CA . HIS B 1 187 ? 9.734 -23.797 7.629 1 86.06 187 HIS B CA 1
ATOM 5765 C C . HIS B 1 187 ? 8.914 -23.188 8.75 1 86.06 187 HIS B C 1
ATOM 5767 O O . HIS B 1 187 ? 9.078 -22 9.07 1 86.06 187 HIS B O 1
ATOM 5773 N N . ASN B 1 188 ? 8.078 -23.938 9.391 1 85.12 188 ASN B N 1
ATOM 5774 C CA . ASN B 1 188 ? 7.199 -23.422 10.445 1 85.12 188 ASN B CA 1
ATOM 5775 C C . ASN B 1 188 ? 7.992 -22.984 11.672 1 85.12 188 ASN B C 1
ATOM 5777 O O . ASN B 1 188 ? 7.633 -22.016 12.328 1 85.12 188 ASN B O 1
ATOM 5781 N N . HIS B 1 189 ? 8.977 -23.75 11.883 1 87.06 189 HIS B N 1
ATOM 5782 C CA . HIS B 1 189 ? 9.836 -23.406 13.016 1 87.06 189 HIS B CA 1
ATOM 5783 C C . HIS B 1 189 ? 10.461 -22.031 12.844 1 87.06 189 HIS B C 1
ATOM 5785 O O . HIS B 1 189 ? 10.414 -21.203 13.758 1 87.06 189 HIS B O 1
ATOM 5791 N N . PHE B 1 190 ? 11 -21.828 11.734 1 91.19 190 PHE B N 1
ATOM 5792 C CA . PHE B 1 190 ? 11.68 -20.562 11.477 1 91.19 190 PHE B CA 1
ATOM 5793 C C . PHE B 1 190 ? 10.68 -19.422 11.328 1 91.19 190 PHE B C 1
ATOM 5795 O O . PHE B 1 190 ? 10.961 -18.281 11.727 1 91.19 190 PHE B O 1
ATOM 5802 N N . TYR B 1 191 ? 9.562 -19.781 10.836 1 89 191 TYR B N 1
ATOM 5803 C CA . TYR B 1 191 ? 8.477 -18.828 10.75 1 89 191 TYR B CA 1
ATOM 5804 C C . TYR B 1 191 ? 8.062 -18.328 12.133 1 89 191 TYR B C 1
ATOM 5806 O O . TYR B 1 191 ? 7.961 -17.125 12.359 1 89 191 TYR B O 1
ATOM 5814 N N . LYS B 1 192 ? 7.902 -19.156 13.016 1 87.06 192 LYS B N 1
ATOM 5815 C CA . LYS B 1 192 ? 7.48 -18.812 14.367 1 87.06 192 LYS B CA 1
ATOM 5816 C C . LYS B 1 192 ? 8.562 -18.016 15.102 1 87.06 192 LYS B C 1
ATOM 5818 O O . LYS B 1 192 ? 8.25 -17.109 15.875 1 87.06 192 LYS B O 1
ATOM 5823 N N . ARG B 1 193 ? 9.766 -18.375 14.797 1 89.75 193 ARG B N 1
ATOM 5824 C CA . ARG B 1 193 ? 10.891 -17.672 15.391 1 89.75 193 ARG B CA 1
ATOM 5825 C C . ARG B 1 193 ? 10.953 -16.219 14.906 1 89.75 193 ARG B C 1
ATOM 5827 O O . ARG B 1 193 ? 11.453 -15.344 15.609 1 89.75 193 ARG B O 1
ATOM 5834 N N . ALA B 1 194 ? 10.422 -15.938 13.703 1 91.44 194 ALA B N 1
ATOM 5835 C CA . ALA B 1 194 ? 10.492 -14.609 13.102 1 91.44 194 ALA B CA 1
ATOM 5836 C C . ALA B 1 194 ? 9.336 -13.734 13.586 1 91.44 194 ALA B C 1
ATOM 5838 O O . ALA B 1 194 ? 9.438 -12.5 13.586 1 91.44 194 ALA B O 1
ATOM 5839 N N . LEU B 1 195 ? 8.258 -14.281 14.039 1 87.69 195 LEU B N 1
ATOM 5840 C CA . LEU B 1 195 ? 6.996 -13.594 14.273 1 87.69 195 LEU B CA 1
ATOM 5841 C C . LEU B 1 195 ? 7.16 -12.5 15.32 1 87.69 195 LEU B C 1
ATOM 5843 O O . LEU B 1 195 ? 6.641 -11.391 15.156 1 87.69 195 LEU B O 1
ATOM 5847 N N . PRO B 1 196 ? 7.949 -12.781 16.375 1 86.5 196 PRO B N 1
ATOM 5848 C CA . PRO B 1 196 ? 8.117 -11.719 17.375 1 86.5 196 PRO B CA 1
ATOM 5849 C C . PRO B 1 196 ? 8.82 -10.484 16.797 1 86.5 196 PRO B C 1
ATOM 5851 O O . PRO B 1 196 ? 8.711 -9.391 17.375 1 86.5 196 PRO B O 1
ATOM 5854 N N . HIS B 1 197 ? 9.484 -10.633 15.742 1 89.38 197 HIS B N 1
ATOM 5855 C CA . HIS B 1 197 ? 10.242 -9.539 15.164 1 89.38 197 HIS B CA 1
ATOM 5856 C C . HIS B 1 197 ? 9.539 -8.969 13.938 1 89.38 197 HIS B C 1
ATOM 5858 O O . HIS B 1 197 ? 10.047 -8.039 13.297 1 89.38 197 HIS B O 1
ATOM 5864 N N . LEU B 1 198 ? 8.469 -9.586 13.602 1 90.44 198 LEU B N 1
ATOM 5865 C CA . LEU B 1 198 ? 7.633 -9.102 12.508 1 90.44 198 LEU B CA 1
ATOM 5866 C C . LEU B 1 198 ? 6.281 -8.625 13.031 1 90.44 198 LEU B C 1
ATOM 5868 O O . LEU B 1 198 ? 5.27 -9.312 12.867 1 90.44 198 LEU B O 1
ATOM 5872 N N . ASN B 1 199 ? 6.262 -7.559 13.57 1 87.25 199 ASN B N 1
ATOM 5873 C CA . ASN B 1 199 ? 5.035 -6.996 14.125 1 87.25 199 ASN B CA 1
ATOM 5874 C C . ASN B 1 199 ? 4.73 -5.621 13.539 1 87.25 199 ASN B C 1
ATOM 5876 O O . ASN B 1 199 ? 5.457 -5.137 12.672 1 87.25 199 ASN B O 1
ATOM 5880 N N . ILE B 1 200 ? 3.643 -5.074 13.977 1 87.94 200 ILE B N 1
ATOM 5881 C CA . ILE B 1 200 ? 3.162 -3.83 13.383 1 87.94 200 ILE B CA 1
ATOM 5882 C C . ILE B 1 200 ? 4.164 -2.709 13.656 1 87.94 200 ILE B C 1
ATOM 5884 O O . ILE B 1 200 ? 4.32 -1.797 12.844 1 87.94 200 ILE B O 1
ATOM 5888 N N . ASN B 1 201 ? 4.883 -2.762 14.75 1 85.81 201 ASN B N 1
ATOM 5889 C CA . ASN B 1 201 ? 5.898 -1.766 15.078 1 85.81 201 ASN B CA 1
ATOM 5890 C C . ASN B 1 201 ? 7.102 -1.864 14.141 1 85.81 201 ASN B C 1
ATOM 5892 O O . ASN B 1 201 ? 7.848 -0.897 13.977 1 85.81 201 ASN B O 1
ATOM 5896 N N . SER B 1 202 ? 7.254 -3.027 13.531 1 88.38 202 SER B N 1
ATOM 5897 C CA . SER B 1 202 ? 8.367 -3.244 12.609 1 88.38 202 SER B CA 1
ATOM 5898 C C . SER B 1 202 ? 8.289 -2.295 11.422 1 88.38 202 SER B C 1
ATOM 5900 O O . SER B 1 202 ? 9.305 -1.99 10.797 1 88.38 202 SER B O 1
ATOM 5902 N N . PHE B 1 203 ? 7.152 -1.775 11.156 1 90.5 203 PHE B N 1
ATOM 5903 C CA . PHE B 1 203 ? 6.98 -0.851 10.039 1 90.5 203 PHE B CA 1
ATOM 5904 C C . PHE B 1 203 ? 7.613 0.5 10.359 1 90.5 203 PHE B C 1
ATOM 5906 O O . PHE B 1 203 ? 7.812 1.323 9.461 1 90.5 203 PHE B O 1
ATOM 5913 N N . GLY B 1 204 ? 7.91 0.694 11.57 1 85.75 204 GLY B N 1
ATOM 5914 C CA . GLY B 1 204 ? 8.594 1.909 11.977 1 85.75 204 GLY B CA 1
ATOM 5915 C C . GLY B 1 204 ? 10.109 1.769 11.977 1 85.75 204 GLY B C 1
ATOM 5916 O O . GLY B 1 204 ? 10.82 2.699 12.359 1 85.75 204 GLY B O 1
ATOM 5917 N N . SER B 1 205 ? 10.578 0.633 11.516 1 82.44 205 SER B N 1
ATOM 5918 C CA . SER B 1 205 ? 12.016 0.382 11.469 1 82.44 205 SER B CA 1
ATOM 5919 C C . SER B 1 205 ? 12.562 0.577 10.055 1 82.44 205 SER B C 1
ATOM 5921 O O . SER B 1 205 ? 12.422 -0.304 9.203 1 82.44 205 SER B O 1
ATOM 5923 N N . GLY B 1 206 ? 13.234 1.672 9.852 1 84.62 206 GLY B N 1
ATOM 5924 C CA . GLY B 1 206 ? 13.82 1.962 8.555 1 84.62 206 GLY B CA 1
ATOM 5925 C C . GLY B 1 206 ? 15.141 1.255 8.32 1 84.62 206 GLY B C 1
ATOM 5926 O O . GLY B 1 206 ? 16.188 1.899 8.227 1 84.62 206 GLY B O 1
ATOM 5927 N N . HIS B 1 207 ? 15.148 -0.038 8.281 1 87 207 HIS B N 1
ATOM 5928 C CA . HIS B 1 207 ? 16.312 -0.882 8.031 1 87 207 HIS B CA 1
ATOM 5929 C C . HIS B 1 207 ? 16.094 -1.781 6.816 1 87 207 HIS B C 1
ATOM 5931 O O . HIS B 1 207 ? 15.016 -2.365 6.664 1 87 207 HIS B O 1
ATOM 5937 N N . LEU B 1 208 ? 17.156 -1.857 6.02 1 92 208 LEU B N 1
ATOM 5938 C CA . LEU B 1 208 ? 17.016 -2.629 4.793 1 92 208 LEU B CA 1
ATOM 5939 C C . LEU B 1 208 ? 16.688 -4.086 5.098 1 92 208 LEU B C 1
ATOM 5941 O O . LEU B 1 208 ? 15.875 -4.699 4.402 1 92 208 LEU B O 1
ATOM 5945 N N . TYR B 1 209 ? 17.312 -4.633 6.199 1 93.31 209 TYR B N 1
ATOM 5946 C CA . TYR B 1 209 ? 17.031 -6.012 6.582 1 93.31 209 TYR B CA 1
ATOM 5947 C C . TYR B 1 209 ? 15.555 -6.203 6.871 1 93.31 209 TYR B C 1
ATOM 5949 O O . TYR B 1 209 ? 14.977 -7.238 6.523 1 93.31 209 TYR B O 1
ATOM 5957 N N . MET B 1 210 ? 14.969 -5.184 7.492 1 94.31 210 MET B N 1
ATOM 5958 C CA . MET B 1 210 ? 13.555 -5.301 7.832 1 94.31 210 MET B CA 1
ATOM 5959 C C . MET B 1 210 ? 12.695 -5.277 6.574 1 94.31 210 MET B C 1
ATOM 5961 O O . MET B 1 210 ? 11.766 -6.078 6.438 1 94.31 210 MET B O 1
ATOM 5965 N N . VAL B 1 211 ? 13 -4.41 5.699 1 96.06 211 VAL B N 1
ATOM 5966 C CA . VAL B 1 211 ? 12.258 -4.312 4.449 1 96.06 211 VAL B CA 1
ATOM 5967 C C . VAL B 1 211 ? 12.375 -5.625 3.676 1 96.06 211 VAL B C 1
ATOM 5969 O O . VAL B 1 211 ? 11.383 -6.129 3.145 1 96.06 211 VAL B O 1
ATOM 5972 N N . GLN B 1 212 ? 13.555 -6.16 3.604 1 97.62 212 GLN B N 1
ATOM 5973 C CA . GLN B 1 212 ? 13.781 -7.414 2.898 1 97.62 212 GLN B CA 1
ATOM 5974 C C . GLN B 1 212 ? 13.07 -8.57 3.592 1 97.62 212 GLN B C 1
ATOM 5976 O O . GLN B 1 212 ? 12.508 -9.445 2.932 1 97.62 212 GLN B O 1
ATOM 5981 N N . ALA B 1 213 ? 13.141 -8.594 4.898 1 97.5 213 ALA B N 1
ATOM 5982 C CA . ALA B 1 213 ? 12.43 -9.617 5.656 1 97.5 213 ALA B CA 1
ATOM 5983 C C . ALA B 1 213 ? 10.93 -9.562 5.383 1 97.5 213 ALA B C 1
ATOM 5985 O O . ALA B 1 213 ? 10.297 -10.602 5.137 1 97.5 213 ALA B O 1
ATOM 5986 N N . LEU B 1 214 ? 10.383 -8.367 5.43 1 97.75 214 LEU B N 1
ATOM 5987 C CA . LEU B 1 214 ? 8.961 -8.188 5.184 1 97.75 214 LEU B CA 1
ATOM 5988 C C . LEU B 1 214 ? 8.602 -8.547 3.74 1 97.75 214 LEU B C 1
ATOM 5990 O O . LEU B 1 214 ? 7.516 -9.055 3.473 1 97.75 214 LEU B O 1
ATOM 5994 N N . ALA B 1 215 ? 9.484 -8.258 2.824 1 98.19 215 ALA B N 1
ATOM 5995 C CA . ALA B 1 215 ? 9.266 -8.609 1.423 1 98.19 215 ALA B CA 1
ATOM 5996 C C . ALA B 1 215 ? 9.18 -10.125 1.246 1 98.19 215 ALA B C 1
ATOM 5998 O O . ALA B 1 215 ? 8.305 -10.625 0.542 1 98.19 215 ALA B O 1
ATOM 5999 N N . LEU B 1 216 ? 10.094 -10.836 1.875 1 98.19 216 LEU B N 1
ATOM 6000 C CA . LEU B 1 216 ? 10.062 -12.297 1.813 1 98.19 216 LEU B CA 1
ATOM 6001 C C . LEU B 1 216 ? 8.828 -12.836 2.525 1 98.19 216 LEU B C 1
ATOM 6003 O O . LEU B 1 216 ? 8.188 -13.773 2.043 1 98.19 216 LEU B O 1
ATOM 6007 N N . TYR B 1 217 ? 8.555 -12.242 3.629 1 97.12 217 TYR B N 1
ATOM 6008 C CA . TYR B 1 217 ? 7.398 -12.648 4.422 1 97.12 217 TYR B CA 1
ATOM 6009 C C . TYR B 1 217 ? 6.105 -12.477 3.633 1 97.12 217 TYR B C 1
ATOM 6011 O O . TYR B 1 217 ? 5.336 -13.43 3.479 1 97.12 217 TYR B O 1
ATOM 6019 N N . SER B 1 218 ? 5.883 -11.312 3.096 1 96.75 218 SER B N 1
ATOM 6020 C CA . SER B 1 218 ? 4.629 -10.977 2.43 1 96.75 218 SER B CA 1
ATOM 6021 C C . SER B 1 218 ? 4.609 -11.5 0.995 1 96.75 218 SER B C 1
ATOM 6023 O O . SER B 1 218 ? 3.557 -11.891 0.487 1 96.75 218 SER B O 1
ATOM 6025 N N . GLY B 1 219 ? 5.699 -11.555 0.357 1 96.56 219 GLY B N 1
ATOM 6026 C CA . GLY B 1 219 ? 5.746 -11.906 -1.054 1 96.56 219 GLY B CA 1
ATOM 6027 C C . GLY B 1 219 ? 5.887 -13.398 -1.296 1 96.56 219 GLY B C 1
ATOM 6028 O O . GLY B 1 219 ? 5.617 -13.875 -2.398 1 96.56 219 GLY B O 1
ATOM 6029 N N . MET B 1 220 ? 6.312 -14.148 -0.259 1 95.94 220 MET B N 1
ATOM 6030 C CA . MET B 1 220 ? 6.555 -15.57 -0.473 1 95.94 220 MET B CA 1
ATOM 6031 C C . MET B 1 220 ? 5.926 -16.406 0.637 1 95.94 220 MET B C 1
ATOM 6033 O O . MET B 1 220 ? 4.965 -17.141 0.399 1 95.94 220 MET B O 1
ATOM 6037 N N . VAL B 1 221 ? 6.332 -16.219 1.842 1 93.94 221 VAL B N 1
ATOM 6038 C CA . VAL B 1 221 ? 5.984 -17.109 2.941 1 93.94 221 VAL B CA 1
ATOM 6039 C C . VAL B 1 221 ? 4.477 -17.094 3.16 1 93.94 221 VAL B C 1
ATOM 6041 O O . VAL B 1 221 ? 3.848 -18.156 3.264 1 93.94 221 VAL B O 1
ATOM 6044 N N . LEU B 1 222 ? 3.879 -15.945 3.227 1 92.56 222 LEU B N 1
ATOM 6045 C CA . LEU B 1 222 ? 2.445 -15.852 3.486 1 92.56 222 LEU B CA 1
ATOM 6046 C C . LEU B 1 222 ? 1.646 -16.484 2.354 1 92.56 222 LEU B C 1
ATOM 6048 O O . LEU B 1 222 ? 0.594 -17.078 2.588 1 92.56 222 LEU B O 1
ATOM 6052 N N . HIS B 1 223 ? 2.066 -16.312 1.131 1 90.25 223 HIS B N 1
ATOM 6053 C CA . HIS B 1 223 ? 1.399 -16.969 0.012 1 90.25 223 HIS B CA 1
ATOM 6054 C C . HIS B 1 223 ? 1.51 -18.5 0.117 1 90.25 223 HIS B C 1
ATOM 6056 O O . HIS B 1 223 ? 0.547 -19.203 -0.166 1 90.25 223 HIS B O 1
ATOM 6062 N N . PHE B 1 224 ? 2.721 -18.938 0.49 1 88.69 224 PHE B N 1
ATOM 6063 C CA . PHE B 1 224 ? 2.916 -20.375 0.683 1 88.69 224 PHE B CA 1
ATOM 6064 C C . PHE B 1 224 ? 1.981 -20.906 1.762 1 88.69 224 PHE B C 1
ATOM 6066 O O . PHE B 1 224 ? 1.481 -22.016 1.658 1 88.69 224 PHE B O 1
ATOM 6073 N N . LEU B 1 225 ? 1.772 -20.031 2.779 1 82.94 225 LEU B N 1
ATOM 6074 C CA . LEU B 1 225 ? 0.932 -20.422 3.904 1 82.94 225 LEU B CA 1
ATOM 6075 C C . LEU B 1 225 ? -0.539 -20.156 3.604 1 82.94 225 LEU B C 1
ATOM 6077 O O . LEU B 1 225 ? -1.386 -20.25 4.496 1 82.94 225 LEU B O 1
ATOM 6081 N N . ASN B 1 226 ? -0.857 -19.719 2.424 1 81.44 226 ASN B N 1
ATOM 6082 C CA . ASN B 1 226 ? -2.213 -19.484 1.94 1 81.44 226 ASN B CA 1
ATOM 6083 C C . ASN B 1 226 ? -2.898 -18.359 2.713 1 81.44 226 ASN B C 1
ATOM 6085 O O . ASN B 1 226 ? -4.035 -18.516 3.162 1 81.44 226 ASN B O 1
ATOM 6089 N N . LYS B 1 227 ? -2.207 -17.375 2.951 1 87 227 LYS B N 1
ATOM 6090 C CA . LYS B 1 227 ? -2.711 -16.125 3.531 1 87 227 LYS B CA 1
ATOM 6091 C C . LYS B 1 227 ? -2.506 -14.953 2.58 1 87 227 LYS B C 1
ATOM 6093 O O . LYS B 1 227 ? -1.84 -13.977 2.928 1 87 227 LYS B O 1
ATOM 6098 N N . PRO B 1 228 ? -3.186 -15.07 1.438 1 88.44 228 PRO B N 1
ATOM 6099 C CA . PRO B 1 228 ? -2.908 -14.086 0.382 1 88.44 228 PRO B CA 1
ATOM 6100 C C . PRO B 1 228 ? -3.369 -12.68 0.748 1 88.44 228 PRO B C 1
ATOM 6102 O O . PRO B 1 228 ? -2.736 -11.695 0.351 1 88.44 228 PRO B O 1
ATOM 6105 N N . ASN B 1 229 ? -4.508 -12.477 1.469 1 88.31 229 ASN B N 1
ATOM 6106 C CA . ASN B 1 229 ? -4.98 -11.148 1.828 1 88.31 229 ASN B CA 1
ATOM 6107 C C . ASN B 1 229 ? -4.016 -10.453 2.785 1 88.31 229 ASN B C 1
ATOM 6109 O O . ASN B 1 229 ? -3.701 -9.273 2.607 1 88.31 229 ASN B O 1
ATOM 6113 N N . MET B 1 230 ? -3.592 -11.258 3.777 1 92.62 230 MET B N 1
ATOM 6114 C CA . MET B 1 230 ? -2.57 -10.719 4.676 1 92.62 230 MET B CA 1
ATOM 6115 C C . MET B 1 230 ? -1.298 -10.375 3.906 1 92.62 230 MET B C 1
ATOM 6117 O O . MET B 1 230 ? -0.664 -9.359 4.176 1 92.62 230 MET B O 1
ATOM 6121 N N . ALA B 1 231 ? -0.971 -11.258 3.006 1 94.06 231 ALA B N 1
ATOM 6122 C CA . ALA B 1 231 ? 0.24 -11.078 2.211 1 94.06 231 ALA B CA 1
ATOM 6123 C C . ALA B 1 231 ? 0.201 -9.758 1.446 1 94.06 231 ALA B C 1
ATOM 6125 O O . ALA B 1 231 ? 1.147 -8.969 1.508 1 94.06 231 ALA B O 1
ATOM 6126 N N . VAL B 1 232 ? -0.883 -9.484 0.77 1 93.69 232 VAL B N 1
ATOM 6127 C CA . VAL B 1 232 ? -0.992 -8.289 -0.054 1 93.69 232 VAL B CA 1
ATOM 6128 C C . VAL B 1 232 ? -1.029 -7.047 0.837 1 93.69 232 VAL B C 1
ATOM 6130 O O . VAL B 1 232 ? -0.479 -6.004 0.481 1 93.69 232 VAL B O 1
ATOM 6133 N N . ALA B 1 233 ? -1.726 -7.16 1.978 1 94.75 233 ALA B N 1
ATOM 6134 C CA . ALA B 1 233 ? -1.771 -6.039 2.914 1 94.75 233 ALA B CA 1
ATOM 6135 C C . ALA B 1 233 ? -0.375 -5.699 3.428 1 94.75 233 ALA B C 1
ATOM 6137 O O . ALA B 1 233 ? 0.053 -4.543 3.355 1 94.75 233 ALA B O 1
ATOM 6138 N N . VAL B 1 234 ? 0.355 -6.676 3.863 1 96.38 234 VAL B N 1
ATOM 6139 C CA . VAL B 1 234 ? 1.696 -6.453 4.391 1 96.38 234 VAL B CA 1
ATOM 6140 C C . VAL B 1 234 ? 2.611 -5.941 3.283 1 96.38 234 VAL B C 1
ATOM 6142 O O . VAL B 1 234 ? 3.496 -5.117 3.531 1 96.38 234 VAL B O 1
ATOM 6145 N N . MET B 1 235 ? 2.432 -6.441 2.1 1 96.69 235 MET B N 1
ATOM 6146 C CA . MET B 1 235 ? 3.215 -5.941 0.972 1 96.69 235 MET B CA 1
ATOM 6147 C C . MET B 1 235 ? 2.965 -4.457 0.75 1 96.69 235 MET B C 1
ATOM 6149 O O . MET B 1 235 ? 3.891 -3.707 0.428 1 96.69 235 MET B O 1
ATOM 6153 N N . GLY B 1 236 ? 1.731 -4.043 0.877 1 95.44 236 GLY B N 1
ATOM 6154 C CA . GLY B 1 236 ? 1.438 -2.621 0.79 1 95.44 236 GLY B CA 1
ATOM 6155 C C . GLY B 1 236 ? 2.24 -1.785 1.77 1 95.44 236 GLY B C 1
ATOM 6156 O O . GLY B 1 236 ? 2.781 -0.738 1.404 1 95.44 236 GLY B O 1
ATOM 6157 N N . ALA B 1 237 ? 2.283 -2.262 2.994 1 96.38 237 ALA B N 1
ATOM 6158 C CA . ALA B 1 237 ? 3.074 -1.576 4.012 1 96.38 237 ALA B CA 1
ATOM 6159 C C . ALA B 1 237 ? 4.559 -1.599 3.664 1 96.38 237 ALA B C 1
ATOM 6161 O O . ALA B 1 237 ? 5.262 -0.601 3.842 1 96.38 237 ALA B O 1
ATOM 6162 N N . THR B 1 238 ? 5.039 -2.738 3.191 1 96.75 238 THR B N 1
ATOM 6163 C CA . THR B 1 238 ? 6.445 -2.91 2.84 1 96.75 238 THR B CA 1
ATOM 6164 C C . THR B 1 238 ? 6.852 -1.927 1.746 1 96.75 238 THR B C 1
ATOM 6166 O O . THR B 1 238 ? 7.941 -1.35 1.796 1 96.75 238 THR B O 1
ATOM 6169 N N . LEU B 1 239 ? 5.992 -1.769 0.821 1 95.69 239 LEU B N 1
ATOM 6170 C CA . LEU B 1 239 ? 6.258 -0.849 -0.28 1 95.69 239 LEU B CA 1
ATOM 6171 C C . LEU B 1 239 ? 6.395 0.583 0.228 1 95.69 239 LEU B C 1
ATOM 6173 O O . LEU B 1 239 ? 7.281 1.319 -0.206 1 95.69 239 LEU B O 1
ATOM 6177 N N . GLN B 1 240 ? 5.52 1.006 1.136 1 94.44 240 GLN B N 1
ATOM 6178 C CA . GLN B 1 240 ? 5.605 2.348 1.704 1 94.44 240 GLN B CA 1
ATOM 6179 C C . GLN B 1 240 ? 6.902 2.531 2.484 1 94.44 240 GLN B C 1
ATOM 6181 O O . GLN B 1 240 ? 7.496 3.613 2.469 1 94.44 240 GLN B O 1
ATOM 6186 N N . MET B 1 241 ? 7.34 1.494 3.188 1 93.81 241 MET B N 1
ATOM 6187 C CA . MET B 1 241 ? 8.617 1.547 3.893 1 93.81 241 MET B CA 1
ATOM 6188 C C . MET B 1 241 ? 9.773 1.735 2.912 1 93.81 241 MET B C 1
ATOM 6190 O O . MET B 1 241 ? 10.695 2.508 3.176 1 93.81 241 MET B O 1
ATOM 6194 N N . ALA B 1 242 ? 9.695 0.966 1.836 1 94.19 242 ALA B N 1
ATOM 6195 C CA . ALA B 1 242 ? 10.742 1.079 0.821 1 94.19 242 ALA B CA 1
ATOM 6196 C C . ALA B 1 242 ? 10.805 2.494 0.255 1 94.19 242 ALA B C 1
ATOM 6198 O O . ALA B 1 242 ? 11.891 3.033 0.038 1 94.19 242 ALA B O 1
ATOM 6199 N N . VAL B 1 243 ? 9.695 3.109 0.021 1 91.06 243 VAL B N 1
ATOM 6200 C CA . VAL B 1 243 ? 9.633 4.477 -0.481 1 91.06 243 VAL B CA 1
ATOM 6201 C C . VAL B 1 243 ? 10.203 5.438 0.562 1 91.06 243 VAL B C 1
ATOM 6203 O O . VAL B 1 243 ? 10.969 6.344 0.227 1 91.06 243 VAL B O 1
ATOM 6206 N N . ALA B 1 244 ? 9.789 5.199 1.816 1 89.19 244 ALA B N 1
ATOM 6207 C CA . ALA B 1 244 ? 10.289 6.043 2.898 1 89.19 244 ALA B CA 1
ATOM 6208 C C . ALA B 1 244 ? 11.812 5.961 3 1 89.19 244 ALA B C 1
ATOM 6210 O O . ALA B 1 244 ? 12.469 6.922 3.41 1 89.19 244 ALA B O 1
ATOM 6211 N N . MET B 1 245 ? 12.375 4.867 2.559 1 88.81 245 MET B N 1
ATOM 6212 C CA . MET B 1 245 ? 13.828 4.684 2.59 1 88.81 245 MET B CA 1
ATOM 6213 C C . MET B 1 245 ? 14.477 5.238 1.327 1 88.81 245 MET B C 1
ATOM 6215 O O . MET B 1 245 ? 15.695 5.227 1.194 1 88.81 245 MET B O 1
ATOM 6219 N N . GLY B 1 246 ? 13.719 5.684 0.392 1 88 246 GLY B N 1
ATOM 6220 C CA . GLY B 1 246 ? 14.227 6.281 -0.83 1 88 246 GLY B CA 1
ATOM 6221 C C . GLY B 1 246 ? 14.633 5.258 -1.874 1 88 246 GLY B C 1
ATOM 6222 O O . GLY B 1 246 ? 15.383 5.574 -2.805 1 88 246 GLY B O 1
ATOM 6223 N N . LEU B 1 247 ? 14.148 4.012 -1.793 1 91.88 247 LEU B N 1
ATOM 6224 C CA . LEU B 1 247 ? 14.57 2.951 -2.701 1 91.88 247 LEU B CA 1
ATOM 6225 C C . LEU B 1 247 ? 14.023 3.188 -4.105 1 91.88 247 LEU B C 1
ATOM 6227 O O . LEU B 1 247 ? 14.516 2.617 -5.074 1 91.88 247 LEU B O 1
ATOM 6231 N N . HIS B 1 248 ? 13 3.988 -4.289 1 90.5 248 HIS B N 1
ATOM 6232 C CA . HIS B 1 248 ? 12.383 4.238 -5.59 1 90.5 248 HIS B CA 1
ATOM 6233 C C . HIS B 1 248 ? 13.18 5.273 -6.383 1 90.5 248 HIS B C 1
ATOM 6235 O O . HIS B 1 248 ? 12.805 5.621 -7.504 1 90.5 248 HIS B O 1
ATOM 6241 N N . ARG B 1 249 ? 14.297 5.754 -5.848 1 88.75 249 ARG B N 1
ATOM 6242 C CA . ARG B 1 249 ? 15.055 6.781 -6.547 1 88.75 249 ARG B CA 1
ATOM 6243 C C . ARG B 1 249 ? 16.547 6.484 -6.5 1 88.75 249 ARG B C 1
ATOM 6245 O O . ARG B 1 249 ? 17.375 7.395 -6.602 1 88.75 249 ARG B O 1
ATOM 6252 N N . VAL B 1 250 ? 16.953 5.262 -6.355 1 88.19 250 VAL B N 1
ATOM 6253 C CA . VAL B 1 250 ? 18.359 4.883 -6.258 1 88.19 250 VAL B CA 1
ATOM 6254 C C . VAL B 1 250 ? 18.984 4.852 -7.648 1 88.19 250 VAL B C 1
ATOM 6256 O O . VAL B 1 250 ? 18.453 4.219 -8.562 1 88.19 250 VAL B O 1
ATOM 6259 N N . GLN B 1 251 ? 20.094 5.59 -7.824 1 86.44 251 GLN B N 1
ATOM 6260 C CA . GLN B 1 251 ? 20.766 5.633 -9.117 1 86.44 251 GLN B CA 1
ATOM 6261 C C . GLN B 1 251 ? 22.141 4.961 -9.047 1 86.44 251 GLN B C 1
ATOM 6263 O O . GLN B 1 251 ? 22.875 5.137 -8.07 1 86.44 251 GLN B O 1
ATOM 6268 N N . ALA B 1 252 ? 22.406 4.133 -10.062 1 81.12 252 ALA B N 1
ATOM 6269 C CA . ALA B 1 252 ? 23.688 3.432 -10.141 1 81.12 252 ALA B CA 1
ATOM 6270 C C . ALA B 1 252 ? 24.812 4.375 -10.586 1 81.12 252 ALA B C 1
ATOM 6272 O O . ALA B 1 252 ? 24.625 5.164 -11.516 1 81.12 252 ALA B O 1
ATOM 6273 N N . SER B 1 253 ? 25.203 5.445 -9.836 1 65 253 SER B N 1
ATOM 6274 C CA . SER B 1 253 ? 26.234 6.379 -10.281 1 65 253 SER B CA 1
ATOM 6275 C C . SER B 1 253 ? 27.438 5.641 -10.859 1 65 253 SER B C 1
ATOM 6277 O O . SER B 1 253 ? 27.734 4.512 -10.453 1 65 253 SER B O 1
ATOM 6279 N N . GLN B 1 254 ? 27.875 6 -12.203 1 52.22 254 GLN B N 1
ATOM 6280 C CA . GLN B 1 254 ? 29.125 5.566 -12.805 1 52.22 254 GLN B CA 1
ATOM 6281 C C . GLN B 1 254 ? 30.266 5.555 -11.781 1 52.22 254 GLN B C 1
ATOM 6283 O O . GLN B 1 254 ? 31.203 4.777 -11.906 1 52.22 254 GLN B O 1
ATOM 6288 N N . SER B 1 255 ? 30.5 6.598 -11.016 1 45.22 255 SER B N 1
ATOM 6289 C CA . SER B 1 255 ? 31.641 6.617 -10.125 1 45.22 255 SER B CA 1
ATOM 6290 C C . SER B 1 255 ? 31.375 5.844 -8.836 1 45.22 255 SER B C 1
ATOM 6292 O O . SER B 1 255 ? 30.609 6.305 -7.98 1 45.22 255 SER B O 1
ATOM 6294 N N . SER B 1 256 ? 31.016 4.668 -8.922 1 44.88 256 SER B N 1
ATOM 6295 C CA . SER B 1 256 ? 30.922 3.639 -7.895 1 44.88 256 SER B CA 1
ATOM 6296 C C . SER B 1 256 ? 31.781 3.994 -6.68 1 44.88 256 SER B C 1
ATOM 6298 O O . SER B 1 256 ? 32.875 3.471 -6.516 1 44.88 256 SER B O 1
ATOM 6300 N N . THR B 1 257 ? 32.125 5.199 -6.465 1 39.31 257 THR B N 1
ATOM 6301 C CA . THR B 1 257 ? 33 5.336 -5.301 1 39.31 257 THR B CA 1
ATOM 6302 C C . THR B 1 257 ? 32.344 4.766 -4.055 1 39.31 257 THR B C 1
ATOM 6304 O O . THR B 1 257 ? 31.109 4.828 -3.916 1 39.31 257 THR B O 1
ATOM 6307 N N . ASN B 1 258 ? 33.094 3.996 -3.242 1 41.25 258 ASN B N 1
ATOM 6308 C CA . ASN B 1 258 ? 33.094 3.391 -1.915 1 41.25 258 ASN B CA 1
ATOM 6309 C C . ASN B 1 258 ? 32.406 4.266 -0.888 1 41.25 258 ASN B C 1
ATOM 6311 O O . ASN B 1 258 ? 33.031 4.891 -0.045 1 41.25 258 ASN B O 1
ATOM 6315 N N . THR B 1 259 ? 31.578 5.039 -1.281 1 45.44 259 THR B N 1
ATOM 6316 C CA . THR B 1 259 ? 31.031 5.785 -0.152 1 45.44 259 THR B CA 1
ATOM 6317 C C . THR B 1 259 ? 30.422 4.836 0.876 1 45.44 259 THR B C 1
ATOM 6319 O O . THR B 1 259 ? 29.672 3.93 0.521 1 45.44 259 THR B O 1
ATOM 6322 N N . ALA B 1 260 ? 30.984 4.93 2.045 1 43.97 260 ALA B N 1
ATOM 6323 C CA . ALA B 1 260 ? 30.641 4.152 3.236 1 43.97 260 ALA B CA 1
ATOM 6324 C C . ALA B 1 260 ? 29.125 4.121 3.457 1 43.97 260 ALA B C 1
ATOM 6326 O O . ALA B 1 260 ? 28.5 5.164 3.645 1 43.97 260 ALA B O 1
ATOM 6327 N N . CYS B 1 261 ? 28.422 3.121 2.822 1 53.38 261 CYS B N 1
ATOM 6328 C CA . CYS B 1 261 ? 27 2.912 3.076 1 53.38 261 CYS B CA 1
ATOM 6329 C C . CYS B 1 261 ? 26.766 2.455 4.512 1 53.38 261 CYS B C 1
ATOM 6331 O O . CYS B 1 261 ? 27.516 1.626 5.035 1 53.38 261 CYS B O 1
ATOM 6333 N N . HIS B 1 262 ? 26.047 3.223 5.273 1 56.03 262 HIS B N 1
ATOM 6334 C CA . HIS B 1 262 ? 25.641 2.709 6.574 1 56.03 262 HIS B CA 1
ATOM 6335 C C . HIS B 1 262 ? 25.141 1.273 6.469 1 56.03 262 HIS B C 1
ATOM 6337 O O . HIS B 1 262 ? 24.422 0.93 5.527 1 56.03 262 HIS B O 1
ATOM 6343 N N . PRO B 1 263 ? 25.797 0.411 7.242 1 53.97 263 PRO B N 1
ATOM 6344 C CA . PRO B 1 263 ? 25.406 -0.999 7.195 1 53.97 263 PRO B CA 1
ATOM 6345 C C . PRO B 1 263 ? 23.891 -1.185 7.086 1 53.97 263 PRO B C 1
ATOM 6347 O O . PRO B 1 263 ? 23.422 -2.123 6.43 1 53.97 263 PRO B O 1
ATOM 6350 N N . ALA B 1 264 ? 23.141 -0.2 7.648 1 61.56 264 ALA B N 1
ATOM 6351 C CA . ALA B 1 264 ? 21.688 -0.331 7.633 1 61.56 264 ALA B CA 1
ATOM 6352 C C . ALA B 1 264 ? 21.125 -0.075 6.234 1 61.56 264 ALA B C 1
ATOM 6354 O O . ALA B 1 264 ? 20.016 -0.523 5.91 1 61.56 264 ALA B O 1
ATOM 6355 N N . ASN B 1 265 ? 21.828 0.542 5.387 1 70.12 265 ASN B N 1
ATOM 6356 C CA . ASN B 1 265 ? 21.297 0.943 4.094 1 70.12 265 ASN B CA 1
ATOM 6357 C C . ASN B 1 265 ? 21.734 -0.005 2.982 1 70.12 265 ASN B C 1
ATOM 6359 O O . ASN B 1 265 ? 21.109 -0.065 1.923 1 70.12 265 ASN B O 1
ATOM 6363 N N . GLY B 1 266 ? 22.75 -0.776 3.232 1 75.25 266 GLY B N 1
ATOM 6364 C CA . GLY B 1 266 ? 23.219 -1.702 2.213 1 75.25 266 GLY B CA 1
ATOM 6365 C C . GLY B 1 266 ? 23.875 -1.011 1.037 1 75.25 266 GLY B C 1
ATOM 6366 O O . GLY B 1 266 ? 23.875 0.219 0.949 1 75.25 266 GLY B O 1
ATOM 6367 N N . SER B 1 267 ? 24.406 -1.755 0.145 1 83.38 267 SER B N 1
ATOM 6368 C CA . SER B 1 267 ? 25.047 -1.252 -1.062 1 83.38 267 SER B CA 1
ATOM 6369 C C . SER B 1 267 ? 24.031 -0.72 -2.061 1 83.38 267 SER B C 1
ATOM 6371 O O . SER B 1 267 ? 22.844 -1.034 -1.966 1 83.38 267 SER B O 1
ATOM 6373 N N . ILE B 1 268 ? 24.453 0.093 -2.941 1 87.31 268 ILE B N 1
ATOM 6374 C CA . ILE B 1 268 ? 23.594 0.658 -3.979 1 87.31 268 ILE B CA 1
ATOM 6375 C C . ILE B 1 268 ? 22.969 -0.468 -4.797 1 87.31 268 ILE B C 1
ATOM 6377 O O . ILE B 1 268 ? 21.766 -0.435 -5.086 1 87.31 268 ILE B O 1
ATOM 6381 N N . ALA B 1 269 ? 23.781 -1.463 -5.145 1 89.44 269 ALA B N 1
ATOM 6382 C CA . ALA B 1 269 ? 23.281 -2.59 -5.922 1 89.44 269 ALA B CA 1
ATOM 6383 C C . ALA B 1 269 ? 22.188 -3.336 -5.16 1 89.44 269 ALA B C 1
ATOM 6385 O O . ALA B 1 269 ? 21.172 -3.729 -5.742 1 89.44 269 ALA B O 1
ATOM 6386 N N . THR B 1 270 ? 22.438 -3.521 -3.902 1 92.56 270 THR B N 1
ATOM 6387 C CA . THR B 1 270 ? 21.469 -4.23 -3.078 1 92.56 270 THR B CA 1
ATOM 6388 C C . THR B 1 270 ? 20.156 -3.434 -2.969 1 92.56 270 THR B C 1
ATOM 6390 O O . THR B 1 270 ? 19.078 -4.012 -2.961 1 92.56 270 THR B O 1
ATOM 6393 N N . ARG B 1 271 ? 20.266 -2.139 -2.855 1 93.06 271 ARG B N 1
ATOM 6394 C CA . ARG B 1 271 ? 19.078 -1.274 -2.773 1 93.06 271 ARG B CA 1
ATOM 6395 C C . ARG B 1 271 ? 18.281 -1.325 -4.062 1 93.06 271 ARG B C 1
ATOM 6397 O O . ARG B 1 271 ? 17.047 -1.429 -4.027 1 93.06 271 ARG B O 1
ATOM 6404 N N . ILE B 1 272 ? 18.953 -1.262 -5.184 1 93.88 272 ILE B N 1
ATOM 6405 C CA . ILE B 1 272 ? 18.281 -1.342 -6.477 1 93.88 272 ILE B CA 1
ATOM 6406 C C . ILE B 1 272 ? 17.594 -2.695 -6.617 1 93.88 272 ILE B C 1
ATOM 6408 O O . ILE B 1 272 ? 16.422 -2.764 -6.992 1 93.88 272 ILE B O 1
ATOM 6412 N N . ARG B 1 273 ? 18.312 -3.754 -6.258 1 95.44 273 ARG B N 1
ATOM 6413 C CA . ARG B 1 273 ? 17.781 -5.105 -6.352 1 95.44 273 ARG B CA 1
ATOM 6414 C C . ARG B 1 273 ? 16.562 -5.273 -5.453 1 95.44 273 ARG B C 1
ATOM 6416 O O . ARG B 1 273 ? 15.586 -5.93 -5.828 1 95.44 273 ARG B O 1
ATOM 6423 N N . THR B 1 274 ? 16.688 -4.695 -4.289 1 96.81 274 THR B N 1
ATOM 6424 C CA . THR B 1 274 ? 15.578 -4.805 -3.338 1 96.81 274 THR B CA 1
ATOM 6425 C C . THR B 1 274 ? 14.328 -4.121 -3.879 1 96.81 274 THR B C 1
ATOM 6427 O O . THR B 1 274 ? 13.234 -4.68 -3.818 1 96.81 274 THR B O 1
ATOM 6430 N N . TRP B 1 275 ? 14.43 -2.924 -4.461 1 96.69 275 TRP B N 1
ATOM 6431 C CA . TRP B 1 275 ? 13.297 -2.186 -5.004 1 96.69 275 TRP B CA 1
ATOM 6432 C C . TRP B 1 275 ? 12.594 -2.992 -6.09 1 96.69 275 TRP B C 1
ATOM 6434 O O . TRP B 1 275 ? 11.383 -3.223 -6.02 1 96.69 275 TRP B O 1
ATOM 6444 N N . TRP B 1 276 ? 13.352 -3.477 -7.055 1 97.56 276 TRP B N 1
ATOM 6445 C CA . TRP B 1 276 ? 12.766 -4.184 -8.188 1 97.56 276 TRP B CA 1
ATOM 6446 C C . TRP B 1 276 ? 12.203 -5.535 -7.754 1 97.56 276 TRP B C 1
ATOM 6448 O O . TRP B 1 276 ? 11.188 -5.992 -8.281 1 97.56 276 TRP B O 1
ATOM 6458 N N . SER B 1 277 ? 12.875 -6.195 -6.82 1 98.31 277 SER B N 1
ATOM 6459 C CA . SER B 1 277 ? 12.344 -7.449 -6.297 1 98.31 277 SER B CA 1
ATOM 6460 C C . SER B 1 277 ? 10.977 -7.25 -5.656 1 98.31 277 SER B C 1
ATOM 6462 O O . SER B 1 277 ? 10.062 -8.047 -5.875 1 98.31 277 SER B O 1
ATOM 6464 N N . ILE B 1 278 ? 10.859 -6.176 -4.902 1 98 278 ILE B N 1
ATOM 6465 C CA . IL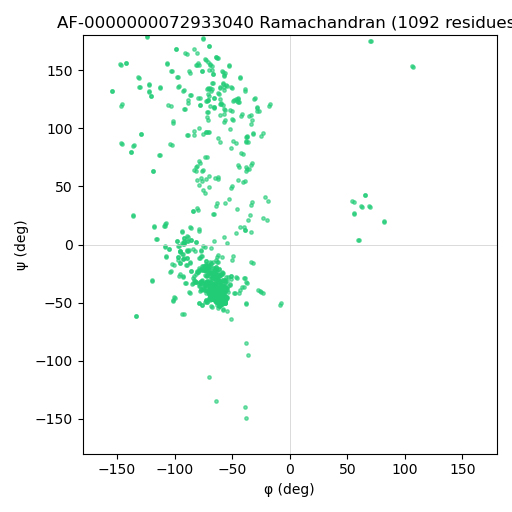E B 1 278 ? 9.609 -5.887 -4.215 1 98 278 ILE B CA 1
ATOM 6466 C C . ILE B 1 278 ? 8.508 -5.621 -5.238 1 98 278 ILE B C 1
ATOM 6468 O O . ILE B 1 278 ? 7.387 -6.121 -5.102 1 98 278 ILE B O 1
ATOM 6472 N N . LEU B 1 279 ? 8.797 -4.859 -6.242 1 97.31 279 LEU B N 1
ATOM 6473 C CA . LEU B 1 279 ? 7.797 -4.559 -7.262 1 97.31 279 LEU B CA 1
ATOM 6474 C C . LEU B 1 279 ? 7.383 -5.82 -8.008 1 97.31 279 LEU B C 1
ATOM 6476 O O . LEU B 1 279 ? 6.207 -5.992 -8.344 1 97.31 279 LEU B O 1
ATOM 6480 N N . CYS B 1 280 ? 8.344 -6.68 -8.273 1 97.75 280 CYS B N 1
ATOM 6481 C CA . CYS B 1 280 ? 8.008 -7.941 -8.93 1 97.75 280 CYS B CA 1
ATOM 6482 C C . CYS B 1 280 ? 7.086 -8.773 -8.047 1 97.75 280 CYS B C 1
ATOM 6484 O O . CYS B 1 280 ? 6.082 -9.305 -8.531 1 97.75 280 CYS B O 1
ATOM 6486 N N . LEU B 1 281 ? 7.438 -8.891 -6.82 1 97.5 281 LEU B N 1
ATOM 6487 C CA . LEU B 1 281 ? 6.613 -9.648 -5.887 1 97.5 281 LEU B CA 1
ATOM 6488 C C . LEU B 1 281 ? 5.199 -9.086 -5.832 1 97.5 281 LEU B C 1
ATOM 6490 O O . LEU B 1 281 ? 4.227 -9.844 -5.812 1 97.5 281 LEU B O 1
ATOM 6494 N N . ASP B 1 282 ? 5.074 -7.816 -5.797 1 96.38 282 ASP B N 1
ATOM 6495 C CA . ASP B 1 282 ? 3.77 -7.16 -5.766 1 96.38 282 ASP B CA 1
ATOM 6496 C C . ASP B 1 282 ? 2.969 -7.469 -7.027 1 96.38 282 ASP B C 1
ATOM 6498 O O . ASP B 1 282 ? 1.77 -7.738 -6.961 1 96.38 282 ASP B O 1
ATOM 6502 N N . THR B 1 283 ? 3.588 -7.367 -8.148 1 95.88 283 THR B N 1
ATOM 6503 C CA . THR B 1 283 ? 2.932 -7.637 -9.422 1 95.88 283 THR B CA 1
ATOM 6504 C C . THR B 1 283 ? 2.439 -9.078 -9.484 1 95.88 283 THR B C 1
ATOM 6506 O O . THR B 1 283 ? 1.321 -9.344 -9.938 1 95.88 283 THR B O 1
ATOM 6509 N N . TRP B 1 284 ? 3.266 -9.961 -9.109 1 94.5 284 TRP B N 1
ATOM 6510 C CA . TRP B 1 284 ? 2.881 -11.367 -9.141 1 94.5 284 TRP B CA 1
ATOM 6511 C C . TRP B 1 284 ? 1.678 -11.625 -8.234 1 94.5 284 TRP B C 1
ATOM 6513 O O . TRP B 1 284 ? 0.75 -12.344 -8.617 1 94.5 284 TRP B O 1
ATOM 6523 N N . ALA B 1 285 ? 1.664 -11.047 -7.059 1 92.06 285 ALA B N 1
ATOM 6524 C CA . ALA B 1 285 ? 0.537 -11.211 -6.145 1 92.06 285 ALA B CA 1
ATOM 6525 C C . ALA B 1 285 ? -0.731 -10.586 -6.723 1 92.06 285 ALA B C 1
ATOM 6527 O O . ALA B 1 285 ? -1.799 -11.203 -6.699 1 92.06 285 ALA B O 1
ATOM 6528 N N . SER B 1 286 ? -0.616 -9.367 -7.203 1 89.56 286 SER B N 1
ATOM 6529 C CA . SER B 1 286 ? -1.771 -8.656 -7.746 1 89.56 286 SER B CA 1
ATOM 6530 C C . SER B 1 286 ? -2.334 -9.383 -8.969 1 89.56 286 SER B C 1
ATOM 6532 O O . SER B 1 286 ? -3.551 -9.445 -9.148 1 89.56 286 SER B O 1
ATOM 6534 N N . SER B 1 287 ? -1.497 -9.922 -9.781 1 88.75 287 SER B N 1
ATOM 6535 C CA . SER B 1 287 ? -1.935 -10.641 -10.969 1 88.75 287 SER B CA 1
ATOM 6536 C C . SER B 1 287 ? -2.664 -11.93 -10.602 1 88.75 287 SER B C 1
ATOM 6538 O O . SER B 1 287 ? -3.635 -12.312 -11.258 1 88.75 287 SER B O 1
ATOM 6540 N N . THR B 1 288 ? -2.178 -12.508 -9.609 1 84.5 288 THR B N 1
ATOM 6541 C CA . THR B 1 288 ? -2.789 -13.758 -9.156 1 84.5 288 THR B CA 1
ATOM 6542 C C . THR B 1 288 ? -4.172 -13.492 -8.562 1 84.5 288 THR B C 1
ATOM 6544 O O . THR B 1 288 ? -5.102 -14.266 -8.781 1 84.5 288 THR B O 1
ATOM 6547 N N . LEU B 1 289 ? -4.293 -12.445 -7.883 1 83.5 289 LEU B N 1
ATOM 6548 C CA . LEU B 1 289 ? -5.535 -12.156 -7.172 1 83.5 289 LEU B CA 1
ATOM 6549 C C . LEU B 1 289 ? -6.473 -11.32 -8.031 1 83.5 289 LEU B C 1
ATOM 6551 O O . LEU B 1 289 ? -7.656 -11.188 -7.723 1 83.5 289 LEU B O 1
ATOM 6555 N N . GLY B 1 290 ? -6.004 -10.773 -9.141 1 83.19 290 GLY B N 1
ATOM 6556 C CA . GLY B 1 290 ? -6.805 -9.906 -9.992 1 83.19 290 GLY B CA 1
ATOM 6557 C C . GLY B 1 290 ? -7.121 -8.57 -9.352 1 83.19 290 GLY B C 1
ATOM 6558 O O . GLY B 1 290 ? -8.234 -8.055 -9.484 1 83.19 290 GLY B O 1
ATOM 6559 N N . ARG B 1 291 ? -6.27 -8.078 -8.586 1 84.75 291 ARG B N 1
ATOM 6560 C CA . ARG B 1 291 ? -6.453 -6.801 -7.898 1 84.75 291 ARG B CA 1
ATOM 6561 C C . ARG B 1 291 ? -5.578 -5.715 -8.516 1 84.75 291 ARG B C 1
ATOM 6563 O O . ARG B 1 291 ? -4.59 -6.016 -9.188 1 84.75 291 ARG B O 1
ATOM 6570 N N . PRO B 1 292 ? -5.992 -4.484 -8.344 1 82.81 292 PRO B N 1
ATOM 6571 C CA . PRO B 1 292 ? -5.152 -3.41 -8.875 1 82.81 292 PRO B CA 1
ATOM 6572 C C . PRO B 1 292 ? -3.809 -3.303 -8.156 1 82.81 292 PRO B C 1
ATOM 6574 O O . PRO B 1 292 ? -3.695 -3.691 -6.992 1 82.81 292 PRO B O 1
ATOM 6577 N N . SER B 1 293 ? -2.859 -2.924 -8.914 1 77.38 293 SER B N 1
ATOM 6578 C CA . SER B 1 293 ? -1.524 -2.775 -8.344 1 77.38 293 SER B CA 1
ATOM 6579 C C . SER B 1 293 ? -1.229 -1.317 -8.008 1 77.38 293 SER B C 1
ATOM 6581 O O . SER B 1 293 ? -1.949 -0.415 -8.438 1 77.38 293 SER B O 1
ATOM 6583 N N . GLU B 1 294 ? -0.12 -1.292 -7.27 1 77.75 294 GLU B N 1
ATOM 6584 C CA . GLU B 1 294 ? 0.328 0.049 -6.906 1 77.75 294 GLU B CA 1
ATOM 6585 C C . GLU B 1 294 ? 1.004 0.743 -8.086 1 77.75 294 GLU B C 1
ATOM 6587 O O . GLU B 1 294 ? 1.528 0.082 -8.984 1 77.75 294 GLU B O 1
ATOM 6592 N N . GLY B 1 295 ? 1.029 1.91 -8.336 1 80.62 295 GLY B N 1
ATOM 6593 C CA . GLY B 1 295 ? 1.455 2.695 -9.477 1 80.62 295 GLY B CA 1
ATOM 6594 C C . GLY B 1 295 ? 2.945 2.98 -9.484 1 80.62 295 GLY B C 1
ATOM 6595 O O . GLY B 1 295 ? 3.4 3.908 -10.164 1 80.62 295 GLY B O 1
ATOM 6596 N N . TYR B 1 296 ? 3.771 2.094 -8.891 1 89.38 296 TYR B N 1
ATOM 6597 C CA . TYR B 1 296 ? 5.18 2.434 -8.734 1 89.38 296 TYR B CA 1
ATOM 6598 C C . TYR B 1 296 ? 5.988 1.999 -9.945 1 89.38 296 TYR B C 1
ATOM 6600 O O . TYR B 1 296 ? 7.18 2.312 -10.055 1 89.38 296 TYR B O 1
ATOM 6608 N N . TRP B 1 297 ? 5.406 1.322 -10.883 1 91.94 297 TRP B N 1
ATOM 6609 C CA . TRP B 1 297 ? 6.102 0.993 -12.117 1 91.94 297 TRP B CA 1
ATOM 6610 C C . TRP B 1 297 ? 6.172 2.205 -13.047 1 91.94 297 TRP B C 1
ATOM 6612 O O . TRP B 1 297 ? 6.879 2.184 -14.055 1 91.94 297 TRP B O 1
ATOM 6622 N N . ASP B 1 298 ? 5.469 3.258 -12.734 1 88.19 298 ASP B N 1
ATOM 6623 C CA . ASP B 1 298 ? 5.484 4.504 -13.492 1 88.19 298 ASP B CA 1
ATOM 6624 C C . ASP B 1 298 ? 6.855 5.176 -13.422 1 88.19 298 ASP B C 1
ATOM 6626 O O . ASP B 1 298 ? 7.344 5.484 -12.336 1 88.19 298 ASP B O 1
ATOM 6630 N N . PRO B 1 299 ? 7.43 5.473 -14.562 1 88 299 PRO B N 1
ATOM 6631 C CA . PRO B 1 299 ? 8.766 6.074 -14.578 1 88 299 PRO B CA 1
ATOM 6632 C C . PRO B 1 299 ? 8.781 7.496 -14.031 1 88 299 PRO B C 1
ATOM 6634 O O . PRO B 1 299 ? 9.844 8.023 -13.695 1 88 299 PRO B O 1
ATOM 6637 N N . ALA B 1 300 ? 7.68 8.086 -13.93 1 82.94 300 ALA B N 1
ATOM 6638 C CA . ALA B 1 300 ? 7.613 9.43 -13.359 1 82.94 300 ALA B CA 1
ATOM 6639 C C . ALA B 1 300 ? 7.754 9.383 -11.844 1 82.94 300 ALA B C 1
ATOM 6641 O O . ALA B 1 300 ? 8.109 10.383 -11.211 1 82.94 300 ALA B O 1
ATOM 6642 N N . ILE B 1 301 ? 7.473 8.258 -11.273 1 84.25 301 ILE B N 1
ATOM 6643 C CA . ILE B 1 301 ? 7.535 8.102 -9.828 1 84.25 301 ILE B CA 1
ATOM 6644 C C . ILE B 1 301 ? 8.82 7.379 -9.438 1 84.25 301 ILE B C 1
ATOM 6646 O O . ILE B 1 301 ? 9.516 7.793 -8.508 1 84.25 301 ILE B O 1
ATOM 6650 N N . THR B 1 302 ? 9.094 6.258 -10.148 1 89.94 302 THR B N 1
ATOM 6651 C CA . THR B 1 302 ? 10.281 5.453 -9.875 1 89.94 302 THR B CA 1
ATOM 6652 C C . THR B 1 302 ? 11.445 5.902 -10.742 1 89.94 302 THR B C 1
ATOM 6654 O O . THR B 1 302 ? 11.43 5.73 -11.961 1 89.94 302 THR B O 1
ATOM 6657 N N . LEU B 1 303 ? 12.461 6.367 -10.102 1 88.06 303 LEU B N 1
ATOM 6658 C CA . LEU B 1 303 ? 13.648 6.855 -10.797 1 88.06 303 LEU B CA 1
ATOM 6659 C C . LEU B 1 303 ? 14.82 5.895 -10.617 1 88.06 303 LEU B C 1
ATOM 6661 O O . LEU B 1 303 ? 15.906 6.125 -11.148 1 88.06 303 LEU B O 1
ATOM 6665 N N . THR B 1 304 ? 14.602 4.852 -9.875 1 92.19 304 THR B N 1
ATOM 6666 C CA . THR B 1 304 ? 15.633 3.857 -9.617 1 92.19 304 THR B CA 1
ATOM 6667 C C . THR B 1 304 ? 16.141 3.258 -10.93 1 92.19 304 THR B C 1
ATOM 6669 O O . THR B 1 304 ? 15.359 2.955 -11.828 1 92.19 304 THR B O 1
ATOM 6672 N N . SER B 1 305 ? 17.469 3.084 -11.008 1 92.62 305 SER B N 1
ATOM 6673 C CA . SER B 1 305 ? 18.094 2.549 -12.211 1 92.62 305 SER B CA 1
ATOM 6674 C C . SER B 1 305 ? 17.578 1.154 -12.531 1 92.62 305 SER B C 1
ATOM 6676 O O . SER B 1 305 ? 17.375 0.333 -11.633 1 92.62 305 SER B O 1
ATOM 6678 N N . PRO B 1 306 ? 17.25 0.934 -13.828 1 93.62 306 PRO B N 1
ATOM 6679 C CA . PRO B 1 306 ? 16.859 -0.423 -14.211 1 93.62 306 PRO B CA 1
ATOM 6680 C C . PRO B 1 306 ? 17.969 -1.446 -14 1 93.62 306 PRO B C 1
ATOM 6682 O O . PRO B 1 306 ? 19.141 -1.075 -13.891 1 93.62 306 PRO B O 1
ATOM 6685 N N . MET B 1 307 ? 17.625 -2.666 -13.93 1 91.75 307 MET B N 1
ATOM 6686 C CA . MET B 1 307 ? 18.578 -3.738 -13.672 1 91.75 307 MET B CA 1
ATOM 6687 C C . MET B 1 307 ? 19.609 -3.842 -14.797 1 91.75 307 MET B C 1
ATOM 6689 O O . MET B 1 307 ? 20.734 -4.258 -14.578 1 91.75 307 MET B O 1
ATOM 6693 N N . SER B 1 308 ? 19.281 -3.453 -15.953 1 86.88 308 SER B N 1
ATOM 6694 C CA . SER B 1 308 ? 20.141 -3.564 -17.125 1 86.88 308 SER B CA 1
ATOM 6695 C C . SER B 1 308 ? 21.391 -2.711 -16.969 1 86.88 308 SER B C 1
ATOM 6697 O O . SER B 1 308 ? 22.406 -2.963 -17.625 1 86.88 308 SER B O 1
ATOM 6699 N N . VAL B 1 309 ? 21.344 -1.721 -16.094 1 85.81 309 VAL B N 1
ATOM 6700 C CA . VAL B 1 309 ? 22.469 -0.81 -15.922 1 85.81 309 VAL B CA 1
ATOM 6701 C C . VAL B 1 309 ? 23.531 -1.459 -15.031 1 85.81 309 VAL B C 1
ATOM 6703 O O . VAL B 1 309 ? 24.703 -1.074 -15.062 1 85.81 309 VAL B O 1
ATOM 6706 N N . LEU B 1 310 ? 23.031 -2.398 -14.258 1 81.94 310 LEU B N 1
ATOM 6707 C CA . LEU B 1 310 ? 23.984 -3.039 -13.359 1 81.94 310 LEU B CA 1
ATOM 6708 C C . LEU B 1 310 ? 24.953 -3.936 -14.141 1 81.94 310 LEU B C 1
ATOM 6710 O O . LEU B 1 310 ? 24.516 -4.727 -14.984 1 81.94 310 LEU B O 1
ATOM 6714 N N . GLN B 1 311 ? 26.109 -3.473 -14.242 1 63.31 311 GLN B N 1
ATOM 6715 C CA . GLN B 1 311 ? 27.188 -4.016 -15.062 1 63.31 311 GLN B CA 1
ATOM 6716 C C . GLN B 1 311 ? 27.484 -5.465 -14.688 1 63.31 311 GLN B C 1
ATOM 6718 O O . GLN B 1 311 ? 27.984 -6.234 -15.516 1 63.31 311 GLN B O 1
ATOM 6723 N N . ASP B 1 312 ? 27.25 -5.742 -13.422 1 62.22 312 ASP B N 1
ATOM 6724 C CA . ASP B 1 312 ? 27.703 -7.055 -12.977 1 62.22 312 ASP B CA 1
ATOM 6725 C C . ASP B 1 312 ? 26.719 -8.148 -13.414 1 62.22 312 ASP B C 1
ATOM 6727 O O . ASP B 1 312 ? 25.531 -8.086 -13.094 1 62.22 312 ASP B O 1
ATOM 6731 N N . LEU B 1 313 ? 27.094 -8.742 -14.398 1 66.25 313 LEU B N 1
ATOM 6732 C CA . LEU B 1 313 ? 26.234 -9.742 -15.016 1 66.25 313 LEU B CA 1
ATOM 6733 C C . LEU B 1 313 ? 26.234 -11.039 -14.219 1 66.25 313 LEU B C 1
ATOM 6735 O O . LEU B 1 313 ? 26.609 -12.094 -14.742 1 66.25 313 LEU B O 1
ATOM 6739 N N . ASP B 1 314 ? 25.922 -10.969 -12.93 1 86.31 314 ASP B N 1
ATOM 6740 C CA . ASP B 1 314 ? 25.734 -12.234 -12.227 1 86.31 314 ASP B CA 1
ATOM 6741 C C . ASP B 1 314 ? 24.344 -12.812 -12.492 1 86.31 314 ASP B C 1
ATOM 6743 O O . ASP B 1 314 ? 23.516 -12.164 -13.117 1 86.31 314 ASP B O 1
ATOM 6747 N N . TYR B 1 315 ? 24.188 -14.07 -12.164 1 88.94 315 TYR B N 1
ATOM 6748 C CA . TYR B 1 315 ? 22.969 -14.812 -12.445 1 88.94 315 TYR B CA 1
ATOM 6749 C C . TYR B 1 315 ? 21.75 -14.109 -11.844 1 88.94 315 TYR B C 1
ATOM 6751 O O . TYR B 1 315 ? 20.688 -14.07 -12.453 1 88.94 315 TYR B O 1
ATOM 6759 N N . GLY B 1 316 ? 22 -13.555 -10.68 1 90 316 GLY B N 1
ATOM 6760 C CA . GLY B 1 316 ? 20.922 -12.828 -10.039 1 90 316 GLY B CA 1
ATOM 6761 C C . GLY B 1 316 ? 20.484 -11.602 -10.812 1 90 316 GLY B C 1
ATOM 6762 O O . GLY B 1 316 ? 19.281 -11.328 -10.922 1 90 316 GLY B O 1
ATOM 6763 N N . THR B 1 317 ? 21.406 -10.914 -11.344 1 91.62 317 THR B N 1
ATOM 6764 C CA . THR B 1 317 ? 21.109 -9.719 -12.133 1 91.62 317 THR B CA 1
ATOM 6765 C C . THR B 1 317 ? 20.375 -10.086 -13.414 1 91.62 317 THR B C 1
ATOM 6767 O O . THR B 1 317 ? 19.422 -9.406 -13.805 1 91.62 317 THR B O 1
ATOM 6770 N N . ILE B 1 318 ? 20.844 -11.141 -14.039 1 92.75 318 ILE B N 1
ATOM 6771 C CA . ILE B 1 318 ? 20.219 -11.586 -15.273 1 92.75 318 ILE B CA 1
ATOM 6772 C C . ILE B 1 318 ? 18.781 -11.992 -15.008 1 92.75 318 ILE B C 1
ATOM 6774 O O . ILE B 1 318 ? 17.875 -11.609 -15.75 1 92.75 318 ILE B O 1
ATOM 6778 N N . SER B 1 319 ? 18.594 -12.727 -13.992 1 95.19 319 SER B N 1
ATOM 6779 C CA . SER B 1 319 ? 17.25 -13.203 -13.633 1 95.19 319 SER B CA 1
ATOM 6780 C C . SER B 1 319 ? 16.328 -12.039 -13.289 1 95.19 319 SER B C 1
ATOM 6782 O O . SER B 1 319 ? 15.203 -11.969 -13.789 1 95.19 319 SER B O 1
ATOM 6784 N N . LEU B 1 320 ? 16.812 -11.109 -12.461 1 96.38 320 LEU B N 1
ATOM 6785 C CA . LEU B 1 320 ? 15.969 -10.008 -12.016 1 96.38 320 LEU B CA 1
ATOM 6786 C C . LEU B 1 320 ? 15.672 -9.047 -13.164 1 96.38 320 LEU B C 1
ATOM 6788 O O . LEU B 1 320 ? 14.594 -8.453 -13.227 1 96.38 320 LEU B O 1
ATOM 6792 N N . ALA B 1 321 ? 16.625 -8.859 -14.008 1 95.62 321 ALA B N 1
ATOM 6793 C CA . ALA B 1 321 ? 16.391 -8.023 -15.18 1 95.62 321 ALA B CA 1
ATOM 6794 C C . ALA B 1 321 ? 15.258 -8.586 -16.031 1 95.62 321 ALA B C 1
ATOM 6796 O O . ALA B 1 321 ? 14.414 -7.836 -16.531 1 95.62 321 ALA B O 1
ATOM 6797 N N . ALA B 1 322 ? 15.297 -9.883 -16.25 1 96.5 322 ALA B N 1
ATOM 6798 C CA . ALA B 1 322 ? 14.234 -10.539 -17 1 96.5 322 ALA B CA 1
ATOM 6799 C C . ALA B 1 322 ? 12.891 -10.391 -16.297 1 96.5 322 ALA B C 1
ATOM 6801 O O . ALA B 1 322 ? 11.875 -10.102 -16.938 1 96.5 322 ALA B O 1
ATOM 6802 N N . SER B 1 323 ? 12.898 -10.586 -15.016 1 97.44 323 SER B N 1
ATOM 6803 C CA . SER B 1 323 ? 11.672 -10.453 -14.227 1 97.44 323 SER B CA 1
ATOM 6804 C C . SER B 1 323 ? 11.148 -9.016 -14.258 1 97.44 323 SER B C 1
ATOM 6806 O O . SER B 1 323 ? 9.945 -8.797 -14.32 1 97.44 323 SER B O 1
ATOM 6808 N N . GLU B 1 324 ? 12.062 -8.086 -14.109 1 97.19 324 GLU B N 1
ATOM 6809 C CA . GLU B 1 324 ? 11.672 -6.676 -14.156 1 97.19 324 GLU B CA 1
ATOM 6810 C C . GLU B 1 324 ? 10.953 -6.348 -15.461 1 97.19 324 GLU B C 1
ATOM 6812 O O . GLU B 1 324 ? 9.891 -5.723 -15.453 1 97.19 324 GLU B O 1
ATOM 6817 N N . ARG B 1 325 ? 11.5 -6.727 -16.547 1 96.88 325 ARG B N 1
ATOM 6818 C CA . ARG B 1 325 ? 10.898 -6.461 -17.859 1 96.88 325 ARG B CA 1
ATOM 6819 C C . ARG B 1 325 ? 9.562 -7.176 -18 1 96.88 325 ARG B C 1
ATOM 6821 O O . ARG B 1 325 ? 8.602 -6.613 -18.531 1 96.88 325 ARG B O 1
ATOM 6828 N N . PHE B 1 326 ? 9.539 -8.375 -17.609 1 97.88 326 PHE B N 1
ATOM 6829 C CA . PHE B 1 326 ? 8.312 -9.148 -17.656 1 97.88 326 PHE B CA 1
ATOM 6830 C C . PHE B 1 326 ? 7.207 -8.477 -16.844 1 97.88 326 PHE B C 1
ATOM 6832 O O . PHE B 1 326 ? 6.078 -8.344 -17.328 1 97.88 326 PHE B O 1
ATOM 6839 N N . CYS B 1 327 ? 7.527 -8.062 -15.594 1 97.25 327 CYS B N 1
ATOM 6840 C CA . CYS B 1 327 ? 6.539 -7.492 -14.688 1 97.25 327 CYS B CA 1
ATOM 6841 C C . CYS B 1 327 ? 6.059 -6.133 -15.188 1 97.25 327 CYS B C 1
ATOM 6843 O O . CYS B 1 327 ? 4.914 -5.746 -14.93 1 97.25 327 CYS B O 1
ATOM 6845 N N . ARG B 1 328 ? 6.867 -5.434 -15.891 1 96.31 328 ARG B N 1
ATOM 6846 C CA . ARG B 1 328 ? 6.422 -4.188 -16.516 1 96.31 328 ARG B CA 1
ATOM 6847 C C . ARG B 1 328 ? 5.266 -4.441 -17.484 1 96.31 328 ARG B C 1
ATOM 6849 O O . ARG B 1 328 ? 4.309 -3.666 -17.531 1 96.31 328 ARG B O 1
ATOM 6856 N N . ILE B 1 329 ? 5.332 -5.473 -18.219 1 96.94 329 ILE B N 1
ATOM 6857 C CA . ILE B 1 329 ? 4.27 -5.836 -19.156 1 96.94 329 ILE B CA 1
ATOM 6858 C C . ILE B 1 329 ? 3.066 -6.367 -18.375 1 96.94 329 ILE B C 1
ATOM 6860 O O . ILE B 1 329 ? 1.932 -5.945 -18.625 1 96.94 329 ILE B O 1
ATOM 6864 N N . THR B 1 330 ? 3.359 -7.289 -17.469 1 96.06 330 THR B N 1
ATOM 6865 C CA . THR B 1 330 ? 2.303 -7.965 -16.719 1 96.06 330 THR B CA 1
ATOM 6866 C C . THR B 1 330 ? 1.479 -6.965 -15.922 1 96.06 330 THR B C 1
ATOM 6868 O O . THR B 1 330 ? 0.262 -7.117 -15.789 1 96.06 330 THR B O 1
ATOM 6871 N N . THR B 1 331 ? 2.135 -5.992 -15.352 1 94.56 331 THR B N 1
ATOM 6872 C CA . THR B 1 331 ? 1.418 -4.969 -14.602 1 94.56 331 THR B CA 1
ATOM 6873 C C . THR B 1 331 ? 0.43 -4.23 -15.492 1 94.56 331 THR B C 1
ATOM 6875 O O . THR B 1 331 ? -0.696 -3.945 -15.086 1 94.56 331 THR B O 1
ATOM 6878 N N . ARG B 1 332 ? 0.802 -3.877 -16.656 1 93.31 332 ARG B N 1
ATOM 6879 C CA . ARG B 1 332 ? -0.083 -3.199 -17.609 1 93.31 332 ARG B CA 1
ATOM 6880 C C . ARG B 1 332 ? -1.25 -4.098 -18 1 93.31 332 ARG B C 1
ATOM 6882 O O . ARG B 1 332 ? -2.381 -3.627 -18.141 1 93.31 332 ARG B O 1
ATOM 6889 N N . VAL B 1 333 ? -0.952 -5.344 -18.188 1 92.69 333 VAL B N 1
ATOM 6890 C CA . VAL B 1 333 ? -2 -6.309 -18.516 1 92.69 333 VAL B CA 1
ATOM 6891 C C . VAL B 1 333 ? -3.027 -6.348 -17.375 1 92.69 333 VAL B C 1
ATOM 6893 O O . VAL B 1 333 ? -4.234 -6.25 -17.625 1 92.69 333 VAL B O 1
ATOM 6896 N N . GLN B 1 334 ? -2.553 -6.461 -16.203 1 89.5 334 GLN B N 1
ATOM 6897 C CA . GLN B 1 334 ? -3.434 -6.555 -15.047 1 89.5 334 GLN B CA 1
ATOM 6898 C C . GLN B 1 334 ? -4.25 -5.273 -14.867 1 89.5 334 GLN B C 1
ATOM 6900 O O . GLN B 1 334 ? -5.43 -5.328 -14.516 1 89.5 334 GLN B O 1
ATOM 6905 N N . GLN B 1 335 ? -3.59 -4.18 -15.055 1 86.44 335 GLN B N 1
ATOM 6906 C CA . GLN B 1 335 ? -4.293 -2.904 -14.945 1 86.44 335 GLN B CA 1
ATOM 6907 C C . GLN B 1 335 ? -5.441 -2.824 -15.953 1 86.44 335 GLN B C 1
ATOM 6909 O O . GLN B 1 335 ? -6.531 -2.354 -15.617 1 86.44 335 GLN B O 1
ATOM 6914 N N . ARG B 1 336 ? -5.18 -3.289 -17.078 1 87.19 336 ARG B N 1
ATOM 6915 C CA . ARG B 1 336 ? -6.203 -3.211 -18.109 1 87.19 336 ARG B CA 1
ATOM 6916 C C . ARG B 1 336 ? -7.336 -4.195 -17.844 1 87.19 336 ARG B C 1
ATOM 6918 O O . ARG B 1 336 ? -8.492 -3.918 -18.156 1 87.19 336 ARG B O 1
ATOM 6925 N N . LEU B 1 337 ? -7.012 -5.277 -17.297 1 84.38 337 LEU B N 1
ATOM 6926 C CA . LEU B 1 337 ? -8.008 -6.305 -17.031 1 84.38 337 LEU B CA 1
ATOM 6927 C C . LEU B 1 337 ? -8.914 -5.895 -15.875 1 84.38 337 LEU B C 1
ATOM 6929 O O . LEU B 1 337 ? -10.031 -6.41 -15.742 1 84.38 337 LEU B O 1
ATOM 6933 N N . THR B 1 338 ? -8.461 -5 -15.016 1 77.69 338 THR B N 1
ATOM 6934 C CA . THR B 1 338 ? -9.242 -4.586 -13.852 1 77.69 338 THR B CA 1
ATOM 6935 C C . THR B 1 338 ? -10.023 -3.309 -14.148 1 77.69 338 THR B C 1
ATOM 6937 O O . THR B 1 338 ? -10.781 -2.826 -13.305 1 77.69 338 THR B O 1
ATOM 6940 N N . GLN B 1 339 ? -9.812 -2.76 -15.258 1 75.69 339 GLN B N 1
ATOM 6941 C CA . GLN B 1 339 ? -10.469 -1.505 -15.617 1 75.69 339 GLN B CA 1
ATOM 6942 C C . GLN B 1 339 ? -11.625 -1.746 -16.578 1 75.69 339 GLN B C 1
ATOM 6944 O O . GLN B 1 339 ? -11.68 -2.775 -17.25 1 75.69 339 GLN B O 1
ATOM 6949 N N . LEU B 1 340 ? -12.648 -0.891 -16.484 1 70.12 340 LEU B N 1
ATOM 6950 C CA . LEU B 1 340 ? -13.703 -0.842 -17.5 1 70.12 340 LEU B CA 1
ATOM 6951 C C . LEU B 1 340 ? -13.445 0.277 -18.5 1 70.12 340 LEU B C 1
ATOM 6953 O O . LEU B 1 340 ? -12.922 1.331 -18.141 1 70.12 340 LEU B O 1
ATOM 6957 N N . PRO B 1 341 ? -13.797 0.084 -19.906 1 73 341 PRO B N 1
ATOM 6958 C CA . PRO B 1 341 ? -14.391 -1.141 -20.453 1 73 341 PRO B CA 1
ATOM 6959 C C . PRO B 1 341 ? -13.414 -2.309 -20.484 1 73 341 PRO B C 1
ATOM 6961 O O . PRO B 1 341 ? -12.203 -2.107 -20.344 1 73 341 PRO B O 1
ATOM 6964 N N . LEU B 1 342 ? -13.922 -3.449 -20.781 1 77 342 LEU B N 1
ATOM 6965 C CA . LEU B 1 342 ? -13.102 -4.656 -20.797 1 77 342 LEU B CA 1
ATOM 6966 C C . LEU B 1 342 ? -12.031 -4.566 -21.875 1 77 342 LEU B C 1
ATOM 6968 O O . LEU B 1 342 ? -12.164 -3.801 -22.844 1 77 342 LEU B O 1
ATOM 6972 N N . ILE B 1 343 ? -11.047 -5.355 -21.75 1 86.31 343 ILE B N 1
ATOM 6973 C CA . ILE B 1 343 ? -9.898 -5.363 -22.656 1 86.31 343 ILE B CA 1
ATOM 6974 C C . ILE B 1 343 ? -10.352 -5.703 -24.062 1 86.31 343 ILE B C 1
ATOM 6976 O O . ILE B 1 343 ? -11.164 -6.613 -24.266 1 86.31 343 ILE B O 1
ATOM 6980 N N . SER B 1 344 ? -9.969 -4.93 -25.031 1 88.12 344 SER B N 1
ATOM 6981 C CA . SER B 1 344 ? -10.328 -5.148 -26.422 1 88.12 344 SER B CA 1
ATOM 6982 C C . SER B 1 344 ? -9.469 -6.238 -27.062 1 88.12 344 SER B C 1
ATOM 6984 O O . SER B 1 344 ? -8.367 -6.523 -26.578 1 88.12 344 SER B O 1
ATOM 6986 N N . PRO B 1 345 ? -9.961 -6.883 -28.078 1 88 345 PRO B N 1
ATOM 6987 C CA . PRO B 1 345 ? -9.164 -7.895 -28.781 1 88 345 PRO B CA 1
ATOM 6988 C C . PRO B 1 345 ? -7.848 -7.34 -29.312 1 88 345 PRO B C 1
ATOM 6990 O O . PRO B 1 345 ? -6.84 -8.055 -29.344 1 88 345 PRO B O 1
ATOM 6993 N N . GLU B 1 346 ? -7.887 -6.109 -29.734 1 92.81 346 GLU B N 1
ATOM 6994 C CA . GLU B 1 346 ? -6.664 -5.492 -30.25 1 92.81 346 GLU B CA 1
ATOM 6995 C C . GLU B 1 346 ? -5.621 -5.352 -29.141 1 92.81 346 GLU B C 1
ATOM 6997 O O . GLU B 1 346 ? -4.43 -5.566 -29.375 1 92.81 346 GLU B O 1
ATOM 7002 N N . GLU B 1 347 ? -6.117 -4.973 -27.984 1 94.62 347 GLU B N 1
ATOM 7003 C CA . GLU B 1 347 ? -5.215 -4.859 -26.844 1 94.62 347 GLU B CA 1
ATOM 7004 C C . GLU B 1 347 ? -4.648 -6.223 -26.453 1 94.62 347 GLU B C 1
ATOM 7006 O O . GLU B 1 347 ? -3.482 -6.324 -26.062 1 94.62 347 GLU B O 1
ATOM 7011 N N . VAL B 1 348 ? -5.461 -7.258 -26.594 1 95.44 348 VAL B N 1
ATOM 7012 C CA . VAL B 1 348 ? -5.02 -8.617 -26.297 1 95.44 348 VAL B CA 1
ATOM 7013 C C . VAL B 1 348 ? -3.869 -9 -27.219 1 95.44 348 VAL B C 1
ATOM 7015 O O . VAL B 1 348 ? -2.844 -9.516 -26.766 1 95.44 348 VAL B O 1
ATOM 7018 N N . ASP B 1 349 ? -4.047 -8.703 -28.438 1 96.31 349 ASP B N 1
ATOM 7019 C CA . ASP B 1 349 ? -3.021 -9.031 -29.422 1 96.31 349 ASP B CA 1
ATOM 7020 C C . ASP B 1 349 ? -1.732 -8.266 -29.156 1 96.31 349 ASP B C 1
ATOM 7022 O O . ASP B 1 349 ? -0.636 -8.805 -29.297 1 96.31 349 ASP B O 1
ATOM 7026 N N . GLU B 1 350 ? -1.921 -7.062 -28.828 1 97.56 350 GLU B N 1
ATOM 7027 C CA . GLU B 1 350 ? -0.754 -6.227 -28.547 1 97.56 350 GLU B CA 1
ATOM 7028 C C . GLU B 1 350 ? 0.03 -6.738 -27.344 1 97.56 350 GLU B C 1
ATOM 7030 O O . GLU B 1 350 ? 1.257 -6.848 -27.406 1 97.56 350 GLU B O 1
ATOM 7035 N N . PHE B 1 351 ? -0.631 -7.004 -26.312 1 97.56 351 PHE B N 1
ATOM 7036 C CA . PHE B 1 351 ? 0.019 -7.504 -25.109 1 97.56 351 PHE B CA 1
ATOM 7037 C C . PHE B 1 351 ? 0.683 -8.852 -25.375 1 97.56 351 PHE B C 1
ATOM 7039 O O . PHE B 1 351 ? 1.783 -9.109 -24.891 1 97.56 351 PHE B O 1
ATOM 7046 N N . ASP B 1 352 ? 0.025 -9.711 -26.094 1 97.81 352 ASP B N 1
ATOM 7047 C CA . ASP B 1 352 ? 0.606 -11.016 -26.391 1 97.81 352 ASP B CA 1
ATOM 7048 C C . ASP B 1 352 ? 1.864 -10.875 -27.25 1 97.81 352 ASP B C 1
ATOM 7050 O O . ASP B 1 352 ? 2.832 -11.617 -27.062 1 97.81 352 ASP B O 1
ATOM 7054 N N . ARG B 1 353 ? 1.776 -9.961 -28.156 1 97.94 353 ARG B N 1
ATOM 7055 C CA . ARG B 1 353 ? 2.963 -9.695 -28.969 1 97.94 353 ARG B CA 1
ATOM 7056 C C . ARG B 1 353 ? 4.129 -9.25 -28.094 1 97.94 353 ARG B C 1
ATOM 7058 O O . ARG B 1 353 ? 5.27 -9.664 -28.312 1 97.94 353 ARG B O 1
ATOM 7065 N N . GLU B 1 354 ? 3.855 -8.406 -27.141 1 98.25 354 GLU B N 1
ATOM 7066 C CA . GLU B 1 354 ? 4.895 -7.949 -26.234 1 98.25 354 GLU B CA 1
ATOM 7067 C C . GLU B 1 354 ? 5.445 -9.102 -25.391 1 98.25 354 GLU B C 1
ATOM 7069 O O . GLU B 1 354 ? 6.648 -9.164 -25.125 1 98.25 354 GLU B O 1
ATOM 7074 N N . LEU B 1 355 ? 4.594 -9.969 -24.969 1 98.19 355 LEU B N 1
ATOM 7075 C CA . LEU B 1 355 ? 5.008 -11.117 -24.156 1 98.19 355 LEU B CA 1
ATOM 7076 C C . LEU B 1 355 ? 5.875 -12.07 -24.969 1 98.19 355 LEU B C 1
ATOM 7078 O O . LEU B 1 355 ? 6.855 -12.609 -24.469 1 98.19 355 LEU B O 1
ATOM 7082 N N . ILE B 1 356 ? 5.504 -12.258 -26.188 1 97.75 356 ILE B N 1
ATOM 7083 C CA . ILE B 1 356 ? 6.289 -13.117 -27.078 1 97.75 356 ILE B CA 1
ATOM 7084 C C . ILE B 1 356 ? 7.641 -12.469 -27.359 1 97.75 356 ILE B C 1
ATOM 7086 O O . ILE B 1 356 ? 8.672 -13.141 -27.359 1 97.75 356 ILE B O 1
ATOM 7090 N N . ALA B 1 357 ? 7.602 -11.148 -27.578 1 97.88 357 ALA B N 1
ATOM 7091 C CA . ALA B 1 357 ? 8.852 -10.422 -27.797 1 97.88 357 ALA B CA 1
ATOM 7092 C C . ALA B 1 357 ? 9.75 -10.508 -26.562 1 97.88 357 ALA B C 1
ATOM 7094 O O . ALA B 1 357 ? 10.977 -10.602 -26.688 1 97.88 357 ALA B O 1
ATOM 7095 N N . TRP B 1 358 ? 9.227 -10.391 -25.438 1 97.88 358 TRP B N 1
ATOM 7096 C CA . TRP B 1 358 ? 9.969 -10.547 -24.188 1 97.88 358 TRP B CA 1
ATOM 7097 C C . TRP B 1 358 ? 10.656 -11.906 -24.125 1 97.88 358 TRP B C 1
ATOM 7099 O O . TRP B 1 358 ? 11.844 -12 -23.812 1 97.88 358 TRP B O 1
ATOM 7109 N N . LYS B 1 359 ? 9.922 -12.977 -24.391 1 96.69 359 LYS B N 1
ATOM 7110 C CA . LYS B 1 359 ? 10.461 -14.328 -24.406 1 96.69 359 LYS B CA 1
ATOM 7111 C C . LYS B 1 359 ? 11.664 -14.438 -25.328 1 96.69 359 LYS B C 1
ATOM 7113 O O . LYS B 1 359 ? 12.68 -15.039 -24.984 1 96.69 359 LYS B O 1
ATOM 7118 N N . ASP B 1 360 ? 11.555 -13.789 -26.438 1 95.81 360 ASP B N 1
ATOM 7119 C CA . ASP B 1 360 ? 12.602 -13.867 -27.453 1 95.81 360 ASP B CA 1
ATOM 7120 C C . ASP B 1 360 ? 13.82 -13.031 -27.047 1 95.81 360 ASP B C 1
ATOM 7122 O O . ASP B 1 360 ? 14.922 -13.242 -27.562 1 95.81 360 ASP B O 1
ATOM 7126 N N . SER B 1 361 ? 13.656 -12.125 -26.141 1 94.81 361 SER B N 1
ATOM 7127 C CA . SER B 1 361 ? 14.734 -11.227 -25.734 1 94.81 361 SER B CA 1
ATOM 7128 C C . SER B 1 361 ? 15.492 -11.773 -24.531 1 94.81 361 SER B C 1
ATOM 7130 O O . SER B 1 361 ? 16.469 -11.18 -24.078 1 94.81 361 SER B O 1
ATOM 7132 N N . LEU B 1 362 ? 15.102 -12.93 -24.078 1 94.88 362 LEU B N 1
ATOM 7133 C CA . LEU B 1 362 ? 15.695 -13.484 -22.875 1 94.88 362 LEU B CA 1
ATOM 7134 C C . LEU B 1 362 ? 17.156 -13.852 -23.109 1 94.88 362 LEU B C 1
ATOM 7136 O O . LEU B 1 362 ? 17.531 -14.305 -24.188 1 94.88 362 LEU B O 1
ATOM 7140 N N . HIS B 1 363 ? 17.984 -13.562 -22.125 1 92.19 363 HIS B N 1
ATOM 7141 C CA . HIS B 1 363 ? 19.359 -14.031 -22.141 1 92.19 363 HIS B CA 1
ATOM 7142 C C . HIS B 1 363 ? 19.422 -15.539 -22.359 1 92.19 363 HIS B C 1
ATOM 7144 O O . HIS B 1 363 ? 18.547 -16.281 -21.922 1 92.19 363 HIS B O 1
ATOM 7150 N N . MET B 1 364 ? 20.484 -16.062 -22.906 1 91.12 364 MET B N 1
ATOM 7151 C CA . MET B 1 364 ? 20.641 -17.453 -23.312 1 91.12 364 MET B CA 1
ATOM 7152 C C . MET B 1 364 ? 20.469 -18.391 -22.141 1 91.12 364 MET B C 1
ATOM 7154 O O . MET B 1 364 ? 19.891 -19.469 -22.281 1 91.12 364 MET B O 1
ATOM 7158 N N . PHE B 1 365 ? 20.859 -17.953 -20.953 1 90.69 365 PHE B N 1
ATOM 7159 C CA . PHE B 1 365 ? 20.766 -18.781 -19.766 1 90.69 365 PHE B CA 1
ATOM 7160 C C . PHE B 1 365 ? 19.312 -19 -19.375 1 90.69 365 PHE B C 1
ATOM 7162 O O . PHE B 1 365 ? 18.984 -19.984 -18.703 1 90.69 365 PHE B O 1
ATOM 7169 N N . LEU B 1 366 ? 18.438 -18.094 -19.797 1 94.31 366 LEU B N 1
ATOM 7170 C CA . LEU B 1 366 ? 17.031 -18.188 -19.422 1 94.31 366 LEU B CA 1
ATOM 7171 C C . LEU B 1 366 ? 16.203 -18.703 -20.594 1 94.31 366 LEU B C 1
ATOM 7173 O O . LEU B 1 366 ? 15.125 -19.266 -20.391 1 94.31 366 LEU B O 1
ATOM 7177 N N . ALA B 1 367 ? 16.719 -18.516 -21.734 1 93.69 367 ALA B N 1
ATOM 7178 C CA . ALA B 1 367 ? 15.961 -18.859 -22.938 1 93.69 367 ALA B CA 1
ATOM 7179 C C . ALA B 1 367 ? 15.977 -20.359 -23.203 1 93.69 367 ALA B C 1
ATOM 7181 O O . ALA B 1 367 ? 14.969 -20.938 -23.609 1 93.69 367 ALA B O 1
ATOM 7182 N N . HIS B 1 368 ? 17.109 -20.969 -22.891 1 90.69 368 HIS B N 1
ATOM 7183 C CA . HIS B 1 368 ? 17.266 -22.375 -23.234 1 90.69 368 HIS B CA 1
ATOM 7184 C C . HIS B 1 368 ? 17.516 -23.219 -22 1 90.69 368 HIS B C 1
ATOM 7186 O O . HIS B 1 368 ? 18.5 -23 -21.281 1 90.69 368 HIS B O 1
ATOM 7192 N N . ARG B 1 369 ? 16.781 -24.188 -21.844 1 89.19 369 ARG B N 1
ATOM 7193 C CA . ARG B 1 369 ? 16.844 -25.047 -20.672 1 89.19 369 ARG B CA 1
ATOM 7194 C C . ARG B 1 369 ? 18.203 -25.734 -20.562 1 89.19 369 ARG B C 1
ATOM 7196 O O . ARG B 1 369 ? 18.75 -25.891 -19.469 1 89.19 369 ARG B O 1
ATOM 7203 N N . GLU B 1 370 ? 18.734 -26.109 -21.688 1 89.56 370 GLU B N 1
ATOM 7204 C CA . GLU B 1 370 ? 19.984 -26.875 -21.703 1 89.56 370 GLU B CA 1
ATOM 7205 C C . GLU B 1 370 ? 21.172 -26 -21.312 1 89.56 370 GLU B C 1
ATOM 7207 O O . GLU B 1 370 ? 22.172 -26.5 -20.797 1 89.56 370 GLU B O 1
ATOM 7212 N N . GLN B 1 371 ? 21.141 -24.766 -21.516 1 90.5 371 GLN B N 1
ATOM 7213 C CA . GLN B 1 371 ? 22.234 -23.844 -21.234 1 90.5 371 GLN B CA 1
ATOM 7214 C C . GLN B 1 371 ? 22.047 -23.172 -19.875 1 90.5 371 GLN B C 1
ATOM 7216 O O . GLN B 1 371 ? 22.891 -22.406 -19.438 1 90.5 371 GLN B O 1
ATOM 7221 N N . CYS B 1 372 ? 20.984 -23.5 -19.234 1 92 372 CYS B N 1
ATOM 7222 C CA . CYS B 1 372 ? 20.625 -22.828 -17.984 1 92 372 CYS B CA 1
ATOM 7223 C C . CYS B 1 372 ? 21.469 -23.359 -16.828 1 92 372 CYS B C 1
ATOM 7225 O O . CYS B 1 372 ? 21.438 -24.562 -16.531 1 92 372 CYS B O 1
ATOM 7227 N N . PRO B 1 373 ? 22.203 -22.453 -16.234 1 91.56 373 PRO B N 1
ATOM 7228 C CA . PRO B 1 373 ? 22.906 -22.891 -15.031 1 91.56 373 PRO B CA 1
ATOM 7229 C C . PRO B 1 373 ? 21.969 -23.422 -13.953 1 91.56 373 PRO B C 1
ATOM 7231 O O . PRO B 1 373 ? 20.859 -22.922 -13.789 1 91.56 373 PRO B O 1
ATOM 7234 N N . PRO B 1 374 ? 22.422 -24.375 -13.164 1 88.19 374 PRO B N 1
ATOM 7235 C CA . PRO B 1 374 ? 21.578 -24.969 -12.125 1 88.19 374 PRO B CA 1
ATOM 7236 C C . PRO B 1 374 ? 21.062 -23.953 -11.125 1 88.19 374 PRO B C 1
ATOM 7238 O O . PRO B 1 374 ? 19.938 -24.094 -10.609 1 88.19 374 PRO B O 1
ATOM 7241 N N . SER B 1 375 ? 21.828 -22.938 -10.906 1 88.06 375 SER B N 1
ATOM 7242 C CA . SER B 1 375 ? 21.469 -21.938 -9.891 1 88.06 375 SER B CA 1
ATOM 7243 C C . SER B 1 375 ? 20.297 -21.078 -10.352 1 88.06 375 SER B C 1
ATOM 7245 O O . SER B 1 375 ? 19.625 -20.453 -9.531 1 88.06 375 SER B O 1
ATOM 7247 N N . VAL B 1 376 ? 20.031 -21.047 -11.633 1 92.94 376 VAL B N 1
ATOM 7248 C CA . VAL B 1 376 ? 18.984 -20.156 -12.117 1 92.94 376 VAL B CA 1
ATOM 7249 C C . VAL B 1 376 ? 17.844 -20.984 -12.719 1 92.94 376 VAL B C 1
ATOM 7251 O O . VAL B 1 376 ? 16.891 -20.438 -13.266 1 92.94 376 VAL B O 1
ATOM 7254 N N . ASN B 1 377 ? 17.969 -22.297 -12.594 1 93 377 ASN B N 1
ATOM 7255 C CA . ASN B 1 377 ? 16.969 -23.188 -13.203 1 93 377 ASN B CA 1
ATOM 7256 C C . ASN B 1 377 ? 15.586 -22.969 -12.617 1 93 377 ASN B C 1
ATOM 7258 O O . ASN B 1 377 ? 14.594 -22.953 -13.344 1 93 377 ASN B O 1
ATOM 7262 N N . THR B 1 378 ? 15.57 -22.891 -11.312 1 93.56 378 THR B N 1
ATOM 7263 C CA . THR B 1 378 ? 14.297 -22.656 -10.633 1 93.56 378 THR B CA 1
ATOM 7264 C C . THR B 1 378 ? 13.68 -21.328 -11.078 1 93.56 378 THR B C 1
ATOM 7266 O O . THR B 1 378 ? 12.484 -21.266 -11.375 1 93.56 378 THR B O 1
ATOM 7269 N N . ALA B 1 379 ? 14.477 -20.312 -11.086 1 95.44 379 ALA B N 1
ATOM 7270 C CA . ALA B 1 379 ? 14.016 -19 -11.508 1 95.44 379 ALA B CA 1
ATOM 7271 C C . ALA B 1 379 ? 13.508 -19.031 -12.945 1 95.44 379 ALA B C 1
ATOM 7273 O O . ALA B 1 379 ? 12.477 -18.422 -13.258 1 95.44 379 ALA B O 1
ATOM 7274 N N . ARG B 1 380 ? 14.227 -19.703 -13.805 1 95.94 380 ARG B N 1
ATOM 7275 C CA . ARG B 1 380 ? 13.82 -19.828 -15.203 1 95.94 380 ARG B CA 1
ATOM 7276 C C . ARG B 1 380 ? 12.461 -20.516 -15.32 1 95.94 380 ARG B C 1
ATOM 7278 O O . ARG B 1 380 ? 11.578 -20.031 -16.031 1 95.94 380 ARG B O 1
ATOM 7285 N N . ALA B 1 381 ? 12.312 -21.641 -14.672 1 95.5 381 ALA B N 1
ATOM 7286 C CA . ALA B 1 381 ? 11.062 -22.406 -14.742 1 95.5 381 ALA B CA 1
ATOM 7287 C C . ALA B 1 381 ? 9.875 -21.547 -14.305 1 95.5 381 ALA B C 1
ATOM 7289 O O . ALA B 1 381 ? 8.859 -21.484 -15.008 1 95.5 381 ALA B O 1
ATOM 7290 N N . ILE B 1 382 ? 10.008 -20.906 -13.195 1 95.25 382 ILE B N 1
ATOM 7291 C CA . ILE B 1 382 ? 8.93 -20.094 -12.641 1 95.25 382 ILE B CA 1
ATOM 7292 C C . ILE B 1 382 ? 8.578 -18.969 -13.609 1 95.25 382 ILE B C 1
ATOM 7294 O O . ILE B 1 382 ? 7.406 -18.672 -13.836 1 95.25 382 ILE B O 1
ATOM 7298 N N . LEU B 1 383 ? 9.57 -18.312 -14.141 1 96.12 383 LEU B N 1
ATOM 7299 C CA . LEU B 1 383 ? 9.359 -17.234 -15.086 1 96.12 383 LEU B CA 1
ATOM 7300 C C . LEU B 1 383 ? 8.586 -17.719 -16.312 1 96.12 383 LEU B C 1
ATOM 7302 O O . LEU B 1 383 ? 7.684 -17.031 -16.797 1 96.12 383 LEU B O 1
ATOM 7306 N N . TRP B 1 384 ? 8.914 -18.906 -16.797 1 96.62 384 TRP B N 1
ATOM 7307 C CA . TRP B 1 384 ? 8.25 -19.469 -17.969 1 96.62 384 TRP B CA 1
ATOM 7308 C C . TRP B 1 384 ? 6.809 -19.844 -17.641 1 96.62 384 TRP B C 1
ATOM 7310 O O . TRP B 1 384 ? 5.918 -19.703 -18.484 1 96.62 384 TRP B O 1
ATOM 7320 N N . TRP B 1 385 ? 6.609 -20.406 -16.5 1 96.31 385 TRP B N 1
ATOM 7321 C CA . TRP B 1 385 ? 5.25 -20.75 -16.094 1 96.31 385 TRP B CA 1
ATOM 7322 C C . TRP B 1 385 ? 4.391 -19.484 -16 1 96.31 385 TRP B C 1
ATOM 7324 O O . TRP B 1 385 ? 3.24 -19.484 -16.453 1 96.31 385 TRP B O 1
ATOM 7334 N N . ARG B 1 386 ? 4.93 -18.438 -15.414 1 95.94 386 ARG B N 1
ATOM 7335 C CA . ARG B 1 386 ? 4.207 -17.172 -15.312 1 95.94 386 ARG B CA 1
ATOM 7336 C C . ARG B 1 386 ? 3.924 -16.594 -16.688 1 95.94 386 ARG B C 1
ATOM 7338 O O . ARG B 1 386 ? 2.889 -15.961 -16.906 1 95.94 386 ARG B O 1
ATOM 7345 N N . TRP B 1 387 ? 4.91 -16.766 -17.547 1 97.5 387 TRP B N 1
ATOM 7346 C CA . TRP B 1 387 ? 4.707 -16.328 -18.922 1 97.5 387 TRP B CA 1
ATOM 7347 C C . TRP B 1 387 ? 3.496 -17.016 -19.547 1 97.5 387 TRP B C 1
ATOM 7349 O O . TRP B 1 387 ? 2.65 -16.359 -20.156 1 97.5 387 TRP B O 1
ATOM 7359 N N . ILE B 1 388 ? 3.332 -18.281 -19.344 1 97.06 388 ILE B N 1
ATOM 7360 C CA . ILE B 1 388 ? 2.217 -19.062 -19.859 1 97.06 388 ILE B CA 1
ATOM 7361 C C . ILE B 1 388 ? 0.909 -18.562 -19.25 1 97.06 388 ILE B C 1
ATOM 7363 O O . ILE B 1 388 ? -0.065 -18.312 -19.953 1 97.06 388 ILE B O 1
ATOM 7367 N N . THR B 1 389 ? 0.889 -18.422 -17.953 1 95 389 THR B N 1
ATOM 7368 C CA . THR B 1 389 ? -0.358 -18.094 -17.281 1 95 389 THR B CA 1
ATOM 7369 C C . THR B 1 389 ? -0.771 -16.656 -17.578 1 95 389 THR B C 1
ATOM 7371 O O . THR B 1 389 ? -1.963 -16.344 -17.641 1 95 389 THR B O 1
ATOM 7374 N N . THR B 1 390 ? 0.216 -15.781 -17.719 1 96.06 390 THR B N 1
ATOM 7375 C CA . THR B 1 390 ? -0.125 -14.414 -18.109 1 96.06 390 THR B CA 1
ATOM 7376 C C . THR B 1 390 ? -0.773 -14.383 -19.484 1 96.06 390 THR B C 1
ATOM 7378 O O . THR B 1 390 ? -1.758 -13.672 -19.703 1 96.06 390 THR B O 1
ATOM 7381 N N . ARG B 1 391 ? -0.243 -15.133 -20.406 1 96.56 391 ARG B N 1
ATOM 7382 C CA . ARG B 1 391 ? -0.846 -15.227 -21.734 1 96.56 391 ARG B CA 1
ATOM 7383 C C . ARG B 1 391 ? -2.244 -15.828 -21.656 1 96.56 391 ARG B C 1
ATOM 7385 O O . ARG B 1 391 ? -3.162 -15.367 -22.344 1 96.56 391 ARG B O 1
ATOM 7392 N N . LEU B 1 392 ? -2.379 -16.812 -20.844 1 95 392 LEU B N 1
ATOM 7393 C CA . LEU B 1 392 ? -3.678 -17.438 -20.625 1 95 392 LEU B CA 1
ATOM 7394 C C . LEU B 1 392 ? -4.703 -16.422 -20.156 1 95 392 LEU B C 1
ATOM 7396 O O . LEU B 1 392 ? -5.848 -16.406 -20.609 1 95 392 LEU B O 1
ATOM 7400 N N . THR B 1 393 ? -4.332 -15.594 -19.219 1 92.06 393 THR B N 1
ATOM 7401 C CA . THR B 1 393 ? -5.234 -14.602 -18.641 1 92.06 393 THR B CA 1
ATOM 7402 C C . THR B 1 393 ? -5.703 -13.609 -19.703 1 92.06 393 THR B C 1
ATOM 7404 O O . THR B 1 393 ? -6.824 -13.109 -19.641 1 92.06 393 THR B O 1
ATOM 7407 N N . LEU B 1 394 ? -4.883 -13.383 -20.688 1 93.69 394 LEU B N 1
ATOM 7408 C CA . LEU B 1 394 ? -5.234 -12.469 -21.781 1 93.69 394 LEU B CA 1
ATOM 7409 C C . LEU B 1 394 ? -6.355 -13.047 -22.641 1 93.69 394 LEU B C 1
ATOM 7411 O O . LEU B 1 394 ? -7.262 -12.32 -23.047 1 93.69 394 LEU B O 1
ATOM 7415 N N . TYR B 1 395 ? -6.324 -14.336 -22.859 1 93.38 395 TYR B N 1
ATOM 7416 C CA . TYR B 1 395 ? -7.254 -14.961 -23.781 1 93.38 395 TYR B CA 1
ATOM 7417 C C . TYR B 1 395 ? -8.445 -15.555 -23.047 1 93.38 395 TYR B C 1
ATOM 7419 O O . TYR B 1 395 ? -9.469 -15.883 -23.672 1 93.38 395 TYR B O 1
ATOM 7427 N N . ARG B 1 396 ? -8.375 -15.625 -21.844 1 90.5 396 ARG B N 1
ATOM 7428 C CA . ARG B 1 396 ? -9.367 -16.297 -21 1 90.5 396 ARG B CA 1
ATOM 7429 C C . ARG B 1 396 ? -10.742 -15.656 -21.172 1 90.5 396 ARG B C 1
ATOM 7431 O O . ARG B 1 396 ? -11.758 -16.359 -21.234 1 90.5 396 ARG B O 1
ATOM 7438 N N . PRO B 1 397 ? -10.836 -14.328 -21.219 1 86.5 397 PRO B N 1
ATOM 7439 C CA . PRO B 1 397 ? -12.156 -13.727 -21.391 1 86.5 397 PRO B CA 1
ATOM 7440 C C . PRO B 1 397 ? -12.875 -14.242 -22.641 1 86.5 397 PRO B C 1
ATOM 7442 O O . PRO B 1 397 ? -14.094 -14.453 -22.609 1 86.5 397 PRO B O 1
ATOM 7445 N N . GLY B 1 398 ? -12.188 -14.469 -23.703 1 86.38 398 GLY B N 1
ATOM 7446 C CA . GLY B 1 398 ? -12.789 -15.039 -24.906 1 86.38 398 GLY B CA 1
ATOM 7447 C C . GLY B 1 398 ? -13.367 -16.422 -24.688 1 86.38 398 GLY B C 1
ATOM 7448 O O . GLY B 1 398 ? -14.461 -16.719 -25.156 1 86.38 398 GLY B O 1
ATOM 7449 N N . LEU B 1 399 ? -12.641 -17.188 -23.969 1 90 399 LEU B N 1
ATOM 7450 C CA . LEU B 1 399 ? -13.102 -18.547 -23.672 1 90 399 LEU B CA 1
ATOM 7451 C C . LEU B 1 399 ? -14.312 -18.516 -22.734 1 90 399 LEU B C 1
ATOM 7453 O O . LEU B 1 399 ? -15.266 -19.266 -22.922 1 90 399 LEU B O 1
ATOM 7457 N N . LEU B 1 400 ? -14.258 -17.641 -21.766 1 86.12 400 LEU B N 1
ATOM 7458 C CA . LEU B 1 400 ? -15.352 -17.531 -20.812 1 86.12 400 LEU B CA 1
ATOM 7459 C C . LEU B 1 400 ? -16.641 -17.062 -21.5 1 86.12 400 LEU B C 1
ATOM 7461 O O . LEU B 1 400 ? -17.703 -17.609 -21.234 1 86.12 400 LEU B O 1
ATOM 7465 N N . ILE B 1 401 ? -16.453 -16.156 -22.344 1 83.19 401 ILE B N 1
ATOM 7466 C CA . ILE B 1 401 ? -17.609 -15.633 -23.062 1 83.19 401 ILE B CA 1
ATOM 7467 C C . ILE B 1 401 ? -18.203 -16.719 -23.953 1 83.19 401 ILE B C 1
ATOM 7469 O O . ILE B 1 401 ? -19.422 -16.906 -23.984 1 83.19 401 ILE B O 1
ATOM 7473 N N . THR B 1 402 ? -17.375 -17.375 -24.641 1 86.12 402 THR B N 1
ATOM 7474 C CA . THR B 1 402 ? -17.828 -18.438 -25.531 1 86.12 402 THR B CA 1
ATOM 7475 C C . THR B 1 402 ? -18.516 -19.547 -24.75 1 86.12 402 THR B C 1
ATOM 7477 O O . THR B 1 402 ? -19.516 -20.109 -25.188 1 86.12 402 THR B O 1
ATOM 7480 N N . ALA B 1 403 ? -17.953 -19.875 -23.641 1 85.25 403 ALA B N 1
ATOM 7481 C CA . ALA B 1 403 ? -18.516 -20.922 -22.797 1 85.25 403 ALA B CA 1
ATOM 7482 C C . ALA B 1 403 ? -19.859 -20.5 -22.234 1 85.25 403 ALA B C 1
ATOM 7484 O O . ALA B 1 403 ? -20.812 -21.297 -22.203 1 85.25 403 ALA B O 1
ATOM 7485 N N . LEU B 1 404 ? -19.969 -19.297 -21.844 1 80 404 LEU B N 1
ATOM 7486 C CA . LEU B 1 404 ? -21.188 -18.781 -21.25 1 80 404 LEU B CA 1
ATOM 7487 C C . LEU B 1 404 ? -22.297 -18.703 -22.297 1 80 404 LEU B C 1
ATOM 7489 O O . LEU B 1 404 ? -23.469 -18.938 -21.984 1 80 404 LEU B O 1
ATOM 7493 N N . ARG B 1 405 ? -21.859 -18.344 -23.453 1 79.12 405 ARG B N 1
ATOM 7494 C CA . ARG B 1 405 ? -22.828 -18.234 -24.531 1 79.12 405 ARG B CA 1
ATOM 7495 C C . ARG B 1 405 ? -23.109 -19.609 -25.156 1 79.12 405 ARG B C 1
ATOM 7497 O O . ARG B 1 405 ? -23.969 -19.734 -26.031 1 79.12 405 ARG B O 1
ATOM 7504 N N . GLN B 1 406 ? -22.391 -20.578 -24.719 1 80.62 406 GLN B N 1
ATOM 7505 C CA . GLN B 1 406 ? -22.547 -21.953 -25.203 1 80.62 406 GLN B CA 1
ATOM 7506 C C . GLN B 1 406 ? -22.406 -22.016 -26.719 1 80.62 406 GLN B C 1
ATOM 7508 O O . GLN B 1 406 ? -23.234 -22.609 -27.406 1 80.62 406 GLN B O 1
ATOM 7513 N N . LYS B 1 407 ? -21.531 -21.219 -27.188 1 82.88 407 LYS B N 1
ATOM 7514 C CA . LYS B 1 407 ? -21.188 -21.25 -28.609 1 82.88 407 LYS B CA 1
ATOM 7515 C C . LYS B 1 407 ? -19.953 -22.094 -28.859 1 82.88 407 LYS B C 1
ATOM 7517 O O . LYS B 1 407 ? -19 -22.062 -28.078 1 82.88 407 LYS B O 1
ATOM 7522 N N . PRO B 1 408 ? -20.109 -22.828 -29.859 1 82.38 408 PRO B N 1
ATOM 7523 C CA . PRO B 1 408 ? -18.922 -23.625 -30.172 1 82.38 408 PRO B CA 1
ATOM 7524 C C . PRO B 1 408 ? -17.75 -22.766 -30.656 1 82.38 408 PRO B C 1
ATOM 7526 O O . PRO B 1 408 ? -17.953 -21.828 -31.422 1 82.38 408 PRO B O 1
ATOM 7529 N N . TRP B 1 409 ? -16.609 -22.969 -30.188 1 84.5 409 TRP B N 1
ATOM 7530 C CA . TRP B 1 409 ? -15.438 -22.172 -30.562 1 84.5 409 TRP B CA 1
ATOM 7531 C C . TRP B 1 409 ? -14.641 -22.875 -31.656 1 84.5 409 TRP B C 1
ATOM 7533 O O . TRP B 1 409 ? -13.812 -22.25 -32.344 1 84.5 409 TRP B O 1
ATOM 7543 N N . GLY B 1 410 ? -14.828 -24.109 -31.984 1 77.06 410 GLY B N 1
ATOM 7544 C CA . GLY B 1 410 ? -14.055 -24.875 -32.938 1 77.06 410 GLY B CA 1
ATOM 7545 C C . GLY B 1 410 ? -14.297 -24.453 -34.375 1 77.06 410 GLY B C 1
ATOM 7546 O O . GLY B 1 410 ? -13.359 -24.391 -35.188 1 77.06 410 GLY B O 1
ATOM 7547 N N . GLN B 1 411 ? -15.539 -24.188 -34.625 1 75.88 411 GLN B N 1
ATOM 7548 C CA . GLN B 1 411 ? -15.859 -23.984 -36.031 1 75.88 411 GLN B CA 1
ATOM 7549 C C . GLN B 1 411 ? -16.125 -22.5 -36.312 1 75.88 411 GLN B C 1
ATOM 7551 O O . GLN B 1 411 ? -16.047 -22.062 -37.438 1 75.88 411 GLN B O 1
ATOM 7556 N N . GLU B 1 412 ? -16.234 -21.766 -35.281 1 76.62 412 GLU B N 1
ATOM 7557 C CA . GLU B 1 412 ? -16.594 -20.375 -35.469 1 76.62 412 GLU B CA 1
ATOM 7558 C C . GLU B 1 412 ? -15.359 -19.516 -35.719 1 76.62 412 GLU B C 1
ATOM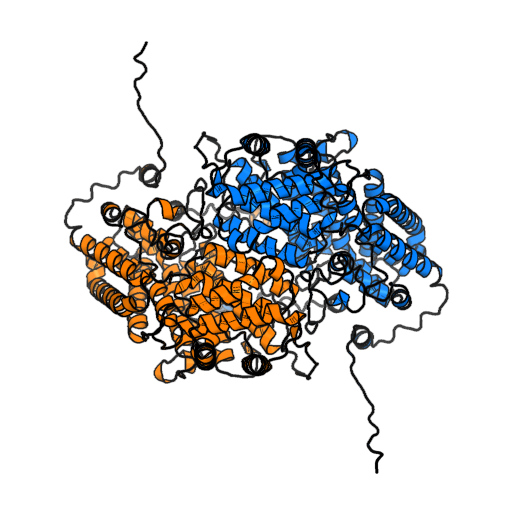 7560 O O . GLU B 1 412 ? -14.258 -19.875 -35.312 1 76.62 412 GLU B O 1
ATOM 7565 N N . THR B 1 413 ? -15.617 -18.5 -36.531 1 82.81 413 THR B N 1
ATOM 7566 C CA . THR B 1 413 ? -14.5 -17.625 -36.875 1 82.81 413 THR B CA 1
ATOM 7567 C C . THR B 1 413 ? -14.633 -16.266 -36.188 1 82.81 413 THR B C 1
ATOM 7569 O O . THR B 1 413 ? -13.953 -15.312 -36.531 1 82.81 413 THR B O 1
ATOM 7572 N N . THR B 1 414 ? -15.469 -16.25 -35.219 1 86.75 414 THR B N 1
ATOM 7573 C CA . THR B 1 414 ? -15.578 -15.023 -34.438 1 86.75 414 THR B CA 1
ATOM 7574 C C . THR B 1 414 ? -14.312 -14.789 -33.594 1 86.75 414 THR B C 1
ATOM 7576 O O . THR B 1 414 ? -13.523 -15.719 -33.406 1 86.75 414 THR B O 1
ATOM 7579 N N . ARG B 1 415 ? -14.055 -13.602 -33.281 1 88.5 415 ARG B N 1
ATOM 7580 C CA . ARG B 1 415 ? -12.867 -13.258 -32.5 1 88.5 415 ARG B CA 1
ATOM 7581 C C . ARG B 1 415 ? -12.844 -14.023 -31.172 1 88.5 415 ARG B C 1
ATOM 7583 O O . ARG B 1 415 ? -11.789 -14.477 -30.734 1 88.5 415 ARG B O 1
ATOM 7590 N N . GLU B 1 416 ? -14.008 -14.125 -30.594 1 86.94 416 GLU B N 1
ATOM 7591 C CA . GLU B 1 416 ? -14.094 -14.867 -29.328 1 86.94 416 GLU B CA 1
ATOM 7592 C C . GLU B 1 416 ? -13.688 -16.328 -29.516 1 86.94 416 GLU B C 1
ATOM 7594 O O . GLU B 1 416 ? -13.008 -16.891 -28.672 1 86.94 416 GLU B O 1
ATOM 7599 N N . ALA B 1 417 ? -14.102 -16.828 -30.531 1 91.31 417 ALA B N 1
ATOM 7600 C CA . ALA B 1 417 ? -13.773 -18.219 -30.812 1 91.31 417 ALA B CA 1
ATOM 7601 C C . ALA B 1 417 ? -12.273 -18.391 -31.062 1 91.31 417 ALA B C 1
ATOM 7603 O O . ALA B 1 417 ? -11.672 -19.375 -30.609 1 91.31 417 ALA B O 1
ATOM 7604 N N . ILE B 1 418 ? -11.734 -17.5 -31.797 1 93.12 418 ILE B N 1
ATOM 7605 C CA . ILE B 1 418 ? -10.305 -17.531 -32.094 1 93.12 418 ILE B CA 1
ATOM 7606 C C . ILE B 1 418 ? -9.516 -17.422 -30.781 1 93.12 418 ILE B C 1
ATOM 7608 O O . ILE B 1 418 ? -8.547 -18.156 -30.562 1 93.12 418 ILE B O 1
ATOM 7612 N N . ASP B 1 419 ? -9.914 -16.516 -29.953 1 93.5 419 ASP B N 1
ATOM 7613 C CA . ASP B 1 419 ? -9.266 -16.328 -28.656 1 93.5 419 ASP B CA 1
ATOM 7614 C C . ASP B 1 419 ? -9.414 -17.578 -27.781 1 93.5 419 ASP B C 1
ATOM 7616 O O . ASP B 1 419 ? -8.492 -17.922 -27.047 1 93.5 419 ASP B O 1
ATOM 7620 N N . ALA B 1 420 ? -10.555 -18.172 -27.828 1 93.38 420 ALA B N 1
ATOM 7621 C CA . ALA B 1 420 ? -10.789 -19.391 -27.062 1 93.38 420 ALA B CA 1
ATOM 7622 C C . ALA B 1 420 ? -9.852 -20.5 -27.5 1 93.38 420 ALA B C 1
ATOM 7624 O O . ALA B 1 420 ? -9.273 -21.203 -26.656 1 93.38 420 ALA B O 1
ATOM 7625 N N . ARG B 1 421 ? -9.688 -20.656 -28.766 1 94.25 421 ARG B N 1
ATOM 7626 C CA . ARG B 1 421 ? -8.789 -21.688 -29.297 1 94.25 421 ARG B CA 1
ATOM 7627 C C . ARG B 1 421 ? -7.352 -21.422 -28.859 1 94.25 421 ARG B C 1
ATOM 7629 O O . ARG B 1 421 ? -6.633 -22.344 -28.484 1 94.25 421 ARG B O 1
ATOM 7636 N N . LYS B 1 422 ? -7 -20.172 -29 1 94.81 422 LYS B N 1
ATOM 7637 C CA . LYS B 1 422 ? -5.648 -19.812 -28.578 1 94.81 422 LYS B CA 1
ATOM 7638 C C . LYS B 1 422 ? -5.441 -20.062 -27.094 1 94.81 422 LYS B C 1
ATOM 7640 O O . LYS B 1 422 ? -4.367 -20.484 -26.672 1 94.81 422 LYS B O 1
ATOM 7645 N N . CYS B 1 423 ? -6.41 -19.688 -26.312 1 95.56 423 CYS B N 1
ATOM 7646 C CA . CYS B 1 423 ? -6.359 -19.906 -24.875 1 95.56 423 CYS B CA 1
ATOM 7647 C C . CYS B 1 423 ? -6.098 -21.375 -24.547 1 95.56 423 CYS B C 1
ATOM 7649 O O . CYS B 1 423 ? -5.242 -21.703 -23.719 1 95.56 423 CYS B O 1
ATOM 7651 N N . ILE B 1 424 ? -6.781 -22.25 -25.219 1 96.12 424 ILE B N 1
ATOM 7652 C CA . ILE B 1 424 ? -6.672 -23.688 -24.984 1 96.12 424 ILE B CA 1
ATOM 7653 C C . ILE B 1 424 ? -5.301 -24.172 -25.453 1 96.12 424 ILE B C 1
ATOM 7655 O O . ILE B 1 424 ? -4.672 -25 -24.781 1 96.12 424 ILE B O 1
ATOM 7659 N N . GLN B 1 425 ? -4.875 -23.672 -26.547 1 96 425 GLN B N 1
ATOM 7660 C CA . GLN B 1 425 ? -3.562 -24.047 -27.047 1 96 425 GLN B CA 1
ATOM 7661 C C . GLN B 1 425 ? -2.459 -23.656 -26.078 1 96 425 GLN B C 1
ATOM 7663 O O . GLN B 1 425 ? -1.533 -24.438 -25.828 1 96 425 GLN B O 1
ATOM 7668 N N . VAL B 1 426 ? -2.566 -22.469 -25.547 1 97.25 426 VAL B N 1
ATOM 7669 C CA . VAL B 1 426 ? -1.586 -22 -24.578 1 97.25 426 VAL B CA 1
ATOM 7670 C C . VAL B 1 426 ? -1.635 -22.859 -23.328 1 97.25 426 VAL B C 1
ATOM 7672 O O . VAL B 1 426 ? -0.598 -23.156 -22.734 1 97.25 426 VAL B O 1
ATOM 7675 N N . ALA B 1 427 ? -2.787 -23.234 -22.922 1 97.81 427 ALA B N 1
ATOM 7676 C CA . ALA B 1 427 ? -2.941 -24.094 -21.75 1 97.81 427 ALA B CA 1
ATOM 7677 C C . ALA B 1 427 ? -2.246 -25.438 -21.953 1 97.81 427 ALA B C 1
ATOM 7679 O O . ALA B 1 427 ? -1.579 -25.953 -21.047 1 97.81 427 ALA B O 1
ATOM 7680 N N . LYS B 1 428 ? -2.391 -26 -23.078 1 97.44 428 LYS B N 1
ATOM 7681 C CA . LYS B 1 428 ? -1.735 -27.266 -23.406 1 97.44 428 LYS B CA 1
ATOM 7682 C C . LYS B 1 428 ? -0.217 -27.141 -23.328 1 97.44 428 LYS B C 1
ATOM 7684 O O . LYS B 1 428 ? 0.466 -28 -22.781 1 97.44 428 LYS B O 1
ATOM 7689 N N . GLU B 1 429 ? 0.238 -26.062 -23.938 1 96.5 429 GLU B N 1
ATOM 7690 C CA . GLU B 1 429 ? 1.67 -25.781 -23.875 1 96.5 429 GLU B CA 1
ATOM 7691 C C . GLU B 1 429 ? 2.148 -25.672 -22.438 1 96.5 429 GLU B C 1
ATOM 7693 O O . GLU B 1 429 ? 3.266 -26.078 -22.109 1 96.5 429 GLU B O 1
ATOM 7698 N N . GLY B 1 430 ? 1.332 -25.047 -21.641 1 97.62 430 GLY B N 1
ATOM 7699 C CA . GLY B 1 430 ? 1.664 -24.906 -20.234 1 97.62 430 GLY B CA 1
ATOM 7700 C C . GLY B 1 430 ? 1.827 -26.219 -19.516 1 97.62 430 GLY B C 1
ATOM 7701 O O . GLY B 1 430 ? 2.771 -26.406 -18.75 1 97.62 430 GLY B O 1
ATOM 7702 N N . VAL B 1 431 ? 0.932 -27.156 -19.75 1 97.81 431 VAL B N 1
ATOM 7703 C CA . VAL B 1 431 ? 1.02 -28.469 -19.125 1 97.81 431 VAL B CA 1
ATOM 7704 C C . VAL B 1 431 ? 2.318 -29.156 -19.547 1 97.81 431 VAL B C 1
ATOM 7706 O O . VAL B 1 431 ? 3.02 -29.734 -18.719 1 97.81 431 VAL B O 1
ATOM 7709 N N . ASP B 1 432 ? 2.619 -29.078 -20.797 1 96.94 432 ASP B N 1
ATOM 7710 C CA . ASP B 1 432 ? 3.842 -29.688 -21.312 1 96.94 432 ASP B CA 1
ATOM 7711 C C . ASP B 1 432 ? 5.078 -29.094 -20.641 1 96.94 432 ASP B C 1
ATOM 7713 O O . ASP B 1 432 ? 5.973 -29.828 -20.219 1 96.94 432 ASP B O 1
ATOM 7717 N N . LEU B 1 433 ? 5.082 -27.812 -20.578 1 95.56 433 LEU B N 1
ATOM 7718 C CA . LEU B 1 433 ? 6.223 -27.125 -20 1 95.56 433 LEU B CA 1
ATOM 7719 C C . LEU B 1 433 ? 6.395 -27.469 -18.516 1 95.56 433 LEU B C 1
ATOM 7721 O O . LEU B 1 433 ? 7.516 -27.719 -18.062 1 95.56 433 LEU B O 1
ATOM 7725 N N . MET B 1 434 ? 5.359 -27.484 -17.766 1 96.38 434 MET B N 1
ATOM 7726 C CA . MET B 1 434 ? 5.434 -27.75 -16.328 1 96.38 434 MET B CA 1
ATOM 7727 C C . MET B 1 434 ? 5.809 -29.203 -16.062 1 96.38 434 MET B C 1
ATOM 7729 O O . MET B 1 434 ? 6.492 -29.5 -15.078 1 96.38 434 MET B O 1
ATOM 7733 N N . THR B 1 435 ? 5.363 -30.062 -16.953 1 96.12 435 THR B N 1
ATOM 7734 C CA . THR B 1 435 ? 5.75 -31.469 -16.828 1 96.12 435 THR B CA 1
ATOM 7735 C C . THR B 1 435 ? 7.238 -31.656 -17.125 1 96.12 435 THR B C 1
ATOM 7737 O O . THR B 1 435 ? 7.922 -32.406 -16.438 1 96.12 435 THR B O 1
ATOM 7740 N N . LEU B 1 436 ? 7.73 -30.922 -18.062 1 93.5 436 LEU B N 1
ATOM 7741 C CA . LEU B 1 436 ? 9.133 -31 -18.453 1 93.5 436 LEU B CA 1
ATOM 7742 C C . LEU B 1 436 ? 10.039 -30.453 -17.359 1 93.5 436 LEU B C 1
ATOM 7744 O O . LEU B 1 436 ? 11.117 -31 -17.109 1 93.5 436 LEU B O 1
ATOM 7748 N N . ASP B 1 437 ? 9.641 -29.391 -16.672 1 91.56 437 ASP B N 1
ATOM 7749 C CA . ASP B 1 437 ? 10.469 -28.672 -15.711 1 91.56 437 ASP B CA 1
ATOM 7750 C C . ASP B 1 437 ? 10.273 -29.234 -14.305 1 91.56 437 ASP B C 1
ATOM 7752 O O . ASP B 1 437 ? 10.906 -28.781 -13.352 1 91.56 437 ASP B O 1
ATOM 7756 N N . TRP B 1 438 ? 9.492 -30.203 -14.133 1 91.94 438 TRP B N 1
ATOM 7757 C CA . TRP B 1 438 ? 9.133 -30.672 -12.797 1 91.94 438 TRP B CA 1
ATOM 7758 C C . TRP B 1 438 ? 10.312 -31.375 -12.125 1 91.94 438 TRP B C 1
ATOM 7760 O O . TRP B 1 438 ? 10.977 -32.188 -12.742 1 91.94 438 TRP B O 1
ATOM 7770 N N . VAL B 1 439 ? 10.641 -30.891 -10.969 1 88.69 439 VAL B N 1
ATOM 7771 C CA . VAL B 1 439 ? 11.586 -31.516 -10.047 1 88.69 439 VAL B CA 1
ATOM 7772 C C . VAL B 1 439 ? 10.977 -31.562 -8.648 1 88.69 439 VAL B C 1
ATOM 7774 O O . VAL B 1 439 ? 10.297 -30.625 -8.227 1 88.69 439 VAL B O 1
ATOM 7777 N N . SER B 1 440 ? 11.289 -32.656 -7.945 1 87.69 440 SER B N 1
ATOM 7778 C CA . SER B 1 440 ? 10.711 -32.812 -6.613 1 87.69 440 SER B CA 1
ATOM 7779 C C . SER B 1 440 ? 11.344 -31.859 -5.617 1 87.69 440 SER B C 1
ATOM 7781 O O . SER B 1 440 ? 12.383 -32.156 -5.023 1 87.69 440 SER B O 1
ATOM 7783 N N . ASN B 1 441 ? 10.75 -30.797 -5.387 1 89.25 441 ASN B N 1
ATOM 7784 C CA . ASN B 1 441 ? 11.109 -29.703 -4.492 1 89.25 441 ASN B CA 1
ATOM 7785 C C . ASN B 1 441 ? 9.875 -28.922 -4.043 1 89.25 441 ASN B C 1
ATOM 7787 O O . ASN B 1 441 ? 9.023 -28.578 -4.863 1 89.25 441 ASN B O 1
ATOM 7791 N N . GLN B 1 442 ? 9.836 -28.719 -2.77 1 89.94 442 GLN B N 1
ATOM 7792 C CA . GLN B 1 442 ? 8.617 -28.125 -2.236 1 89.94 442 GLN B CA 1
ATOM 7793 C C . GLN B 1 442 ? 8.414 -26.703 -2.783 1 89.94 442 GLN B C 1
ATOM 7795 O O . GLN B 1 442 ? 7.277 -26.297 -3.029 1 89.94 442 GLN B O 1
ATOM 7800 N N . PHE B 1 443 ? 9.516 -26.031 -2.852 1 92.31 443 PHE B N 1
ATOM 7801 C CA . PHE B 1 443 ? 9.422 -24.672 -3.381 1 92.31 443 PHE B CA 1
ATOM 7802 C C . PHE B 1 443 ? 8.922 -24.688 -4.82 1 92.31 443 PHE B C 1
ATOM 7804 O O . PHE B 1 443 ? 8.07 -23.891 -5.191 1 92.31 443 PHE B O 1
ATOM 7811 N N . LEU B 1 444 ? 9.383 -25.531 -5.645 1 91.62 444 LEU B N 1
ATOM 7812 C CA . LEU B 1 444 ? 8.953 -25.672 -7.031 1 91.62 444 LEU B CA 1
ATOM 7813 C C . LEU B 1 444 ? 7.527 -26.219 -7.102 1 91.62 444 LEU B C 1
ATOM 7815 O O . LEU B 1 444 ? 6.746 -25.812 -7.961 1 91.62 444 LEU B O 1
ATOM 7819 N N . CYS B 1 445 ? 7.27 -27.109 -6.223 1 91.38 445 CYS B N 1
ATOM 7820 C CA . CYS B 1 445 ? 5.938 -27.703 -6.18 1 91.38 445 CYS B CA 1
ATOM 7821 C C . CYS B 1 445 ? 4.871 -26.641 -5.941 1 91.38 445 CYS B C 1
ATOM 7823 O O . CYS B 1 445 ? 3.855 -26.609 -6.637 1 91.38 445 CYS B O 1
ATOM 7825 N N . TRP B 1 446 ? 5.148 -25.844 -5.004 1 90.06 446 TRP B N 1
ATOM 7826 C CA . TRP B 1 446 ? 4.215 -24.766 -4.668 1 90.06 446 TRP B CA 1
ATOM 7827 C C . TRP B 1 446 ? 3.926 -23.906 -5.883 1 90.06 446 TRP B C 1
ATOM 7829 O O . TRP B 1 446 ? 2.766 -23.641 -6.207 1 90.06 446 TRP B O 1
ATOM 7839 N N . ASN B 1 447 ? 4.898 -23.453 -6.578 1 92.12 447 ASN B N 1
ATOM 7840 C CA . ASN B 1 447 ? 4.746 -22.578 -7.738 1 92.12 447 ASN B CA 1
ATOM 7841 C C . ASN B 1 447 ? 4.121 -23.312 -8.922 1 92.12 447 ASN B C 1
ATOM 7843 O O . ASN B 1 447 ? 3.27 -22.766 -9.617 1 92.12 447 ASN B O 1
ATOM 7847 N N . SER B 1 448 ? 4.531 -24.531 -9.148 1 93.44 448 SER B N 1
ATOM 7848 C CA . SER B 1 448 ? 4.004 -25.312 -10.258 1 93.44 448 SER B CA 1
ATOM 7849 C C . SER B 1 448 ? 2.529 -25.641 -10.055 1 93.44 448 SER B C 1
ATOM 7851 O O . SER B 1 448 ? 1.744 -25.625 -11.008 1 93.44 448 SER B O 1
ATOM 7853 N N . ALA B 1 449 ? 2.18 -25.938 -8.828 1 91.06 449 ALA B N 1
ATOM 7854 C CA . ALA B 1 449 ? 0.803 -26.328 -8.523 1 91.06 449 ALA B CA 1
ATOM 7855 C C . ALA B 1 449 ? -0.165 -25.188 -8.859 1 91.06 449 ALA B C 1
ATOM 7857 O O . ALA B 1 449 ? -1.225 -25.422 -9.445 1 91.06 449 ALA B O 1
ATOM 7858 N N . TRP B 1 450 ? 0.172 -24.016 -8.508 1 89 450 TRP B N 1
ATOM 7859 C CA . TRP B 1 450 ? -0.679 -22.859 -8.773 1 89 450 TRP B CA 1
ATOM 7860 C C . TRP B 1 450 ? -0.869 -22.656 -10.273 1 89 450 TRP B C 1
ATOM 7862 O O . TRP B 1 450 ? -1.993 -22.484 -10.742 1 89 450 TRP B O 1
ATOM 7872 N N . ASN B 1 451 ? 0.146 -22.672 -10.977 1 93.31 451 ASN B N 1
ATOM 7873 C CA . ASN B 1 451 ? 0.088 -22.453 -12.422 1 93.31 451 ASN B CA 1
ATOM 7874 C C . ASN B 1 451 ? -0.593 -23.625 -13.133 1 93.31 451 ASN B C 1
ATOM 7876 O O . ASN B 1 451 ? -1.387 -23.406 -14.055 1 93.31 451 ASN B O 1
ATOM 7880 N N . LEU B 1 452 ? -0.284 -24.781 -12.68 1 94.81 452 LEU B N 1
ATOM 7881 C CA . LEU B 1 452 ? -0.854 -25.984 -13.289 1 94.81 452 LEU B CA 1
ATOM 7882 C C . LEU B 1 452 ? -2.367 -26.016 -13.102 1 94.81 452 LEU B C 1
ATOM 7884 O O . LEU B 1 452 ? -3.098 -26.438 -14 1 94.81 452 LEU B O 1
ATOM 7888 N N . PHE B 1 453 ? -2.799 -25.625 -12.062 1 91.88 453 PHE B N 1
ATOM 7889 C CA . PHE B 1 453 ? -4.23 -25.609 -11.789 1 91.88 453 PHE B CA 1
ATOM 7890 C C . PHE B 1 453 ? -4.961 -24.688 -12.75 1 91.88 453 PHE B C 1
ATOM 7892 O O . PHE B 1 453 ? -6.02 -25.047 -13.281 1 91.88 453 PHE B O 1
ATOM 7899 N N . GLN B 1 454 ? -4.41 -23.547 -12.922 1 91.19 454 GLN B N 1
ATOM 7900 C CA . GLN B 1 454 ? -5.027 -22.578 -13.828 1 91.19 454 GLN B CA 1
ATOM 7901 C C . GLN B 1 454 ? -5.117 -23.141 -15.25 1 91.19 454 GLN B C 1
ATOM 7903 O O . GLN B 1 454 ? -6.156 -23.016 -15.898 1 91.19 454 GLN B O 1
ATOM 7908 N N . VAL B 1 455 ? -4.062 -23.719 -15.695 1 95.62 455 VAL B N 1
ATOM 7909 C CA . VAL B 1 455 ? -4.039 -24.25 -17.062 1 95.62 455 VAL B CA 1
ATOM 7910 C C . VAL B 1 455 ? -5.004 -25.438 -17.172 1 95.62 455 VAL B C 1
ATOM 7912 O O . VAL B 1 455 ? -5.672 -25.594 -18.188 1 95.62 455 VAL B O 1
ATOM 7915 N N . SER B 1 456 ? -5.098 -26.172 -16.125 1 94.75 456 SER B N 1
ATOM 7916 C CA . SER B 1 456 ? -5.984 -27.328 -16.125 1 94.75 456 SER B CA 1
ATOM 7917 C C . SER B 1 456 ? -7.449 -26.891 -16.203 1 94.75 456 SER B C 1
ATOM 7919 O O . SER B 1 456 ? -8.25 -27.531 -16.906 1 94.75 456 SER B O 1
ATOM 7921 N N . LEU B 1 457 ? -7.777 -25.891 -15.484 1 91.19 457 LEU B N 1
ATOM 7922 C CA . LEU B 1 457 ? -9.156 -25.406 -15.492 1 91.19 457 LEU B CA 1
ATOM 7923 C C . LEU B 1 457 ? -9.555 -24.922 -16.875 1 91.19 457 LEU B C 1
ATOM 7925 O O . LEU B 1 457 ? -10.703 -25.078 -17.297 1 91.19 457 LEU B O 1
ATOM 7929 N N . VAL B 1 458 ? -8.656 -24.312 -17.531 1 94.44 458 VAL B N 1
ATOM 7930 C CA . VAL B 1 458 ? -8.914 -23.844 -18.891 1 94.44 458 VAL B CA 1
ATOM 7931 C C . VAL B 1 458 ? -9.195 -25.047 -19.797 1 94.44 458 VAL B C 1
ATOM 7933 O O . VAL B 1 458 ? -10.102 -25 -20.625 1 94.44 458 VAL B O 1
ATOM 7936 N N . LEU B 1 459 ? -8.43 -26.094 -19.625 1 95.44 459 LEU B N 1
ATOM 7937 C CA . LEU B 1 459 ? -8.633 -27.312 -20.406 1 95.44 459 LEU B CA 1
ATOM 7938 C C . LEU B 1 459 ? -9.984 -27.938 -20.094 1 95.44 459 LEU B C 1
ATOM 7940 O O . LEU B 1 459 ? -10.672 -28.422 -21 1 95.44 459 LEU B O 1
ATOM 7944 N N . VAL B 1 460 ? -10.336 -27.891 -18.812 1 91.81 460 VAL B N 1
ATOM 7945 C CA . VAL B 1 460 ? -11.641 -28.406 -18.406 1 91.81 460 VAL B CA 1
ATOM 7946 C C . VAL B 1 460 ? -12.742 -27.609 -19.094 1 91.81 460 VAL B C 1
ATOM 7948 O O . VAL B 1 460 ? -13.688 -28.188 -19.641 1 91.81 460 VAL B O 1
ATOM 7951 N N . LEU B 1 461 ? -12.617 -26.344 -19.078 1 90.5 461 LEU B N 1
ATOM 7952 C CA . LEU B 1 461 ? -13.609 -25.469 -19.703 1 90.5 461 LEU B CA 1
ATOM 7953 C C . LEU B 1 461 ? -13.672 -25.719 -21.203 1 90.5 461 LEU B C 1
ATOM 7955 O O . LEU B 1 461 ? -14.75 -25.641 -21.797 1 90.5 461 LEU B O 1
ATOM 7959 N N . GLY B 1 462 ? -12.5 -25.922 -21.781 1 91.94 462 GLY B N 1
ATOM 7960 C CA . GLY B 1 462 ? -12.469 -26.266 -23.188 1 91.94 462 GLY B CA 1
ATOM 7961 C C . GLY B 1 462 ? -13.234 -27.547 -23.516 1 91.94 462 GLY B C 1
ATOM 7962 O O . GLY B 1 462 ? -14.023 -27.578 -24.453 1 91.94 462 GLY B O 1
ATOM 7963 N N . LEU B 1 463 ? -13.062 -28.516 -22.688 1 91.06 463 LEU B N 1
ATOM 7964 C CA . LEU B 1 463 ? -13.734 -29.797 -22.875 1 91.06 463 LEU B CA 1
ATOM 7965 C C . LEU B 1 463 ? -15.234 -29.672 -22.641 1 91.06 463 LEU B C 1
ATOM 7967 O O . LEU B 1 463 ? -16.031 -30.297 -23.328 1 91.06 463 LEU B O 1
ATOM 7971 N N . MET B 1 464 ? -15.594 -28.812 -21.719 1 86.62 464 MET B N 1
ATOM 7972 C CA . MET B 1 464 ? -17 -28.641 -21.375 1 86.62 464 MET B CA 1
ATOM 7973 C C . MET B 1 464 ? -17.734 -27.812 -22.422 1 86.62 464 MET B C 1
ATOM 7975 O O . MET B 1 464 ? -18.922 -28.016 -22.672 1 86.62 464 MET B O 1
ATOM 7979 N N . SER B 1 465 ? -17.047 -26.922 -23.016 1 87.38 465 SER B N 1
ATOM 7980 C CA . SER B 1 465 ? -17.688 -25.984 -23.922 1 87.38 465 SER B CA 1
ATOM 7981 C C . SER B 1 465 ? -17.781 -26.547 -25.328 1 87.38 465 SER B C 1
ATOM 7983 O O . SER B 1 465 ? -18.781 -26.344 -26.031 1 87.38 465 SER B O 1
ATOM 7985 N N . ASP B 1 466 ? -16.797 -27.203 -25.859 1 88.81 466 ASP B N 1
ATOM 7986 C CA . ASP B 1 466 ? -16.766 -27.812 -27.188 1 88.81 466 ASP B CA 1
ATOM 7987 C C . ASP B 1 466 ? -15.945 -29.094 -27.172 1 88.81 466 ASP B C 1
ATOM 7989 O O . ASP B 1 466 ? -14.781 -29.094 -27.578 1 88.81 466 ASP B O 1
ATOM 7993 N N . LYS B 1 467 ? -16.562 -30.156 -26.844 1 87.06 467 LYS B N 1
ATOM 7994 C CA . LYS B 1 467 ? -15.898 -31.438 -26.625 1 87.06 467 LYS B CA 1
ATOM 7995 C C . LYS B 1 467 ? -15.227 -31.938 -27.906 1 87.06 467 LYS B C 1
ATOM 7997 O O . LYS B 1 467 ? -14.102 -32.438 -27.875 1 87.06 467 LYS B O 1
ATOM 8002 N N . GLN B 1 468 ? -15.922 -31.797 -28.953 1 88.06 468 GLN B N 1
ATOM 8003 C CA . GLN B 1 468 ? -15.422 -32.312 -30.234 1 88.06 468 GLN B CA 1
ATOM 8004 C C . GLN B 1 468 ? -14.117 -31.625 -30.625 1 88.06 468 GLN B C 1
ATOM 8006 O O . GLN B 1 468 ? -13.141 -32.281 -30.984 1 88.06 468 GLN B O 1
ATOM 8011 N N . GLU B 1 469 ? -14.164 -30.391 -30.594 1 90.25 469 GLU B N 1
ATOM 8012 C CA . GLU B 1 469 ? -12.969 -29.656 -30.984 1 90.25 469 GLU B CA 1
ATOM 8013 C C . GLU B 1 469 ? -11.852 -29.828 -29.953 1 90.25 469 GLU B C 1
ATOM 8015 O O . GLU B 1 469 ? -10.672 -29.859 -30.297 1 90.25 469 GLU B O 1
ATOM 8020 N N . ALA B 1 470 ? -12.203 -29.875 -28.703 1 91.25 470 ALA B N 1
ATOM 8021 C CA . ALA B 1 470 ? -11.234 -30.094 -27.625 1 91.25 470 ALA B CA 1
ATOM 8022 C C . ALA B 1 470 ? -10.508 -31.422 -27.797 1 91.25 470 ALA B C 1
ATOM 8024 O O . ALA B 1 470 ? -9.32 -31.531 -27.5 1 91.25 470 ALA B O 1
ATOM 8025 N N . ASP B 1 471 ? -11.227 -32.406 -28.25 1 89.19 471 ASP B N 1
ATOM 8026 C CA . ASP B 1 471 ? -10.625 -33.719 -28.469 1 89.19 471 ASP B CA 1
ATOM 8027 C C . ASP B 1 471 ? -9.625 -33.688 -29.625 1 89.19 471 ASP B C 1
ATOM 8029 O O . ASP B 1 471 ? -8.594 -34.375 -29.578 1 89.19 471 ASP B O 1
ATOM 8033 N N . LYS B 1 472 ? -9.977 -32.906 -30.578 1 90.56 472 LYS B N 1
ATOM 8034 C CA . LYS B 1 472 ? -9.055 -32.75 -31.703 1 90.56 472 LYS B CA 1
ATOM 8035 C C . LYS B 1 472 ? -7.75 -32.094 -31.25 1 90.56 472 LYS B C 1
ATOM 8037 O O . LYS B 1 472 ? -6.68 -32.406 -31.781 1 90.56 472 LYS B O 1
ATOM 8042 N N . LEU B 1 473 ? -7.875 -31.281 -30.297 1 91.31 473 LEU B N 1
ATOM 8043 C CA . LEU B 1 473 ? -6.711 -30.578 -29.781 1 91.31 473 LEU B CA 1
ATOM 8044 C C . LEU B 1 473 ? -6.043 -31.375 -28.672 1 91.31 473 LEU B C 1
ATOM 8046 O O . LEU B 1 473 ? -5.074 -30.922 -28.062 1 91.31 473 LEU B O 1
ATOM 8050 N N . GLU B 1 474 ? -6.57 -32.594 -28.391 1 94.19 474 GLU B N 1
ATOM 8051 C CA . GLU B 1 474 ? -6.016 -33.531 -27.391 1 94.19 474 GLU B CA 1
ATOM 8052 C C . GLU B 1 474 ? -6.055 -32.906 -26 1 94.19 474 GLU B C 1
ATOM 8054 O O . GLU B 1 474 ? -5.113 -33.062 -25.219 1 94.19 474 GLU B O 1
ATOM 8059 N N . CYS B 1 475 ? -7.078 -32.094 -25.75 1 94.44 475 CYS B N 1
ATOM 8060 C CA . CYS B 1 475 ? -7.25 -31.469 -24.438 1 94.44 475 CYS B CA 1
ATOM 8061 C C . CYS B 1 475 ? -7.371 -32.5 -23.344 1 94.44 475 CYS B C 1
ATOM 8063 O O . CYS B 1 475 ? -6.844 -32.344 -22.25 1 94.44 475 CYS B O 1
ATOM 8065 N N . TYR B 1 476 ? -8.016 -33.562 -23.641 1 94.12 476 TYR B N 1
ATOM 8066 C CA . TYR B 1 476 ? -8.203 -34.656 -22.672 1 94.12 476 TYR B CA 1
ATOM 8067 C C . TYR B 1 476 ? -6.859 -35.219 -22.234 1 94.12 476 TYR B C 1
ATOM 8069 O O . TYR B 1 476 ? -6.617 -35.406 -21.031 1 94.12 476 TYR B O 1
ATOM 8077 N N . GLY B 1 477 ? -6.027 -35.531 -23.203 1 95.62 477 GLY B N 1
ATOM 8078 C CA . GLY B 1 477 ? -4.707 -36.062 -22.891 1 95.62 477 GLY B CA 1
ATOM 8079 C C . GLY B 1 477 ? -3.879 -35.125 -22.047 1 95.62 477 GLY B C 1
ATOM 8080 O O . GLY B 1 477 ? -3.182 -35.562 -21.125 1 95.62 477 GLY B O 1
ATOM 8081 N N . SER B 1 478 ? -3.908 -33.906 -22.406 1 97.38 478 SER B N 1
ATOM 8082 C CA . SER B 1 478 ? -3.176 -32.875 -21.641 1 97.38 478 SER B CA 1
ATOM 8083 C C . SER B 1 478 ? -3.699 -32.781 -20.219 1 97.38 478 SER B C 1
ATOM 8085 O O . SER B 1 478 ? -2.922 -32.625 -19.281 1 97.38 478 SER B O 1
ATOM 8087 N N . LEU B 1 479 ? -4.988 -32.781 -20.016 1 96.44 479 LEU B N 1
ATOM 8088 C CA . LEU B 1 479 ? -5.582 -32.75 -18.688 1 96.44 479 LEU B CA 1
ATOM 8089 C C . LEU B 1 479 ? -5.172 -33.969 -17.859 1 96.44 479 LEU B C 1
ATOM 8091 O O . LEU B 1 479 ? -4.895 -33.844 -16.672 1 96.44 479 LEU B O 1
ATOM 8095 N N . CYS B 1 480 ? -5.133 -35.125 -18.469 1 96.25 480 CYS B N 1
ATOM 8096 C CA . CYS B 1 480 ? -4.676 -36.344 -17.781 1 96.25 480 CYS B CA 1
ATOM 8097 C C . CYS B 1 480 ? -3.225 -36.188 -17.344 1 96.25 480 CYS B C 1
ATOM 8099 O O . CYS B 1 480 ? -2.861 -36.625 -16.25 1 96.25 480 CYS B O 1
ATOM 8101 N N . GLN B 1 481 ? -2.471 -35.656 -18.234 1 97.69 481 GLN B N 1
ATOM 8102 C CA . GLN B 1 481 ? -1.074 -35.406 -17.906 1 97.69 481 GLN B CA 1
ATOM 8103 C C . GLN B 1 481 ? -0.956 -34.469 -16.703 1 97.69 481 GLN B C 1
ATOM 8105 O O . GLN B 1 481 ? -0.103 -34.688 -15.828 1 97.69 481 GLN B O 1
ATOM 8110 N N . ALA B 1 482 ? -1.747 -33.438 -16.688 1 97.31 482 ALA B N 1
ATOM 8111 C CA . ALA B 1 482 ? -1.765 -32.5 -15.57 1 97.31 482 ALA B CA 1
ATOM 8112 C C . ALA B 1 482 ? -2.156 -33.219 -14.273 1 97.31 482 ALA B C 1
ATOM 8114 O O . ALA B 1 482 ? -1.553 -33 -13.227 1 97.31 482 ALA B O 1
ATOM 8115 N N . ILE B 1 483 ? -3.166 -34.062 -14.32 1 95.94 483 ILE B N 1
ATOM 8116 C CA . ILE B 1 483 ? -3.629 -34.812 -13.156 1 95.94 483 ILE B CA 1
ATOM 8117 C C . ILE B 1 483 ? -2.52 -35.75 -12.664 1 95.94 483 ILE B C 1
ATOM 8119 O O . ILE B 1 483 ? -2.303 -35.875 -11.461 1 95.94 483 ILE B O 1
ATOM 8123 N N . GLU B 1 484 ? -1.824 -36.281 -13.594 1 97.19 484 GLU B N 1
ATOM 8124 C CA . GLU B 1 484 ? -0.697 -37.156 -13.227 1 97.19 484 GLU B CA 1
ATOM 8125 C C . GLU B 1 484 ? 0.402 -36.344 -12.539 1 97.19 484 GLU B C 1
ATOM 8127 O O . GLU B 1 484 ? 1.039 -36.844 -11.602 1 97.19 484 GLU B O 1
ATOM 8132 N N . LEU B 1 485 ? 0.669 -35.219 -13.086 1 97 485 LEU B N 1
ATOM 8133 C CA . LEU B 1 485 ? 1.673 -34.375 -12.461 1 97 485 LEU B CA 1
ATOM 8134 C C . LEU B 1 485 ? 1.264 -34 -11.039 1 97 485 LEU B C 1
ATOM 8136 O O . LEU B 1 485 ? 2.098 -33.969 -10.133 1 97 485 LEU B O 1
ATOM 8140 N N . PHE B 1 486 ? -0.005 -33.625 -10.781 1 94.56 486 PHE B N 1
ATOM 8141 C CA . PHE B 1 486 ? -0.498 -33.344 -9.438 1 94.56 486 PHE B CA 1
ATOM 8142 C C . PHE B 1 486 ? -0.3 -34.562 -8.531 1 94.56 486 PHE B C 1
ATOM 8144 O O . PHE B 1 486 ? -0.006 -34.406 -7.34 1 94.56 486 PHE B O 1
ATOM 8151 N N . ALA B 1 487 ? -0.471 -35.719 -9.062 1 95.06 487 ALA B N 1
ATOM 8152 C CA . ALA B 1 487 ? -0.247 -36.938 -8.281 1 95.06 487 ALA B CA 1
ATOM 8153 C C . ALA B 1 487 ? 1.201 -37.031 -7.809 1 95.06 487 ALA B C 1
ATOM 8155 O O . ALA B 1 487 ? 1.47 -37.469 -6.691 1 95.06 487 ALA B O 1
ATOM 8156 N N . GLN B 1 488 ? 2.107 -36.656 -8.648 1 94.69 488 GLN B N 1
ATOM 8157 C CA . GLN B 1 488 ? 3.523 -36.656 -8.289 1 94.69 488 GLN B CA 1
ATOM 8158 C C . GLN B 1 488 ? 3.82 -35.594 -7.219 1 94.69 488 GLN B C 1
ATOM 8160 O O . GLN B 1 488 ? 4.75 -35.75 -6.426 1 94.69 488 GLN B O 1
ATOM 8165 N N . MET B 1 489 ? 3.066 -34.562 -7.168 1 92.44 489 MET B N 1
ATOM 8166 C CA . MET B 1 489 ? 3.307 -33.438 -6.266 1 92.44 489 MET B CA 1
ATOM 8167 C C . MET B 1 489 ? 2.672 -33.688 -4.902 1 92.44 489 MET B C 1
ATOM 8169 O O . MET B 1 489 ? 2.996 -33.031 -3.924 1 92.44 489 MET B O 1
ATOM 8173 N N . GLU B 1 490 ? 1.796 -34.625 -4.73 1 88.25 490 GLU B N 1
ATOM 8174 C CA . GLU B 1 490 ? 0.967 -34.844 -3.553 1 88.25 490 GLU B CA 1
ATOM 8175 C C . GLU B 1 490 ? 1.822 -35.062 -2.305 1 88.25 490 GLU B C 1
ATOM 8177 O O . GLU B 1 490 ? 1.495 -34.531 -1.232 1 88.25 490 GLU B O 1
ATOM 8182 N N . PRO B 1 491 ? 2.943 -35.75 -2.418 1 85.38 491 PRO B N 1
ATOM 8183 C CA . PRO B 1 491 ? 3.75 -35.938 -1.211 1 85.38 491 PRO B CA 1
ATOM 8184 C C . PRO B 1 491 ? 4.34 -34.625 -0.678 1 85.38 491 PRO B C 1
ATOM 8186 O O . PRO B 1 491 ? 4.668 -34.531 0.507 1 85.38 491 PRO B O 1
ATOM 8189 N N . LEU B 1 492 ? 4.5 -33.688 -1.487 1 84 492 LEU B N 1
ATOM 8190 C CA . LEU B 1 492 ? 5.176 -32.469 -1.119 1 84 492 LEU B CA 1
ATOM 8191 C C . LEU B 1 492 ? 4.176 -31.422 -0.625 1 84 492 LEU B C 1
ATOM 8193 O O . LEU B 1 492 ? 4.535 -30.531 0.141 1 84 492 LEU B O 1
ATOM 8197 N N . ASP B 1 493 ? 2.994 -31.484 -1.071 1 81.69 493 ASP B N 1
ATOM 8198 C CA . ASP B 1 493 ? 1.974 -30.5 -0.763 1 81.69 493 ASP B CA 1
ATOM 8199 C C . ASP B 1 493 ? 0.59 -31.141 -0.67 1 81.69 493 ASP B C 1
ATOM 8201 O O . ASP B 1 493 ? 0.055 -31.609 -1.67 1 81.69 493 ASP B O 1
ATOM 8205 N N . PRO B 1 494 ? 0.015 -31.016 0.407 1 73.88 494 PRO B N 1
ATOM 8206 C CA . PRO B 1 494 ? -1.325 -31.594 0.559 1 73.88 494 PRO B CA 1
ATOM 8207 C C . PRO B 1 494 ? -2.367 -30.891 -0.314 1 73.88 494 PRO B C 1
ATOM 8209 O O . PRO B 1 494 ? -3.369 -31.5 -0.691 1 73.88 494 PRO B O 1
ATOM 8212 N N . GLY B 1 495 ? -2.189 -29.656 -0.601 1 76.94 495 GLY B N 1
ATOM 8213 C CA . GLY B 1 495 ? -3.098 -28.938 -1.489 1 76.94 495 GLY B CA 1
ATOM 8214 C C . GLY B 1 495 ? -3.189 -29.562 -2.869 1 76.94 495 GLY B C 1
ATOM 8215 O O . GLY B 1 495 ? -4.223 -29.453 -3.535 1 76.94 495 GLY B O 1
ATOM 8216 N N . CYS B 1 496 ? -2.199 -30.281 -3.279 1 85.19 496 CYS B N 1
ATOM 8217 C CA . CYS B 1 496 ? -2.172 -30.922 -4.594 1 85.19 496 CYS B CA 1
ATOM 8218 C C . CYS B 1 496 ? -3.115 -32.125 -4.645 1 85.19 496 CYS B C 1
ATOM 8220 O O . CYS B 1 496 ? -3.639 -32.469 -5.711 1 85.19 496 CYS B O 1
ATOM 8222 N N . THR B 1 497 ? -3.346 -32.688 -3.516 1 82.75 497 THR B N 1
ATOM 8223 C CA . THR B 1 497 ? -4.301 -33.812 -3.459 1 82.75 497 THR B CA 1
ATOM 8224 C C . THR B 1 497 ? -5.715 -33.312 -3.752 1 82.75 497 THR B C 1
ATOM 8226 O O . THR B 1 497 ? -6.457 -33.938 -4.508 1 82.75 497 THR B O 1
ATOM 8229 N N . ARG B 1 498 ? -5.992 -32.219 -3.244 1 77.44 498 ARG B N 1
ATOM 8230 C CA . ARG B 1 498 ? -7.312 -31.641 -3.459 1 77.44 498 ARG B CA 1
ATOM 8231 C C . ARG B 1 498 ? -7.492 -31.203 -4.91 1 77.44 498 ARG B C 1
ATOM 8233 O O . ARG B 1 498 ? -8.555 -31.422 -5.5 1 77.44 498 ARG B O 1
ATOM 8240 N N . SER B 1 499 ? -6.488 -30.547 -5.383 1 82.94 499 SER B N 1
ATOM 8241 C CA . SER B 1 499 ? -6.543 -30.109 -6.773 1 82.94 499 SER B CA 1
ATOM 8242 C C . SER B 1 499 ? -6.703 -31.297 -7.723 1 82.94 499 SER B C 1
ATOM 8244 O O . SER B 1 499 ? -7.477 -31.234 -8.68 1 82.94 499 SER B O 1
ATOM 8246 N N . ARG B 1 500 ? -6.004 -32.344 -7.398 1 88 500 ARG B N 1
ATOM 8247 C CA . ARG B 1 500 ? -6.082 -33.531 -8.234 1 88 500 ARG B CA 1
ATOM 8248 C C . ARG B 1 500 ? -7.484 -34.125 -8.203 1 88 500 ARG B C 1
ATOM 8250 O O . ARG B 1 500 ? -8.047 -34.469 -9.25 1 88 500 ARG B O 1
ATOM 8257 N N . LYS B 1 501 ? -8.07 -34.219 -7.031 1 82.19 501 LYS B N 1
ATOM 8258 C CA . LYS B 1 501 ? -9.398 -34.812 -6.871 1 82.19 501 LYS B CA 1
ATOM 8259 C C . LYS B 1 501 ? -10.461 -33.969 -7.57 1 82.19 501 LYS B C 1
ATOM 8261 O O . LYS B 1 501 ? -11.367 -34.5 -8.203 1 82.19 501 LYS B O 1
ATOM 8266 N N . LEU B 1 502 ? -10.328 -32.688 -7.395 1 81.38 502 LEU B N 1
ATOM 8267 C CA . LEU B 1 502 ? -11.266 -31.797 -8.055 1 81.38 502 LEU B CA 1
ATOM 8268 C C . LEU B 1 502 ? -11.188 -31.953 -9.57 1 81.38 502 LEU B C 1
ATOM 8270 O O . LEU B 1 502 ? -12.219 -32.031 -10.242 1 81.38 502 LEU B O 1
ATOM 8274 N N . LEU B 1 503 ? -10.016 -31.984 -10.102 1 87.38 503 LEU B N 1
ATOM 8275 C CA . LEU B 1 503 ? -9.828 -32.062 -11.547 1 87.38 503 LEU B CA 1
ATOM 8276 C C . LEU B 1 503 ? -10.32 -33.406 -12.07 1 87.38 503 LEU B C 1
ATOM 8278 O O . LEU B 1 503 ? -10.914 -33.5 -13.148 1 87.38 503 LEU B O 1
ATOM 8282 N N . GLN B 1 504 ? -10.07 -34.406 -11.242 1 86.25 504 GLN B N 1
ATOM 8283 C CA . GLN B 1 504 ? -10.586 -35.719 -11.617 1 86.25 504 GLN B CA 1
ATOM 8284 C C . GLN B 1 504 ? -12.109 -35.75 -11.641 1 86.25 504 GLN B C 1
ATOM 8286 O O . GLN B 1 504 ? -12.719 -36.312 -12.539 1 86.25 504 GLN B O 1
ATOM 8291 N N . GLY B 1 505 ? -12.656 -35.094 -10.68 1 81.94 505 GLY B N 1
ATOM 8292 C CA . GLY B 1 505 ? -14.102 -34.969 -10.648 1 81.94 505 GLY B CA 1
ATOM 8293 C C . GLY B 1 505 ? -14.664 -34.219 -11.828 1 81.94 505 GLY B C 1
ATOM 8294 O O . GLY B 1 505 ? -15.703 -34.594 -12.391 1 81.94 505 GLY B O 1
ATOM 8295 N N . LEU B 1 506 ? -14 -33.156 -12.156 1 83 506 LEU B N 1
ATOM 8296 C CA . LEU B 1 506 ? -14.438 -32.344 -13.281 1 83 506 LEU B CA 1
ATOM 8297 C C . LEU B 1 506 ? -14.273 -33.125 -14.594 1 83 506 LEU B C 1
ATOM 8299 O O . LEU B 1 506 ? -15.125 -33.031 -15.484 1 83 506 LEU B O 1
ATOM 8303 N N . LEU B 1 507 ? -13.195 -33.844 -14.68 1 85.62 507 LEU B N 1
ATOM 8304 C CA . LEU B 1 507 ? -12.93 -34.656 -15.867 1 85.62 507 LEU B CA 1
ATOM 8305 C C . LEU B 1 507 ? -14 -35.719 -16.047 1 85.62 507 LEU B C 1
ATOM 8307 O O . LEU B 1 507 ? -14.469 -35.938 -17.172 1 85.62 507 LEU B O 1
ATOM 8311 N N . ASP B 1 508 ? -14.414 -36.281 -14.992 1 81.06 508 ASP B N 1
ATOM 8312 C CA . ASP B 1 508 ? -15.438 -37.344 -15.023 1 81.06 508 ASP B CA 1
ATOM 8313 C C . ASP B 1 508 ? -16.781 -36.781 -15.453 1 81.06 508 ASP B C 1
ATOM 8315 O O . ASP B 1 508 ? -17.578 -37.469 -16.109 1 81.06 508 ASP B O 1
ATOM 8319 N N . ASN B 1 509 ? -17.031 -35.625 -15.102 1 76.38 509 ASN B N 1
ATOM 8320 C CA . ASN B 1 509 ? -18.297 -34.969 -15.453 1 76.38 509 ASN B CA 1
ATOM 8321 C C . ASN B 1 509 ? -18.328 -34.562 -16.922 1 76.38 509 ASN B C 1
ATOM 8323 O O . ASN B 1 509 ? -19.406 -34.406 -17.5 1 76.38 509 ASN B O 1
ATOM 8327 N N . THR B 1 510 ? -17.266 -34.219 -17.484 1 75.5 510 THR B N 1
ATOM 8328 C CA . THR B 1 510 ? -17.219 -33.875 -18.891 1 75.5 510 THR B CA 1
ATOM 8329 C C . THR B 1 510 ? -17.531 -35.094 -19.766 1 75.5 510 THR B C 1
ATOM 8331 O O . THR B 1 510 ? -18 -34.938 -20.891 1 75.5 510 THR B O 1
ATOM 8334 N N . GLU B 1 511 ? -17.281 -36.312 -19.25 1 65.5 511 GLU B N 1
ATOM 8335 C CA . GLU B 1 511 ? -17.594 -37.531 -19.984 1 65.5 511 GLU B CA 1
ATOM 8336 C C . GLU B 1 511 ? -19.094 -37.812 -19.938 1 65.5 511 GLU B C 1
ATOM 8338 O O . GLU B 1 511 ? -19.656 -38.344 -20.906 1 65.5 511 GLU B O 1
ATOM 8343 N N . GLY B 1 512 ? -19.812 -37.469 -18.828 1 55.44 512 GLY B N 1
ATOM 8344 C CA . GLY B 1 512 ? -21.234 -37.719 -18.688 1 55.44 512 GLY B CA 1
ATOM 8345 C C . GLY B 1 512 ? -22.094 -36.656 -19.344 1 55.44 512 GLY B C 1
ATOM 8346 O O . GLY B 1 512 ? -23.328 -36.75 -19.344 1 55.44 512 GLY B O 1
ATOM 8347 N N . VAL B 1 513 ? -21.75 -35.438 -19.453 1 51.12 513 VAL B N 1
ATOM 8348 C CA . VAL B 1 513 ? -22.547 -34.469 -20.172 1 51.12 513 VAL B CA 1
ATOM 8349 C C . VAL B 1 513 ? -22.859 -34.969 -21.578 1 51.12 513 VAL B C 1
ATOM 8351 O O . VAL B 1 513 ? -22 -34.875 -22.469 1 51.12 513 VAL B O 1
ATOM 8354 N N . GLU B 1 514 ? -23.156 -36.25 -21.906 1 42.09 514 GLU B N 1
ATOM 8355 C CA . GLU B 1 514 ? -23.781 -36.625 -23.156 1 42.09 514 GLU B CA 1
ATOM 8356 C C . GLU B 1 514 ? -24.828 -35.594 -23.578 1 42.09 514 GLU B C 1
ATOM 8358 O O . GLU B 1 514 ? -25.156 -34.688 -22.812 1 42.09 514 GLU B O 1
ATOM 8363 N N . GLU B 1 515 ? -26.062 -36.312 -24.453 1 36.38 515 GLU B N 1
ATOM 8364 C CA . GLU B 1 515 ? -27.047 -35.781 -25.375 1 36.38 515 GLU B CA 1
ATOM 8365 C C . GLU B 1 515 ? -28.031 -34.844 -24.656 1 36.38 515 GLU B C 1
ATOM 8367 O O . GLU B 1 515 ? -29.234 -34.906 -24.906 1 36.38 515 GLU B O 1
ATOM 8372 N N . ASN B 1 516 ? -27.984 -34.531 -23.516 1 33.97 516 ASN B N 1
ATOM 8373 C CA . ASN B 1 516 ? -29.203 -33.812 -23.188 1 33.97 516 ASN B CA 1
ATOM 8374 C C . ASN B 1 516 ? -29.391 -32.594 -24.094 1 33.97 516 ASN B C 1
ATOM 8376 O O . ASN B 1 516 ? -28.438 -31.859 -24.359 1 33.97 516 ASN B O 1
ATOM 8380 N N . THR B 1 517 ? -30.438 -32.625 -24.984 1 33.78 517 THR B N 1
ATOM 8381 C CA . THR B 1 517 ? -31.062 -31.594 -25.797 1 33.78 517 THR B CA 1
ATOM 8382 C C . THR B 1 517 ? -31 -30.234 -25.094 1 33.78 517 THR B C 1
ATOM 8384 O O . THR B 1 517 ? -31.547 -30.078 -24 1 33.78 517 THR B O 1
ATOM 8387 N N . ALA B 1 518 ? -30.109 -29.422 -25.344 1 34.84 518 ALA B N 1
ATOM 8388 C CA . ALA B 1 518 ? -29.906 -28 -25.016 1 34.84 518 ALA B CA 1
ATOM 8389 C C . ALA B 1 518 ? -31.234 -27.25 -24.969 1 34.84 518 ALA B C 1
ATOM 8391 O O . ALA B 1 518 ? -31.891 -27.078 -26 1 34.84 518 ALA B O 1
ATOM 8392 N N . SER B 1 519 ? -32.125 -27.484 -24.016 1 31.97 519 SER B N 1
ATOM 8393 C CA . SER B 1 519 ? -33.219 -26.5 -24 1 31.97 519 SER B CA 1
ATOM 8394 C C . SER B 1 519 ? -32.688 -25.078 -24.125 1 31.97 519 SER B C 1
ATOM 8396 O O . SER B 1 519 ? -31.609 -24.766 -23.578 1 31.97 519 SER B O 1
ATOM 8398 N N . PRO B 1 520 ? -33.125 -24.312 -25.094 1 33.31 520 PRO B N 1
ATOM 8399 C CA . PRO B 1 520 ? -32.719 -22.922 -25.375 1 33.31 520 PRO B CA 1
ATOM 8400 C C . PRO B 1 520 ? -32.594 -22.094 -24.109 1 33.31 520 PRO B C 1
ATOM 8402 O O . PRO B 1 520 ? -33.344 -22.25 -23.156 1 33.31 520 PRO B O 1
ATOM 8405 N N . ILE B 1 521 ? -31.391 -21.703 -23.766 1 35.5 521 ILE B N 1
ATOM 8406 C CA . ILE B 1 521 ? -31.078 -20.75 -22.703 1 35.5 521 ILE B CA 1
ATOM 8407 C C . ILE B 1 521 ? -32.156 -19.656 -22.672 1 35.5 521 ILE B C 1
ATOM 8409 O O . ILE B 1 521 ? -32.312 -18.938 -23.656 1 35.5 521 ILE B O 1
ATOM 8413 N N . PRO B 1 522 ? -33.281 -19.828 -21.922 1 32.34 522 PRO B N 1
ATOM 8414 C CA . PRO B 1 522 ? -34.219 -18.719 -21.938 1 32.34 522 PRO B CA 1
ATOM 8415 C C . PRO B 1 522 ? -33.531 -17.359 -21.812 1 32.34 522 PRO B C 1
ATOM 8417 O O . PRO B 1 522 ? -32.438 -17.266 -21.281 1 32.34 522 PRO B O 1
ATOM 8420 N N . GLU B 1 523 ? -34.031 -16.328 -22.484 1 33.38 523 GLU B N 1
ATOM 8421 C CA . GLU B 1 523 ? -33.656 -14.914 -22.531 1 33.38 523 GLU B CA 1
ATOM 8422 C C . GLU B 1 523 ? -33.219 -14.414 -21.141 1 33.38 523 GLU B C 1
ATOM 8424 O O . GLU B 1 523 ? -32.531 -13.391 -21.031 1 33.38 523 GLU B O 1
ATOM 8429 N N . ALA B 1 524 ? -33.844 -14.961 -20.016 1 30.39 524 ALA B N 1
ATOM 8430 C CA . ALA B 1 524 ? -33.719 -14.359 -18.688 1 30.39 524 ALA B CA 1
ATOM 8431 C C . ALA B 1 524 ? -32.375 -14.758 -18.047 1 30.39 524 ALA B C 1
ATOM 8433 O O . ALA B 1 524 ? -32.375 -15.469 -17.031 1 30.39 524 ALA B O 1
ATOM 8434 N N . LEU B 1 525 ? -31.422 -14.984 -18.594 1 33.53 525 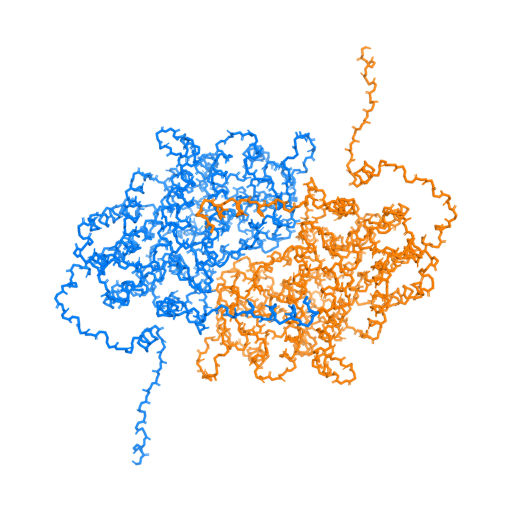LEU B N 1
ATOM 8435 C CA . LEU B 1 525 ? -30.078 -15.289 -18.141 1 33.53 525 LEU B CA 1
ATOM 8436 C C . LEU B 1 525 ? -29.625 -14.32 -17.062 1 33.53 525 LEU B C 1
ATOM 8438 O O . LEU B 1 525 ? -28.828 -14.68 -16.188 1 33.53 525 LEU B O 1
ATOM 8442 N N . ASP B 1 526 ? -30.172 -13.094 -17.109 1 35.06 526 ASP B N 1
ATOM 8443 C CA . ASP B 1 526 ? -29.766 -12.055 -16.172 1 35.06 526 ASP B CA 1
ATOM 8444 C C . ASP B 1 526 ? -30.109 -12.453 -14.734 1 35.06 526 ASP B C 1
ATOM 8446 O O . ASP B 1 526 ? -29.297 -12.258 -13.82 1 35.06 526 ASP B O 1
ATOM 8450 N N . SER B 1 527 ? -31.422 -12.969 -14.539 1 35.25 527 SER B N 1
ATOM 8451 C CA . SER B 1 527 ? -31.969 -13.188 -13.203 1 35.25 527 SER B CA 1
ATOM 8452 C C . SER B 1 527 ? -31.328 -14.398 -12.547 1 35.25 527 SER B C 1
ATOM 8454 O O . SER B 1 527 ? -31.156 -14.43 -11.32 1 35.25 527 SER B O 1
ATOM 8456 N N . PHE B 1 528 ? -31.078 -15.43 -13.273 1 32.25 528 PHE B N 1
ATOM 8457 C CA . PHE B 1 528 ? -30.656 -16.703 -12.711 1 32.25 528 PHE B CA 1
ATOM 8458 C C . PHE B 1 528 ? -29.219 -16.625 -12.203 1 32.25 528 PHE B C 1
ATOM 8460 O O . PHE B 1 528 ? -28.906 -17.172 -11.148 1 32.25 528 PHE B O 1
ATOM 8467 N N . ILE B 1 529 ? -28.406 -16.125 -13.039 1 34.84 529 ILE B N 1
ATOM 8468 C CA . ILE B 1 529 ? -27.031 -16 -12.602 1 34.84 529 ILE B CA 1
ATOM 8469 C C . ILE B 1 529 ? -26.969 -15.281 -11.258 1 34.84 529 ILE B C 1
ATOM 8471 O O . ILE B 1 529 ? -26.234 -15.672 -10.359 1 34.84 529 ILE B O 1
ATOM 8475 N N . LEU B 1 530 ? -27.938 -14.328 -11.148 1 35.5 530 LEU B N 1
ATOM 8476 C CA . LEU B 1 530 ? -28.031 -13.586 -9.891 1 35.5 530 LEU B CA 1
ATOM 8477 C C . LEU B 1 530 ? -28.516 -14.484 -8.766 1 35.5 530 LEU B C 1
ATOM 8479 O O . LEU B 1 530 ? -28.078 -14.359 -7.621 1 35.5 530 LEU B O 1
ATOM 8483 N N . GLU B 1 531 ? -29.656 -15.297 -9.023 1 36.84 531 GLU B N 1
ATOM 8484 C CA . GLU B 1 531 ? -30.234 -16.156 -7.996 1 36.84 531 GLU B CA 1
ATOM 8485 C C . GLU B 1 531 ? -29.234 -17.203 -7.52 1 36.84 531 GLU B C 1
ATOM 8487 O O . GLU B 1 531 ? -29.156 -17.516 -6.328 1 36.84 531 GLU B O 1
ATOM 8492 N N . TYR B 1 532 ? -28.75 -17.844 -8.461 1 32.5 532 TYR B N 1
ATOM 8493 C CA . TYR B 1 532 ? -27.828 -18.938 -8.156 1 32.5 532 TYR B CA 1
ATOM 8494 C C . TYR B 1 532 ? -26.672 -18.438 -7.305 1 32.5 532 TYR B C 1
ATOM 8496 O O . TYR B 1 532 ? -26.172 -19.156 -6.43 1 32.5 532 TYR B O 1
ATOM 8504 N N . PHE B 1 533 ? -26.156 -17.328 -7.781 1 34.91 533 PHE B N 1
ATOM 8505 C CA . PHE B 1 533 ? -25.016 -16.812 -7.016 1 34.91 533 PHE B CA 1
ATOM 8506 C C . PHE B 1 533 ? -25.5 -16.203 -5.699 1 34.91 533 PHE B C 1
ATOM 8508 O O . PHE B 1 533 ? -24.719 -15.57 -4.988 1 34.91 533 PHE B O 1
ATOM 8515 N N . GLY B 1 534 ? -26.516 -16.953 -4.902 1 33.38 534 GLY B N 1
ATOM 8516 C CA . GLY B 1 534 ? -27.078 -16.844 -3.568 1 33.38 534 GLY B CA 1
ATOM 8517 C C . GLY B 1 534 ? -27.688 -15.469 -3.293 1 33.38 534 GLY B C 1
ATOM 8518 O O . GLY B 1 534 ? -27.812 -15.07 -2.135 1 33.38 534 GLY B O 1
ATOM 8519 N N . THR B 1 535 ? -28.141 -14.766 -4.371 1 29.7 535 THR B N 1
ATOM 8520 C CA . THR B 1 535 ? -29.094 -13.758 -3.928 1 29.7 535 THR B CA 1
ATOM 8521 C C . THR B 1 535 ? -30.406 -14.414 -3.508 1 29.7 535 THR B C 1
ATOM 8523 O O . THR B 1 535 ? -31.094 -15.023 -4.332 1 29.7 535 THR B O 1
ATOM 8526 N N . ASP B 1 536 ? -30.609 -15.062 -2.404 1 28.52 536 ASP B N 1
ATOM 8527 C CA . ASP B 1 536 ? -31.938 -15.234 -1.828 1 28.52 536 ASP B CA 1
ATOM 8528 C C . ASP B 1 536 ? -32.812 -13.992 -2.057 1 28.52 536 ASP B C 1
ATOM 8530 O O . ASP B 1 536 ? -32.719 -13.016 -1.301 1 28.52 536 ASP B O 1
ATOM 8534 N N . LEU B 1 537 ? -33.156 -13.641 -3.232 1 25.61 537 LEU B N 1
ATOM 8535 C CA . LEU B 1 537 ? -34.438 -12.977 -3.301 1 25.61 537 LEU B CA 1
ATOM 8536 C C . LEU B 1 537 ? -35.562 -13.906 -2.826 1 25.61 537 LEU B C 1
ATOM 8538 O O . LEU B 1 537 ? -35.75 -14.984 -3.389 1 25.61 537 LEU B O 1
ATOM 8542 N N . VAL B 1 538 ? -36 -13.945 -1.468 1 25.77 538 VAL B N 1
ATOM 8543 C CA . VAL B 1 538 ? -37.25 -14.391 -0.836 1 25.77 538 VAL B CA 1
ATOM 8544 C C . VAL B 1 538 ? -38.438 -13.883 -1.631 1 25.77 538 VAL B C 1
ATOM 8546 O O . VAL B 1 538 ? -38.75 -12.688 -1.589 1 25.77 538 VAL B O 1
ATOM 8549 N N . TRP B 1 539 ? -38.75 -14.25 -2.822 1 23.73 539 TRP B N 1
ATOM 8550 C CA . TRP B 1 539 ? -40.125 -14.148 -3.311 1 23.73 539 TRP B CA 1
ATOM 8551 C C . TRP B 1 539 ? -41 -15.164 -2.617 1 23.73 539 TRP B C 1
ATOM 8553 O O . TRP B 1 539 ? -41.062 -16.328 -3.023 1 23.73 539 TRP B O 1
ATOM 8563 N N . GLU B 1 540 ? -41.094 -15.398 -1.319 1 23.48 540 GLU B N 1
ATOM 8564 C CA . GLU B 1 540 ? -42.312 -16.094 -0.881 1 23.48 540 GLU B CA 1
ATOM 8565 C C . GLU B 1 540 ? -43.562 -15.336 -1.315 1 23.48 540 GLU B C 1
ATOM 8567 O O . GLU B 1 540 ? -43.688 -14.125 -1.115 1 23.48 540 GLU B O 1
ATOM 8572 N N . ASP B 1 541 ? -44.312 -15.859 -2.324 1 23.94 541 ASP B N 1
ATOM 8573 C CA . ASP B 1 541 ? -45.781 -15.852 -2.373 1 23.94 541 ASP B CA 1
ATOM 8574 C C . ASP B 1 541 ? -46.375 -16.281 -1.035 1 23.94 541 ASP B C 1
ATOM 8576 O O . ASP B 1 541 ? -46.75 -17.453 -0.863 1 23.94 541 ASP B O 1
ATOM 8580 N N . MET B 1 542 ? -45.875 -16.109 0.223 1 22.31 542 MET B N 1
ATOM 8581 C CA . MET B 1 542 ? -46.906 -16.297 1.264 1 22.31 542 MET B CA 1
ATOM 8582 C C . MET B 1 542 ? -48.125 -15.445 0.992 1 22.31 542 MET B C 1
ATOM 8584 O O . MET B 1 542 ? -48.031 -14.227 0.853 1 22.31 542 MET B O 1
ATOM 8588 N N . ASP B 1 543 ? -49.188 -16.047 0.403 1 21.95 543 ASP B N 1
ATOM 8589 C CA . ASP B 1 543 ? -50.625 -16.031 0.592 1 21.95 543 ASP B CA 1
ATOM 8590 C C . ASP B 1 5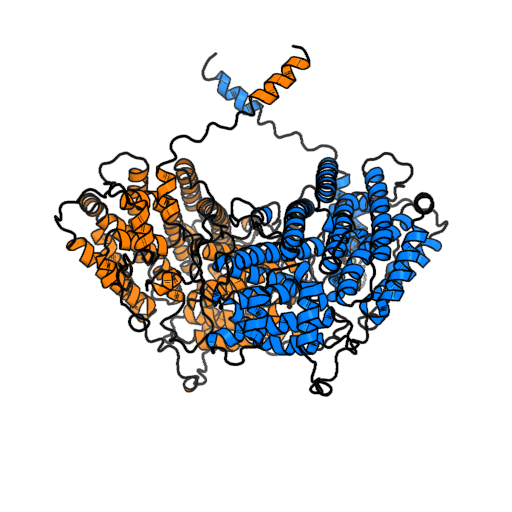43 ? -51 -15.852 2.064 1 21.95 543 ASP B C 1
ATOM 8592 O O . ASP B 1 543 ? -52.125 -16.094 2.463 1 21.95 543 ASP B O 1
ATOM 8596 N N . TRP B 1 544 ? -50.125 -15.508 3.08 1 20.05 544 TRP B N 1
ATOM 8597 C CA . TRP B 1 544 ? -50.875 -15.117 4.285 1 20.05 544 TRP B CA 1
ATOM 8598 C C . TRP B 1 544 ? -51.688 -13.867 4.039 1 20.05 544 TRP B C 1
ATOM 8600 O O . TRP B 1 544 ? -52.125 -13.195 4.984 1 20.05 544 TRP B O 1
ATOM 8610 N N . LEU B 1 545 ? -52.25 -13.578 2.822 1 19.12 545 LEU B N 1
ATOM 8611 C CA . LEU B 1 545 ? -53.531 -12.883 2.805 1 19.12 545 LEU B CA 1
ATOM 8612 C C . LEU B 1 545 ? -54.562 -13.648 3.631 1 19.12 545 LEU B C 1
ATOM 8614 O O . LEU B 1 545 ? -55.656 -13.133 3.896 1 19.12 545 LEU B O 1
ATOM 8618 N N . GLY B 1 546 ? -54.5 -14.984 3.803 1 19.64 546 GLY B N 1
ATOM 8619 C CA . GLY B 1 546 ? -55.719 -15.562 4.328 1 19.64 546 GLY B CA 1
ATOM 8620 C C . GLY B 1 546 ? -55.969 -15.258 5.793 1 19.64 546 GLY B C 1
ATOM 8621 O O . GLY B 1 546 ? -57.031 -15.516 6.328 1 19.64 546 GLY B O 1
ATOM 8622 N N . TYR B 1 547 ? -54.938 -15.273 6.852 1 17.56 547 TYR B N 1
ATOM 8623 C CA . TYR B 1 547 ? -55.531 -15.016 8.156 1 17.56 547 TYR B CA 1
ATOM 8624 C C . TYR B 1 547 ? -55.844 -13.531 8.336 1 17.56 547 TYR B C 1
ATOM 8626 O O . TYR B 1 547 ? -54.969 -12.75 8.719 1 17.56 547 TYR B O 1
ATOM 8634 N N . PHE B 1 548 ? -56.719 -13.086 7.301 1 16.5 548 PHE B N 1
ATOM 8635 C CA . PHE B 1 548 ? -58 -12.602 7.848 1 16.5 548 PHE B CA 1
ATOM 8636 C C . PHE B 1 548 ? -58.812 -13.758 8.391 1 16.5 548 PHE B C 1
ATOM 8638 O O . PHE B 1 548 ? -58.875 -14.836 7.789 1 16.5 548 PHE B O 1
#

Sequence (1096 aa):
MTRQQLLIRLQASNKAPPPATETGSQDHLQVLEPSVEQNFTWDEVSETESETSRVADDVNGLAFSRQSLNASYLGISSVPTILKVIAHLSPHVQQRVPKGPEAWRSPSTLAASPDDMACLQVDEIPLINAYFSHVHPVIPMVDEADFRQRYLQSNMEEDEAGPWVALMNMVLAMGSMASDSIHFNAHNHFYKRALPHLNINSFGSGHLYMVQALALYSGMVLHFLNKPNMAVAVMGATLQMAVAMGLHRVQASQSSTNTACHPANGSIATRIRTWWSILCLDTWASSTLGRPSEGYWDPAITLTSPMSVLQDLDYGTISLAASERFCRITTRVQQRLTQLPLISPEEVDEFDRELIAWKDSLHMFLAHREQCPPSVNTARAILWWRWITTRLTLYRPGLLITALRQKPWGQETTREAIDARKCIQVAKEGVDLMTLDWVSNQFLCWNSAWNLFQVSLVLVLGLMSDKQEADKLECYGSLCQAIELFAQMEPLDPGCTRSRKLLQGLLDNTEGVEENTASPIPEALDSFILEYFGTDLVWEDMDWLGYFMTRQQLLIRLQASNKAPPPATETGSQDHLQVLEPSVEQNFTWDEVSETESETSRVADDVNGLAFSRQSLNASYLGISSVPTILKVIAHLSPHVQQRVPKGPEAWRSPSTLAASPDDMACLQVDEIPLINAYFSHVHPVIPMVDEADFRQRYLQSNMEEDEAG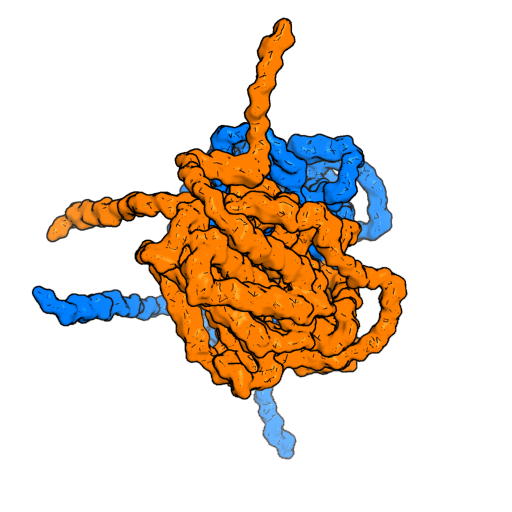PWVALMNMVLAMGSMASDSIHFNAHNHFYKRALPHLNINSFGSGHLYMVQALALYSGMVLHFLNKPNMAVAVMGATLQMAVAMGLHRVQASQSSTNTACHPANGSIATRIRTWWSILCLDTWASSTLGRPSEGYWDPAITLTSPMSVLQDLDYGTISLAASERFCRITTRVQQRLTQLPLISPEEVDEFDRELIAWKDSLHMFLAHREQCPPSVNTARAILWWRWITTRLTLYRPGLLITALRQKPWGQETTREAIDARKCIQVAKEGVDLMTLDWVSNQFLCWNSAWNLFQVSLVLVLGLMSDKQEADKLECYGSLCQAIELFAQMEPLDPGCTRSRKLLQGLLDNTEGVEENTASPIPEALDSFILEYFGTDLVWEDMDWLGYF

Radius of gyration: 30.79 Å; Cα contacts (8 Å, |Δi|>4): 1565; chains: 2; bounding box: 119×84×93 Å